Protein AF-A0A7K3XLZ2-F1 (afdb_monomer_lite)

Sequence (1196 aa):
MQLIFVIQVARRICQGGRLFGSSGGVKGIDTTVHSFFTTSRLFSYVNHLAIATRFVIALTLMLLAFGISTSFAQVAGDYRSIATGNWNALATWERYDGTTSTWLPPVLVQGWPGEFAGTGLVTIQAGHNISIAGNVTTVTLGAVTVNGALTLSDDAVFTLNTNQLKVTTVVGKIDFGKKSRLKLPINTIISVTTGALVGSCSNNVEIYIGNVQYYACVGGGGACGNFNDLMVNGGNPIITLTSGAGTNIQPVCPNRPITNITYAINGGGPTGGIITGLPTGVTGTYNAGVYTISGTPTVQPAVPVIYNYTLTSAATNVCTNPTAVGTITVNPVTNVLITPPTPVCAPAKVDLTAAAVTFGSTLGLTFTYWTDALATISYATPVAATPGTYYIKGTSAAGCYDIKPVVVPANPLIMITNPPDICSPSTVDLTSASVTSGSTAGLTYTYWIDASVTISYATPAVASPGTYYIKGTSAGGCYDIKPVVVTSSTKLVVNALIATCVLATVDLYTAVSATSTPGLILGYYSDASATTFYATPTTATPGTYYIKGTLAGCWDLKKVVVTVATPLPTAAGTITGISPVCPGATGIVYSIPAITDATGYLWTLPPGATITGGDNTNSITVSFSPTATSGNFTVLGTNSCGNGIASSPYALIVDPLPAAAGPITGSSSVCQGASGEIYTIAVIPHADVNGYVWTLPPGATITAGANTNSITVSFDATSTPDILTVKGTNGCGDGTSVNLNINVTPSVGTPVFADGASSSRPQLAQKVLYTATANYASTITYTLDANSVTAGNSIDPNTGEVNFLAGWSGTSVITANAKGCGVPTTAIHTVTTVTSTIGATWCFALFTQTGAITNNGSTVKGNVGTNAGAITGFTAANLDGNISEASDPVSVQASADVIAAYSDLNAIACGVIVTGTSLGSGQTLTPNVYCLGGALNITGDLILDAQGDPNALFIFKVGGALSTLTNAKIILINGASKYNVYWRVYGAVELNTGTQFSGTIVGEGAITLNGSTLNGRALAILGAIVLNGSVITSNCSPMIVVGSTNKPTFNTSGPFGFCVENIHEAVYDPIAIDIISPDRPDYYTLKAGDPPLDIITATYASPDCAIAVGYILHWSITDNAGLPVKSVSNVFLTNITGQVSDYTKATSATTTDIIFQGAANSVVTYKIIYWLEDPCGKLSDIKVNTITINPRPNIQ

pLDDT: mean 75.08, std 21.81, range [22.03, 98.56]

Radius of gyration: 56.21 Å; chains: 1; bounding box: 122×98×160 Å

Foldseek 3Di:
DPPVVVVVVVVVVVPPDDDDDDDDDDDDDDDDDDDDDDPPPPVVVLVPDDPVVVCVVVVVVVCVVVVPDPPPPDAFQEKEAPAAEEQQDQNRIWTQHRPVRDTHRDDPVSGGQQPDPSREEYEYAAPYEYEHAAEDAGHEYEAYEFAAEDEDAHLYEYHDEYQEYEYPYPRGAYEDRANYEYEYEANRHYYADPPRYHYDLCRFYFYYYHNDTQATRHPDPDFADDPVQCVPFVGAKDKAWDPDPCLLEDEDEAQDKRDKTKIFIGTQNFPFKDKDQDAPQWDWDDDDRMIIIIGGHNDADPAWDKGKMKIWTRHTNHPGTDIDIGIYIYGHAWDFDADAFQADAPPQFAQCVDCNGRPPTDPQWDKFKAQDQVRPHGDPCNHGHAFDKIKIWTAHPSGHIDIDIHGHHHAWDWDADADDAAAPPFFAACPDCNGRPPTDPAWDKFKAADQVRPHGDPCNHGHGFDKIKIWTAHPSGYIDIDIYGYHHDQFWDFQAEEAAEPDFFAQRVVRTDPPHPPPFPKFKALDQVSPHGDPCNHGHDFHKIKIKGHDPRDIDIGIYGYYYDHDEWEEWDDKDWDAAAEAFDWFTKIFTPDIPPFPFKDKDDFPQKDFPDQHRHRMTTIGGHLPTAWDWMKMWGDDPNGTYHIDDTDTHHHQHAQEEWAAKDWDQEAEAFDWFTKIATDPRDDPFFQFKQKDDFPQKDFPDDHTHRMTTIGRHQPGAWDKIWMWTAGPNGTYDIDIGTHHYQYDKFAWAWPCGQEEEEEQAFDWDWIDIDIPQFPAKFKDKDPVQVVVPWDADGRGRTIGHDRQDFAKIKMKIWGDHGDDIHIGIHIYGYDYQLQPLVLQAQEEEAAAEEEEAAAAAEGEYEYQHYYYDDDDPVRYNYYYYYHPRPSNVVSLNSLVRNLVVLVPDDAPAEDPDQEAAPPAEDEQGAYEYLAHHEYEAEYEYEPVQDLSRAARYHHNEEYEYDAQHEYHYDNNDDLARHEYNHAYEYYYEANYHAGHAYRYQEEYEYANYEYHYHDYYHDYYYYYHHYYTDRDPDPPPPPDDPDDDDDDDDDDDDDDDPDPDDDDDDPPDDDDDDDPDDWKDWDDPPPDDPDSDDDDDDDDPDDDDAWKWKAKFKAWPVRHFAAAPVRDGPGDDTDIPDDDDDDDDDDDGIGMDGDDPQDKTKMKMWMWMAGNVRDIDDIDIDMDIDHDDPDDD

Secondary structure (DSSP, 8-state):
--SHHHHHHHHHHSS-----------------------TTSSTTTGGGS-HHHHHHHHHHHHHHHSSS-------TT-EEESSSEETT-GGGEEEE-SSSS-EEPPPTTT-STTTSS-B--EEE-TT-EEEE-S-EE--SB--EEESSEEEE-SSEEEE--BSEEEE-STT-EEEE-SSEEEEE-TTPEEE--TT-EEE-GGG-EEEEETTEEEEEE-TTT-SS--HHHHHHH-SS-EEEE-SPTTTTEEEE-TTSPPPPEEEEEESS----EEEESPPTTEEEEEETTEEEEEE------SS-EEEEEEEEE--SS-S---EEEEEEEEPPPP----PPPPP--TT--B-TTSTTTTTTSPTTPEEEEESSTTS-SB-S-GGGBPSEEEEEEEE-TTS-EEEEEEEEPPPPPP---PPPP--TT--B-TTSTTTSTTSPTTPEEEEESSTTS-SB-S-GGGBPSEEEEEEEE-TTS-EEEEEEEE-------B-SEEEEESS--B-GGGGB-TTS-TT-EEEEESSTTS-SB-S-GGGBPSSEEEEEEEETTEEEEEEEEEEEEPPPP------B---SB-TT---EEEE----TT-SEEEEE--TTEEEEE-TTSSEEEEEE-TT---EEEEEEEEETTEE-PPPPPEEE-B-PPPPPP-PPBS-SEEETT-EEEEEE-PPPPSSS--EEEEEPPTTEEEEE-TTSSEEEEEE-TT---EEEEEEEEETTEE---EEEEEEEEPPPPPPEETT-SEEEEESS-EEEE--EE-TTEEEEEEEE-HHHHHTT-EE-TTT-EEEE-TT--EEEEEEEEEEESSS-EEEEEEEEEEPPTTGGGGGEEEEEEES-EEEES-EEESEEEESSS-EES--TTTEES-EE-TT-HHHHHHHHHHHHHHHHHHHSPPSEEE-SSEEETTEEE-SEEEEESS-EEEESEEEEE-TT-TT--EEEEESS-EEE-TT-EEEEETT--GGGEEEEESS-EEE-TT-EEEEEEEESS-EEEES-EEEEEEEEEES-EEEES-EEE-----------S-PPP-----SS-------PPPP--SS------TT--S-----BTBPP---PPPPP--TT-------EEEEEEEETTSPBPBPTTS-B-B---EE-----------PPP-PPP--TT--EEEEEEEEEE-TTSPBPPPEEEEEEEPPPS---

Structure (mmCIF, N/CA/C/O backbone):
data_AF-A0A7K3XLZ2-F1
#
_entry.id   AF-A0A7K3XLZ2-F1
#
loop_
_atom_site.group_PDB
_atom_site.id
_atom_site.type_symbol
_atom_site.label_atom_id
_atom_site.label_alt_id
_atom_site.label_comp_id
_atom_site.label_asym_id
_atom_site.label_entity_id
_atom_site.label_seq_id
_atom_site.pdbx_PDB_ins_code
_atom_site.Cartn_x
_atom_site.Cartn_y
_atom_site.Cartn_z
_atom_site.occupancy
_atom_site.B_iso_or_equiv
_atom_site.auth_seq_id
_atom_site.auth_comp_id
_atom_site.auth_asym_id
_atom_site.auth_atom_id
_atom_site.pdbx_PDB_model_num
ATOM 1 N N . MET A 1 1 ? -36.927 -27.980 6.240 1.00 36.59 1 MET A N 1
ATOM 2 C CA . MET A 1 1 ? -35.963 -28.069 5.116 1.00 36.59 1 MET A CA 1
ATOM 3 C C . MET A 1 1 ? -36.583 -28.493 3.765 1.00 36.59 1 MET A C 1
ATOM 5 O O . MET A 1 1 ? -35.836 -28.678 2.821 1.00 36.59 1 MET A O 1
ATOM 9 N N . GLN A 1 2 ? -37.917 -28.558 3.593 1.00 31.30 2 GLN A N 1
ATOM 10 C CA . GLN A 1 2 ? -38.555 -28.879 2.291 1.00 31.30 2 GLN A CA 1
ATOM 11 C C . GLN A 1 2 ? -39.338 -27.719 1.635 1.00 31.30 2 GLN A C 1
ATOM 13 O O . GLN A 1 2 ? -39.903 -27.889 0.562 1.00 31.30 2 GLN A O 1
ATOM 18 N N . LEU A 1 3 ? -39.303 -26.506 2.201 1.00 27.66 3 LEU A N 1
ATOM 19 C CA . LEU A 1 3 ? -39.938 -25.317 1.604 1.00 27.66 3 LEU A CA 1
ATOM 20 C C . LEU A 1 3 ? -39.043 -24.598 0.566 1.00 27.66 3 LEU A C 1
ATOM 22 O O . LEU A 1 3 ? -39.508 -23.744 -0.181 1.00 27.66 3 LEU A O 1
ATOM 26 N N . ILE A 1 4 ? -37.760 -24.974 0.478 1.00 31.55 4 ILE A N 1
ATOM 27 C CA . ILE A 1 4 ? -36.767 -24.346 -0.415 1.00 31.55 4 ILE A CA 1
ATOM 28 C C . ILE A 1 4 ? -36.867 -24.876 -1.860 1.00 31.55 4 ILE A C 1
ATOM 30 O O . ILE A 1 4 ? -36.470 -24.190 -2.800 1.00 31.55 4 ILE A O 1
ATOM 34 N N . PHE A 1 5 ? -37.475 -26.047 -2.077 1.00 29.05 5 PHE A N 1
ATOM 35 C CA . PHE A 1 5 ? -37.575 -26.640 -3.416 1.00 29.05 5 PHE A CA 1
ATOM 36 C C . PHE A 1 5 ? -38.712 -26.041 -4.267 1.00 29.05 5 PHE A C 1
ATOM 38 O O . PHE A 1 5 ? -38.611 -25.999 -5.489 1.00 29.05 5 PHE A O 1
ATOM 45 N N . VAL A 1 6 ? -39.766 -25.496 -3.644 1.00 32.78 6 VAL A N 1
ATOM 46 C CA . VAL A 1 6 ? -40.946 -24.974 -4.368 1.00 32.78 6 VAL A CA 1
ATOM 47 C C . VAL A 1 6 ? -40.738 -23.535 -4.866 1.00 32.78 6 VAL A C 1
ATOM 49 O O . VAL A 1 6 ? -41.216 -23.175 -5.940 1.00 32.78 6 VAL A O 1
ATOM 52 N N . ILE A 1 7 ? -39.928 -22.727 -4.174 1.00 35.44 7 ILE A N 1
ATOM 53 C CA . ILE A 1 7 ? -39.621 -21.345 -4.597 1.00 35.44 7 ILE A CA 1
ATOM 54 C C . ILE A 1 7 ? -38.585 -21.316 -5.743 1.00 35.44 7 ILE A C 1
ATOM 56 O O . ILE A 1 7 ? -38.627 -20.438 -6.607 1.00 35.44 7 ILE A O 1
ATOM 60 N N . GLN A 1 8 ? -37.697 -22.315 -5.823 1.00 29.50 8 GLN A N 1
ATOM 61 C CA . GLN A 1 8 ? -36.686 -22.433 -6.887 1.00 29.50 8 GLN A CA 1
ATOM 62 C C . GLN A 1 8 ? -37.267 -22.870 -8.247 1.00 29.50 8 GLN A C 1
ATOM 64 O O . GLN A 1 8 ? -36.697 -22.542 -9.289 1.00 29.50 8 GLN A O 1
ATOM 69 N N . VAL A 1 9 ? -38.428 -23.534 -8.272 1.00 33.56 9 VAL A N 1
ATOM 70 C CA . VAL A 1 9 ? -39.112 -23.908 -9.526 1.00 33.56 9 VAL A CA 1
ATOM 71 C C . VAL A 1 9 ? -39.941 -22.742 -10.083 1.00 33.56 9 VAL A C 1
ATOM 73 O O . VAL A 1 9 ? -39.923 -22.510 -11.290 1.00 33.56 9 VAL A O 1
ATOM 76 N N . ALA A 1 10 ? -40.563 -21.921 -9.227 1.00 33.12 10 ALA A N 1
ATOM 77 C CA . ALA A 1 10 ? -41.291 -20.724 -9.666 1.00 33.12 10 ALA A CA 1
ATOM 78 C C . ALA A 1 10 ? -40.361 -19.623 -10.224 1.00 33.12 10 ALA A C 1
ATOM 80 O O . ALA A 1 10 ? -40.734 -18.916 -11.159 1.00 33.12 10 ALA A O 1
ATOM 81 N N . ARG A 1 11 ? -39.114 -19.519 -9.731 1.00 32.84 11 ARG A N 1
ATOM 82 C CA . ARG A 1 11 ? -38.103 -18.596 -10.291 1.00 32.84 11 ARG A CA 1
ATOM 83 C C . ARG A 1 11 ? -37.534 -19.038 -11.645 1.00 32.84 11 ARG A C 1
ATOM 85 O O . ARG A 1 11 ? -37.169 -18.174 -12.436 1.00 32.84 11 ARG A O 1
ATOM 92 N N . ARG A 1 12 ? -37.499 -20.341 -11.963 1.00 31.89 12 ARG A N 1
ATOM 93 C CA . ARG A 1 12 ? -37.024 -20.831 -13.277 1.00 31.89 12 ARG A CA 1
ATOM 94 C C . ARG A 1 12 ? -38.038 -20.677 -14.413 1.00 31.89 12 ARG A C 1
ATOM 96 O O . ARG A 1 12 ? -37.633 -20.723 -15.568 1.00 31.89 12 ARG A O 1
ATOM 103 N N . ILE A 1 13 ? -39.317 -20.446 -14.115 1.00 38.09 13 ILE A N 1
ATOM 104 C CA . ILE A 1 13 ? -40.361 -20.281 -15.144 1.00 38.09 13 ILE A CA 1
ATOM 105 C C . ILE A 1 13 ? -40.490 -18.814 -15.611 1.00 38.09 13 ILE A C 1
ATOM 107 O O . ILE A 1 13 ? -40.933 -18.572 -16.727 1.00 38.09 13 ILE A O 1
ATOM 111 N N . CYS A 1 14 ? -39.985 -17.834 -14.848 1.00 35.31 14 CYS A N 1
ATOM 112 C CA . CYS A 1 14 ? -39.971 -16.414 -15.250 1.00 35.31 14 CYS A CA 1
ATOM 113 C C . CYS A 1 14 ? -38.649 -15.909 -15.873 1.00 35.31 14 CYS A C 1
ATOM 115 O O . CYS A 1 14 ? -38.549 -14.726 -16.182 1.00 35.31 14 CYS A O 1
ATOM 117 N N . GLN A 1 15 ? -37.637 -16.759 -16.090 1.00 34.03 15 GLN A N 1
ATOM 118 C CA . GLN A 1 15 ? -36.366 -16.369 -16.742 1.00 34.03 15 GLN A CA 1
ATOM 119 C C . GLN A 1 15 ? -36.060 -17.148 -18.035 1.00 34.03 15 GLN A C 1
ATOM 121 O O . GLN A 1 15 ? -34.906 -17.307 -18.423 1.00 34.03 15 GLN A O 1
ATOM 126 N N . GLY A 1 16 ? -37.093 -17.610 -18.741 1.00 30.88 16 GLY A N 1
ATOM 127 C CA . GLY A 1 16 ? -36.968 -18.234 -20.060 1.00 30.88 16 GLY A CA 1
ATOM 128 C C . GLY A 1 16 ? -37.557 -17.362 -21.164 1.00 30.88 16 GLY A C 1
ATOM 129 O O . GLY A 1 16 ? -38.626 -17.673 -21.671 1.00 30.88 16 GLY A O 1
ATOM 130 N N . GLY A 1 17 ? -36.882 -16.273 -21.533 1.00 29.33 17 GLY A N 1
ATOM 131 C CA . GLY A 1 17 ? -37.331 -15.391 -22.614 1.00 29.33 17 GLY A CA 1
ATOM 132 C C . GLY A 1 17 ? -36.177 -14.648 -23.276 1.00 29.33 17 GLY A C 1
ATOM 133 O O . GLY A 1 17 ? -35.915 -13.492 -22.962 1.00 29.33 17 GLY A O 1
ATOM 134 N N . ARG A 1 18 ? -35.479 -15.306 -24.204 1.00 29.92 18 ARG A N 1
ATOM 135 C CA . ARG A 1 18 ? -34.600 -14.654 -25.184 1.00 29.92 18 ARG A CA 1
ATOM 136 C C . ARG A 1 18 ? -34.910 -15.213 -26.565 1.00 29.92 18 ARG A C 1
ATOM 138 O O . ARG A 1 18 ? -34.422 -16.289 -26.874 1.00 29.92 18 ARG A O 1
ATOM 145 N N . LEU A 1 19 ? -35.646 -14.460 -27.383 1.00 28.20 19 LEU A N 1
ATOM 146 C CA . LEU A 1 19 ? -35.464 -14.396 -28.838 1.00 28.20 19 LEU A CA 1
ATOM 147 C C . LEU A 1 19 ? -35.876 -12.990 -29.335 1.00 28.20 19 LEU A C 1
ATOM 149 O O . LEU A 1 19 ? -37.033 -12.612 -29.227 1.00 28.20 19 LEU A O 1
ATOM 153 N N . PHE A 1 20 ? -34.860 -12.250 -29.798 1.00 28.41 20 PHE A N 1
ATOM 154 C CA . PHE A 1 20 ? -34.795 -11.136 -30.764 1.00 28.41 20 PHE A CA 1
ATOM 155 C C . PHE A 1 20 ? -35.940 -10.113 -30.927 1.00 28.41 20 PHE A C 1
ATOM 157 O O . PHE A 1 20 ? -37.067 -10.457 -31.260 1.00 28.41 20 PHE A O 1
ATOM 164 N N . GLY A 1 21 ? -35.568 -8.824 -30.912 1.00 26.64 21 GLY A N 1
ATOM 165 C CA . GLY A 1 21 ? -36.336 -7.743 -31.549 1.00 26.64 21 GLY A CA 1
ATOM 166 C C . GLY A 1 21 ? -36.085 -6.362 -30.940 1.00 26.64 21 GLY A C 1
ATOM 167 O O . GLY A 1 21 ? -36.211 -6.180 -29.739 1.00 26.64 21 GLY A O 1
ATOM 168 N N . SER A 1 22 ? -35.692 -5.404 -31.771 1.00 27.75 22 SER A N 1
ATOM 169 C CA . SER A 1 22 ? -35.230 -4.050 -31.455 1.00 27.75 22 SER A CA 1
ATOM 170 C C . SER A 1 22 ? -36.322 -3.036 -31.070 1.00 27.75 22 SER A C 1
ATOM 172 O O . SER A 1 22 ? -37.484 -3.190 -31.423 1.00 27.75 22 SER A O 1
ATOM 174 N N . SER A 1 23 ? -35.840 -1.918 -30.506 1.00 27.17 23 SER A N 1
ATOM 175 C CA . SER A 1 23 ? -36.353 -0.534 -30.576 1.00 27.17 23 SER A CA 1
ATOM 176 C C . SER A 1 23 ? -37.622 -0.128 -29.811 1.00 27.17 23 SER A C 1
ATOM 178 O O . SER A 1 23 ? -38.719 -0.566 -30.123 1.00 27.17 23 SER A O 1
ATOM 180 N N . GLY A 1 24 ? -37.449 0.899 -28.966 1.00 27.30 24 GLY A N 1
ATOM 181 C CA . GLY A 1 24 ? -38.346 2.061 -28.936 1.00 27.30 24 GLY A CA 1
ATOM 182 C C . GLY A 1 24 ? -39.334 2.158 -27.773 1.00 27.30 24 GLY A C 1
ATOM 183 O O . GLY A 1 24 ? -40.356 1.497 -27.790 1.00 27.30 24 GLY A O 1
ATOM 184 N N . GLY A 1 25 ? -39.041 3.077 -26.843 1.00 28.64 25 GLY A N 1
ATOM 185 C CA . GLY A 1 25 ? -39.986 3.990 -26.177 1.00 28.64 25 GLY A CA 1
ATOM 186 C C . GLY A 1 25 ? -41.190 3.428 -25.406 1.00 28.64 25 GLY A C 1
ATOM 187 O O . GLY A 1 25 ? -42.068 2.795 -25.968 1.00 28.64 25 GLY A O 1
ATOM 188 N N . VAL A 1 26 ? -41.335 3.832 -24.140 1.00 27.34 26 VAL A N 1
ATOM 189 C CA . VAL A 1 26 ? -42.341 4.823 -23.695 1.00 27.34 26 VAL A CA 1
ATOM 190 C C . VAL A 1 26 ? -42.309 4.938 -22.162 1.00 27.34 26 VAL A C 1
ATOM 192 O O . VAL A 1 26 ? -42.224 3.962 -21.425 1.00 27.34 26 VAL A O 1
ATOM 195 N N . LYS A 1 27 ? -42.342 6.200 -21.725 1.00 28.02 27 LYS A N 1
ATOM 196 C CA . LYS A 1 27 ? -42.488 6.723 -20.364 1.00 28.02 27 LYS A CA 1
ATOM 197 C C . LYS A 1 27 ? -43.722 6.183 -19.623 1.00 28.02 27 LYS A C 1
ATOM 199 O O . LYS A 1 27 ? -44.812 6.211 -20.173 1.00 28.02 27 LYS A O 1
ATOM 204 N N . GLY A 1 28 ? -43.519 5.901 -18.333 1.00 29.94 28 GLY A N 1
ATOM 205 C CA . GLY A 1 28 ? -44.310 6.408 -17.202 1.00 29.94 28 GLY A CA 1
ATOM 206 C C . GLY A 1 28 ? -45.788 6.034 -17.101 1.00 29.94 28 GLY A C 1
ATOM 207 O O . GLY A 1 28 ? -46.606 6.643 -17.777 1.00 29.94 28 GLY A O 1
ATOM 208 N N . ILE A 1 29 ? -46.123 5.180 -16.125 1.00 26.58 29 ILE A N 1
ATOM 209 C CA . ILE A 1 29 ? -47.393 5.237 -15.385 1.00 26.58 29 ILE A CA 1
ATOM 210 C C . ILE A 1 29 ? -47.120 4.936 -13.903 1.00 26.58 29 ILE A C 1
ATOM 212 O O . ILE A 1 29 ? -46.412 3.992 -13.558 1.00 26.58 29 ILE A O 1
ATOM 216 N N . ASP A 1 30 ? -47.678 5.812 -13.077 1.00 31.41 30 ASP A N 1
ATOM 217 C CA . ASP A 1 30 ? -47.763 5.836 -11.620 1.00 31.41 30 ASP A CA 1
ATOM 218 C C . ASP A 1 30 ? -48.616 4.663 -11.091 1.00 31.41 30 ASP A C 1
ATOM 220 O O . ASP A 1 30 ? -49.680 4.379 -11.642 1.00 31.41 30 ASP A O 1
ATOM 224 N N . THR A 1 31 ? -48.174 3.970 -10.038 1.00 27.39 31 THR A N 1
ATOM 225 C CA . THR A 1 31 ? -48.937 2.873 -9.413 1.00 27.39 31 THR A CA 1
ATOM 226 C C . THR A 1 31 ? -49.131 3.123 -7.925 1.00 27.39 31 THR A C 1
ATOM 228 O O . THR A 1 31 ? -48.458 2.543 -7.072 1.00 27.39 31 THR A O 1
ATOM 231 N N . THR A 1 32 ? -50.121 3.953 -7.618 1.00 29.77 32 THR A N 1
ATOM 232 C CA . THR A 1 32 ? -51.012 3.711 -6.481 1.00 29.77 32 THR A CA 1
ATOM 233 C C . THR A 1 32 ? -52.047 2.644 -6.876 1.00 29.77 32 THR A C 1
ATOM 235 O O . THR A 1 32 ? -52.316 2.439 -8.055 1.00 29.77 32 THR A O 1
ATOM 238 N N . VAL A 1 33 ? -52.644 1.989 -5.873 1.00 27.33 33 VAL A N 1
ATOM 239 C CA . VAL A 1 33 ? -53.662 0.912 -5.941 1.00 27.33 33 VAL A CA 1
ATOM 240 C C . VAL A 1 33 ? -53.104 -0.525 -5.950 1.00 27.33 33 VAL A C 1
ATOM 242 O O . VAL A 1 33 ? -53.124 -1.235 -6.949 1.00 27.33 33 VAL A O 1
ATOM 245 N N . HIS A 1 34 ? -52.708 -1.006 -4.766 1.00 26.66 34 HIS A N 1
ATOM 246 C CA . HIS A 1 34 ? -52.815 -2.429 -4.429 1.00 26.66 34 HIS A CA 1
ATOM 247 C C . HIS A 1 34 ? -54.079 -2.639 -3.589 1.00 26.66 34 HIS A C 1
ATOM 249 O O . HIS A 1 34 ? -54.074 -2.425 -2.378 1.00 26.66 34 HIS A O 1
ATOM 255 N N . SER A 1 35 ? -55.163 -3.077 -4.226 1.00 28.75 35 SER A N 1
ATOM 256 C CA . SER A 1 35 ? -56.260 -3.752 -3.536 1.00 28.75 35 SER A CA 1
ATOM 257 C C . SER A 1 35 ? -57.008 -4.701 -4.485 1.00 28.75 35 SER A C 1
ATOM 259 O O . SER A 1 35 ? -57.276 -4.378 -5.636 1.00 28.75 35 SER A O 1
ATOM 261 N N . PHE A 1 36 ? -57.339 -5.877 -3.939 1.00 29.81 36 PHE A N 1
ATOM 262 C CA . PHE A 1 36 ? -58.237 -6.930 -4.440 1.00 29.81 36 PHE A CA 1
ATOM 263 C C . PHE A 1 36 ? -57.742 -7.914 -5.519 1.00 29.81 36 PHE A C 1
ATOM 265 O O . PHE A 1 36 ? -57.853 -7.683 -6.717 1.00 29.81 36 PHE A O 1
ATOM 272 N N . PHE A 1 37 ? -57.415 -9.135 -5.073 1.00 27.53 37 PHE A N 1
ATOM 273 C CA . PHE A 1 37 ? -57.781 -10.356 -5.800 1.00 27.53 37 PHE A CA 1
ATOM 274 C C . PHE A 1 37 ? -58.955 -11.022 -5.074 1.00 27.53 37 PHE A C 1
ATOM 276 O O . PHE A 1 37 ? -58.807 -11.512 -3.957 1.00 27.53 37 PHE A O 1
ATOM 283 N N . THR A 1 38 ? -60.130 -11.036 -5.703 1.00 32.75 38 THR A N 1
ATOM 284 C CA . THR A 1 38 ? -61.258 -11.887 -5.303 1.00 32.75 38 THR A CA 1
ATOM 285 C C . THR A 1 38 ? -61.178 -13.242 -6.015 1.00 32.75 38 THR A C 1
ATOM 287 O O . THR A 1 38 ? -60.612 -13.385 -7.099 1.00 32.75 38 THR A O 1
ATOM 290 N N . THR A 1 39 ? -61.757 -14.260 -5.382 1.00 34.09 39 THR A N 1
ATOM 291 C CA . THR A 1 39 ? -61.704 -15.703 -5.684 1.00 34.09 39 THR A CA 1
ATOM 292 C C . THR A 1 39 ? -62.303 -16.148 -7.030 1.00 34.09 39 THR A C 1
ATOM 294 O O . THR A 1 39 ? -62.340 -17.343 -7.317 1.00 34.09 39 THR A O 1
ATOM 297 N N . SER A 1 40 ? -62.743 -15.239 -7.903 1.00 35.75 40 SER A N 1
ATOM 298 C CA . SER A 1 40 ? -63.554 -15.583 -9.084 1.00 35.75 40 SER A CA 1
ATOM 299 C C . SER A 1 40 ? -62.781 -15.846 -10.383 1.00 35.75 40 SER A C 1
ATOM 301 O O . SER A 1 40 ? -63.398 -16.201 -11.385 1.00 35.75 40 SER A O 1
ATOM 303 N N . ARG A 1 41 ? -61.443 -15.728 -10.410 1.00 37.25 41 ARG A N 1
ATOM 304 C CA . ARG A 1 41 ? -60.649 -15.948 -11.645 1.00 37.25 41 ARG A CA 1
ATOM 305 C C . ARG A 1 41 ? -59.696 -17.146 -11.637 1.00 37.25 41 ARG A C 1
ATOM 307 O O . ARG A 1 41 ? -59.027 -17.378 -12.639 1.00 37.25 41 ARG A O 1
ATOM 314 N N . LEU A 1 42 ? -59.686 -17.967 -10.583 1.00 36.44 42 LEU A N 1
ATOM 315 C CA . LEU A 1 42 ? -58.883 -19.202 -10.561 1.00 36.44 42 LEU A CA 1
ATOM 316 C C . LEU A 1 42 ? -59.480 -20.328 -11.432 1.00 36.44 42 LEU A C 1
ATOM 318 O O . LEU A 1 42 ? -58.760 -21.216 -11.878 1.00 36.44 42 LEU A O 1
ATOM 322 N N . PHE A 1 43 ? -60.787 -20.287 -11.710 1.00 36.50 43 PHE A N 1
ATOM 323 C CA . PHE A 1 43 ? -61.504 -21.395 -12.356 1.00 36.50 43 PHE A CA 1
ATOM 324 C C . PHE A 1 43 ? -61.231 -21.533 -13.866 1.00 36.50 43 PHE A C 1
ATOM 326 O O . PHE A 1 43 ? -61.340 -22.627 -14.414 1.00 36.50 43 PHE A O 1
ATOM 333 N N . SER A 1 44 ? -60.830 -20.452 -14.543 1.00 38.72 44 SER A N 1
ATOM 334 C CA . SER A 1 44 ? -60.604 -20.463 -15.999 1.00 38.72 44 SER A CA 1
ATOM 335 C C . SER A 1 44 ? -59.267 -21.115 -16.399 1.00 38.72 44 SER A C 1
ATOM 337 O O . SER A 1 44 ? -59.152 -21.703 -17.470 1.00 38.72 44 SER A O 1
ATOM 339 N N . TYR A 1 45 ? -58.265 -21.108 -15.512 1.00 39.50 45 TYR A N 1
ATOM 340 C CA . TYR A 1 45 ? -56.920 -21.618 -15.824 1.00 39.50 45 TYR A CA 1
ATOM 341 C C . TYR A 1 45 ? -56.756 -23.135 -15.622 1.00 39.50 45 TYR A C 1
ATOM 343 O O . TYR A 1 45 ? -55.870 -23.754 -16.208 1.00 39.50 45 TYR A O 1
ATOM 351 N N . VAL A 1 46 ? -57.633 -23.767 -14.834 1.00 43.72 46 VAL A N 1
ATOM 352 C CA . VAL A 1 46 ? -57.570 -25.212 -14.536 1.00 43.72 46 VAL A CA 1
ATOM 353 C C . VAL A 1 46 ? -58.093 -26.059 -15.707 1.00 43.72 46 VAL A C 1
ATOM 355 O O . VAL A 1 46 ? -57.783 -27.247 -15.810 1.00 43.72 46 VAL A O 1
ATOM 358 N N . ASN A 1 47 ? -58.828 -25.455 -16.649 1.00 41.72 47 ASN A N 1
ATOM 359 C CA . ASN A 1 47 ? -59.467 -26.182 -17.744 1.00 41.72 47 ASN A CA 1
ATOM 360 C C . ASN A 1 47 ? -58.572 -26.505 -18.957 1.00 41.72 47 ASN A C 1
ATOM 362 O O . ASN A 1 47 ? -59.025 -27.227 -19.844 1.00 41.72 47 ASN A O 1
ATOM 366 N N . HIS A 1 48 ? -57.299 -26.094 -18.964 1.00 46.50 48 HIS A N 1
ATOM 367 C CA . HIS A 1 48 ? -56.369 -26.360 -20.075 1.00 46.50 48 HIS A CA 1
ATOM 368 C C . HIS A 1 48 ? -55.215 -27.328 -19.764 1.00 46.50 48 HIS A C 1
ATOM 370 O O . HIS A 1 48 ? -54.411 -27.609 -20.648 1.00 46.50 48 HIS A O 1
ATOM 376 N N . LEU A 1 49 ? -55.137 -27.903 -18.557 1.00 43.44 49 LEU A N 1
ATOM 377 C CA . LEU A 1 49 ? -54.128 -28.927 -18.251 1.00 43.44 49 LEU A CA 1
ATOM 378 C C . LEU A 1 49 ? -54.630 -30.346 -18.563 1.00 43.44 49 LEU A C 1
ATOM 380 O O . LEU A 1 49 ? -55.782 -30.686 -18.271 1.00 43.44 49 LEU A O 1
ATOM 384 N N . ALA A 1 50 ? -53.738 -31.165 -1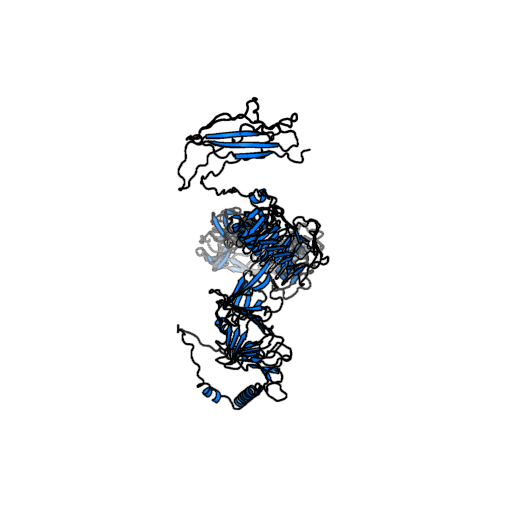9.136 1.00 49.31 50 ALA A N 1
ATOM 385 C CA . ALA A 1 50 ? -53.966 -32.566 -19.483 1.00 49.31 50 ALA A CA 1
ATOM 386 C C . ALA A 1 50 ? -54.405 -33.400 -18.262 1.00 49.31 50 ALA A C 1
ATOM 388 O O . ALA A 1 50 ? -53.984 -33.148 -17.131 1.00 49.31 50 ALA A O 1
ATOM 389 N N . ILE A 1 51 ? -55.247 -34.414 -18.496 1.00 48.16 51 ILE A N 1
ATOM 390 C CA . ILE A 1 51 ? -55.909 -35.235 -17.462 1.00 48.16 51 ILE A CA 1
ATOM 391 C C . ILE A 1 51 ? -54.918 -35.818 -16.437 1.00 48.16 51 ILE A C 1
ATOM 393 O O . ILE A 1 51 ? -55.219 -35.831 -15.245 1.00 48.16 51 ILE A O 1
ATOM 397 N N . ALA A 1 52 ? -53.710 -36.205 -16.858 1.00 42.53 52 ALA A N 1
ATOM 398 C CA . ALA A 1 52 ? -52.670 -36.708 -15.958 1.00 42.53 52 ALA A CA 1
ATOM 399 C C . ALA A 1 52 ? -52.173 -35.643 -14.961 1.00 42.53 52 ALA A C 1
ATOM 401 O O . ALA A 1 52 ? -51.950 -35.940 -13.790 1.00 42.53 52 ALA A O 1
ATOM 402 N N . THR A 1 53 ? -52.064 -34.380 -15.380 1.00 46.75 53 THR A N 1
ATOM 403 C CA . THR A 1 53 ? -51.622 -33.276 -14.517 1.00 46.75 53 THR A CA 1
ATOM 404 C C . THR A 1 53 ? -52.728 -32.830 -13.563 1.00 46.75 53 THR A C 1
ATOM 406 O O . THR A 1 53 ? -52.437 -32.454 -12.432 1.00 46.75 53 THR A O 1
ATOM 409 N N . ARG A 1 54 ? -54.003 -32.956 -13.961 1.00 48.09 54 ARG A N 1
ATOM 410 C CA . ARG A 1 54 ? -55.147 -32.766 -13.051 1.00 48.09 54 ARG A CA 1
ATOM 411 C C . ARG A 1 54 ? -55.216 -33.853 -11.989 1.00 48.09 54 ARG A C 1
ATOM 413 O O . ARG A 1 54 ? -55.505 -33.536 -10.845 1.00 48.09 54 ARG A O 1
ATOM 420 N N . PHE A 1 55 ? -54.906 -35.101 -12.341 1.00 45.38 55 PHE A N 1
ATOM 421 C CA . PHE A 1 55 ? -54.861 -36.201 -11.379 1.00 45.38 55 PHE A CA 1
ATOM 422 C C . PHE A 1 55 ? -53.702 -36.039 -10.398 1.00 45.38 55 PHE A C 1
ATOM 424 O O . PHE A 1 55 ? -53.896 -36.235 -9.210 1.00 45.38 55 PHE A O 1
ATOM 431 N N . VAL A 1 56 ? -52.525 -35.597 -10.850 1.00 50.19 56 VAL A N 1
ATOM 432 C CA . VAL A 1 56 ? -51.383 -35.347 -9.956 1.00 50.19 56 VAL A CA 1
ATOM 433 C C . VAL A 1 56 ? -51.621 -34.129 -9.067 1.00 50.19 56 VAL A C 1
ATOM 435 O O . VAL A 1 56 ? -51.305 -34.200 -7.886 1.00 50.19 56 VAL A O 1
ATOM 438 N N . ILE A 1 57 ? -52.228 -33.049 -9.572 1.00 50.09 57 ILE A N 1
ATOM 439 C CA . ILE A 1 57 ? -52.576 -31.859 -8.773 1.00 50.09 57 ILE A CA 1
ATOM 440 C C . ILE A 1 57 ? -53.729 -32.157 -7.806 1.00 50.09 57 ILE A C 1
ATOM 442 O O . ILE A 1 57 ? -53.673 -31.730 -6.662 1.00 50.09 57 ILE A O 1
ATOM 446 N N . ALA A 1 58 ? -54.737 -32.936 -8.207 1.00 47.44 58 ALA A N 1
ATOM 447 C CA . ALA A 1 58 ? -55.823 -33.363 -7.324 1.00 47.44 58 ALA A CA 1
ATOM 448 C C . ALA A 1 58 ? -55.366 -34.411 -6.300 1.00 47.44 58 ALA A C 1
ATOM 450 O O . ALA A 1 58 ? -55.826 -34.365 -5.169 1.00 47.44 58 ALA A O 1
ATOM 451 N N . LEU A 1 59 ? -54.437 -35.306 -6.653 1.00 42.53 59 LEU A N 1
ATOM 452 C CA . LEU A 1 59 ? -53.850 -36.289 -5.741 1.00 42.53 59 LEU A CA 1
ATOM 453 C C . LEU A 1 59 ? -52.855 -35.628 -4.784 1.00 42.53 59 LEU A C 1
ATOM 455 O O . LEU A 1 59 ? -52.828 -35.994 -3.620 1.00 42.53 59 LEU A O 1
ATOM 459 N N . THR A 1 60 ? -52.099 -34.614 -5.219 1.00 46.81 60 THR A N 1
ATOM 460 C CA . THR A 1 60 ? -51.255 -33.807 -4.320 1.00 46.81 60 THR A CA 1
ATOM 461 C C . THR A 1 60 ? -52.077 -32.850 -3.469 1.00 46.81 60 THR A C 1
ATOM 463 O O . THR A 1 60 ? -51.778 -32.745 -2.291 1.00 46.81 60 THR A O 1
ATOM 466 N N . LEU A 1 61 ? -53.156 -32.239 -3.971 1.00 45.75 61 LEU A N 1
ATOM 467 C CA . LEU A 1 61 ? -54.108 -31.481 -3.146 1.00 45.75 61 LEU A CA 1
ATOM 468 C C . LEU A 1 61 ? -54.914 -32.388 -2.208 1.00 45.75 61 LEU A C 1
ATOM 470 O O . LEU A 1 61 ? -55.181 -31.970 -1.090 1.00 45.75 61 LEU A O 1
ATOM 474 N N . MET A 1 62 ? -55.239 -33.629 -2.592 1.00 40.66 62 MET A N 1
ATOM 475 C CA . MET A 1 62 ? -55.802 -34.634 -1.680 1.00 40.66 62 MET A CA 1
ATOM 476 C C . MET A 1 62 ? -54.767 -35.089 -0.653 1.00 40.66 62 MET A C 1
ATOM 478 O O . MET A 1 62 ? -55.105 -35.159 0.513 1.00 40.66 62 MET A O 1
ATOM 482 N N . LEU A 1 63 ? -53.508 -35.333 -1.021 1.00 42.12 63 LEU A N 1
ATOM 483 C CA . LEU A 1 63 ? -52.440 -35.695 -0.076 1.00 42.12 63 LEU A CA 1
ATOM 484 C C . LEU A 1 63 ? -52.031 -34.517 0.829 1.00 42.12 63 LEU A C 1
ATOM 486 O O . LEU A 1 63 ? -51.631 -34.744 1.965 1.00 42.12 63 LEU A O 1
ATOM 490 N N . LEU A 1 64 ? -52.192 -33.267 0.382 1.00 41.50 64 LEU A N 1
ATOM 491 C CA . LEU A 1 64 ? -52.050 -32.053 1.199 1.00 41.50 64 LEU A CA 1
ATOM 492 C C . LEU A 1 64 ? -53.292 -31.789 2.071 1.00 41.50 64 LEU A C 1
ATOM 494 O O . LEU A 1 64 ? -53.142 -31.283 3.179 1.00 41.50 64 LEU A O 1
ATOM 498 N N . ALA A 1 65 ? -54.495 -32.180 1.632 1.00 37.88 65 ALA A N 1
ATOM 499 C CA . ALA A 1 65 ? -55.722 -32.121 2.435 1.00 37.88 65 ALA A CA 1
ATOM 500 C C . ALA A 1 65 ? -55.829 -33.275 3.457 1.00 37.88 65 ALA A C 1
ATOM 502 O O . ALA A 1 65 ? -56.387 -33.090 4.536 1.00 37.88 65 ALA A O 1
ATOM 503 N N . PHE A 1 66 ? -55.244 -34.439 3.160 1.00 41.03 66 PHE A N 1
ATOM 504 C CA . PHE A 1 66 ? -55.167 -35.605 4.051 1.00 41.03 66 PHE A CA 1
ATOM 505 C C . PHE A 1 66 ? -53.866 -35.669 4.872 1.00 41.03 66 PHE A C 1
ATOM 507 O O . PHE A 1 66 ? -53.744 -36.516 5.751 1.00 41.03 66 PHE A O 1
ATOM 514 N N . GLY A 1 67 ? -52.906 -34.768 4.636 1.00 38.91 67 GLY A N 1
ATOM 515 C CA . GLY A 1 67 ? -51.623 -34.731 5.347 1.00 38.91 67 GLY A CA 1
ATOM 516 C C . GLY A 1 67 ? -51.594 -33.874 6.616 1.00 38.91 67 GLY A C 1
ATOM 517 O O . GLY A 1 67 ? -50.650 -33.990 7.391 1.00 38.91 67 GLY A O 1
ATOM 518 N N . ILE A 1 68 ? -52.592 -33.013 6.853 1.00 42.91 68 ILE A N 1
ATOM 519 C CA . ILE A 1 68 ? -52.680 -32.194 8.077 1.00 42.91 68 ILE A CA 1
ATOM 520 C C . ILE A 1 68 ? -54.146 -31.974 8.465 1.00 42.91 68 ILE A C 1
ATOM 522 O O . ILE A 1 68 ? -54.655 -30.860 8.540 1.00 42.91 68 ILE A O 1
ATOM 526 N N . SER A 1 69 ? -54.847 -33.066 8.733 1.00 33.88 69 SER A N 1
ATOM 527 C CA . SER A 1 69 ? -55.944 -33.041 9.697 1.00 33.88 69 SER A CA 1
ATOM 528 C C . SER A 1 69 ? -55.675 -34.117 10.737 1.00 33.88 69 SER A C 1
ATOM 530 O O . SER A 1 69 ? -56.383 -35.109 10.852 1.00 33.88 69 SER A O 1
ATOM 532 N N . THR A 1 70 ? -54.628 -33.913 11.543 1.00 34.22 70 THR A N 1
ATOM 533 C CA . THR A 1 70 ? -54.689 -34.441 12.904 1.00 34.22 70 THR A CA 1
ATOM 534 C C . THR A 1 70 ? -55.852 -33.716 13.566 1.00 34.22 70 THR A C 1
ATOM 536 O O . THR A 1 70 ? -55.735 -32.565 13.987 1.00 34.22 70 THR A O 1
ATOM 539 N N . SER A 1 71 ? -57.010 -34.366 13.572 1.00 31.81 71 SER A N 1
ATOM 540 C CA . SER A 1 71 ? -58.064 -34.111 14.539 1.00 31.81 71 SER A CA 1
ATOM 541 C C . SER A 1 71 ? -57.407 -33.891 15.902 1.00 31.81 71 SER A C 1
ATOM 543 O O . SER A 1 71 ? -56.664 -34.761 16.359 1.00 31.81 71 SER A O 1
ATOM 545 N N . PHE A 1 72 ? -57.635 -32.736 16.527 1.00 46.81 72 PHE A N 1
ATOM 546 C CA . PHE A 1 72 ? -57.262 -32.508 17.920 1.00 46.81 72 PHE A CA 1
ATOM 547 C C . PHE A 1 72 ? -58.103 -33.447 18.790 1.00 46.81 72 PHE A C 1
ATOM 549 O O . PHE A 1 72 ? -59.171 -33.075 19.273 1.00 46.81 72 PHE A O 1
ATOM 556 N N . ALA A 1 73 ? -57.654 -34.689 18.947 1.00 59.25 73 ALA A N 1
ATOM 557 C CA . ALA A 1 73 ? -58.067 -35.489 20.080 1.00 59.25 73 ALA A CA 1
ATOM 558 C C . ALA A 1 73 ? -57.392 -34.859 21.299 1.00 59.25 73 ALA A C 1
ATOM 560 O O . ALA A 1 73 ? -56.169 -34.750 21.339 1.00 59.25 73 ALA A O 1
ATOM 561 N N . GLN A 1 74 ? -58.201 -34.372 22.235 1.00 83.00 74 GLN A N 1
ATOM 562 C CA . GLN A 1 74 ? -57.729 -33.846 23.512 1.00 83.00 74 GLN A CA 1
ATOM 563 C C . GLN A 1 74 ? -56.979 -34.970 24.239 1.00 83.00 74 GLN A C 1
ATOM 565 O O . GLN A 1 74 ? -57.433 -36.119 24.233 1.00 83.00 74 GLN A O 1
ATOM 570 N N . VAL A 1 75 ? -55.817 -34.666 24.811 1.00 86.88 75 VAL A N 1
ATOM 571 C CA . VAL A 1 75 ? -54.955 -35.636 25.501 1.00 86.88 75 VAL A CA 1
ATOM 572 C C . VAL A 1 75 ? -54.929 -35.323 26.991 1.00 86.88 75 VAL A C 1
ATOM 574 O O . VAL A 1 75 ? -55.056 -34.170 27.401 1.00 86.88 75 VAL A O 1
ATOM 577 N N . ALA A 1 76 ? -54.804 -36.361 27.825 1.00 87.50 76 ALA A N 1
ATOM 578 C CA . ALA A 1 76 ? -54.668 -36.194 29.268 1.00 87.50 76 ALA A CA 1
ATOM 579 C C . ALA A 1 76 ? -53.561 -35.172 29.583 1.00 87.50 76 ALA A C 1
ATOM 581 O O . ALA A 1 76 ? -52.412 -35.360 29.184 1.00 87.50 76 ALA A O 1
ATOM 582 N N . GLY A 1 77 ? -53.906 -34.110 30.310 1.00 87.50 77 GLY A N 1
ATOM 583 C CA . GLY A 1 77 ? -52.981 -33.018 30.620 1.00 87.50 77 GLY A CA 1
ATOM 584 C C . GLY A 1 77 ? -53.085 -31.781 29.735 1.00 87.50 77 GLY A C 1
ATOM 585 O O . GLY A 1 77 ? -52.408 -30.800 30.042 1.00 87.50 77 GLY A O 1
ATOM 586 N N . ASP A 1 78 ? -53.945 -31.778 28.717 1.00 93.62 78 ASP A N 1
ATOM 587 C CA . ASP A 1 78 ? -54.333 -30.549 28.024 1.00 93.62 78 ASP A CA 1
ATOM 588 C C . ASP A 1 78 ? -55.141 -29.637 28.959 1.00 93.62 78 ASP A C 1
ATOM 590 O O . ASP A 1 78 ? -55.944 -30.101 29.769 1.00 93.62 78 ASP A O 1
ATOM 594 N N . TYR A 1 79 ? -54.945 -28.329 28.835 1.00 95.81 79 TYR A N 1
ATOM 595 C CA . TYR A 1 79 ? -55.643 -27.299 29.595 1.00 95.81 79 TYR A CA 1
ATOM 596 C C . TYR A 1 79 ? -56.446 -26.395 28.667 1.00 95.81 79 TYR A C 1
ATOM 598 O O . TYR A 1 79 ? -56.014 -26.059 27.559 1.00 95.81 79 TYR A O 1
ATOM 606 N N . ARG A 1 80 ? -57.591 -25.913 29.147 1.00 95.06 80 ARG A N 1
ATOM 607 C CA . ARG A 1 80 ? -58.284 -24.785 28.525 1.00 95.06 80 ARG A CA 1
ATOM 608 C C . ARG A 1 80 ? -58.883 -23.860 29.572 1.00 95.06 80 ARG A C 1
ATOM 610 O O . ARG A 1 80 ? -59.150 -24.288 30.692 1.00 95.06 80 ARG A O 1
ATOM 617 N N . SER A 1 81 ? -59.043 -22.585 29.236 1.00 96.75 81 SER A N 1
ATOM 618 C CA . SER A 1 81 ? -59.660 -21.637 30.164 1.00 96.75 81 SER A CA 1
ATOM 619 C C . SER A 1 81 ? -61.158 -21.898 30.282 1.00 96.75 81 SER A C 1
ATOM 621 O O . SER A 1 81 ? -61.816 -22.047 29.260 1.00 96.75 81 SER A O 1
ATOM 623 N N . ILE A 1 82 ? -61.690 -21.905 31.504 1.00 94.75 82 ILE A N 1
ATOM 624 C CA . ILE A 1 82 ? -63.132 -22.039 31.788 1.00 94.75 82 ILE A CA 1
ATOM 625 C C . ILE A 1 82 ? -63.775 -20.693 32.162 1.00 94.75 82 ILE A C 1
ATOM 627 O O . ILE A 1 82 ? -64.991 -20.535 32.089 1.00 94.75 82 ILE A O 1
ATOM 631 N N . ALA A 1 83 ? -62.956 -19.707 32.537 1.00 93.94 83 ALA A N 1
ATOM 632 C CA . ALA A 1 83 ? -63.388 -18.356 32.864 1.00 93.94 83 ALA A CA 1
ATOM 633 C C . ALA A 1 83 ? -62.269 -17.330 32.610 1.00 93.94 83 ALA A C 1
ATOM 635 O O . ALA A 1 83 ? -61.103 -17.672 32.409 1.00 93.94 83 ALA A O 1
ATOM 636 N N . THR A 1 84 ? -62.634 -16.050 32.653 1.00 95.75 84 THR A N 1
ATOM 637 C CA . THR A 1 84 ? -61.692 -14.926 32.772 1.00 95.75 84 THR A CA 1
ATOM 638 C C . THR A 1 84 ? -61.049 -14.938 34.161 1.00 95.75 84 THR A C 1
ATOM 640 O O . THR A 1 84 ? -61.755 -15.075 35.159 1.00 95.75 84 THR A O 1
ATOM 643 N N . GLY A 1 85 ? -59.729 -14.768 34.242 1.00 93.38 85 GLY A N 1
ATOM 644 C CA . GLY A 1 85 ? -59.001 -14.867 35.511 1.00 93.38 85 GLY A CA 1
ATOM 645 C C . GLY A 1 85 ? -57.483 -14.789 35.357 1.00 93.38 85 GLY A C 1
ATOM 646 O O . GLY A 1 85 ? -56.974 -14.562 34.265 1.00 93.38 85 GLY A O 1
ATOM 647 N N . ASN A 1 86 ? -56.746 -14.969 36.454 1.00 92.50 86 ASN A N 1
ATOM 648 C CA . ASN A 1 86 ? -55.278 -14.967 36.440 1.00 92.50 86 ASN A CA 1
ATOM 649 C C . ASN A 1 86 ? -54.739 -16.325 35.950 1.00 92.50 86 ASN A C 1
ATOM 651 O O . ASN A 1 86 ? -55.296 -17.369 36.301 1.00 92.50 86 ASN A O 1
ATOM 655 N N . TRP A 1 87 ? -53.650 -16.335 35.177 1.00 94.00 87 TRP A N 1
ATOM 656 C CA . TRP A 1 87 ? -52.997 -17.558 34.691 1.00 94.00 87 TRP A CA 1
ATOM 657 C C . TRP A 1 87 ? -52.629 -18.527 35.814 1.00 94.00 87 TRP A C 1
ATOM 659 O O . TRP A 1 87 ? -52.790 -19.730 35.648 1.00 94.00 87 TRP A O 1
ATOM 669 N N . ASN A 1 88 ? -52.166 -18.024 36.959 1.00 91.69 88 ASN A N 1
ATOM 670 C CA . ASN A 1 88 ? -51.743 -18.857 38.089 1.00 91.69 88 ASN A CA 1
ATOM 671 C C . ASN A 1 88 ? -52.883 -19.233 39.061 1.00 91.69 88 ASN A C 1
ATOM 673 O O . ASN A 1 88 ? -52.626 -19.774 40.135 1.00 91.69 88 ASN A O 1
ATOM 677 N N . ALA A 1 89 ? -54.143 -18.965 38.705 1.00 92.31 89 ALA A N 1
ATOM 678 C CA . ALA A 1 89 ? -55.299 -19.349 39.509 1.00 92.31 89 ALA A CA 1
ATOM 679 C C . ALA A 1 89 ? -55.955 -20.626 38.959 1.00 92.31 89 ALA A C 1
ATOM 681 O O . ALA A 1 89 ? -56.367 -20.669 37.802 1.00 92.31 89 ALA A O 1
ATOM 682 N N . LEU A 1 90 ? -56.124 -21.650 39.806 1.00 91.62 90 LEU A N 1
ATOM 683 C CA . LEU A 1 90 ? -56.735 -22.933 39.414 1.00 91.62 90 LEU A CA 1
ATOM 684 C C . LEU A 1 90 ? -58.153 -22.771 38.846 1.00 91.62 90 LEU A C 1
ATOM 686 O O . LEU A 1 90 ? -58.510 -23.446 37.890 1.00 91.62 90 LEU A O 1
ATOM 690 N N . ALA A 1 91 ? -58.937 -21.837 39.393 1.00 92.62 91 ALA A N 1
ATOM 691 C CA . ALA A 1 91 ? -60.312 -21.568 38.963 1.00 92.62 91 ALA A CA 1
ATOM 692 C C . ALA A 1 91 ? -60.422 -21.016 37.528 1.00 92.62 91 ALA A C 1
ATOM 694 O O . ALA A 1 91 ? -61.503 -21.025 36.946 1.00 92.62 91 ALA A O 1
ATOM 695 N N . THR A 1 92 ? -59.315 -20.534 36.957 1.00 95.94 92 THR A N 1
ATOM 696 C CA . THR A 1 92 ? -59.253 -20.034 35.579 1.00 95.94 92 THR A CA 1
ATOM 697 C C . THR A 1 92 ? -59.277 -21.172 34.557 1.00 95.94 92 THR A C 1
ATOM 699 O O . THR A 1 92 ? -59.648 -20.963 33.398 1.00 95.94 92 THR A O 1
ATOM 702 N N . TRP A 1 93 ? -58.897 -22.383 34.970 1.00 96.44 93 TRP A N 1
ATOM 703 C CA . TRP A 1 93 ? -58.590 -23.484 34.069 1.00 96.44 93 TRP A CA 1
ATOM 704 C C . TRP A 1 93 ? -59.448 -24.714 34.334 1.00 96.44 93 TRP A C 1
ATOM 706 O O . TRP A 1 93 ? -59.890 -24.972 35.448 1.00 96.44 93 TRP A O 1
ATOM 716 N N . GLU A 1 94 ? -59.615 -25.512 33.291 1.00 94.81 94 GLU A N 1
ATOM 717 C CA . GLU A 1 94 ? -60.019 -26.909 33.363 1.00 94.81 94 GLU A CA 1
ATOM 718 C C . GLU A 1 94 ? -58.971 -27.758 32.633 1.00 94.81 94 GLU A C 1
ATOM 720 O O . GLU A 1 94 ? -58.351 -27.311 31.660 1.00 94.81 94 GLU A O 1
ATOM 725 N N . ARG A 1 95 ? -58.737 -28.972 33.134 1.00 93.31 95 ARG A N 1
ATOM 726 C CA . ARG A 1 95 ? -57.740 -29.919 32.629 1.00 93.31 95 ARG A CA 1
ATOM 727 C C . ARG A 1 95 ? -58.448 -31.149 32.079 1.00 93.31 95 ARG A C 1
ATOM 729 O O . ARG A 1 95 ? -59.356 -31.680 32.717 1.00 93.31 95 ARG A O 1
ATOM 736 N N . TYR A 1 96 ? -58.028 -31.612 30.911 1.00 93.31 96 TYR A N 1
ATOM 737 C CA . TYR A 1 96 ? -58.550 -32.830 30.310 1.00 93.31 96 TYR A CA 1
ATOM 738 C C . TYR A 1 96 ? -57.949 -34.051 31.008 1.00 93.31 96 TYR A C 1
ATOM 740 O O . TYR A 1 96 ? -56.724 -34.184 31.110 1.00 93.31 96 TYR A O 1
ATOM 748 N N . ASP A 1 97 ? -58.803 -34.936 31.520 1.00 85.19 97 ASP A N 1
ATOM 749 C CA . ASP A 1 97 ? -58.367 -36.085 32.319 1.00 85.19 97 ASP A CA 1
ATOM 750 C C . ASP A 1 97 ? -57.915 -37.285 31.472 1.00 85.19 97 ASP A C 1
ATOM 752 O O . ASP A 1 97 ? -57.140 -38.117 31.942 1.00 85.19 97 ASP A O 1
ATOM 756 N N . GLY A 1 98 ? -58.376 -37.365 30.220 1.00 80.44 98 GLY A N 1
ATOM 757 C CA . GLY A 1 98 ? -58.139 -38.458 29.273 1.00 80.44 98 GLY A CA 1
ATOM 758 C C . GLY A 1 98 ? -58.665 -39.836 29.694 1.00 80.44 98 GLY A C 1
ATOM 759 O O . GLY A 1 98 ? -58.693 -40.738 28.861 1.00 80.44 98 GLY A O 1
ATOM 760 N N . THR A 1 99 ? -59.106 -40.015 30.940 1.00 78.31 99 THR A N 1
ATOM 761 C CA . THR A 1 99 ? -59.674 -41.263 31.466 1.00 78.31 99 THR A CA 1
ATOM 762 C C . THR A 1 99 ? -61.188 -41.303 31.315 1.00 78.31 99 THR A C 1
ATOM 764 O O . THR A 1 99 ? -61.730 -42.345 30.952 1.00 78.31 99 THR A O 1
ATOM 767 N N . THR A 1 100 ? -61.877 -40.179 31.535 1.00 79.75 100 THR A N 1
ATOM 768 C CA . THR A 1 100 ? -63.331 -40.061 31.330 1.00 79.75 100 THR A CA 1
ATOM 769 C C . THR A 1 100 ? -63.687 -39.221 30.105 1.00 79.75 100 THR A C 1
ATOM 771 O O . THR A 1 100 ? -64.860 -39.087 29.766 1.00 79.75 100 THR A O 1
ATOM 774 N N . SER A 1 101 ? -62.677 -38.697 29.400 1.00 81.50 101 SER A N 1
ATOM 775 C CA . SER A 1 101 ? -62.839 -37.754 28.284 1.00 81.50 101 SER A CA 1
ATOM 776 C C . SER A 1 101 ? -63.591 -36.482 28.687 1.00 81.50 101 SER A C 1
ATOM 778 O O . SER A 1 101 ? -64.263 -35.857 27.863 1.00 81.50 101 SER A O 1
ATOM 780 N N . THR A 1 102 ? -63.495 -36.101 29.963 1.00 86.88 102 THR A N 1
ATOM 781 C CA . THR A 1 102 ? -64.135 -34.896 30.489 1.00 86.88 102 THR A CA 1
ATOM 782 C C . THR A 1 102 ? -63.104 -33.850 30.884 1.00 86.88 102 THR A C 1
ATOM 784 O O . THR A 1 102 ? -61.923 -34.128 31.108 1.00 86.88 102 THR A O 1
ATOM 787 N N . TRP A 1 103 ? -63.570 -32.606 30.922 1.00 91.25 103 TRP A N 1
ATOM 788 C CA . TRP A 1 103 ? -62.814 -31.486 31.449 1.00 91.25 103 TRP A CA 1
ATOM 789 C C . TRP A 1 103 ? -63.207 -31.286 32.903 1.00 91.25 103 TRP A C 1
ATOM 791 O O . TRP A 1 103 ? -64.393 -31.187 33.221 1.00 91.25 103 TRP A O 1
ATOM 801 N N . LEU A 1 104 ? -62.210 -31.269 33.780 1.00 91.31 104 LEU A N 1
ATOM 802 C CA . LEU A 1 104 ? -62.409 -31.158 35.218 1.00 91.31 104 LEU A CA 1
ATOM 803 C C . LEU A 1 104 ? -61.572 -29.997 35.772 1.00 91.31 104 LEU A C 1
ATOM 805 O O . LEU A 1 104 ? -60.499 -29.708 35.231 1.00 91.31 104 LEU A O 1
ATOM 809 N N . PRO A 1 105 ? -62.013 -29.335 36.858 1.00 90.94 105 PRO A N 1
ATOM 810 C CA . PRO A 1 105 ? -61.183 -28.364 37.562 1.00 90.94 105 PRO A CA 1
ATOM 811 C C . PRO A 1 105 ? -59.855 -29.004 38.016 1.00 90.94 105 PRO A C 1
ATOM 813 O O . PRO A 1 105 ? -59.887 -30.091 38.605 1.00 90.94 105 PRO A O 1
ATOM 816 N N . PRO A 1 106 ? -58.691 -28.370 37.778 1.00 88.75 106 PRO A N 1
ATOM 817 C CA . PRO A 1 106 ? -57.408 -28.892 38.218 1.00 88.75 106 PRO A CA 1
ATOM 818 C C . PRO A 1 106 ? -57.336 -28.891 39.746 1.00 88.75 106 PRO A C 1
ATOM 820 O O . PRO A 1 106 ? -57.707 -27.921 40.410 1.00 88.75 106 PRO A O 1
ATOM 823 N N . VAL A 1 107 ? -56.829 -29.982 40.313 1.00 86.38 107 VAL A N 1
ATOM 824 C CA . VAL A 1 107 ? -56.559 -30.084 41.755 1.00 86.38 107 VAL A CA 1
ATOM 825 C C . VAL A 1 107 ? -55.169 -29.529 42.089 1.00 86.38 107 VAL A C 1
ATOM 827 O O . VAL A 1 107 ? -54.309 -29.444 41.217 1.00 86.38 107 VAL A O 1
ATOM 830 N N . LEU A 1 108 ? -54.906 -29.206 43.362 1.00 84.00 108 LEU A N 1
ATOM 831 C CA . LEU A 1 108 ? -53.637 -28.595 43.813 1.00 84.00 108 LEU A CA 1
ATOM 832 C C . LEU A 1 108 ? -52.371 -29.345 43.355 1.00 84.00 108 LEU A C 1
ATOM 834 O O . LEU A 1 108 ? -51.358 -28.718 43.083 1.00 84.00 108 LEU A O 1
ATOM 838 N N . VAL A 1 109 ? -52.426 -30.675 43.237 1.00 83.69 109 VAL A N 1
ATOM 839 C CA . VAL A 1 109 ? -51.292 -31.501 42.776 1.00 83.69 109 VAL A CA 1
ATOM 840 C C . VAL A 1 109 ? -51.080 -31.485 41.255 1.00 83.69 109 VAL A C 1
ATOM 842 O O . VAL A 1 109 ? -50.057 -31.961 40.777 1.00 83.69 109 VAL A O 1
ATOM 845 N N . GLN A 1 110 ? -52.053 -30.989 40.490 1.00 86.19 110 GLN A N 1
ATOM 846 C CA . GLN A 1 110 ? -51.973 -30.816 39.034 1.00 86.19 110 GLN A CA 1
ATOM 847 C C . GLN A 1 110 ? -51.602 -29.381 38.657 1.00 86.19 110 GLN A C 1
ATOM 849 O O . GLN A 1 110 ? -50.958 -29.176 37.628 1.00 86.19 110 GLN A O 1
ATOM 854 N N . GLY A 1 111 ? -51.961 -28.423 39.513 1.00 91.06 111 GLY A N 1
ATOM 855 C CA . GLY A 1 111 ? -51.557 -27.034 39.387 1.00 91.06 111 GLY A CA 1
ATOM 856 C C . GLY A 1 111 ? -52.238 -26.275 38.251 1.00 91.06 111 GLY A C 1
ATOM 857 O O . GLY A 1 111 ? -53.168 -26.759 37.599 1.00 91.06 111 GLY A O 1
ATOM 858 N N . TRP A 1 112 ? -51.774 -25.050 38.027 1.00 94.00 112 TRP A N 1
ATOM 859 C CA . TRP A 1 112 ? -52.111 -24.255 36.842 1.00 94.00 112 TRP A CA 1
ATOM 860 C C . TRP A 1 112 ? -51.209 -24.644 35.644 1.00 94.00 112 TRP A C 1
ATOM 862 O O . TRP A 1 112 ? -50.193 -25.323 35.826 1.00 94.00 112 TRP A O 1
ATOM 872 N N . PRO A 1 113 ? -51.544 -24.265 34.392 1.00 95.06 113 PRO A N 1
ATOM 873 C CA . PRO A 1 113 ? -50.800 -24.720 33.217 1.00 95.06 113 PRO A CA 1
ATOM 874 C C . PRO A 1 113 ? -49.334 -24.277 33.244 1.00 95.06 113 PRO A C 1
ATOM 876 O O . PRO A 1 113 ? -49.029 -23.084 33.164 1.00 95.06 113 PRO A O 1
ATOM 879 N N . GLY A 1 114 ? -48.421 -25.247 33.304 1.00 91.88 114 GLY A N 1
ATOM 880 C CA . GLY A 1 114 ? -46.989 -24.985 33.407 1.00 91.88 114 GLY A CA 1
ATOM 881 C C . GLY A 1 114 ? -46.475 -24.785 34.833 1.00 91.88 114 GLY A C 1
ATOM 882 O O . GLY A 1 114 ? -45.324 -24.392 34.978 1.00 91.88 114 GLY A O 1
ATOM 883 N N . GLU A 1 115 ? -47.259 -25.060 35.878 1.00 93.50 115 GLU A N 1
ATOM 884 C CA . GLU A 1 115 ? -46.740 -25.135 37.254 1.00 93.50 115 GLU A CA 1
ATOM 885 C C . GLU A 1 115 ? -45.880 -26.393 37.451 1.00 93.50 115 GLU A C 1
ATOM 887 O O . GLU A 1 115 ? -44.787 -26.343 38.015 1.00 93.50 115 GLU A O 1
ATOM 892 N N . PHE A 1 116 ? -46.351 -27.518 36.905 1.00 90.25 116 PHE A N 1
ATOM 893 C CA . PHE A 1 116 ? -45.697 -28.823 36.972 1.00 90.25 116 PHE A CA 1
ATOM 894 C C . PHE A 1 116 ? -45.531 -29.452 35.580 1.00 90.25 116 PHE A C 1
ATOM 896 O O . PHE A 1 116 ? -46.229 -29.113 34.615 1.00 90.25 116 PHE A O 1
ATOM 903 N N . ALA A 1 117 ? -44.567 -30.373 35.468 1.00 84.88 117 ALA A N 1
ATOM 904 C CA . ALA A 1 117 ? -44.280 -31.087 34.227 1.00 84.88 117 ALA A CA 1
ATOM 905 C C . ALA A 1 117 ? -45.468 -31.971 33.803 1.00 84.88 117 ALA A C 1
ATOM 907 O O . ALA A 1 117 ? -46.245 -32.431 34.637 1.00 84.88 117 ALA A O 1
ATOM 908 N N . GLY A 1 118 ? -45.605 -32.230 32.498 1.00 84.06 118 GLY A N 1
ATOM 909 C CA . GLY A 1 118 ? -46.745 -32.983 31.953 1.00 84.06 118 GLY A CA 1
ATOM 910 C C . GLY A 1 118 ? -47.967 -32.120 31.618 1.00 84.06 118 GLY A C 1
ATOM 911 O O . GLY A 1 118 ? -49.060 -32.650 31.424 1.00 84.06 118 GLY A O 1
ATOM 912 N N . THR A 1 119 ? -47.788 -30.797 31.540 1.00 91.69 119 THR A N 1
ATOM 913 C CA . THR A 1 119 ? -48.763 -29.883 30.930 1.00 91.69 119 THR A CA 1
ATOM 914 C C . THR A 1 119 ? -48.736 -30.066 29.408 1.00 91.69 119 THR A C 1
ATOM 916 O O . THR A 1 119 ? -47.701 -29.857 28.772 1.00 91.69 119 THR A O 1
ATOM 919 N N . GLY A 1 120 ? -49.869 -30.471 28.835 1.00 89.69 120 GLY A N 1
ATOM 920 C CA . GLY A 1 120 ? -50.076 -30.653 27.400 1.00 89.69 120 GLY A CA 1
ATOM 921 C C . GLY A 1 120 ? -50.343 -29.335 26.674 1.00 89.69 120 GLY A C 1
ATOM 922 O O . GLY A 1 120 ? -49.724 -28.309 26.958 1.00 89.69 120 GLY A O 1
ATOM 923 N N . LEU A 1 121 ? -51.259 -29.357 25.711 1.00 92.62 121 LEU A N 1
ATOM 924 C CA . LEU A 1 121 ? -51.685 -28.171 24.974 1.00 92.62 121 LEU A CA 1
ATOM 925 C C . LEU A 1 121 ? -52.491 -27.236 25.884 1.00 92.62 121 LEU A C 1
ATOM 927 O O . LEU A 1 121 ? -53.348 -27.686 26.638 1.00 92.62 121 LEU A O 1
ATOM 931 N N . VAL A 1 122 ? -52.251 -25.928 25.798 1.00 95.44 122 VAL A N 1
ATOM 932 C CA . VAL A 1 122 ? -52.969 -24.915 26.588 1.00 95.44 122 VAL A CA 1
ATOM 933 C C . VAL A 1 122 ? -53.794 -24.038 25.655 1.00 95.44 122 VAL A C 1
ATOM 935 O O . VAL A 1 122 ? -53.245 -23.405 24.757 1.00 95.44 122 VAL A O 1
ATOM 938 N N . THR A 1 123 ? -55.110 -23.972 25.861 1.00 94.19 123 THR A N 1
ATOM 939 C CA . THR A 1 123 ? -56.018 -23.152 25.041 1.00 94.19 123 THR A CA 1
ATOM 940 C C . THR A 1 123 ? -56.714 -22.077 25.864 1.00 94.19 123 THR A C 1
ATOM 942 O O . THR A 1 123 ? -57.552 -22.373 26.709 1.00 94.19 123 THR A O 1
ATOM 945 N N . ILE A 1 124 ? -56.472 -20.807 25.556 1.00 95.44 124 ILE A N 1
ATOM 946 C CA . ILE A 1 124 ? -57.338 -19.722 26.026 1.00 95.44 124 ILE A CA 1
ATOM 947 C C . ILE A 1 124 ? -58.541 -19.661 25.093 1.00 95.44 124 ILE A C 1
ATOM 949 O O . ILE A 1 124 ? -58.392 -19.314 23.921 1.00 95.44 124 ILE A O 1
ATOM 953 N N . GLN A 1 125 ? -59.723 -20.017 25.592 1.00 93.56 125 GLN A N 1
ATOM 954 C CA . GLN A 1 125 ? -60.958 -20.005 24.812 1.00 93.56 125 GLN A CA 1
ATOM 955 C C . GLN A 1 125 ? -61.384 -18.579 24.426 1.00 93.56 125 GLN A C 1
ATOM 957 O O . GLN A 1 125 ? -61.036 -17.597 25.083 1.00 93.56 125 GLN A O 1
ATOM 962 N N . ALA A 1 126 ? -62.148 -18.467 23.337 1.00 91.50 126 ALA A N 1
ATOM 963 C CA . ALA A 1 126 ? -62.708 -17.193 22.896 1.00 91.50 126 ALA A CA 1
ATOM 964 C C . ALA A 1 126 ? -63.648 -16.606 23.963 1.00 91.50 126 ALA A C 1
ATOM 966 O O . ALA A 1 126 ? -64.408 -17.336 24.589 1.00 91.50 126 ALA A O 1
ATOM 967 N N . GLY A 1 127 ? -63.592 -15.287 24.166 1.00 89.12 127 GLY A N 1
ATOM 968 C CA . GLY A 1 127 ? -64.374 -14.588 25.195 1.00 89.12 127 GLY A CA 1
ATOM 969 C C . GLY A 1 127 ? -63.743 -14.572 26.593 1.00 89.12 127 GLY A C 1
ATOM 970 O O . GLY A 1 127 ? -64.157 -13.764 27.420 1.00 89.12 127 GLY A O 1
ATOM 971 N N . HIS A 1 128 ? -62.713 -15.386 26.856 1.00 94.88 128 HIS A N 1
ATOM 972 C CA . HIS A 1 128 ? -61.967 -15.353 28.118 1.00 94.88 128 HIS A CA 1
ATOM 973 C C . HIS A 1 128 ? -60.772 -14.400 28.031 1.00 94.88 128 HIS A C 1
ATOM 975 O O . HIS A 1 128 ? -60.057 -14.381 27.026 1.00 94.88 128 HIS A O 1
ATOM 981 N N . ASN A 1 129 ? -60.535 -13.635 29.098 1.00 93.50 129 ASN A N 1
ATOM 982 C CA . ASN A 1 129 ? -59.325 -12.835 29.272 1.00 93.50 129 ASN A CA 1
ATOM 983 C C . ASN A 1 129 ? -58.479 -13.422 30.405 1.00 93.50 129 ASN A C 1
ATOM 985 O O . ASN A 1 129 ? -58.899 -13.420 31.561 1.00 93.50 129 ASN A O 1
ATOM 989 N N . ILE A 1 130 ? -57.304 -13.942 30.071 1.00 95.44 130 ILE A N 1
ATOM 990 C CA . ILE A 1 130 ? -56.370 -14.480 31.053 1.00 95.44 130 ILE A CA 1
ATOM 991 C C . ILE A 1 130 ? -55.318 -13.426 31.350 1.00 95.44 130 ILE A C 1
ATOM 993 O O . ILE A 1 130 ? -54.569 -13.038 30.456 1.00 95.44 130 ILE A O 1
ATOM 997 N N . SER A 1 131 ? -55.268 -12.952 32.591 1.00 92.19 131 SER A N 1
ATOM 998 C CA . SER A 1 131 ? -54.300 -11.946 33.019 1.00 92.19 131 SER A CA 1
ATOM 999 C C . SER A 1 131 ? -53.050 -12.566 33.642 1.00 92.19 131 SER A C 1
ATOM 1001 O O . SER A 1 131 ? -53.097 -13.630 34.257 1.00 92.19 131 SER A O 1
ATOM 1003 N N . ILE A 1 132 ? -51.925 -11.869 33.500 1.00 91.12 132 ILE A N 1
ATOM 1004 C CA . ILE A 1 132 ? -50.674 -12.121 34.210 1.00 91.12 132 ILE A CA 1
ATOM 1005 C C . ILE A 1 132 ? -50.434 -10.935 35.148 1.00 91.12 132 ILE A C 1
ATOM 1007 O O . ILE A 1 132 ? -50.005 -9.864 34.708 1.00 91.12 132 ILE A O 1
ATOM 1011 N N . ALA A 1 133 ? -50.734 -11.130 36.433 1.00 79.50 133 ALA A N 1
ATOM 1012 C CA . ALA A 1 133 ? -50.422 -10.176 37.494 1.00 79.50 133 ALA A CA 1
ATOM 1013 C C . ALA A 1 133 ? -49.123 -10.615 38.196 1.00 79.50 133 ALA A C 1
ATOM 1015 O O . ALA A 1 133 ? -49.114 -11.615 38.917 1.00 79.50 133 ALA A O 1
ATOM 1016 N N . GLY A 1 134 ? -48.023 -9.895 37.953 1.00 81.50 134 GLY A N 1
ATOM 1017 C CA . GLY A 1 134 ? -46.685 -10.216 38.466 1.00 81.50 134 GLY A CA 1
ATOM 1018 C C . GLY A 1 134 ? -45.886 -11.215 37.615 1.00 81.50 134 GLY A C 1
ATOM 1019 O O . GLY A 1 134 ? -46.287 -11.598 36.518 1.00 81.50 134 GLY A O 1
ATOM 1020 N N . ASN A 1 135 ? -44.713 -11.622 38.107 1.00 88.56 135 ASN A N 1
ATOM 1021 C CA . ASN A 1 135 ? -43.817 -12.516 37.369 1.00 88.56 135 ASN A CA 1
ATOM 1022 C C . ASN A 1 135 ? -44.321 -13.964 37.407 1.00 88.56 135 ASN A C 1
ATOM 1024 O O . ASN A 1 135 ? -44.484 -14.536 38.483 1.00 88.56 135 ASN A O 1
ATOM 1028 N N . VAL A 1 136 ? -44.489 -14.580 36.238 1.00 90.94 136 VAL A N 1
ATOM 1029 C CA . VAL A 1 136 ? -44.884 -15.988 36.103 1.00 90.94 136 VAL A CA 1
ATOM 1030 C C . VAL A 1 136 ? -43.834 -16.710 35.269 1.00 90.94 136 VAL A C 1
ATOM 1032 O O . VAL A 1 136 ? -43.481 -16.271 34.177 1.00 90.94 136 VAL A O 1
ATOM 1035 N N . THR A 1 137 ? -43.317 -17.826 35.780 1.00 93.56 137 THR A N 1
ATOM 1036 C CA . THR A 1 137 ? -42.395 -18.705 35.052 1.00 93.56 137 THR A CA 1
ATOM 1037 C C . THR A 1 137 ? -42.992 -20.094 34.995 1.00 93.56 137 THR A C 1
ATOM 1039 O O . THR A 1 137 ? -43.302 -20.678 36.026 1.00 93.56 137 THR A O 1
ATOM 1042 N N . THR A 1 138 ? -43.170 -20.599 33.783 1.00 93.81 138 THR A N 1
ATOM 1043 C CA . THR A 1 138 ? -43.741 -21.924 33.530 1.00 93.81 138 THR A CA 1
ATOM 1044 C C . THR A 1 138 ? -42.636 -22.970 33.380 1.00 93.81 138 THR A C 1
ATOM 1046 O O . THR A 1 138 ? -41.545 -22.639 32.926 1.00 93.81 138 THR A O 1
ATOM 1049 N N . VAL A 1 139 ? -42.874 -24.234 33.717 1.00 91.62 139 VAL A N 1
ATOM 1050 C CA . VAL A 1 139 ? -42.058 -25.359 33.228 1.00 91.62 139 VAL A CA 1
ATOM 1051 C C . VAL A 1 139 ? -42.440 -25.693 31.783 1.00 91.62 139 VAL A C 1
ATOM 1053 O O . VAL A 1 139 ? -43.362 -25.099 31.229 1.00 91.62 139 VAL A O 1
ATOM 1056 N N . THR A 1 140 ? -41.734 -26.628 31.143 1.00 90.31 140 THR A N 1
ATOM 1057 C CA . THR A 1 140 ? -42.033 -27.007 29.755 1.00 90.31 140 THR A CA 1
ATOM 1058 C C . THR A 1 140 ? -43.480 -27.479 29.599 1.00 90.31 140 THR A C 1
ATOM 1060 O O . THR A 1 140 ? -43.906 -28.426 30.263 1.00 90.31 140 THR A O 1
ATOM 1063 N N . LEU A 1 141 ? -44.208 -26.831 28.692 1.00 93.06 141 LEU A N 1
ATOM 1064 C CA . LEU A 1 141 ? -45.588 -27.147 28.325 1.00 93.06 141 LEU A CA 1
ATOM 1065 C C . LEU A 1 141 ? -45.744 -27.250 26.804 1.00 93.06 141 LEU A C 1
ATOM 1067 O O . LEU A 1 141 ? -44.868 -26.821 26.047 1.00 93.06 141 LEU A O 1
ATOM 1071 N N . GLY A 1 142 ? -46.842 -27.866 26.361 1.00 89.81 142 GLY A N 1
ATOM 1072 C CA . GLY A 1 142 ? -47.171 -28.028 24.944 1.00 89.81 142 GLY A CA 1
ATOM 1073 C C . GLY A 1 142 ? -47.467 -26.703 24.232 1.00 89.81 142 GLY A C 1
ATOM 1074 O O . GLY A 1 142 ? -47.147 -25.618 24.713 1.00 89.81 142 GLY A O 1
ATOM 1075 N N . ALA A 1 143 ? -48.083 -26.764 23.052 1.00 90.94 143 ALA A N 1
ATOM 1076 C CA . ALA A 1 143 ? -48.429 -25.550 22.315 1.00 90.94 143 ALA A CA 1
ATOM 1077 C C . ALA A 1 143 ? -49.435 -24.689 23.100 1.00 90.94 143 ALA A C 1
ATOM 1079 O O . ALA A 1 143 ? -50.401 -25.206 23.664 1.00 90.94 143 ALA A O 1
ATOM 1080 N N . VAL A 1 144 ? -49.245 -23.370 23.091 1.00 94.31 144 VAL A N 1
ATOM 1081 C CA . VAL A 1 144 ? -50.193 -22.406 23.660 1.00 94.31 144 VAL A CA 1
ATOM 1082 C C . VAL A 1 144 ? -50.992 -21.767 22.538 1.00 94.31 144 VAL A C 1
ATOM 1084 O O . VAL A 1 144 ? -50.429 -21.147 21.638 1.00 94.31 144 VAL A O 1
ATOM 1087 N N . THR A 1 145 ? -52.312 -21.899 22.600 1.00 92.56 145 THR A N 1
ATOM 1088 C CA . THR A 1 145 ? -53.247 -21.314 21.639 1.00 92.56 145 THR A CA 1
ATOM 1089 C C . THR A 1 145 ? -54.103 -20.248 22.314 1.00 92.56 145 THR A C 1
ATOM 1091 O O . THR A 1 145 ? -54.822 -20.531 23.270 1.00 92.56 145 THR A O 1
ATOM 1094 N N . VAL A 1 146 ? -54.062 -19.021 21.801 1.00 94.25 146 VAL A N 1
ATOM 1095 C CA . VAL A 1 146 ? -54.831 -17.877 22.300 1.00 94.25 146 VAL A CA 1
ATOM 1096 C C . VAL A 1 146 ? -55.979 -17.573 21.339 1.00 94.25 146 VAL A C 1
ATOM 1098 O O . VAL A 1 146 ? -55.768 -17.038 20.251 1.00 94.25 146 VAL A O 1
ATOM 1101 N N . ASN A 1 147 ? -57.202 -17.926 21.739 1.00 91.56 147 ASN A N 1
ATOM 1102 C CA . ASN A 1 147 ? -58.432 -17.613 20.998 1.00 91.56 147 ASN A CA 1
ATOM 1103 C C . ASN A 1 147 ? -59.250 -16.485 21.647 1.00 91.56 147 ASN A C 1
ATOM 1105 O O . ASN A 1 147 ? -60.144 -15.942 20.998 1.00 91.56 147 ASN A O 1
ATOM 1109 N N . GLY A 1 148 ? -58.970 -16.162 22.913 1.00 91.75 148 GLY A N 1
ATOM 1110 C CA . GLY A 1 148 ? -59.490 -15.005 23.650 1.00 91.75 148 GLY A CA 1
ATOM 1111 C C . GLY A 1 148 ? -58.417 -13.929 23.830 1.00 91.75 148 GLY A C 1
ATOM 1112 O O . GLY A 1 148 ? -57.763 -13.545 22.867 1.00 91.75 148 GLY A O 1
ATOM 1113 N N . ALA A 1 149 ? -58.197 -13.462 25.057 1.00 91.88 149 ALA A N 1
ATOM 1114 C CA . ALA A 1 149 ? -57.134 -12.509 25.376 1.00 91.88 149 ALA A CA 1
ATOM 1115 C C . ALA A 1 149 ? -56.137 -13.081 26.394 1.00 91.88 149 ALA A C 1
ATOM 1117 O O . ALA A 1 149 ? -56.538 -13.712 27.369 1.00 91.88 149 ALA A O 1
ATOM 1118 N N . LEU A 1 150 ? -54.847 -12.829 26.176 1.00 93.44 150 LEU A N 1
ATOM 1119 C CA . LEU A 1 150 ? -53.779 -13.007 27.158 1.00 93.44 150 LEU A CA 1
ATOM 1120 C C . LEU A 1 150 ? -53.231 -11.623 27.514 1.00 93.44 150 LEU A C 1
ATOM 1122 O O . LEU A 1 150 ? -52.540 -11.019 26.699 1.00 93.44 150 LEU A O 1
ATOM 1126 N N . THR A 1 151 ? -53.555 -11.110 28.696 1.00 91.62 151 THR A N 1
ATOM 1127 C CA . THR A 1 151 ? -53.214 -9.743 29.110 1.00 91.62 151 THR A CA 1
ATOM 1128 C C . THR A 1 151 ? -52.072 -9.741 30.120 1.00 91.62 151 THR A C 1
ATOM 1130 O O . THR A 1 151 ? -52.198 -10.314 31.197 1.00 91.62 151 THR A O 1
ATOM 1133 N N . LEU A 1 152 ? -50.975 -9.050 29.830 1.00 90.12 152 LEU A N 1
ATOM 1134 C CA . LEU A 1 152 ? -49.889 -8.816 30.781 1.00 90.12 152 LEU A CA 1
ATOM 1135 C C . LEU A 1 152 ? -50.124 -7.458 31.461 1.00 90.12 152 LEU A C 1
ATOM 1137 O O . LEU A 1 152 ? -50.059 -6.417 30.803 1.00 90.12 152 LEU A O 1
ATOM 1141 N N . SER A 1 153 ? -50.489 -7.464 32.751 1.00 78.62 153 SER A N 1
ATOM 1142 C CA . SER A 1 153 ? -51.133 -6.306 33.398 1.00 78.62 153 SER A CA 1
ATOM 1143 C C . SER A 1 153 ? -50.293 -5.534 34.429 1.00 78.62 153 SER A C 1
ATOM 1145 O O . SER A 1 153 ? -50.652 -4.390 34.702 1.00 78.62 153 SER A O 1
ATOM 1147 N N . ASP A 1 154 ? -49.188 -6.074 34.973 1.00 74.56 154 ASP A N 1
ATOM 1148 C CA . ASP A 1 154 ? -48.461 -5.463 36.116 1.00 74.56 154 ASP A CA 1
ATOM 1149 C C . ASP A 1 154 ? -46.926 -5.618 36.092 1.00 74.56 154 ASP A C 1
ATOM 1151 O O . ASP A 1 154 ? -46.393 -6.488 36.775 1.00 74.56 154 ASP A O 1
ATOM 1155 N N . ASP A 1 155 ? -46.204 -4.781 35.332 1.00 79.38 155 ASP A N 1
ATOM 1156 C CA . ASP A 1 155 ? -44.724 -4.839 35.191 1.00 79.38 155 ASP A CA 1
ATOM 1157 C C . ASP A 1 155 ? -44.170 -6.275 35.049 1.00 79.38 155 ASP A C 1
ATOM 1159 O O . ASP A 1 155 ? -43.147 -6.659 35.620 1.00 79.38 155 ASP A O 1
ATOM 1163 N N . ALA A 1 156 ? -44.943 -7.119 34.362 1.00 77.81 156 ALA A N 1
ATOM 1164 C CA . ALA A 1 156 ? -44.886 -8.559 34.538 1.00 77.81 156 ALA A CA 1
ATOM 1165 C C . ALA A 1 156 ? -43.853 -9.188 33.603 1.00 77.81 156 ALA A C 1
ATOM 1167 O O . ALA A 1 156 ? -43.866 -8.955 32.392 1.00 77.81 156 ALA A O 1
ATOM 1168 N N . VAL A 1 157 ? -42.989 -10.049 34.144 1.00 88.81 157 VAL A N 1
ATOM 1169 C CA . VAL A 1 157 ? -42.160 -10.965 33.354 1.00 88.81 157 VAL A CA 1
ATOM 1170 C C . VAL A 1 157 ? -42.882 -12.298 33.231 1.00 88.81 157 VAL A C 1
ATOM 1172 O O . VAL A 1 157 ? -42.996 -13.039 34.208 1.00 88.81 157 VAL A O 1
ATOM 1175 N N . PHE A 1 158 ? -43.331 -12.627 32.024 1.00 92.88 158 PHE A N 1
ATOM 1176 C CA . PHE A 1 158 ? -43.899 -13.930 31.715 1.00 92.88 158 PHE A CA 1
ATOM 1177 C C . PHE A 1 158 ? -42.878 -14.789 30.970 1.00 92.88 158 PHE A C 1
ATOM 1179 O O . PHE A 1 158 ? -42.604 -14.567 29.791 1.00 92.88 158 PHE A O 1
ATOM 1186 N N . THR A 1 159 ? -42.307 -15.773 31.662 1.00 93.62 159 THR A N 1
ATOM 1187 C CA . THR A 1 159 ? -41.407 -16.771 31.073 1.00 93.62 159 THR A CA 1
ATOM 1188 C C . THR A 1 159 ? -42.218 -18.001 30.679 1.00 93.62 159 THR A C 1
ATOM 1190 O O . THR A 1 159 ? -42.525 -18.869 31.505 1.00 93.62 159 THR A O 1
ATOM 1193 N N . LEU A 1 160 ? -42.592 -18.055 29.402 1.00 94.06 160 LEU A N 1
ATOM 1194 C CA . LEU A 1 160 ? -43.442 -19.090 28.833 1.00 94.06 160 LEU A CA 1
ATOM 1195 C C . LEU A 1 160 ? -42.590 -20.139 28.108 1.00 94.06 160 LEU A C 1
ATOM 1197 O O . LEU A 1 160 ? -42.168 -19.941 26.973 1.00 94.06 160 LEU A O 1
ATOM 1201 N N . ASN A 1 161 ? -42.353 -21.277 28.756 1.00 92.44 161 ASN A N 1
ATOM 1202 C CA . ASN A 1 161 ? -41.527 -22.364 28.248 1.00 92.44 161 ASN A CA 1
ATOM 1203 C C . ASN A 1 161 ? -42.336 -23.293 27.326 1.00 92.44 161 ASN A C 1
ATOM 1205 O O . ASN A 1 161 ? -42.605 -24.447 27.651 1.00 92.44 161 ASN A O 1
ATOM 1209 N N . THR A 1 162 ? -42.713 -22.778 26.156 1.00 92.06 162 THR A N 1
ATOM 1210 C CA . THR A 1 162 ? -43.400 -23.518 25.085 1.00 92.06 162 THR A CA 1
ATOM 1211 C C . THR A 1 162 ? -42.566 -23.542 23.805 1.00 92.06 162 THR A C 1
ATOM 1213 O O . THR A 1 162 ? -41.759 -22.650 23.567 1.00 92.06 162 THR A O 1
ATOM 1216 N N . ASN A 1 163 ? -42.779 -24.544 22.953 1.00 87.19 163 ASN A N 1
ATOM 1217 C CA . ASN A 1 163 ? -42.215 -24.596 21.602 1.00 87.19 163 ASN A CA 1
ATOM 1218 C C . ASN A 1 163 ? -43.103 -23.902 20.549 1.00 87.19 163 ASN A C 1
ATOM 1220 O O . ASN A 1 163 ? -42.639 -23.640 19.437 1.00 87.19 163 ASN A O 1
ATOM 1224 N N . GLN A 1 164 ? -44.360 -23.591 20.881 1.00 90.75 164 GLN A N 1
ATOM 1225 C CA . GLN A 1 164 ? -45.315 -22.968 19.970 1.00 90.75 164 GLN A CA 1
ATOM 1226 C C . GLN A 1 164 ? -46.271 -22.026 20.699 1.00 90.75 164 GLN A C 1
ATOM 1228 O O . GLN A 1 164 ? -46.993 -22.435 21.604 1.00 90.75 164 GLN A O 1
ATOM 1233 N N . LEU A 1 165 ? -46.344 -20.781 20.230 1.00 91.44 165 LEU A N 1
ATOM 1234 C CA . LEU A 1 165 ? -47.327 -19.792 20.661 1.00 91.44 165 LEU A CA 1
ATOM 1235 C C . LEU A 1 165 ? -48.151 -19.342 19.453 1.00 91.44 165 LEU A C 1
ATOM 1237 O O . LEU A 1 165 ? -47.624 -18.769 18.499 1.00 91.44 165 LEU A O 1
ATOM 1241 N N . LYS A 1 166 ? -49.453 -19.612 19.483 1.00 89.25 166 LYS A N 1
ATOM 1242 C CA . LYS A 1 166 ? -50.360 -19.410 18.354 1.00 89.25 166 LYS A CA 1
ATOM 1243 C C . LYS A 1 166 ? -51.535 -18.521 18.755 1.00 89.25 166 LYS A C 1
ATOM 1245 O O . LYS A 1 166 ? -52.189 -18.793 19.754 1.00 89.25 166 LYS A O 1
ATOM 1250 N N . VAL A 1 167 ? -51.864 -17.513 17.953 1.00 89.00 167 VAL A N 1
ATOM 1251 C CA . VAL A 1 167 ? -53.055 -16.663 18.123 1.00 89.00 167 VAL A CA 1
ATOM 1252 C C . VAL A 1 167 ? -53.928 -16.827 16.879 1.00 89.00 167 VAL A C 1
ATOM 1254 O O . VAL A 1 167 ? -53.470 -16.521 15.779 1.00 89.00 167 VAL A O 1
ATOM 1257 N N . THR A 1 168 ? -55.121 -17.428 17.013 1.00 74.00 168 THR A N 1
ATOM 1258 C CA . THR A 1 168 ? -55.824 -18.035 15.851 1.00 74.00 168 THR A CA 1
ATOM 1259 C C . THR A 1 168 ? -57.207 -17.506 15.504 1.00 74.00 168 THR A C 1
ATOM 1261 O O . THR A 1 168 ? -57.763 -17.917 14.487 1.00 74.00 168 THR A O 1
ATOM 1264 N N . THR A 1 169 ? -57.767 -16.590 16.287 1.00 70.19 169 THR A N 1
ATOM 1265 C CA . THR A 1 169 ? -59.097 -16.013 16.038 1.00 70.19 169 THR A CA 1
ATOM 1266 C C . THR A 1 169 ? -58.990 -14.518 15.743 1.00 70.19 169 THR A C 1
ATOM 1268 O O . THR A 1 169 ? -58.048 -13.863 16.172 1.00 70.19 169 THR A O 1
ATOM 1271 N N . VAL A 1 170 ? -59.990 -13.947 15.058 1.00 65.19 170 VAL A N 1
ATOM 1272 C CA . VAL A 1 170 ? -60.068 -12.489 14.793 1.00 65.19 170 VAL A CA 1
ATOM 1273 C C . VAL A 1 170 ? -60.103 -11.669 16.094 1.00 65.19 170 VAL A C 1
ATOM 1275 O O . VAL A 1 170 ? -59.711 -10.510 16.117 1.00 65.19 170 VAL A O 1
ATOM 1278 N N . VAL A 1 171 ? -60.559 -12.289 17.186 1.00 73.75 171 VAL A N 1
ATOM 1279 C CA . VAL A 1 171 ? -60.621 -11.712 18.538 1.00 73.75 171 VAL A CA 1
ATOM 1280 C C . VAL A 1 171 ? -59.442 -12.122 19.429 1.00 73.75 171 VAL A C 1
ATOM 1282 O O . VAL A 1 171 ? -59.329 -11.630 20.550 1.00 73.75 171 VAL A O 1
ATOM 1285 N N . GLY A 1 172 ? -58.585 -13.022 18.946 1.00 85.50 172 GLY A N 1
ATOM 1286 C CA . GLY A 1 172 ? -57.426 -13.536 19.655 1.00 85.50 172 GLY A CA 1
ATOM 1287 C C . GLY A 1 172 ? -56.386 -12.438 19.807 1.00 85.50 172 GLY A C 1
ATOM 1288 O O . GLY A 1 172 ? -55.902 -11.923 18.799 1.00 85.50 172 GLY A O 1
ATOM 1289 N N . LYS A 1 173 ? -56.023 -12.085 21.043 1.00 89.31 173 LYS A N 1
ATOM 1290 C CA . LYS A 1 173 ? -54.990 -11.075 21.287 1.00 89.31 173 LYS A CA 1
ATOM 1291 C C . LYS A 1 173 ? -54.064 -11.399 22.450 1.00 89.31 173 LYS A C 1
ATOM 1293 O O . LYS A 1 173 ? -54.480 -11.969 23.456 1.00 89.31 173 LYS A O 1
ATOM 1298 N N . ILE A 1 174 ? -52.816 -10.969 22.323 1.00 90.50 174 ILE A N 1
ATOM 1299 C CA . ILE A 1 174 ? -51.895 -10.785 23.442 1.00 90.50 174 ILE A CA 1
ATOM 1300 C C . ILE A 1 174 ? -51.831 -9.284 23.703 1.00 90.50 174 ILE A C 1
ATOM 1302 O O . ILE A 1 174 ? -51.464 -8.517 22.814 1.00 90.50 174 ILE A O 1
ATOM 1306 N N . ASP A 1 175 ? -52.257 -8.880 24.892 1.00 88.38 175 ASP A N 1
ATOM 1307 C CA . ASP A 1 175 ? -52.422 -7.487 25.290 1.00 88.38 175 ASP A CA 1
ATOM 1308 C C . ASP A 1 175 ? -51.347 -7.102 26.315 1.00 88.38 175 ASP A C 1
ATOM 1310 O O . ASP A 1 175 ? -51.272 -7.670 27.405 1.00 88.38 175 ASP A O 1
ATOM 1314 N N . PHE A 1 176 ? -50.493 -6.150 25.962 1.00 85.94 176 PHE A N 1
ATOM 1315 C CA . PHE A 1 176 ? -49.430 -5.625 26.811 1.00 85.94 176 PHE A CA 1
ATOM 1316 C C . PHE A 1 176 ? -49.904 -4.331 27.486 1.00 85.94 176 PHE A C 1
ATOM 1318 O O . PHE A 1 176 ? -49.649 -3.212 27.023 1.00 85.94 176 PHE A O 1
ATOM 1325 N N . GLY A 1 177 ? -50.637 -4.496 28.589 1.00 73.19 177 GLY A N 1
ATOM 1326 C CA . GLY A 1 177 ? -51.354 -3.413 29.264 1.00 73.19 177 GLY A CA 1
ATOM 1327 C C . GLY A 1 177 ? -50.465 -2.429 30.033 1.00 73.19 177 GLY A C 1
ATOM 1328 O O . GLY A 1 177 ? -50.848 -1.271 30.192 1.00 73.19 177 GLY A O 1
ATOM 1329 N N . LYS A 1 178 ? -49.277 -2.855 30.485 1.00 78.81 178 LYS A N 1
ATOM 1330 C CA . LYS A 1 178 ? -48.250 -2.036 31.171 1.00 78.81 178 LYS A CA 1
ATOM 1331 C C . LYS A 1 178 ? -46.839 -2.497 30.762 1.00 78.81 178 LYS A C 1
ATOM 1333 O O . LYS A 1 178 ? -46.710 -3.272 29.816 1.00 78.81 178 LYS A O 1
ATOM 1338 N N . LYS A 1 179 ? -45.791 -2.048 31.474 1.00 79.88 179 LYS A N 1
ATOM 1339 C CA . LYS A 1 179 ? -44.444 -2.654 31.422 1.00 79.88 179 LYS A CA 1
ATOM 1340 C C . LYS A 1 179 ? -44.580 -4.165 31.494 1.00 79.88 179 LYS A C 1
ATOM 1342 O O . LYS A 1 179 ? -45.343 -4.678 32.304 1.00 79.88 179 LYS A O 1
ATOM 1347 N N . SER A 1 180 ? -44.053 -4.881 30.512 1.00 83.88 180 SER A N 1
ATOM 1348 C CA . SER A 1 180 ? -44.320 -6.313 30.364 1.00 83.88 180 SER A CA 1
ATOM 1349 C C . SER A 1 180 ? -43.268 -6.949 29.477 1.00 83.88 180 SER A C 1
ATOM 1351 O O . SER A 1 180 ? -42.904 -6.403 28.436 1.00 83.88 180 SER A O 1
ATOM 1353 N N . ARG A 1 181 ? -42.783 -8.119 29.891 1.00 88.19 181 ARG A N 1
ATOM 1354 C CA . ARG A 1 181 ? -41.714 -8.853 29.212 1.00 88.19 181 ARG A CA 1
ATOM 1355 C C . ARG A 1 181 ? -42.158 -10.286 28.964 1.00 88.19 181 ARG A C 1
ATOM 1357 O O . ARG A 1 181 ? -42.365 -11.033 29.916 1.00 88.19 181 ARG A O 1
ATOM 1364 N N . LEU A 1 182 ? -42.281 -10.676 27.699 1.00 91.00 182 LEU A N 1
ATOM 1365 C CA . LEU A 1 182 ? -42.561 -12.055 27.298 1.00 91.00 182 LEU A CA 1
ATOM 1366 C C . LEU A 1 182 ? -41.244 -12.754 26.949 1.00 91.00 182 LEU A C 1
ATOM 1368 O O . LEU A 1 182 ? -40.558 -12.342 26.017 1.00 91.00 182 LEU A O 1
ATOM 1372 N N . LYS A 1 183 ? -40.884 -13.811 27.677 1.00 92.81 183 LYS A N 1
ATOM 1373 C CA . LYS A 1 183 ? -39.683 -14.616 27.418 1.00 92.81 183 LYS A CA 1
ATOM 1374 C C . LYS A 1 183 ? -40.072 -16.002 26.923 1.00 92.81 183 LYS A C 1
ATOM 1376 O O . LYS A 1 183 ? -40.852 -16.690 27.577 1.00 92.81 183 LYS A O 1
ATOM 1381 N N . LEU A 1 184 ? -39.504 -16.406 25.791 1.00 92.50 184 LEU A N 1
ATOM 1382 C CA . LEU A 1 184 ? -39.749 -17.686 25.129 1.00 92.50 184 LEU A CA 1
ATOM 1383 C C . LEU A 1 184 ? -38.425 -18.449 24.927 1.00 92.50 184 LEU A C 1
ATOM 1385 O O . LEU A 1 184 ? -37.385 -17.813 24.746 1.00 92.50 184 LEU A O 1
ATOM 1389 N N . PRO A 1 185 ? -38.422 -19.792 24.918 1.00 89.56 185 PRO A N 1
ATOM 1390 C CA . PRO A 1 185 ? -37.247 -20.597 24.586 1.00 89.56 185 PRO A CA 1
ATOM 1391 C C . PRO A 1 185 ? -36.687 -20.329 23.185 1.00 89.56 185 PRO A C 1
ATOM 1393 O O . PRO A 1 185 ? -37.403 -19.897 22.275 1.00 89.56 185 PRO A O 1
ATOM 1396 N N . ILE A 1 186 ? -35.414 -20.682 22.977 1.00 77.00 186 ILE A N 1
ATOM 1397 C CA . ILE A 1 186 ? -34.826 -20.756 21.631 1.00 77.00 186 ILE A CA 1
ATOM 1398 C C . ILE A 1 186 ? -35.645 -21.719 20.750 1.00 77.00 186 ILE A C 1
ATOM 1400 O O . ILE A 1 186 ? -36.097 -22.758 21.224 1.00 77.00 186 ILE A O 1
ATOM 1404 N N . ASN A 1 187 ? -35.830 -21.386 19.469 1.00 76.69 187 ASN A N 1
ATOM 1405 C CA . ASN A 1 187 ? -36.633 -22.141 18.486 1.00 76.69 187 ASN A CA 1
ATOM 1406 C C . ASN A 1 187 ? -38.162 -22.129 18.679 1.00 76.69 187 ASN A C 1
ATOM 1408 O O . ASN A 1 187 ? -38.857 -22.872 17.985 1.00 76.69 187 ASN A O 1
ATOM 1412 N N . THR A 1 188 ? -38.705 -21.294 19.568 1.00 82.06 188 THR A N 1
ATOM 1413 C CA . THR A 1 188 ? -40.164 -21.135 19.685 1.00 82.06 188 THR A CA 1
ATOM 1414 C C . THR A 1 188 ? -40.763 -20.614 18.379 1.00 82.06 188 THR A C 1
ATOM 1416 O O . THR A 1 188 ? -40.301 -19.610 17.836 1.00 82.06 188 THR A O 1
ATOM 1419 N N . ILE A 1 189 ? -41.820 -21.261 17.885 1.00 80.06 189 ILE A N 1
ATOM 1420 C CA . ILE A 1 189 ? -42.582 -20.780 16.726 1.00 80.06 189 ILE A CA 1
ATOM 1421 C C . ILE A 1 189 ? -43.720 -19.889 17.225 1.00 80.06 189 ILE A C 1
ATOM 1423 O O . ILE A 1 189 ? -44.619 -20.358 17.922 1.00 80.06 189 ILE A O 1
ATOM 1427 N N . ILE A 1 190 ? -43.706 -18.618 16.826 1.00 83.06 190 ILE A N 1
ATOM 1428 C CA . ILE A 1 190 ? -44.792 -17.670 17.092 1.00 83.06 190 ILE A CA 1
ATOM 1429 C C . ILE A 1 190 ? -45.619 -17.516 15.817 1.00 83.06 190 ILE A C 1
ATOM 1431 O O . ILE A 1 190 ? -45.081 -17.281 14.737 1.00 83.06 190 ILE A O 1
ATOM 1435 N N . SER A 1 191 ? -46.933 -17.674 15.917 1.00 82.31 191 SER A N 1
ATOM 1436 C CA . SER A 1 191 ? -47.861 -17.499 14.797 1.00 82.31 191 SER A CA 1
ATOM 1437 C C . SER A 1 191 ? -49.013 -16.605 15.229 1.00 82.31 191 SER A C 1
ATOM 1439 O O . SER A 1 191 ? -49.828 -16.998 16.060 1.00 82.31 191 SER A O 1
ATOM 1441 N N . VAL A 1 192 ? -49.070 -15.402 14.667 1.00 79.44 192 VAL A N 1
ATOM 1442 C CA . VAL A 1 192 ? -50.008 -14.334 15.033 1.00 79.44 192 VAL A CA 1
ATOM 1443 C C . VAL A 1 192 ? -50.701 -13.805 13.778 1.00 79.44 192 VAL A C 1
ATOM 1445 O O . VAL A 1 192 ? -50.075 -13.672 12.728 1.00 79.44 192 VAL A O 1
ATOM 1448 N N . THR A 1 193 ? -51.998 -13.519 13.864 1.00 73.75 193 THR A N 1
ATOM 1449 C CA . THR A 1 193 ? -52.757 -12.833 12.804 1.00 73.75 193 THR A CA 1
ATOM 1450 C C . THR A 1 193 ? -52.612 -11.317 12.931 1.00 73.75 193 THR A C 1
ATOM 1452 O O . THR A 1 193 ? -52.392 -10.820 14.030 1.00 73.75 193 THR A O 1
ATOM 1455 N N . THR A 1 194 ? -52.744 -10.552 11.841 1.00 69.25 194 THR A N 1
ATOM 1456 C CA . THR A 1 194 ? -52.650 -9.075 11.860 1.00 69.25 194 THR A CA 1
ATOM 1457 C C . THR A 1 194 ? -53.508 -8.460 12.977 1.00 69.25 194 THR A C 1
ATOM 1459 O O . THR A 1 194 ? -54.687 -8.782 13.084 1.00 69.25 194 THR A O 1
ATOM 1462 N N . GLY A 1 195 ? -52.917 -7.602 13.819 1.00 70.69 195 GLY A N 1
ATOM 1463 C CA . GLY A 1 195 ? -53.590 -6.984 14.973 1.00 70.69 195 GLY A CA 1
ATOM 1464 C C . GLY A 1 195 ? -53.677 -7.838 16.250 1.00 70.69 195 GLY A C 1
ATOM 1465 O O . GLY A 1 195 ? -54.215 -7.365 17.245 1.00 70.69 195 GLY A O 1
ATOM 1466 N N . ALA A 1 196 ? -53.140 -9.064 16.259 1.00 79.94 196 ALA A N 1
ATOM 1467 C CA . ALA A 1 196 ? -53.180 -9.966 17.418 1.00 79.94 196 ALA A CA 1
ATOM 1468 C C . ALA A 1 196 ? -52.226 -9.589 18.566 1.00 79.94 196 ALA A C 1
ATOM 1470 O O . ALA A 1 196 ? -52.362 -10.111 19.669 1.00 79.94 196 ALA A O 1
ATOM 1471 N N . LEU A 1 197 ? -51.247 -8.715 18.329 1.00 84.31 197 LEU A N 1
ATOM 1472 C CA . LEU A 1 197 ? -50.412 -8.134 19.380 1.00 84.31 197 LEU A CA 1
ATOM 1473 C C . LEU A 1 197 ? -50.890 -6.704 19.619 1.00 84.31 197 LEU A C 1
ATOM 1475 O O . LEU A 1 197 ? -50.870 -5.885 18.699 1.00 84.31 197 LEU A O 1
ATOM 1479 N N . VAL A 1 198 ? -51.350 -6.423 20.835 1.00 80.00 198 VAL A N 1
ATOM 1480 C CA . VAL A 1 198 ? -51.973 -5.150 21.209 1.00 80.00 198 VAL A CA 1
ATOM 1481 C C . VAL A 1 198 ? -51.224 -4.575 22.405 1.00 80.00 198 VAL A C 1
ATOM 1483 O O . VAL A 1 198 ? -50.860 -5.302 23.319 1.00 80.00 198 VAL A O 1
ATOM 1486 N N . GLY A 1 199 ? -50.961 -3.273 22.401 1.00 74.94 199 GLY A N 1
ATOM 1487 C CA . GLY A 1 199 ? -50.266 -2.594 23.491 1.00 74.94 199 GLY A CA 1
ATOM 1488 C C . GLY A 1 199 ? -49.815 -1.196 23.082 1.00 74.94 199 GLY A C 1
ATOM 1489 O O . GLY A 1 199 ? -49.846 -0.844 21.902 1.00 74.94 199 GLY A O 1
ATOM 1490 N N . SER A 1 200 ? -49.393 -0.394 24.059 1.00 70.31 200 SER A N 1
ATOM 1491 C CA . SER A 1 200 ? -48.797 0.922 23.809 1.00 70.31 200 SER A CA 1
ATOM 1492 C C . SER A 1 200 ? -47.282 0.860 23.948 1.00 70.31 200 SER A C 1
ATOM 1494 O O . SER A 1 200 ? -46.764 0.290 24.902 1.00 70.31 200 SER A O 1
ATOM 1496 N N . CYS A 1 201 ? -46.555 1.515 23.048 1.00 64.88 201 CYS A N 1
ATOM 1497 C CA . CYS A 1 201 ? -45.106 1.670 23.168 1.00 64.88 201 CYS A CA 1
ATOM 1498 C C . CYS A 1 201 ? -44.684 2.518 24.373 1.00 64.88 201 CYS A C 1
ATOM 1500 O O . CYS A 1 201 ? -43.571 2.377 24.862 1.00 64.88 201 CYS A O 1
ATOM 1502 N N . SER A 1 202 ? -45.589 3.336 24.920 1.00 67.31 202 SER A N 1
ATOM 1503 C CA . SER A 1 202 ? -45.386 4.030 26.199 1.00 67.31 202 SER A CA 1
ATOM 1504 C C . SER A 1 202 ? -45.228 3.077 27.386 1.00 67.31 202 SER A C 1
ATOM 1506 O O . SER A 1 202 ? -44.786 3.493 28.453 1.00 67.31 202 SER A O 1
ATOM 1508 N N . ASN A 1 203 ? -45.574 1.803 27.198 1.00 70.56 203 ASN A N 1
ATOM 1509 C CA . ASN A 1 203 ? -45.551 0.797 28.237 1.00 70.56 203 ASN A CA 1
ATOM 1510 C C . ASN A 1 203 ? -44.236 0.006 28.303 1.00 70.56 203 ASN A C 1
ATOM 1512 O O . ASN A 1 203 ? -44.220 -0.927 29.070 1.00 70.56 203 ASN A O 1
ATOM 1516 N N . ASN A 1 204 ? -43.143 0.312 27.587 1.00 74.00 204 ASN A N 1
ATOM 1517 C CA . ASN A 1 204 ? -41.867 -0.446 27.668 1.00 74.00 204 ASN A CA 1
ATOM 1518 C C . ASN A 1 204 ? -42.042 -1.974 27.529 1.00 74.00 204 ASN A C 1
ATOM 1520 O O . ASN A 1 204 ? -41.732 -2.737 28.448 1.00 74.00 204 ASN A O 1
ATOM 1524 N N . VAL A 1 205 ? -42.586 -2.416 26.396 1.00 79.06 205 VAL A N 1
ATOM 1525 C CA . VAL A 1 205 ? -42.849 -3.840 26.141 1.00 79.06 205 VAL A CA 1
ATOM 1526 C C . VAL A 1 205 ? -41.631 -4.516 25.529 1.00 79.06 205 VAL A C 1
ATOM 1528 O O . VAL A 1 205 ? -41.044 -3.973 24.598 1.00 79.06 205 VAL A O 1
ATOM 1531 N N . GLU A 1 206 ? -41.293 -5.727 25.977 1.00 83.19 206 GLU A N 1
ATOM 1532 C CA . GLU A 1 206 ? -40.174 -6.496 25.419 1.00 83.19 206 GLU A CA 1
ATOM 1533 C C . GLU A 1 206 ? -40.547 -7.960 25.148 1.00 83.19 206 GLU A C 1
ATOM 1535 O O . GLU A 1 206 ? -41.256 -8.601 25.928 1.00 83.19 206 GLU A O 1
ATOM 1540 N N . ILE A 1 207 ? -40.028 -8.511 24.049 1.00 84.06 207 ILE A N 1
ATOM 1541 C CA . ILE A 1 207 ? -40.150 -9.930 23.696 1.00 84.06 207 ILE A CA 1
ATOM 1542 C C . ILE A 1 207 ? -38.747 -10.513 23.536 1.00 84.06 207 ILE A C 1
ATOM 1544 O O . ILE A 1 207 ? -37.944 -10.014 22.745 1.00 84.06 207 ILE A O 1
ATOM 1548 N N . TYR A 1 208 ? -38.470 -11.598 24.254 1.00 84.06 208 TYR A N 1
ATOM 1549 C CA . TYR A 1 208 ? -37.209 -12.331 24.204 1.00 84.06 208 TYR A CA 1
ATOM 1550 C C . TYR A 1 208 ? -37.415 -13.740 23.651 1.00 84.06 208 TYR A C 1
ATOM 1552 O O . TYR A 1 208 ? -38.351 -14.436 24.048 1.00 84.06 208 TYR A O 1
ATOM 1560 N N . ILE A 1 209 ? -36.501 -14.177 22.785 1.00 81.62 209 ILE A N 1
ATOM 1561 C CA . ILE A 1 209 ? -36.380 -15.570 22.336 1.00 81.62 209 ILE A CA 1
ATOM 1562 C C . ILE A 1 209 ? -34.987 -16.058 22.747 1.00 81.62 209 ILE A C 1
ATOM 1564 O O . ILE A 1 209 ? -33.965 -15.572 22.258 1.00 81.62 209 ILE A O 1
ATOM 1568 N N . GLY A 1 210 ? -34.935 -16.987 23.700 1.00 84.38 210 GLY A N 1
ATOM 1569 C CA . GLY A 1 210 ? -33.718 -17.293 24.446 1.00 84.38 210 GLY A CA 1
ATOM 1570 C C . GLY A 1 210 ? -33.215 -16.061 25.199 1.00 84.38 210 GLY A C 1
ATOM 1571 O O . GLY A 1 210 ? -33.967 -15.420 25.929 1.00 84.38 210 GLY A O 1
ATOM 1572 N N . ASN A 1 211 ? -31.948 -15.709 24.978 1.00 78.62 211 ASN A N 1
ATOM 1573 C CA . ASN A 1 211 ? -31.326 -14.513 25.559 1.00 78.62 211 ASN A CA 1
ATOM 1574 C C . ASN A 1 211 ? -31.376 -13.292 24.622 1.00 78.62 211 ASN A C 1
ATOM 1576 O O . ASN A 1 211 ? -30.866 -12.232 24.976 1.00 78.62 211 ASN A O 1
ATOM 1580 N N . VAL A 1 212 ? -31.957 -13.427 23.424 1.00 70.56 212 VAL A N 1
ATOM 1581 C CA . VAL A 1 212 ? -31.986 -12.361 22.416 1.00 70.56 212 VAL A CA 1
ATOM 1582 C C . VAL A 1 212 ? -33.262 -11.541 22.572 1.00 70.56 212 VAL A C 1
ATOM 1584 O O . VAL A 1 212 ? -34.363 -12.094 22.531 1.00 70.56 212 VAL A O 1
ATOM 1587 N N . GLN A 1 213 ? -33.119 -10.221 22.716 1.00 77.94 213 GLN A N 1
ATOM 1588 C CA . GLN A 1 213 ? -34.241 -9.287 22.654 1.00 77.94 213 GLN A CA 1
ATOM 1589 C C . GLN A 1 213 ? -34.708 -9.172 21.200 1.00 77.94 213 GLN A C 1
ATOM 1591 O O . GLN A 1 213 ? -34.070 -8.532 20.363 1.00 77.94 213 GLN A O 1
ATOM 1596 N N . TYR A 1 214 ? -35.806 -9.854 20.894 1.00 71.75 214 TYR A N 1
ATOM 1597 C CA . TYR A 1 214 ? -36.368 -9.929 19.550 1.00 71.75 214 TYR A CA 1
ATOM 1598 C C . TYR A 1 214 ? -37.191 -8.679 19.207 1.00 71.75 214 TYR A C 1
ATOM 1600 O O . TYR A 1 214 ? -37.238 -8.268 18.048 1.00 71.75 214 TYR A O 1
ATOM 1608 N N . TYR A 1 215 ? -37.809 -8.060 20.219 1.00 73.75 215 TYR A N 1
ATOM 1609 C CA . TYR A 1 215 ? -38.564 -6.814 20.095 1.00 73.75 215 TYR A CA 1
ATOM 1610 C C . TYR A 1 215 ? -38.516 -6.004 21.397 1.00 73.75 215 TYR A C 1
ATOM 1612 O O . TYR A 1 215 ? -38.558 -6.583 22.485 1.00 73.75 215 TYR A O 1
ATOM 1620 N N . ALA A 1 216 ? -38.466 -4.678 21.278 1.00 72.31 216 ALA A N 1
ATOM 1621 C CA . ALA A 1 216 ? -38.591 -3.736 22.385 1.00 72.31 216 ALA A CA 1
ATOM 1622 C C . ALA A 1 216 ? -39.367 -2.502 21.912 1.00 72.31 216 ALA A C 1
ATOM 1624 O O . ALA A 1 216 ? -39.044 -1.958 20.859 1.00 72.31 216 ALA A O 1
ATOM 1625 N N . CYS A 1 217 ? -40.351 -2.037 22.681 1.00 68.06 217 CYS A N 1
ATOM 1626 C CA . CYS A 1 217 ? -40.986 -0.744 22.445 1.00 68.06 217 CYS A CA 1
ATOM 1627 C C . CYS A 1 217 ? -40.945 0.106 23.709 1.00 68.06 217 CYS A C 1
ATOM 1629 O O . CYS A 1 217 ? -41.668 -0.191 24.655 1.00 68.06 217 CYS A O 1
ATOM 1631 N N . VAL A 1 218 ? -40.090 1.132 23.717 1.00 62.97 218 VAL A N 1
ATOM 1632 C CA . VAL A 1 218 ? -39.781 1.994 24.871 1.00 62.97 218 VAL A CA 1
ATOM 1633 C C . VAL A 1 218 ? -40.417 3.374 24.665 1.00 62.97 218 VAL A C 1
ATOM 1635 O O . VAL A 1 218 ? -40.317 3.950 23.581 1.00 62.97 218 VAL A O 1
ATOM 1638 N N . GLY A 1 219 ? -41.116 3.892 25.676 1.00 51.34 219 GLY A N 1
ATOM 1639 C CA . GLY A 1 219 ? -42.001 5.053 25.539 1.00 51.34 219 GLY A CA 1
ATOM 1640 C C . GLY A 1 219 ? -41.311 6.341 25.086 1.00 51.34 219 GLY A C 1
ATOM 1641 O O . GLY A 1 219 ? -40.290 6.719 25.646 1.00 51.34 219 GLY A O 1
ATOM 1642 N N . GLY A 1 220 ? -41.911 7.044 24.113 1.00 52.28 220 GLY A N 1
ATOM 1643 C CA . GLY A 1 220 ? -41.511 8.412 23.736 1.00 52.28 220 GLY A CA 1
ATOM 1644 C C . GLY A 1 220 ? -41.230 8.685 22.252 1.00 52.28 220 GLY A C 1
ATOM 1645 O O . GLY A 1 220 ? -40.725 9.755 21.942 1.00 52.28 220 GLY A O 1
ATOM 1646 N N . GLY A 1 221 ? -41.546 7.773 21.326 1.00 48.50 221 GLY A N 1
ATOM 1647 C CA . GLY A 1 221 ? -41.261 7.990 19.896 1.00 48.50 221 GLY A CA 1
ATOM 1648 C C . GLY A 1 221 ? -39.803 7.713 19.505 1.00 48.50 221 GLY A C 1
ATOM 1649 O O . GLY A 1 221 ? -39.284 8.327 18.578 1.00 48.50 221 GLY A O 1
ATOM 1650 N N . GLY A 1 222 ? -39.139 6.794 20.214 1.00 50.06 222 GLY A N 1
ATOM 1651 C CA . GLY A 1 222 ? -37.817 6.290 19.840 1.00 50.06 222 GLY A CA 1
ATOM 1652 C C . GLY A 1 222 ? -37.841 5.387 18.599 1.00 50.06 222 GLY A C 1
ATOM 1653 O O . GLY A 1 222 ? -38.884 4.880 18.197 1.00 50.06 222 GLY A O 1
ATOM 1654 N N . ALA A 1 223 ? -36.659 5.162 18.019 1.00 47.72 223 ALA A N 1
ATOM 1655 C CA . ALA A 1 223 ? -36.419 4.501 16.730 1.00 47.72 223 ALA A CA 1
ATOM 1656 C C . ALA A 1 223 ? -36.815 3.008 16.621 1.00 47.72 223 ALA A C 1
ATOM 1658 O O . ALA A 1 223 ? -36.540 2.391 15.597 1.00 47.72 223 ALA A O 1
ATOM 1659 N N . CYS A 1 224 ? -37.442 2.411 17.636 1.00 53.47 224 CYS A N 1
ATOM 1660 C CA . CYS A 1 224 ? -37.985 1.054 17.569 1.00 53.47 224 CYS A CA 1
ATOM 1661 C C . CYS A 1 224 ? -39.463 1.144 17.171 1.00 53.47 224 CYS A C 1
ATOM 1663 O O . CYS A 1 224 ? -40.254 1.736 17.901 1.00 53.47 224 CYS A O 1
ATOM 1665 N N . GLY A 1 225 ? -39.825 0.598 16.010 1.00 56.69 225 GLY A N 1
ATOM 1666 C CA . GLY A 1 225 ? -41.165 0.694 15.427 1.00 56.69 225 GLY A CA 1
ATOM 1667 C C . GLY A 1 225 ? -42.339 0.219 16.307 1.00 56.69 225 GLY A C 1
ATOM 1668 O O . GLY A 1 225 ? -42.178 -0.333 17.396 1.00 56.69 225 GLY A O 1
ATOM 1669 N N . ASN A 1 226 ? -43.567 0.400 15.814 1.00 62.94 226 ASN A N 1
ATOM 1670 C CA . ASN A 1 226 ? -44.788 -0.052 16.500 1.00 62.94 226 ASN A CA 1
ATOM 1671 C C . ASN A 1 226 ? -44.979 -1.585 16.364 1.00 62.94 226 ASN A C 1
ATOM 1673 O O . ASN A 1 226 ? -44.284 -2.239 15.592 1.00 62.94 226 ASN A O 1
ATOM 1677 N N . PHE A 1 227 ? -45.934 -2.193 17.083 1.00 66.56 227 PHE A N 1
ATOM 1678 C CA . PHE A 1 227 ? -46.195 -3.646 16.986 1.00 66.56 227 PHE A CA 1
ATOM 1679 C C . PHE A 1 227 ? -46.497 -4.130 15.560 1.00 66.56 227 PHE A C 1
ATOM 1681 O O . PHE A 1 227 ? -46.269 -5.296 15.239 1.00 66.56 227 PHE A O 1
ATOM 1688 N N . ASN A 1 228 ? -46.982 -3.244 14.691 1.00 63.44 228 ASN A N 1
ATOM 1689 C CA . ASN A 1 228 ? -47.221 -3.553 13.290 1.00 63.44 228 ASN A CA 1
ATOM 1690 C C . ASN A 1 228 ? -45.896 -3.786 12.535 1.00 63.44 228 ASN A C 1
ATOM 1692 O O . ASN A 1 228 ? -45.859 -4.622 11.639 1.00 63.44 228 ASN A O 1
ATOM 1696 N N . ASP A 1 229 ? -44.790 -3.152 12.939 1.00 59.72 229 ASP A N 1
ATOM 1697 C CA . ASP A 1 229 ? -43.463 -3.371 12.347 1.00 59.72 229 ASP A CA 1
ATOM 1698 C C . ASP A 1 229 ? -42.904 -4.762 12.679 1.00 59.72 229 ASP A C 1
ATOM 1700 O O . ASP A 1 229 ? -42.321 -5.411 11.814 1.00 59.72 229 ASP A O 1
ATOM 1704 N N . LEU A 1 230 ? -43.158 -5.292 13.882 1.00 64.38 230 LEU A N 1
ATOM 1705 C CA . LEU A 1 230 ? -42.842 -6.690 14.213 1.00 64.38 230 LEU A CA 1
ATOM 1706 C C . LEU A 1 230 ? -43.620 -7.667 13.312 1.00 64.38 230 LEU A C 1
ATOM 1708 O O . LEU A 1 230 ? -43.069 -8.666 12.847 1.00 64.38 230 LEU A O 1
ATOM 1712 N N . MET A 1 231 ? -44.889 -7.347 13.048 1.00 61.50 231 MET A N 1
ATOM 1713 C CA . MET A 1 231 ? -45.837 -8.174 12.294 1.00 61.50 231 MET A CA 1
ATOM 1714 C C . MET A 1 231 ? -45.603 -8.132 10.775 1.00 61.50 231 MET A C 1
ATOM 1716 O O . MET A 1 231 ? -45.931 -9.095 10.084 1.00 61.50 231 MET A O 1
ATOM 1720 N N . VAL A 1 232 ? -45.041 -7.036 10.257 1.00 59.31 232 VAL A N 1
ATOM 1721 C CA . VAL A 1 232 ? -44.752 -6.839 8.825 1.00 59.31 232 VAL A CA 1
ATOM 1722 C C . VAL A 1 232 ? -43.295 -7.178 8.482 1.00 59.31 232 VAL A C 1
ATOM 1724 O O . VAL A 1 232 ? -43.047 -7.771 7.433 1.00 59.31 232 VAL A O 1
ATOM 1727 N N . ASN A 1 233 ? -42.333 -6.860 9.360 1.00 56.34 233 ASN A N 1
ATOM 1728 C CA . ASN A 1 233 ? -40.895 -6.907 9.050 1.00 56.34 233 ASN A CA 1
ATOM 1729 C C . ASN A 1 233 ? -40.114 -8.040 9.746 1.00 56.34 233 ASN A C 1
ATOM 1731 O O . ASN A 1 233 ? -38.953 -8.265 9.405 1.00 56.34 233 ASN A O 1
ATOM 1735 N N . GLY A 1 234 ? -40.713 -8.787 10.682 1.00 59.72 234 GLY A N 1
ATOM 1736 C CA . GLY A 1 234 ? -40.095 -9.990 11.262 1.00 59.72 234 GLY A CA 1
ATOM 1737 C C . GLY A 1 234 ? -38.964 -9.742 12.274 1.00 59.72 234 GLY A C 1
ATOM 1738 O O . GLY A 1 234 ? -38.034 -10.546 12.340 1.00 59.72 234 GLY A O 1
ATOM 1739 N N . GLY A 1 235 ? -39.035 -8.657 13.056 1.00 64.62 235 GLY A N 1
ATOM 1740 C CA . GLY A 1 235 ? -38.136 -8.384 14.196 1.00 64.62 235 GLY A CA 1
ATOM 1741 C C . GLY A 1 235 ? -36.815 -7.688 13.837 1.00 64.62 235 GLY A C 1
ATOM 1742 O O . GLY A 1 235 ? -36.711 -7.090 12.775 1.00 64.62 235 GLY A O 1
ATOM 1743 N N . ASN A 1 236 ? -35.812 -7.733 14.725 1.00 70.19 236 ASN A N 1
ATOM 1744 C CA . ASN A 1 236 ? -34.479 -7.156 14.465 1.00 70.19 236 ASN A CA 1
ATOM 1745 C C . ASN A 1 236 ? -33.707 -7.939 13.376 1.00 70.19 236 ASN A C 1
ATOM 1747 O O . ASN A 1 236 ? -33.895 -9.154 13.254 1.00 70.19 236 ASN A O 1
ATOM 1751 N N . PRO A 1 237 ? -32.806 -7.289 12.610 1.00 74.69 237 PRO A N 1
ATOM 1752 C CA . PRO A 1 237 ? -32.028 -7.961 11.577 1.00 74.69 237 PRO A CA 1
ATOM 1753 C C . PRO A 1 237 ? -31.029 -8.955 12.175 1.00 74.69 237 PRO A C 1
ATOM 1755 O O . PRO A 1 237 ? -30.563 -8.797 13.303 1.00 74.69 237 PRO A O 1
ATOM 1758 N N . ILE A 1 238 ? -30.640 -9.950 11.381 1.00 78.94 238 ILE A N 1
ATOM 1759 C CA . ILE A 1 238 ? -29.575 -10.916 11.668 1.00 78.94 238 ILE A CA 1
ATOM 1760 C C . ILE A 1 238 ? -28.654 -10.984 10.447 1.00 78.94 238 ILE A C 1
ATOM 1762 O O . ILE A 1 238 ? -29.134 -11.126 9.320 1.00 78.94 238 ILE A O 1
ATOM 1766 N N . ILE A 1 239 ? -27.336 -10.919 10.668 1.00 88.81 239 ILE A N 1
ATOM 1767 C CA . ILE A 1 239 ? -26.312 -11.103 9.628 1.00 88.81 239 ILE A CA 1
ATOM 1768 C C . ILE A 1 239 ? -25.689 -12.491 9.780 1.00 88.81 239 ILE A C 1
ATOM 1770 O O . ILE A 1 239 ? -25.276 -12.883 10.869 1.00 88.81 239 ILE A O 1
ATOM 1774 N N . THR A 1 240 ? -25.604 -13.254 8.692 1.00 89.38 240 THR A N 1
ATOM 1775 C CA . THR A 1 240 ? -25.001 -14.597 8.688 1.00 89.38 240 THR A CA 1
ATOM 1776 C C . THR A 1 240 ? -24.098 -14.771 7.474 1.00 89.38 240 THR A C 1
ATOM 1778 O O . THR A 1 240 ? -24.517 -14.495 6.352 1.00 89.38 240 THR A O 1
ATOM 1781 N N . LEU A 1 241 ? -22.861 -15.237 7.673 1.00 92.88 241 LEU A N 1
ATOM 1782 C CA . LEU A 1 241 ? -21.957 -15.569 6.567 1.00 92.88 241 LEU A CA 1
ATOM 1783 C C . LEU A 1 241 ? -22.534 -16.750 5.769 1.00 92.88 241 LEU A C 1
ATOM 1785 O O . LEU A 1 241 ? -22.898 -17.773 6.344 1.00 92.88 241 LEU A O 1
ATOM 1789 N N . THR A 1 242 ? -22.630 -16.596 4.450 1.00 92.75 242 THR A N 1
ATOM 1790 C CA . THR A 1 242 ? -23.192 -17.605 3.528 1.00 92.75 242 THR A CA 1
ATOM 1791 C C . THR A 1 242 ? -22.191 -18.125 2.507 1.00 92.75 242 THR A C 1
ATOM 1793 O O . THR A 1 242 ? -22.393 -19.208 1.962 1.00 92.75 242 THR A O 1
ATOM 1796 N N . SER A 1 243 ? -21.113 -17.385 2.244 1.00 92.81 243 SER A N 1
ATOM 1797 C CA . SER A 1 243 ? -19.963 -17.909 1.511 1.00 92.81 243 SER A CA 1
ATOM 1798 C C . SER A 1 243 ? -19.209 -18.934 2.370 1.00 92.81 243 SER A C 1
ATOM 1800 O O . SER A 1 243 ? -19.430 -19.037 3.577 1.00 92.81 243 SER A O 1
ATOM 1802 N N . GLY A 1 244 ? -18.326 -19.728 1.752 1.00 85.75 244 GLY A N 1
ATOM 1803 C CA . GLY A 1 244 ? -17.565 -20.763 2.463 1.00 85.75 244 GLY A CA 1
ATOM 1804 C C . GLY A 1 244 ? -16.810 -20.212 3.682 1.00 85.75 244 GLY A C 1
ATOM 1805 O O . GLY A 1 244 ? -16.345 -19.068 3.667 1.00 85.75 244 GLY A O 1
ATOM 1806 N N . ALA A 1 245 ? -16.684 -21.018 4.740 1.00 81.25 245 ALA A N 1
ATOM 1807 C CA . ALA A 1 245 ? -15.959 -20.626 5.950 1.00 81.25 245 ALA A CA 1
ATOM 1808 C C . ALA A 1 245 ? -14.529 -20.160 5.610 1.00 81.25 245 ALA A C 1
ATOM 1810 O O . ALA A 1 245 ? -13.848 -20.792 4.805 1.00 81.25 245 ALA A O 1
ATOM 1811 N N . GLY A 1 246 ? -14.096 -19.038 6.192 1.00 81.81 246 GLY A N 1
ATOM 1812 C CA . GLY A 1 246 ? -12.786 -18.433 5.925 1.00 81.81 246 GLY A CA 1
ATOM 1813 C C . GLY A 1 246 ? -12.752 -17.457 4.746 1.00 81.81 246 GLY A C 1
ATOM 1814 O O . GLY A 1 246 ? -11.802 -16.699 4.632 1.00 81.81 246 GLY A O 1
ATOM 1815 N N . THR A 1 247 ? -13.792 -17.365 3.908 1.00 90.75 247 THR A N 1
ATOM 1816 C CA . THR A 1 247 ? -13.848 -16.320 2.856 1.00 90.75 247 THR A CA 1
ATOM 1817 C C . THR A 1 247 ? -13.828 -14.899 3.425 1.00 90.75 247 THR A C 1
ATOM 1819 O O . THR A 1 247 ? -13.323 -13.979 2.786 1.00 90.75 247 THR A O 1
ATOM 1822 N N . ASN A 1 248 ? -14.318 -14.717 4.651 1.00 92.75 248 ASN A N 1
ATOM 1823 C CA . ASN A 1 248 ? -14.275 -13.450 5.371 1.00 92.75 248 ASN A CA 1
ATOM 1824 C C . ASN A 1 248 ? -12.881 -13.080 5.915 1.00 92.75 248 ASN A C 1
ATOM 1826 O O . ASN A 1 248 ? -12.754 -12.007 6.497 1.00 92.75 248 ASN A O 1
ATOM 1830 N N . ILE A 1 249 ? -11.872 -13.943 5.736 1.00 92.44 249 ILE A N 1
ATOM 1831 C CA . ILE A 1 249 ? -10.479 -13.769 6.170 1.00 92.44 249 ILE A CA 1
ATOM 1832 C C . ILE A 1 249 ? -9.575 -14.287 5.044 1.00 92.44 249 ILE A C 1
ATOM 1834 O O . ILE A 1 249 ? -9.281 -15.480 4.987 1.00 92.44 249 ILE A O 1
ATOM 1838 N N . GLN A 1 250 ? -9.137 -13.423 4.123 1.00 89.12 250 GLN A N 1
ATOM 1839 C CA . GLN A 1 250 ? -8.331 -13.887 2.984 1.00 89.12 250 GLN A CA 1
ATOM 1840 C C . GLN A 1 250 ? -7.118 -13.001 2.658 1.00 89.12 250 GLN A C 1
ATOM 1842 O O . GLN A 1 250 ? -7.236 -11.772 2.633 1.00 89.12 250 GLN A O 1
ATOM 1847 N N . PRO A 1 251 ? -5.952 -13.616 2.370 1.00 90.06 251 PRO A N 1
ATOM 1848 C CA . PRO A 1 251 ? -4.818 -12.939 1.764 1.00 90.06 251 PRO A CA 1
ATOM 1849 C C . PRO A 1 251 ? -5.003 -12.839 0.246 1.00 90.06 251 PRO A C 1
ATOM 1851 O O . PRO A 1 251 ? -5.374 -13.808 -0.414 1.00 90.06 251 PRO A O 1
ATOM 1854 N N . VAL A 1 252 ? -4.716 -11.672 -0.322 1.00 90.06 252 VAL A N 1
ATOM 1855 C CA . VAL A 1 252 ? -4.862 -11.388 -1.755 1.00 90.06 252 VAL A CA 1
ATOM 1856 C C . VAL A 1 252 ? -3.682 -10.571 -2.267 1.00 90.06 252 VAL A C 1
ATOM 1858 O O . VAL A 1 252 ? -2.967 -9.925 -1.500 1.00 90.06 252 VAL A O 1
ATOM 1861 N N . CYS A 1 253 ? -3.457 -10.620 -3.575 1.00 88.38 253 CYS A N 1
ATOM 1862 C CA . CYS A 1 253 ? -2.435 -9.815 -4.236 1.00 88.38 253 CYS A CA 1
ATOM 1863 C C . CYS A 1 253 ? -3.085 -8.612 -4.926 1.00 88.38 253 CYS A C 1
ATOM 1865 O O . CYS A 1 253 ? -4.229 -8.724 -5.377 1.00 88.38 253 CYS A O 1
ATOM 1867 N N . PRO A 1 254 ? -2.360 -7.497 -5.082 1.00 87.44 254 PRO A N 1
ATOM 1868 C CA . PRO A 1 254 ? -2.826 -6.364 -5.858 1.00 87.44 254 PRO A CA 1
ATOM 1869 C C . PRO A 1 254 ? -3.222 -6.793 -7.269 1.00 87.44 254 PRO A C 1
ATOM 1871 O O . PRO A 1 254 ? -2.585 -7.666 -7.865 1.00 87.44 254 PRO A O 1
ATOM 1874 N N . ASN A 1 255 ? -4.279 -6.186 -7.802 1.00 84.50 255 ASN A N 1
ATOM 1875 C CA . ASN A 1 255 ? -4.822 -6.461 -9.135 1.00 84.50 255 ASN A CA 1
ATOM 1876 C C . ASN A 1 255 ? -5.334 -7.900 -9.350 1.00 84.50 255 ASN A C 1
ATOM 1878 O O . ASN A 1 255 ? -5.570 -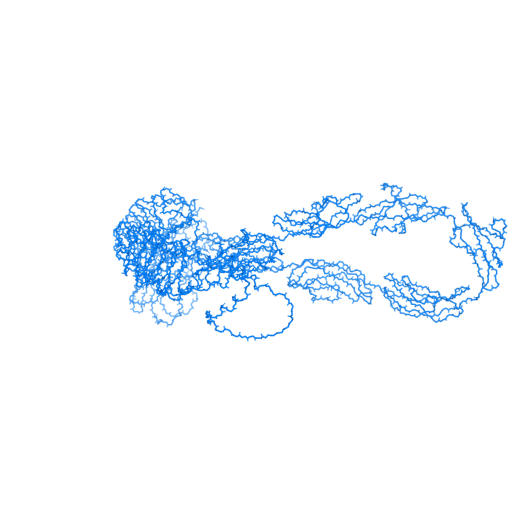8.307 -10.489 1.00 84.50 255 ASN A O 1
ATOM 1882 N N . ARG A 1 256 ? -5.551 -8.673 -8.276 1.00 86.94 256 ARG A N 1
ATOM 1883 C CA . ARG A 1 256 ? -6.243 -9.968 -8.330 1.00 86.94 256 ARG A CA 1
ATOM 1884 C C . ARG A 1 256 ? -7.588 -9.917 -7.614 1.00 86.94 256 ARG A C 1
ATOM 1886 O O . ARG A 1 256 ? -7.648 -9.382 -6.509 1.00 86.94 256 ARG A O 1
ATOM 1893 N N . PRO A 1 257 ? -8.659 -10.474 -8.201 1.00 90.62 257 PRO A N 1
ATOM 1894 C CA . PRO A 1 257 ? -9.968 -10.447 -7.572 1.00 90.62 257 PRO A CA 1
ATOM 1895 C C . PRO A 1 257 ? -9.959 -11.235 -6.263 1.00 90.62 257 PRO A C 1
ATOM 1897 O O . PRO A 1 257 ? -9.339 -12.297 -6.169 1.00 90.62 257 PRO A O 1
ATOM 1900 N N . ILE A 1 258 ? -10.672 -10.719 -5.264 1.00 93.81 258 ILE A N 1
ATOM 1901 C CA . ILE A 1 258 ? -10.939 -11.468 -4.037 1.00 93.81 258 ILE A CA 1
ATOM 1902 C C . ILE A 1 258 ? -11.895 -12.629 -4.332 1.00 93.81 258 ILE A C 1
ATOM 1904 O O . ILE A 1 258 ? -12.690 -12.580 -5.275 1.00 93.81 258 ILE A O 1
ATOM 1908 N N . THR A 1 259 ? -11.886 -13.652 -3.482 1.00 93.75 259 THR A N 1
ATOM 1909 C CA . THR A 1 259 ? -13.001 -14.603 -3.433 1.00 93.75 259 THR A CA 1
ATOM 1910 C C . THR A 1 259 ? -14.212 -13.880 -2.856 1.00 93.75 259 THR A C 1
ATOM 1912 O O . THR A 1 259 ? -14.124 -13.328 -1.760 1.00 93.75 259 THR A O 1
ATOM 1915 N N . ASN A 1 260 ? -15.334 -13.870 -3.578 1.00 95.25 260 ASN A N 1
ATOM 1916 C CA . ASN A 1 260 ? -16.536 -13.158 -3.142 1.00 95.25 260 ASN A CA 1
ATOM 1917 C C . ASN A 1 260 ? -16.978 -13.599 -1.737 1.00 95.25 260 ASN A C 1
ATOM 1919 O O . ASN A 1 260 ? -17.082 -14.794 -1.452 1.00 95.25 260 ASN A O 1
ATOM 1923 N N . ILE A 1 261 ? -17.282 -12.619 -0.888 1.00 96.62 261 ILE A N 1
ATOM 1924 C CA . ILE A 1 261 ? -17.749 -12.826 0.485 1.00 96.62 261 ILE A CA 1
ATOM 1925 C C . ILE A 1 261 ? -19.233 -12.489 0.505 1.00 96.62 261 ILE A C 1
ATOM 1927 O O . ILE A 1 261 ? -19.610 -11.366 0.168 1.00 96.62 261 ILE A O 1
ATOM 1931 N N . THR A 1 262 ? -20.088 -13.441 0.870 1.00 95.56 262 THR A N 1
ATOM 1932 C CA . THR A 1 262 ? -21.542 -13.237 0.858 1.00 95.56 262 THR A CA 1
ATOM 1933 C C . THR A 1 262 ? -22.129 -13.392 2.251 1.00 95.56 262 THR A C 1
ATOM 1935 O O . THR A 1 262 ? -21.900 -14.394 2.928 1.00 95.56 262 THR A O 1
ATOM 1938 N N . TYR A 1 263 ? -22.956 -12.436 2.664 1.00 94.31 263 TYR A N 1
ATOM 1939 C CA . TYR A 1 263 ? -23.713 -12.461 3.914 1.00 94.31 263 TYR A CA 1
ATOM 1940 C C . TYR A 1 263 ? -25.213 -12.442 3.623 1.00 94.31 263 TYR A C 1
ATOM 1942 O O . TYR A 1 263 ? -25.675 -11.615 2.842 1.00 94.31 263 TYR A O 1
ATOM 1950 N N . ALA A 1 264 ? -25.987 -13.313 4.267 1.00 89.88 264 ALA A N 1
ATOM 1951 C CA . ALA A 1 264 ? -27.437 -13.170 4.325 1.00 89.88 264 ALA A CA 1
ATOM 1952 C C . ALA A 1 264 ? -27.803 -12.174 5.428 1.00 89.88 264 ALA A C 1
ATOM 1954 O O . ALA A 1 264 ? -27.312 -12.291 6.552 1.00 89.88 264 ALA A O 1
ATOM 1955 N N . ILE A 1 265 ? -28.671 -11.219 5.102 1.00 87.56 265 ILE A N 1
ATOM 1956 C CA . ILE A 1 265 ? -29.246 -10.252 6.036 1.00 87.56 265 ILE A CA 1
ATOM 1957 C C . ILE A 1 265 ? -30.755 -10.506 6.073 1.00 87.56 265 ILE A C 1
ATOM 1959 O O . ILE A 1 265 ? -31.461 -10.194 5.113 1.00 87.56 265 ILE A O 1
ATOM 1963 N N . ASN A 1 266 ? -31.234 -11.102 7.167 1.00 78.38 266 ASN A N 1
ATOM 1964 C CA . ASN A 1 266 ? -32.630 -11.520 7.346 1.00 78.38 266 ASN A CA 1
ATOM 1965 C C . ASN A 1 266 ? -33.286 -10.774 8.520 1.00 78.38 266 ASN A C 1
ATOM 1967 O O . ASN A 1 266 ? -32.606 -10.501 9.501 1.00 78.38 266 ASN A O 1
ATOM 1971 N N . GLY A 1 267 ? -34.601 -10.527 8.455 1.00 66.00 267 GLY A N 1
ATOM 1972 C CA . GLY A 1 267 ? -35.372 -9.849 9.515 1.00 66.00 267 GLY A CA 1
ATOM 1973 C C . GLY A 1 267 ? -35.235 -8.319 9.504 1.00 66.00 267 GLY A C 1
ATOM 1974 O O . GLY A 1 267 ? -34.199 -7.791 9.111 1.00 66.00 267 GLY A O 1
ATOM 1975 N N . GLY A 1 268 ? -36.291 -7.603 9.893 1.00 62.78 268 GLY A N 1
ATOM 1976 C CA . GLY A 1 268 ? -36.305 -6.143 10.074 1.00 62.78 268 GLY A CA 1
ATOM 1977 C C . GLY A 1 268 ? -36.537 -5.301 8.824 1.00 62.78 268 GLY A C 1
ATOM 1978 O O . GLY A 1 268 ? -36.248 -4.112 8.849 1.00 62.78 268 GLY A O 1
ATOM 1979 N N . GLY A 1 269 ? -37.034 -5.890 7.729 1.00 60.00 269 GLY A N 1
ATOM 1980 C CA . GLY A 1 269 ? -37.208 -5.184 6.450 1.00 60.00 269 GLY A CA 1
ATOM 1981 C C . GLY A 1 269 ? -35.937 -4.456 5.976 1.00 60.00 269 GLY A C 1
ATOM 1982 O O . GLY A 1 269 ? -36.027 -3.292 5.585 1.00 60.00 269 GLY A O 1
ATOM 1983 N N . PRO A 1 270 ? -34.744 -5.082 6.047 1.00 60.25 270 PRO A N 1
ATOM 1984 C CA . PRO A 1 270 ? -33.490 -4.385 5.827 1.00 60.25 270 PRO A CA 1
ATOM 1985 C C . PRO A 1 270 ? -33.436 -3.918 4.373 1.00 60.25 270 PRO A C 1
ATOM 1987 O O . PRO A 1 270 ? -33.568 -4.712 3.443 1.00 60.25 270 PRO A O 1
ATOM 1990 N N . THR A 1 271 ? -33.237 -2.618 4.173 1.00 65.94 271 THR A N 1
ATOM 1991 C CA . THR A 1 271 ? -33.122 -2.019 2.837 1.00 65.94 271 THR A CA 1
ATOM 1992 C C . THR A 1 271 ? -31.703 -2.144 2.275 1.00 65.94 271 THR A C 1
ATOM 1994 O O . THR A 1 271 ? -31.488 -1.885 1.091 1.00 65.94 271 THR A O 1
ATOM 1997 N N . GLY A 1 272 ? -30.735 -2.582 3.095 1.00 76.44 272 GLY A N 1
ATOM 1998 C CA . GLY A 1 272 ? -29.342 -2.748 2.693 1.00 76.44 272 GLY A CA 1
ATOM 1999 C C . GLY A 1 272 ? -28.385 -3.168 3.811 1.00 76.44 272 GLY A C 1
ATOM 2000 O O . GLY A 1 272 ? -28.786 -3.645 4.875 1.00 76.44 272 GLY A O 1
ATOM 2001 N N . GLY A 1 273 ? -27.095 -2.953 3.552 1.00 83.56 273 GLY A N 1
ATOM 2002 C CA . GLY A 1 273 ? -26.005 -3.042 4.521 1.00 83.56 273 GLY A CA 1
ATOM 2003 C C . GLY A 1 273 ? -24.970 -1.947 4.251 1.00 83.56 273 GLY A C 1
ATOM 2004 O O . GLY A 1 273 ? -24.741 -1.574 3.100 1.00 83.56 273 GLY A O 1
ATOM 2005 N N . ILE A 1 274 ? -24.370 -1.410 5.307 1.00 88.94 274 ILE A N 1
ATOM 2006 C CA . ILE A 1 274 ? -23.300 -0.413 5.242 1.00 88.94 274 ILE A CA 1
ATOM 2007 C C . ILE A 1 274 ? -21.990 -1.146 5.505 1.00 88.94 274 ILE A C 1
ATOM 2009 O O . ILE A 1 274 ? -21.852 -1.810 6.528 1.00 88.94 274 ILE A O 1
ATOM 2013 N N . ILE A 1 275 ? -21.041 -1.039 4.578 1.00 94.00 275 ILE A N 1
ATOM 2014 C CA . ILE A 1 275 ? -19.713 -1.642 4.697 1.00 94.00 275 ILE A CA 1
ATOM 2015 C C . ILE A 1 275 ? -18.670 -0.535 4.851 1.00 94.00 275 ILE A C 1
ATOM 2017 O O . ILE A 1 275 ? -18.675 0.436 4.094 1.00 94.00 275 ILE A O 1
ATOM 2021 N N . THR A 1 276 ? -17.771 -0.680 5.818 1.00 93.19 276 THR A N 1
ATOM 2022 C CA . THR A 1 276 ? -16.609 0.202 6.005 1.00 93.19 276 THR A CA 1
ATOM 2023 C C . THR A 1 276 ? -15.329 -0.624 6.080 1.00 93.19 276 THR A C 1
ATOM 2025 O O . THR A 1 276 ? -15.383 -1.822 6.350 1.00 93.19 276 THR A O 1
ATOM 2028 N N . GLY A 1 277 ? -14.174 -0.007 5.809 1.00 90.62 277 GLY A N 1
ATOM 2029 C CA . GLY A 1 277 ? -12.865 -0.657 5.964 1.00 90.62 277 GLY A CA 1
ATOM 2030 C C . GLY A 1 277 ? -12.435 -1.593 4.825 1.00 90.62 277 GLY A C 1
ATOM 2031 O O . GLY A 1 277 ? -11.535 -2.403 5.018 1.00 90.62 277 GLY A O 1
ATOM 2032 N N . LEU A 1 278 ? -13.050 -1.506 3.638 1.00 92.75 278 LEU A N 1
ATOM 2033 C CA . LEU A 1 278 ? -12.600 -2.252 2.452 1.00 92.75 278 LEU A CA 1
ATOM 2034 C C . LEU A 1 278 ? -11.384 -1.583 1.775 1.00 92.75 278 LEU A C 1
ATOM 2036 O O . LEU A 1 278 ? -11.308 -0.352 1.747 1.00 92.75 278 LEU A O 1
ATOM 2040 N N . PRO A 1 279 ? -10.464 -2.359 1.167 1.00 93.62 279 PRO A N 1
ATOM 2041 C CA . PRO A 1 279 ? -9.412 -1.812 0.311 1.00 93.62 279 PRO A CA 1
ATOM 2042 C C . PRO A 1 279 ? -9.992 -1.200 -0.973 1.00 93.62 279 PRO A C 1
ATOM 2044 O O . PRO A 1 279 ? -11.030 -1.642 -1.473 1.00 93.62 279 PRO A O 1
ATOM 2047 N N . THR A 1 280 ? -9.299 -0.214 -1.558 1.00 90.81 280 THR A N 1
ATOM 2048 C CA . THR A 1 280 ? -9.736 0.391 -2.829 1.00 90.81 280 THR A CA 1
ATOM 2049 C C . THR A 1 280 ? -9.826 -0.664 -3.934 1.00 90.81 280 THR A C 1
ATOM 2051 O O . THR A 1 280 ? -8.996 -1.569 -4.005 1.00 90.81 280 THR A O 1
ATOM 2054 N N . GLY A 1 281 ? -10.866 -0.578 -4.769 1.00 89.62 281 GLY A N 1
ATOM 2055 C CA . GLY A 1 281 ? -11.161 -1.563 -5.818 1.00 89.62 281 GLY A CA 1
ATOM 2056 C C . GLY A 1 281 ? -11.988 -2.777 -5.359 1.00 89.62 281 GLY A C 1
ATOM 2057 O O . GLY A 1 281 ? -12.468 -3.546 -6.196 1.00 89.62 281 GLY A O 1
ATOM 2058 N N . VAL A 1 282 ? -12.238 -2.923 -4.052 1.00 96.06 282 VAL A N 1
ATOM 2059 C CA . VAL A 1 282 ? -13.221 -3.864 -3.494 1.00 96.06 282 VAL A CA 1
ATOM 2060 C C . VAL A 1 282 ? -14.471 -3.099 -3.068 1.00 96.06 282 VAL A C 1
ATOM 2062 O O . VAL A 1 282 ? -14.391 -2.044 -2.445 1.00 96.06 282 VAL A O 1
ATOM 2065 N N . THR A 1 283 ? -15.644 -3.626 -3.412 1.00 94.56 283 THR A N 1
ATOM 2066 C CA . THR A 1 283 ? -16.940 -2.983 -3.159 1.00 94.56 283 THR A CA 1
ATOM 2067 C C . THR A 1 283 ? -17.942 -3.969 -2.568 1.00 94.56 283 THR A C 1
ATOM 2069 O O . THR A 1 283 ? -17.807 -5.185 -2.716 1.00 94.56 283 THR A O 1
ATOM 2072 N N . GLY A 1 284 ? -18.950 -3.440 -1.879 1.00 93.12 284 GLY A N 1
ATOM 2073 C CA . GLY A 1 284 ? -20.082 -4.197 -1.361 1.00 93.12 284 GLY A CA 1
ATOM 2074 C C . GLY A 1 284 ? -21.359 -3.866 -2.126 1.00 93.12 284 GLY A C 1
ATOM 2075 O O . GLY A 1 284 ? -21.635 -2.699 -2.394 1.00 93.12 284 GLY A O 1
ATOM 2076 N N . THR A 1 285 ? -22.150 -4.879 -2.471 1.00 92.25 285 THR A N 1
ATOM 2077 C CA . THR A 1 285 ? -23.462 -4.707 -3.111 1.00 92.25 285 THR A CA 1
ATOM 2078 C C . THR A 1 285 ? -24.524 -5.503 -2.369 1.00 92.25 285 THR A C 1
ATOM 2080 O O . THR A 1 285 ? -24.314 -6.663 -2.020 1.00 92.25 285 THR A O 1
ATOM 2083 N N . TYR A 1 286 ? -25.679 -4.887 -2.129 1.00 90.56 286 TYR A N 1
ATOM 2084 C CA . TYR A 1 286 ? -26.831 -5.555 -1.533 1.00 90.56 286 TYR A CA 1
ATOM 2085 C C . TYR A 1 286 ? -27.866 -5.879 -2.606 1.00 90.56 286 TYR A C 1
ATOM 2087 O O . TYR A 1 286 ? -28.270 -5.000 -3.366 1.00 90.56 286 TYR A O 1
ATOM 2095 N N . ASN A 1 287 ? -28.319 -7.130 -2.656 1.00 85.81 287 ASN A N 1
ATOM 2096 C CA . ASN A 1 287 ? -29.392 -7.553 -3.543 1.00 85.81 287 ASN A CA 1
ATOM 2097 C C . ASN A 1 287 ? -30.269 -8.613 -2.863 1.00 85.81 287 ASN A C 1
ATOM 2099 O O . ASN A 1 287 ? -29.794 -9.697 -2.524 1.00 85.81 287 ASN A O 1
ATOM 2103 N N . ALA A 1 288 ? -31.556 -8.299 -2.692 1.00 82.25 288 ALA A N 1
ATOM 2104 C CA . ALA A 1 288 ? -32.607 -9.222 -2.254 1.00 82.25 288 ALA A CA 1
ATOM 2105 C C . ALA A 1 288 ? -32.235 -10.105 -1.038 1.00 82.25 288 ALA A C 1
ATOM 2107 O O . ALA A 1 288 ? -32.349 -11.330 -1.103 1.00 82.25 288 ALA A O 1
ATOM 2108 N N . GLY A 1 289 ? -31.792 -9.493 0.068 1.00 82.38 289 GLY A N 1
ATOM 2109 C CA . GLY A 1 289 ? -31.448 -10.210 1.306 1.00 82.38 289 GLY A CA 1
ATOM 2110 C C . GLY A 1 289 ? -30.005 -10.715 1.388 1.00 82.38 289 GLY A C 1
ATOM 2111 O O . GLY A 1 289 ? -29.622 -11.259 2.420 1.00 82.38 289 GLY A O 1
ATOM 2112 N N . VAL A 1 290 ? -29.187 -10.526 0.346 1.00 90.00 290 VAL A N 1
ATOM 2113 C CA . VAL A 1 290 ? -27.778 -10.950 0.328 1.00 90.00 290 VAL A CA 1
ATOM 2114 C C . VAL A 1 290 ? -26.861 -9.757 0.073 1.00 90.00 290 VAL A C 1
ATOM 2116 O O . VAL A 1 290 ? -27.033 -9.023 -0.899 1.00 90.00 290 VAL A O 1
ATOM 2119 N N . TYR A 1 291 ? -25.863 -9.581 0.934 1.00 94.38 291 TYR A N 1
ATOM 2120 C CA . TYR A 1 291 ? -24.777 -8.622 0.769 1.00 94.38 291 TYR A CA 1
ATOM 2121 C C . TYR A 1 291 ? -23.540 -9.328 0.213 1.00 94.38 291 TYR A C 1
ATOM 2123 O O . TYR A 1 291 ? -23.068 -10.292 0.810 1.00 94.38 291 TYR A O 1
ATOM 2131 N N . THR A 1 292 ? -23.016 -8.866 -0.919 1.00 95.69 292 THR A N 1
ATOM 2132 C CA . THR A 1 292 ? -21.855 -9.449 -1.603 1.00 95.69 292 THR A CA 1
ATOM 2133 C C . THR A 1 292 ? -20.705 -8.454 -1.627 1.00 95.69 292 THR A C 1
ATOM 2135 O O . THR A 1 292 ? -20.823 -7.390 -2.232 1.00 95.69 292 THR A O 1
ATOM 2138 N N . ILE A 1 293 ? -19.585 -8.817 -1.007 1.00 97.06 293 ILE A N 1
ATOM 2139 C CA . ILE A 1 293 ? -18.310 -8.107 -1.110 1.00 97.06 293 ILE A CA 1
ATOM 2140 C C . ILE A 1 293 ? -17.510 -8.767 -2.233 1.00 97.06 293 ILE A C 1
ATOM 2142 O O . ILE A 1 293 ? -17.274 -9.977 -2.209 1.00 97.06 293 ILE A O 1
ATOM 2146 N N . SER A 1 294 ? -17.131 -7.979 -3.235 1.00 95.75 294 SER A N 1
ATOM 2147 C CA . SER A 1 294 ? -16.421 -8.449 -4.427 1.00 95.75 294 SER A CA 1
ATOM 2148 C C . SER A 1 294 ? -15.579 -7.333 -5.039 1.00 95.75 294 SER A C 1
ATOM 2150 O O . SER A 1 294 ? -15.767 -6.154 -4.737 1.00 95.75 294 SER A O 1
ATOM 2152 N N . GLY A 1 295 ? -14.645 -7.696 -5.910 1.00 94.44 295 GLY A N 1
ATOM 2153 C CA . GLY A 1 295 ? -13.792 -6.741 -6.609 1.00 94.44 295 GLY A CA 1
ATOM 2154 C C . GLY A 1 295 ? -12.327 -7.130 -6.543 1.00 94.44 295 GLY A C 1
ATOM 2155 O O . GLY A 1 295 ? -11.978 -8.244 -6.155 1.00 94.44 295 GLY A O 1
ATOM 2156 N N . THR A 1 296 ? -11.477 -6.201 -6.957 1.00 92.94 296 THR A N 1
ATOM 2157 C CA . THR A 1 296 ? -10.039 -6.406 -7.111 1.00 92.94 296 THR A CA 1
ATOM 2158 C C . THR A 1 296 ? -9.310 -5.283 -6.386 1.00 92.94 296 THR A C 1
ATOM 2160 O O . THR A 1 296 ? -9.483 -4.133 -6.784 1.00 92.94 296 THR A O 1
ATOM 2163 N N . PRO A 1 297 ? -8.504 -5.564 -5.347 1.00 91.56 297 PRO A N 1
ATOM 2164 C CA . PRO A 1 297 ? -7.752 -4.530 -4.655 1.00 91.56 297 PRO A CA 1
ATOM 2165 C C . PRO A 1 297 ? -6.793 -3.827 -5.619 1.00 91.56 297 PRO A C 1
ATOM 2167 O O . PRO A 1 297 ? -5.947 -4.476 -6.236 1.00 91.56 297 PRO A O 1
ATOM 2170 N N . THR A 1 298 ? -6.914 -2.508 -5.735 1.00 87.88 298 THR A N 1
ATOM 2171 C CA . THR A 1 298 ? -6.035 -1.668 -6.568 1.00 87.88 298 THR A CA 1
ATOM 2172 C C . THR A 1 298 ? -4.852 -1.098 -5.787 1.00 87.88 298 THR A C 1
ATOM 2174 O O . THR A 1 298 ? -3.916 -0.573 -6.381 1.00 87.88 298 THR A O 1
ATOM 2177 N N . VAL A 1 299 ? -4.874 -1.195 -4.453 1.00 82.00 299 VAL A N 1
ATOM 2178 C CA . VAL A 1 299 ? -3.745 -0.806 -3.596 1.00 82.00 299 VAL A CA 1
ATOM 2179 C C . VAL A 1 299 ? -2.535 -1.716 -3.823 1.00 82.00 299 VAL A C 1
ATOM 2181 O O . VAL A 1 299 ? -2.670 -2.937 -3.875 1.00 82.00 299 VAL A O 1
ATOM 2184 N N . GLN A 1 300 ? -1.345 -1.120 -3.914 1.00 86.12 300 GLN A N 1
ATOM 2185 C CA . GLN A 1 300 ? -0.065 -1.816 -4.081 1.00 86.12 300 GLN A CA 1
ATOM 2186 C C . GLN A 1 300 ? 0.866 -1.489 -2.906 1.00 86.12 300 GLN A C 1
ATOM 2188 O O . GLN A 1 300 ? 1.679 -0.571 -3.002 1.00 86.12 300 GLN A O 1
ATOM 2193 N N . PRO A 1 301 ? 0.730 -2.181 -1.764 1.00 76.56 301 PRO A N 1
ATOM 2194 C CA . PRO A 1 301 ? 1.530 -1.866 -0.591 1.00 76.56 301 PRO A CA 1
ATOM 2195 C C . PRO A 1 301 ? 2.953 -2.443 -0.703 1.00 76.56 301 PRO A C 1
ATOM 2197 O O . PRO A 1 301 ? 3.187 -3.406 -1.431 1.00 76.56 301 PRO A O 1
ATOM 2200 N N . ALA A 1 302 ? 3.914 -1.866 0.025 1.00 66.31 302 ALA A N 1
ATOM 2201 C CA . ALA A 1 302 ? 5.300 -2.358 0.088 1.00 66.31 302 ALA A CA 1
ATOM 2202 C C . ALA A 1 302 ? 5.500 -3.494 1.116 1.00 66.31 302 ALA A C 1
ATOM 2204 O O . ALA A 1 302 ? 6.441 -4.277 1.012 1.00 66.31 302 ALA A O 1
ATOM 2205 N N . VAL A 1 303 ? 4.583 -3.618 2.081 1.00 75.62 303 VAL A N 1
ATOM 2206 C CA . VAL A 1 303 ? 4.492 -4.695 3.083 1.00 75.62 303 VAL A CA 1
ATOM 2207 C C . VAL A 1 303 ? 3.040 -5.182 3.173 1.00 75.62 303 VAL A C 1
ATOM 2209 O O . VAL A 1 303 ? 2.157 -4.473 2.694 1.00 75.62 303 VAL A O 1
ATOM 2212 N N . PRO A 1 304 ? 2.738 -6.364 3.744 1.00 80.00 304 PRO A N 1
ATOM 2213 C CA . PRO A 1 304 ? 1.352 -6.803 3.893 1.00 80.00 304 PRO A CA 1
ATOM 2214 C C . PRO A 1 304 ? 0.521 -5.795 4.700 1.00 80.00 304 PRO A C 1
ATOM 2216 O O . PRO A 1 304 ? 0.894 -5.445 5.818 1.00 80.00 304 PRO A O 1
ATOM 2219 N N . VAL A 1 305 ? -0.607 -5.341 4.145 1.00 85.62 305 VAL A N 1
ATOM 2220 C CA . VAL A 1 305 ? -1.549 -4.426 4.816 1.00 85.62 305 VAL A CA 1
ATOM 2221 C C . VAL A 1 305 ? -2.853 -5.160 5.094 1.00 85.62 305 VAL A C 1
ATOM 2223 O O . VAL A 1 305 ? -3.419 -5.795 4.204 1.00 85.62 305 VAL A O 1
ATOM 2226 N N . ILE A 1 306 ? -3.333 -5.065 6.332 1.00 90.06 306 ILE A N 1
ATOM 2227 C CA . ILE A 1 306 ? -4.566 -5.711 6.786 1.00 90.06 306 ILE A CA 1
ATOM 2228 C C . ILE A 1 306 ? -5.699 -4.685 6.770 1.00 90.06 306 ILE A C 1
ATOM 2230 O O . ILE A 1 306 ? -5.646 -3.678 7.472 1.00 90.06 306 ILE A O 1
ATOM 2234 N N . TYR A 1 307 ? -6.741 -4.967 5.995 1.00 91.94 307 TYR A N 1
ATOM 2235 C CA . TYR A 1 307 ? -7.980 -4.199 5.961 1.00 91.94 307 TYR A CA 1
ATOM 2236 C C . TYR A 1 307 ? -9.032 -4.912 6.807 1.00 91.94 307 TYR A C 1
ATOM 2238 O O . TYR A 1 307 ? -9.552 -5.955 6.405 1.00 91.94 307 TYR A O 1
ATOM 2246 N N . ASN A 1 308 ? -9.322 -4.363 7.987 1.00 93.88 308 ASN A N 1
ATOM 2247 C CA . ASN A 1 308 ? -10.421 -4.820 8.835 1.00 93.88 308 ASN A CA 1
ATOM 2248 C C . ASN A 1 308 ? -11.710 -4.148 8.358 1.00 93.88 308 ASN A C 1
ATOM 2250 O O . ASN A 1 308 ? -11.811 -2.922 8.415 1.00 93.88 308 ASN A O 1
ATOM 2254 N N . TYR A 1 309 ? -12.682 -4.934 7.901 1.00 94.75 309 TYR A N 1
ATOM 2255 C CA . TYR A 1 309 ? -13.969 -4.408 7.460 1.00 94.75 309 TYR A CA 1
ATOM 2256 C C . TYR A 1 309 ? -15.092 -4.772 8.427 1.00 94.75 309 TYR A C 1
ATOM 2258 O O . TYR A 1 309 ? -15.089 -5.845 9.039 1.00 94.75 309 TYR A O 1
ATOM 2266 N N . THR A 1 310 ? -16.091 -3.893 8.494 1.00 95.25 310 THR A N 1
ATOM 2267 C CA . THR A 1 310 ? -17.303 -4.077 9.299 1.00 95.25 310 THR A CA 1
ATOM 2268 C C . THR A 1 310 ? -18.530 -3.876 8.420 1.00 95.25 310 THR A C 1
ATOM 2270 O O . THR A 1 310 ? -18.722 -2.805 7.845 1.00 95.25 310 THR A O 1
ATOM 2273 N N . LEU A 1 311 ? -19.354 -4.917 8.301 1.00 93.88 311 LEU A N 1
ATOM 2274 C CA . LEU A 1 311 ? -20.667 -4.888 7.664 1.00 93.88 311 LEU A CA 1
ATOM 2275 C C . LEU A 1 311 ? -21.735 -4.661 8.732 1.00 93.88 311 LEU A C 1
ATOM 2277 O O . LEU A 1 311 ? -21.911 -5.512 9.596 1.00 93.88 311 LEU A O 1
ATOM 2281 N N . THR A 1 312 ? -22.491 -3.579 8.631 1.00 90.94 312 THR A N 1
ATOM 2282 C CA . THR A 1 312 ? -23.620 -3.257 9.514 1.00 90.94 312 THR A CA 1
ATOM 2283 C C . THR A 1 312 ? -24.920 -3.353 8.724 1.00 90.94 312 THR A C 1
ATOM 2285 O O . THR A 1 312 ? -24.982 -2.867 7.594 1.00 90.94 312 THR A O 1
ATOM 2288 N N . SER A 1 313 ? -25.980 -3.962 9.261 1.00 87.25 313 SER A N 1
ATOM 2289 C CA . SER A 1 313 ? -27.284 -3.938 8.577 1.00 87.25 313 SER A CA 1
ATOM 2290 C C . SER A 1 313 ? -27.818 -2.506 8.492 1.00 87.25 313 SER A C 1
ATOM 2292 O O . SER A 1 313 ? -27.582 -1.704 9.390 1.00 87.25 313 SER A O 1
ATOM 2294 N N . ALA A 1 314 ? -28.547 -2.173 7.428 1.00 80.56 314 ALA A N 1
ATOM 2295 C CA . ALA A 1 314 ? -29.111 -0.836 7.224 1.00 80.56 314 ALA A CA 1
ATOM 2296 C C . ALA A 1 314 ? -30.639 -0.832 7.395 1.00 80.56 314 ALA A C 1
ATOM 2298 O O . ALA A 1 314 ? -31.361 -0.343 6.530 1.00 80.56 314 ALA A O 1
ATOM 2299 N N . ALA A 1 315 ? -31.154 -1.438 8.466 1.00 73.69 315 ALA A N 1
ATOM 2300 C CA . ALA A 1 315 ? -32.590 -1.432 8.719 1.00 73.69 315 ALA A CA 1
ATOM 2301 C C . ALA A 1 315 ? -33.010 -0.134 9.425 1.00 73.69 315 ALA A C 1
ATOM 2303 O O . ALA A 1 315 ? -32.330 0.354 10.333 1.00 73.69 315 ALA A O 1
ATOM 2304 N N . THR A 1 316 ? -34.136 0.429 8.991 1.00 65.81 316 THR A N 1
ATOM 2305 C CA . THR A 1 316 ? -34.821 1.533 9.667 1.00 65.81 316 THR A CA 1
ATOM 2306 C C . THR A 1 316 ? -35.863 0.960 10.629 1.00 65.81 316 THR A C 1
ATOM 2308 O O . THR A 1 316 ? -36.388 -0.126 10.405 1.00 65.81 316 THR A O 1
ATOM 2311 N N . ASN A 1 317 ? -36.169 1.680 11.710 1.00 64.12 317 ASN A N 1
ATOM 2312 C CA . ASN A 1 317 ? -37.169 1.285 12.714 1.00 64.12 317 ASN A CA 1
ATOM 2313 C C . ASN A 1 317 ? -36.846 0.001 13.524 1.00 64.12 317 ASN A C 1
ATOM 2315 O O . ASN A 1 317 ? -37.758 -0.624 14.070 1.00 64.12 317 ASN A O 1
ATOM 2319 N N . VAL A 1 318 ? -35.567 -0.393 13.618 1.00 64.25 318 VAL A N 1
ATOM 2320 C CA . VAL A 1 318 ? -35.083 -1.542 14.414 1.00 64.25 318 VAL A CA 1
ATOM 2321 C C . VAL A 1 318 ? -34.269 -1.081 15.625 1.00 64.25 318 VAL A C 1
ATOM 2323 O O . VAL A 1 318 ? -33.635 -0.028 15.588 1.00 64.25 318 VAL A O 1
ATOM 2326 N N . CYS A 1 319 ? -34.252 -1.875 16.699 1.00 59.50 319 CYS A N 1
ATOM 2327 C CA . CYS A 1 319 ? -33.613 -1.468 17.956 1.00 59.50 319 CYS A CA 1
ATOM 2328 C C . CYS A 1 319 ? -32.087 -1.579 17.937 1.00 59.50 319 CYS A C 1
ATOM 2330 O O . CYS A 1 319 ? -31.401 -0.830 18.629 1.00 59.50 319 CYS A O 1
ATOM 2332 N N . THR A 1 320 ? -31.546 -2.499 17.141 1.00 67.88 320 THR A N 1
ATOM 2333 C CA . THR A 1 320 ? -30.109 -2.638 16.913 1.00 67.88 320 THR A CA 1
ATOM 2334 C C . THR A 1 320 ? -29.862 -3.064 15.473 1.00 67.88 320 THR A C 1
ATOM 2336 O O . THR A 1 320 ? -30.588 -3.887 14.915 1.00 67.88 320 THR A O 1
ATOM 2339 N N . ASN A 1 321 ? -28.818 -2.502 14.863 1.00 79.25 321 ASN A N 1
ATOM 2340 C CA . ASN A 1 321 ? -28.295 -3.000 13.600 1.00 79.25 321 ASN A CA 1
ATOM 2341 C C . ASN A 1 321 ? -27.137 -3.957 13.915 1.00 79.25 321 ASN A C 1
ATOM 2343 O O . ASN A 1 321 ? -26.094 -3.483 14.376 1.00 79.25 321 ASN A O 1
ATOM 2347 N N . PRO A 1 322 ? -27.292 -5.284 13.741 1.00 83.38 322 PRO A N 1
ATOM 2348 C CA . PRO A 1 322 ? -26.174 -6.212 13.889 1.00 83.38 322 PRO A CA 1
ATOM 2349 C C . PRO A 1 322 ? -24.995 -5.840 12.988 1.00 83.38 322 PRO A C 1
ATOM 2351 O O . PRO A 1 322 ? -25.165 -5.264 11.908 1.00 83.38 322 PRO A O 1
ATOM 2354 N N . THR A 1 323 ? -23.802 -6.254 13.415 1.00 91.25 323 THR A N 1
ATOM 2355 C CA . THR A 1 323 ? -22.567 -6.133 12.643 1.00 91.25 323 THR A CA 1
ATOM 2356 C C . THR A 1 323 ? -21.924 -7.497 12.395 1.00 91.25 323 THR A C 1
ATOM 2358 O O . THR A 1 323 ? -22.069 -8.432 13.183 1.00 91.25 323 THR A O 1
ATOM 2361 N N . ALA A 1 324 ? -21.202 -7.614 11.285 1.00 91.19 324 ALA A N 1
ATOM 2362 C CA . ALA A 1 324 ? -20.294 -8.713 10.987 1.00 91.19 324 ALA A CA 1
ATOM 2363 C C . ALA A 1 324 ? -18.928 -8.143 10.606 1.00 91.19 324 ALA A C 1
ATOM 2365 O O . ALA A 1 324 ? -18.849 -7.126 9.922 1.00 91.19 324 ALA A O 1
ATOM 2366 N N . VAL A 1 325 ? -17.857 -8.805 11.035 1.00 93.56 325 VAL A N 1
ATOM 2367 C CA . VAL A 1 325 ? -16.480 -8.360 10.795 1.00 93.56 325 VAL A CA 1
ATOM 2368 C C . VAL A 1 325 ? -15.698 -9.384 9.978 1.00 93.56 325 VAL A C 1
ATOM 2370 O O . VAL A 1 325 ? -16.000 -10.584 9.993 1.00 93.56 325 VAL A O 1
ATOM 2373 N N . GLY A 1 326 ? -14.679 -8.909 9.272 1.00 92.88 326 GLY A N 1
ATOM 2374 C CA . GLY A 1 326 ? -13.726 -9.750 8.560 1.00 92.88 326 GLY A CA 1
ATOM 2375 C C . GLY A 1 326 ? -12.467 -8.985 8.171 1.00 92.88 326 GLY A C 1
ATOM 2376 O O . GLY A 1 326 ? -12.342 -7.790 8.444 1.00 92.88 326 GLY A O 1
ATOM 2377 N N . THR A 1 327 ? -11.522 -9.685 7.546 1.00 94.19 327 THR A N 1
ATOM 2378 C CA . THR A 1 327 ? -10.219 -9.131 7.176 1.00 94.19 327 THR A CA 1
ATOM 2379 C C . THR A 1 327 ? -9.833 -9.474 5.737 1.00 94.19 327 THR A C 1
ATOM 2381 O O . THR A 1 327 ? -10.046 -10.587 5.248 1.00 94.19 327 THR A O 1
ATOM 2384 N N . ILE A 1 328 ? -9.257 -8.497 5.038 1.00 94.00 328 ILE A N 1
ATOM 2385 C CA . ILE A 1 328 ? -8.629 -8.675 3.724 1.00 94.00 328 ILE A CA 1
ATOM 2386 C C . ILE A 1 328 ? -7.173 -8.238 3.854 1.00 94.00 328 ILE A C 1
ATOM 2388 O O . ILE A 1 328 ? -6.898 -7.066 4.100 1.00 94.00 328 ILE A O 1
ATOM 2392 N N . THR A 1 329 ? -6.235 -9.164 3.678 1.00 92.06 329 THR A N 1
ATOM 2393 C CA . THR A 1 329 ? -4.801 -8.848 3.719 1.00 92.06 329 THR A CA 1
ATOM 2394 C C . THR A 1 329 ? -4.292 -8.660 2.301 1.00 92.06 329 THR A C 1
ATOM 2396 O O . THR A 1 329 ? -4.219 -9.628 1.547 1.00 92.06 329 THR A O 1
ATOM 2399 N N . VAL A 1 330 ? -3.928 -7.434 1.922 1.00 90.38 330 VAL A N 1
ATOM 2400 C CA . VAL A 1 330 ? -3.296 -7.173 0.623 1.00 90.38 330 VAL A CA 1
ATOM 2401 C C . VAL A 1 330 ? -1.784 -7.284 0.781 1.00 90.38 330 VAL A C 1
ATOM 2403 O O . VAL A 1 330 ? -1.155 -6.490 1.479 1.00 90.38 330 VAL A O 1
ATOM 2406 N N . ASN A 1 331 ? -1.206 -8.300 0.148 1.00 86.50 331 ASN A N 1
ATOM 2407 C CA . ASN A 1 331 ? 0.230 -8.558 0.168 1.00 86.50 331 ASN A CA 1
ATOM 2408 C C . ASN A 1 331 ? 0.977 -7.642 -0.813 1.00 86.50 331 ASN A C 1
ATOM 2410 O O . ASN A 1 331 ? 0.381 -7.155 -1.771 1.00 86.50 331 ASN A O 1
ATOM 2414 N N . PRO A 1 332 ? 2.279 -7.402 -0.612 1.00 81.81 332 PRO A N 1
ATOM 2415 C CA . PRO A 1 332 ? 3.028 -6.517 -1.484 1.00 81.81 332 PRO A CA 1
ATOM 2416 C C . PRO A 1 332 ? 3.223 -7.087 -2.888 1.00 81.81 332 PRO A C 1
ATOM 2418 O O . PRO A 1 332 ? 3.237 -8.306 -3.096 1.00 81.81 332 PRO A O 1
ATOM 2421 N N . VAL A 1 333 ? 3.391 -6.184 -3.859 1.00 75.88 333 VAL A N 1
ATOM 2422 C CA . VAL A 1 333 ? 3.749 -6.557 -5.233 1.00 75.88 333 VAL A CA 1
ATOM 2423 C C . VAL A 1 333 ? 5.151 -7.161 -5.224 1.00 75.88 333 VAL A C 1
ATOM 2425 O O . VAL A 1 333 ? 6.085 -6.593 -4.662 1.00 75.88 333 VAL A O 1
ATOM 2428 N N . THR A 1 334 ? 5.309 -8.322 -5.851 1.00 80.88 334 THR A N 1
ATOM 2429 C CA . THR A 1 334 ? 6.625 -8.914 -6.094 1.00 80.88 334 THR A CA 1
ATOM 2430 C C . THR A 1 334 ? 7.259 -8.229 -7.295 1.00 80.88 334 THR A C 1
ATOM 2432 O O . THR A 1 334 ? 6.606 -8.122 -8.327 1.00 80.88 334 THR A O 1
ATOM 2435 N N . ASN A 1 335 ? 8.510 -7.797 -7.189 1.00 83.00 335 ASN A N 1
ATOM 2436 C CA . ASN A 1 335 ? 9.273 -7.283 -8.320 1.00 83.00 335 ASN A CA 1
ATOM 2437 C C . ASN A 1 335 ? 10.392 -8.271 -8.645 1.00 83.00 335 ASN A C 1
ATOM 2439 O O . ASN A 1 335 ? 11.308 -8.470 -7.838 1.00 83.00 335 ASN A O 1
ATOM 2443 N N . VAL A 1 336 ? 10.309 -8.908 -9.809 1.00 86.88 336 VAL A N 1
ATOM 2444 C CA . VAL A 1 336 ? 11.417 -9.689 -10.355 1.00 86.88 336 VAL A CA 1
ATOM 2445 C C . VAL A 1 336 ? 12.277 -8.738 -11.176 1.00 86.88 336 VAL A C 1
ATOM 2447 O O . VAL A 1 336 ? 11.807 -8.120 -12.128 1.00 86.88 336 VAL A O 1
ATOM 2450 N N . LEU A 1 337 ? 13.549 -8.618 -10.810 1.00 88.31 337 LEU A N 1
ATOM 2451 C CA . LEU A 1 337 ? 14.546 -7.904 -11.597 1.00 88.31 337 LEU A CA 1
ATOM 2452 C C . LEU A 1 337 ? 15.411 -8.929 -12.324 1.00 88.31 337 LEU A C 1
ATOM 2454 O O . LEU A 1 337 ? 15.912 -9.865 -11.703 1.00 88.31 337 LEU A O 1
ATOM 2458 N N . ILE A 1 338 ? 15.578 -8.748 -13.634 1.00 91.06 338 ILE A N 1
ATOM 2459 C CA . ILE A 1 338 ? 16.425 -9.605 -14.462 1.00 91.06 338 ILE A CA 1
ATOM 2460 C C . ILE A 1 338 ? 17.647 -8.816 -14.894 1.00 91.06 338 ILE A C 1
ATOM 2462 O O . ILE A 1 338 ? 17.535 -7.833 -15.626 1.00 91.06 338 ILE A O 1
ATOM 2466 N N . THR A 1 339 ? 18.812 -9.290 -14.476 1.00 86.81 339 THR A N 1
ATOM 2467 C CA . THR A 1 339 ? 20.086 -8.867 -15.046 1.00 86.81 339 THR A CA 1
ATOM 2468 C C . THR A 1 339 ? 20.426 -9.830 -16.183 1.00 86.81 339 THR A C 1
ATOM 2470 O O . THR A 1 339 ? 20.438 -11.044 -15.953 1.00 86.81 339 THR A O 1
ATOM 2473 N N . PRO A 1 340 ? 20.681 -9.340 -17.412 1.00 78.12 340 PRO A N 1
ATOM 2474 C CA . PRO A 1 340 ? 21.069 -10.203 -18.518 1.00 78.12 340 PRO A CA 1
ATOM 2475 C C . PRO A 1 340 ? 22.278 -11.075 -18.134 1.00 78.12 340 PRO A C 1
ATOM 2477 O O . PRO A 1 340 ? 23.289 -10.532 -17.679 1.00 78.12 340 PRO A O 1
ATOM 2480 N N . PRO A 1 341 ? 22.196 -12.411 -18.282 1.00 79.75 341 PRO A N 1
ATOM 2481 C CA . PRO A 1 341 ? 23.320 -13.289 -17.983 1.00 79.75 341 PRO A CA 1
ATOM 2482 C C . PRO A 1 341 ? 24.494 -12.988 -18.919 1.00 79.75 341 PRO A C 1
ATOM 2484 O O . PRO A 1 341 ? 24.301 -12.662 -20.094 1.00 79.75 341 PRO A O 1
ATOM 2487 N N . THR A 1 342 ? 25.723 -13.131 -18.420 1.00 71.38 342 THR A N 1
ATOM 2488 C CA . THR A 1 342 ? 26.916 -12.976 -19.259 1.00 71.38 342 THR A CA 1
ATOM 2489 C C . THR A 1 342 ? 26.902 -14.017 -20.384 1.00 71.38 342 THR A C 1
ATOM 2491 O O . THR A 1 342 ? 26.628 -15.188 -20.103 1.00 71.38 342 THR A O 1
ATOM 2494 N N . PRO A 1 343 ? 27.212 -13.638 -21.637 1.00 64.69 343 PRO A N 1
ATOM 2495 C CA . PRO A 1 343 ? 27.287 -14.587 -22.741 1.00 64.69 343 PRO A CA 1
ATOM 2496 C C . PRO A 1 343 ? 28.279 -15.718 -22.438 1.00 64.69 343 PRO A C 1
ATOM 2498 O O . PRO A 1 343 ? 29.392 -15.466 -21.981 1.00 64.69 343 PRO A O 1
ATOM 2501 N N . VAL A 1 344 ? 27.884 -16.964 -22.702 1.00 65.06 344 VAL A N 1
ATOM 2502 C CA . VAL A 1 344 ? 28.747 -18.150 -22.574 1.00 65.06 344 VAL A CA 1
ATOM 2503 C C . VAL A 1 344 ? 28.843 -18.845 -23.923 1.00 65.06 344 VAL A C 1
ATOM 2505 O O . VAL A 1 344 ? 27.843 -19.055 -24.607 1.00 65.06 344 VAL A O 1
ATOM 2508 N N . CYS A 1 345 ? 30.067 -19.165 -24.322 1.00 66.44 345 CYS A N 1
ATOM 2509 C CA . CYS A 1 345 ? 30.366 -19.557 -25.692 1.00 66.44 345 CYS A CA 1
ATOM 2510 C C . CYS A 1 345 ? 30.149 -21.057 -25.879 1.00 66.44 345 CYS A C 1
ATOM 2512 O O . CYS A 1 345 ? 30.505 -21.842 -24.999 1.00 66.44 345 CYS A O 1
ATOM 2514 N N . ALA A 1 346 ? 29.580 -21.475 -27.014 1.00 58.88 346 ALA A N 1
ATOM 2515 C CA . ALA A 1 346 ? 29.339 -22.894 -27.293 1.00 58.88 346 ALA A CA 1
ATOM 2516 C C . ALA A 1 346 ? 30.623 -23.728 -27.092 1.00 58.88 346 ALA A C 1
ATOM 2518 O O . ALA A 1 346 ? 31.691 -23.302 -27.528 1.00 58.88 346 ALA A O 1
ATOM 2519 N N . PRO A 1 347 ? 30.535 -24.920 -26.469 1.00 63.50 347 PRO A N 1
ATOM 2520 C CA . PRO A 1 347 ? 29.318 -25.643 -26.083 1.00 63.50 347 PRO A CA 1
ATOM 2521 C C . PRO A 1 347 ? 28.751 -25.275 -24.695 1.00 63.50 347 PRO A C 1
ATOM 2523 O O . PRO A 1 347 ? 27.827 -25.946 -24.230 1.00 63.50 347 PRO A O 1
ATOM 2526 N N . ALA A 1 348 ? 29.283 -24.252 -24.019 1.00 68.50 348 ALA A N 1
ATOM 2527 C CA . ALA A 1 348 ? 28.795 -23.836 -22.706 1.00 68.50 348 ALA A CA 1
ATOM 2528 C C . ALA A 1 348 ? 27.355 -23.297 -22.785 1.00 68.50 348 ALA A C 1
ATOM 2530 O O . ALA A 1 348 ? 26.942 -22.709 -23.786 1.00 68.50 348 ALA A O 1
ATOM 2531 N N . LYS A 1 349 ? 26.582 -23.532 -21.722 1.00 79.06 349 LYS A N 1
ATOM 2532 C CA . LYS A 1 349 ? 25.168 -23.151 -21.589 1.00 79.06 349 LYS A CA 1
ATOM 2533 C C . LYS A 1 349 ? 25.007 -22.158 -20.441 1.00 79.06 349 LYS A C 1
ATOM 2535 O O . LYS A 1 349 ? 25.823 -22.162 -19.522 1.00 79.06 349 LYS A O 1
ATOM 2540 N N . VAL A 1 350 ? 23.979 -21.312 -20.498 1.00 85.19 350 VAL A N 1
ATOM 2541 C CA . VAL A 1 350 ? 23.721 -20.308 -19.452 1.00 85.19 350 VAL A CA 1
ATOM 2542 C C . VAL A 1 350 ? 22.945 -20.937 -18.299 1.00 85.19 350 VAL A C 1
ATOM 2544 O O . VAL A 1 350 ? 21.929 -21.595 -18.523 1.00 85.19 350 VAL A O 1
ATOM 2547 N N . ASP A 1 351 ? 23.394 -20.687 -17.072 1.00 89.94 351 ASP A N 1
ATOM 2548 C CA . ASP A 1 351 ? 22.653 -21.011 -15.856 1.00 89.94 351 ASP A CA 1
ATOM 2549 C C . ASP A 1 351 ? 21.717 -19.852 -15.475 1.00 89.94 351 ASP A C 1
ATOM 2551 O O . ASP A 1 351 ? 22.148 -18.824 -14.953 1.00 89.94 351 ASP A O 1
ATOM 2555 N N . LEU A 1 352 ? 20.417 -20.018 -15.732 1.00 90.19 352 LEU A N 1
ATOM 2556 C CA . LEU A 1 352 ? 19.375 -19.058 -15.353 1.00 90.19 352 LEU A CA 1
ATOM 2557 C C . LEU A 1 352 ? 19.064 -19.071 -13.846 1.00 90.19 352 LEU A C 1
ATOM 2559 O O . LEU A 1 352 ? 18.338 -18.199 -13.369 1.00 90.19 352 LEU A O 1
ATOM 2563 N N . THR A 1 353 ? 19.577 -20.052 -13.097 1.00 91.88 353 THR A N 1
ATOM 2564 C CA . THR A 1 353 ? 19.420 -20.160 -11.637 1.00 91.88 353 THR A CA 1
ATOM 2565 C C . THR A 1 353 ? 20.494 -19.408 -10.856 1.00 91.88 353 THR A C 1
ATOM 2567 O O . THR A 1 353 ? 20.376 -19.247 -9.640 1.00 91.88 353 THR A O 1
ATOM 2570 N N . ALA A 1 354 ? 21.516 -18.894 -11.545 1.00 89.69 354 ALA A N 1
ATOM 2571 C CA . ALA A 1 354 ? 22.581 -18.129 -10.922 1.00 89.69 354 ALA A CA 1
ATOM 2572 C C . ALA A 1 354 ? 22.038 -16.864 -10.233 1.00 89.69 354 ALA A C 1
ATOM 2574 O O . ALA A 1 354 ? 21.302 -16.077 -10.829 1.00 89.69 354 ALA A O 1
ATOM 2575 N N . ALA A 1 355 ? 22.473 -16.619 -8.991 1.00 84.81 355 ALA A N 1
ATOM 2576 C CA . ALA A 1 355 ? 21.995 -15.504 -8.165 1.00 84.81 355 ALA A CA 1
ATOM 2577 C C . ALA A 1 355 ? 22.171 -14.121 -8.823 1.00 84.81 355 ALA A C 1
ATOM 2579 O O . ALA A 1 355 ? 21.389 -13.212 -8.559 1.00 84.81 355 ALA A O 1
ATOM 2580 N N . ALA A 1 356 ? 23.168 -13.971 -9.703 1.00 84.31 356 ALA A N 1
ATOM 2581 C CA . ALA A 1 356 ? 23.404 -12.750 -10.468 1.00 84.31 356 ALA A CA 1
ATOM 2582 C C . ALA A 1 356 ? 22.265 -12.425 -11.454 1.00 84.31 356 ALA A C 1
ATOM 2584 O O . ALA A 1 356 ? 21.970 -11.253 -11.664 1.00 84.31 356 ALA A O 1
ATOM 2585 N N . VAL A 1 357 ? 21.595 -13.437 -12.024 1.00 90.44 357 VAL A N 1
ATOM 2586 C CA . VAL A 1 357 ? 20.521 -13.255 -13.021 1.00 90.44 357 VAL A CA 1
ATOM 2587 C C . VAL A 1 357 ? 19.304 -12.575 -12.403 1.00 90.44 357 VAL A C 1
ATOM 2589 O O . VAL A 1 357 ? 18.671 -11.742 -13.041 1.00 90.44 357 VAL A O 1
ATOM 2592 N N . THR A 1 358 ? 18.998 -12.887 -11.145 1.00 92.44 358 THR A N 1
ATOM 2593 C CA . THR A 1 358 ? 17.855 -12.325 -10.408 1.00 92.44 358 THR A CA 1
ATOM 2594 C C . THR A 1 358 ? 18.270 -11.324 -9.328 1.00 92.44 358 THR A C 1
ATOM 2596 O O . THR A 1 358 ? 17.464 -10.992 -8.451 1.00 92.44 358 THR A O 1
ATOM 2599 N N . PHE A 1 359 ? 19.525 -10.863 -9.340 1.00 86.38 359 PHE A N 1
ATOM 2600 C CA . PHE A 1 359 ? 20.055 -9.949 -8.330 1.00 86.38 359 PHE A CA 1
ATOM 2601 C C . PHE A 1 359 ? 19.239 -8.648 -8.289 1.00 86.38 359 PHE A C 1
ATOM 2603 O O . PHE A 1 359 ? 18.935 -8.067 -9.328 1.00 86.38 359 PHE A O 1
ATOM 2610 N N . GLY A 1 360 ? 18.857 -8.209 -7.086 1.00 81.06 360 GLY A N 1
ATOM 2611 C CA . GLY A 1 360 ? 17.999 -7.035 -6.878 1.00 81.06 360 GLY A CA 1
ATOM 2612 C C . GLY A 1 360 ? 16.488 -7.296 -6.967 1.00 81.06 360 GLY A C 1
ATOM 2613 O O . GLY A 1 360 ? 15.708 -6.364 -6.780 1.00 81.06 360 GLY A O 1
ATOM 2614 N N . SER A 1 361 ? 16.053 -8.540 -7.205 1.00 88.19 361 SER A N 1
ATOM 2615 C CA . SER A 1 361 ? 14.643 -8.929 -7.036 1.00 88.19 361 SER A CA 1
ATOM 2616 C C . SER A 1 361 ? 14.197 -8.819 -5.570 1.00 88.19 361 SER A C 1
ATOM 2618 O O . SER A 1 361 ? 15.025 -8.851 -4.657 1.00 88.19 361 SER A O 1
ATOM 2620 N N . THR A 1 362 ? 12.884 -8.740 -5.324 1.00 85.69 362 THR A N 1
ATOM 2621 C CA . THR A 1 362 ? 12.325 -8.747 -3.959 1.00 85.69 362 THR A CA 1
ATOM 2622 C C . THR A 1 362 ? 12.857 -9.939 -3.144 1.00 85.69 362 THR A C 1
ATOM 2624 O O . THR A 1 362 ? 12.944 -11.060 -3.647 1.00 85.69 362 THR A O 1
ATOM 2627 N N . LEU A 1 363 ? 13.213 -9.714 -1.875 1.00 80.62 363 LEU A N 1
ATOM 2628 C CA . LEU A 1 363 ? 13.711 -10.773 -0.990 1.00 80.62 363 LEU A CA 1
ATOM 2629 C C . LEU A 1 363 ? 12.625 -11.828 -0.706 1.00 80.62 363 LEU A C 1
ATOM 2631 O O . LEU A 1 363 ? 11.445 -11.505 -0.584 1.00 80.62 363 LEU A O 1
ATOM 2635 N N . GLY A 1 364 ? 13.032 -13.095 -0.568 1.00 79.44 364 GLY A N 1
ATOM 2636 C CA . GLY A 1 364 ? 12.132 -14.198 -0.200 1.00 79.44 364 GLY A CA 1
ATOM 2637 C C . GLY A 1 364 ? 11.263 -14.754 -1.336 1.00 79.44 364 GLY A C 1
ATOM 2638 O O . GLY A 1 364 ? 10.295 -15.466 -1.066 1.00 79.44 364 GLY A O 1
ATOM 2639 N N . LEU A 1 365 ? 11.581 -14.446 -2.599 1.00 87.25 365 LEU A N 1
ATOM 2640 C CA . LEU A 1 365 ? 10.922 -15.051 -3.759 1.00 87.25 365 LEU A CA 1
ATOM 2641 C C . LEU A 1 365 ? 11.430 -16.475 -4.025 1.00 87.25 365 LEU A C 1
ATOM 2643 O O . LEU A 1 365 ? 12.626 -16.751 -3.976 1.00 87.25 365 LEU A O 1
ATOM 2647 N N . THR A 1 366 ? 10.506 -17.363 -4.382 1.00 91.50 366 THR A N 1
ATOM 2648 C CA . THR A 1 366 ? 10.791 -18.674 -4.975 1.00 91.50 366 THR A CA 1
ATOM 2649 C C . THR A 1 366 ? 10.711 -18.556 -6.494 1.00 91.50 366 THR A C 1
ATOM 2651 O O . THR A 1 366 ? 9.665 -18.175 -7.027 1.00 91.50 366 THR A O 1
ATOM 2654 N N . PHE A 1 367 ? 11.796 -18.870 -7.203 1.00 93.38 367 PHE A N 1
ATOM 2655 C CA . PHE A 1 367 ? 11.863 -18.746 -8.661 1.00 93.38 367 PHE A CA 1
ATOM 2656 C C . PHE A 1 367 ? 11.493 -20.046 -9.380 1.00 93.38 367 PHE A C 1
ATOM 2658 O O . PHE A 1 367 ? 11.895 -21.139 -8.987 1.00 93.38 367 PHE A O 1
ATOM 2665 N N . THR A 1 368 ? 10.735 -19.909 -10.467 1.00 93.88 368 THR A N 1
ATOM 2666 C CA . THR A 1 368 ? 10.394 -20.981 -11.415 1.00 93.88 368 THR A CA 1
ATOM 2667 C C . THR A 1 368 ? 10.643 -20.500 -12.844 1.00 93.88 368 THR A C 1
ATOM 2669 O O . THR A 1 368 ? 10.587 -19.299 -13.111 1.00 93.88 368 THR A O 1
ATOM 2672 N N . TYR A 1 369 ? 10.915 -21.425 -13.764 1.00 95.56 369 TYR A N 1
ATOM 2673 C CA . TYR A 1 369 ? 11.409 -21.121 -15.111 1.00 95.56 369 TYR A CA 1
ATOM 2674 C C . TYR A 1 369 ? 10.460 -21.665 -16.175 1.00 95.56 369 TYR A C 1
ATOM 2676 O O . TYR A 1 369 ? 9.942 -22.776 -16.037 1.00 95.56 369 TYR A O 1
ATOM 2684 N N . TRP A 1 370 ? 10.237 -20.882 -17.229 1.00 96.44 370 TRP A N 1
ATOM 2685 C CA . TRP A 1 370 ? 9.176 -21.108 -18.210 1.00 96.44 370 TRP A CA 1
ATOM 2686 C C . TRP A 1 370 ? 9.632 -20.741 -19.623 1.00 96.44 370 TRP A C 1
ATOM 2688 O O . TRP A 1 370 ? 10.528 -19.914 -19.802 1.00 96.44 370 TRP A O 1
ATOM 2698 N N . THR A 1 371 ? 9.010 -21.356 -20.629 1.00 93.81 371 THR A N 1
ATOM 2699 C CA . THR A 1 371 ? 9.279 -21.066 -22.055 1.00 93.81 371 THR A CA 1
ATOM 2700 C C . THR A 1 371 ? 8.288 -20.071 -22.667 1.00 93.81 371 THR A C 1
ATOM 2702 O O . THR A 1 371 ? 8.523 -19.563 -23.759 1.00 93.81 371 THR A O 1
ATOM 2705 N N . ASP A 1 372 ? 7.212 -19.741 -21.952 1.00 92.12 372 ASP A N 1
ATOM 2706 C CA . ASP A 1 372 ? 6.155 -18.826 -22.379 1.00 92.12 372 ASP A CA 1
ATOM 2707 C C . ASP A 1 372 ? 5.839 -17.760 -21.314 1.00 92.12 372 ASP A C 1
ATOM 2709 O O . ASP A 1 372 ? 5.996 -17.981 -20.111 1.00 92.12 372 ASP A O 1
ATOM 2713 N N . ALA A 1 373 ? 5.334 -16.605 -21.758 1.00 88.06 373 ALA A N 1
ATOM 2714 C CA . ALA A 1 373 ? 5.046 -15.455 -20.896 1.00 88.06 373 ALA A CA 1
ATOM 2715 C C . ALA A 1 373 ? 3.928 -15.698 -19.866 1.00 88.06 373 ALA A C 1
ATOM 2717 O O . ALA A 1 373 ? 3.859 -14.995 -18.859 1.00 88.06 373 ALA A O 1
ATOM 2718 N N . LEU A 1 374 ? 3.047 -16.675 -20.108 1.00 86.69 374 LEU A N 1
ATOM 2719 C CA . LEU A 1 374 ? 1.939 -17.007 -19.210 1.00 86.69 374 LEU A CA 1
ATOM 2720 C C . LEU A 1 374 ? 2.350 -17.992 -18.109 1.00 86.69 374 LEU A C 1
ATOM 2722 O O . LEU A 1 374 ? 1.536 -18.277 -17.228 1.00 86.69 374 LEU A O 1
ATOM 2726 N N . ALA A 1 375 ? 3.597 -18.482 -18.130 1.00 88.25 375 ALA A N 1
ATOM 2727 C CA . ALA A 1 375 ? 4.091 -19.514 -17.228 1.00 88.25 375 ALA A CA 1
ATOM 2728 C C . ALA A 1 375 ? 3.195 -20.765 -17.246 1.00 88.25 375 ALA A C 1
ATOM 2730 O O . ALA A 1 375 ? 2.733 -21.236 -16.202 1.00 88.25 375 ALA A O 1
ATOM 2731 N N . THR A 1 376 ? 2.930 -21.285 -18.448 1.00 90.06 376 THR A N 1
ATOM 2732 C CA . THR A 1 376 ? 2.127 -22.501 -18.656 1.00 90.06 376 THR A CA 1
ATOM 2733 C C . THR A 1 376 ? 2.974 -23.712 -19.046 1.00 90.06 376 THR A C 1
ATOM 2735 O O . THR A 1 376 ? 2.609 -24.843 -18.726 1.00 90.06 376 THR A O 1
ATOM 2738 N N . ILE A 1 377 ? 4.137 -23.493 -19.661 1.00 90.19 377 ILE A N 1
ATOM 2739 C CA . ILE A 1 377 ? 5.070 -24.522 -20.120 1.00 90.19 377 ILE A CA 1
ATOM 2740 C C . ILE A 1 377 ? 6.378 -24.388 -19.335 1.00 90.19 377 ILE A C 1
ATOM 2742 O O . ILE A 1 377 ? 7.225 -23.532 -19.618 1.00 90.19 377 ILE A O 1
ATOM 2746 N N . SER A 1 378 ? 6.530 -25.234 -18.314 1.00 92.69 378 SER A N 1
ATOM 2747 C CA . SER A 1 378 ? 7.708 -25.237 -17.443 1.00 92.69 378 SER A CA 1
ATOM 2748 C C . SER A 1 378 ? 8.980 -25.589 -18.217 1.00 92.69 378 SER A C 1
ATOM 2750 O O . SER A 1 378 ? 8.993 -26.503 -19.043 1.00 92.69 378 SER A O 1
ATOM 2752 N N . TYR A 1 379 ? 10.063 -24.869 -17.927 1.00 92.44 379 TYR A N 1
ATOM 2753 C CA . TYR A 1 379 ? 11.387 -25.144 -18.462 1.00 92.44 379 TYR A CA 1
ATOM 2754 C C . TYR A 1 379 ? 12.187 -26.015 -17.486 1.00 92.44 379 TYR A C 1
ATOM 2756 O O . TYR A 1 379 ? 12.586 -25.565 -16.413 1.00 92.44 379 TYR A O 1
ATOM 2764 N N . ALA A 1 380 ? 12.426 -27.272 -17.865 1.00 90.06 380 ALA A N 1
ATOM 2765 C CA . ALA A 1 380 ? 12.995 -28.289 -16.978 1.00 90.06 380 ALA A CA 1
ATOM 2766 C C . ALA A 1 380 ? 14.516 -28.175 -16.749 1.00 90.06 380 ALA A C 1
ATOM 2768 O O . ALA A 1 380 ? 15.031 -28.754 -15.796 1.00 90.06 380 ALA A O 1
ATOM 2769 N N . THR A 1 381 ? 15.250 -27.449 -17.602 1.00 90.00 381 THR A N 1
ATOM 2770 C CA . THR A 1 381 ? 16.726 -27.382 -17.560 1.00 90.00 381 THR A CA 1
ATOM 2771 C C . THR A 1 381 ? 17.274 -25.948 -17.437 1.00 90.00 381 THR A C 1
ATOM 2773 O O . THR A 1 381 ? 18.080 -25.526 -18.272 1.00 90.00 381 THR A O 1
ATOM 2776 N N . PRO A 1 382 ? 16.881 -25.172 -16.405 1.00 90.75 382 PRO A N 1
ATOM 2777 C CA . PRO A 1 382 ? 17.258 -23.760 -16.250 1.00 90.75 382 PRO A CA 1
ATOM 2778 C C . PRO A 1 382 ? 18.758 -23.528 -16.030 1.00 90.75 382 PRO A C 1
ATOM 2780 O O . PRO A 1 382 ? 19.276 -22.507 -16.460 1.00 90.75 382 PRO A O 1
ATOM 2783 N N . VAL A 1 383 ? 19.467 -24.506 -15.463 1.00 89.75 383 VAL A N 1
ATOM 2784 C CA . VAL A 1 383 ? 20.936 -24.517 -15.298 1.00 89.75 383 VAL A CA 1
ATOM 2785 C C . VAL A 1 383 ? 21.709 -24.652 -16.618 1.00 89.75 383 VAL A C 1
ATOM 2787 O O . VAL A 1 383 ? 22.928 -24.518 -16.651 1.00 89.75 383 VAL A O 1
ATOM 2790 N N . ALA A 1 384 ? 21.013 -24.965 -17.711 1.00 87.06 384 ALA A N 1
ATOM 2791 C CA . ALA A 1 384 ? 21.603 -25.335 -18.988 1.00 87.06 384 ALA A CA 1
ATOM 2792 C C . ALA A 1 384 ? 20.774 -24.769 -20.155 1.00 87.06 384 ALA A C 1
ATOM 2794 O O . ALA A 1 384 ? 20.362 -25.506 -21.055 1.00 87.06 384 ALA A O 1
ATOM 2795 N N . ALA A 1 385 ? 20.501 -23.464 -20.130 1.00 85.69 385 ALA A N 1
ATOM 2796 C CA . ALA A 1 385 ? 19.717 -22.773 -21.148 1.00 85.69 385 ALA A CA 1
ATOM 2797 C C . ALA A 1 385 ? 20.490 -22.583 -22.463 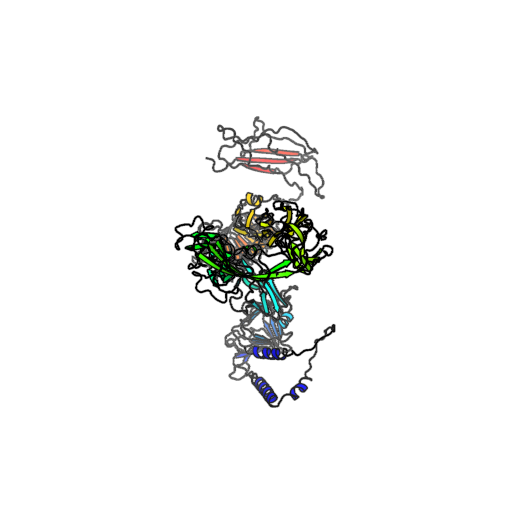1.00 85.69 385 ALA A C 1
ATOM 2799 O O . ALA A 1 385 ? 21.636 -22.125 -22.477 1.00 85.69 385 ALA A O 1
ATOM 2800 N N . THR A 1 386 ? 19.846 -22.943 -23.578 1.00 84.12 386 THR A N 1
ATOM 2801 C CA . THR A 1 386 ? 20.312 -22.649 -24.944 1.00 84.12 386 THR A CA 1
ATOM 2802 C C . THR A 1 386 ? 19.882 -21.242 -25.368 1.00 84.12 386 THR A C 1
ATOM 2804 O O . THR A 1 386 ? 18.957 -20.708 -24.755 1.00 84.12 386 THR A O 1
ATOM 2807 N N . PRO A 1 387 ? 20.481 -20.643 -26.415 1.00 81.69 387 PRO A N 1
ATOM 2808 C CA . PRO A 1 387 ? 20.038 -19.352 -26.937 1.00 81.69 387 PRO A CA 1
ATOM 2809 C C . PRO A 1 387 ? 18.528 -19.286 -27.178 1.00 81.69 387 PRO A C 1
ATOM 2811 O O . PRO A 1 387 ? 17.948 -20.219 -27.734 1.00 81.69 387 PRO A O 1
ATOM 2814 N N . GLY A 1 388 ? 17.902 -18.195 -26.743 1.00 83.62 388 GLY A N 1
ATOM 2815 C CA . GLY A 1 388 ? 16.451 -18.026 -26.786 1.00 83.62 388 GLY A CA 1
ATOM 2816 C C . GLY A 1 388 ? 15.925 -17.109 -25.683 1.00 83.62 388 GLY A C 1
ATOM 2817 O O . GLY A 1 388 ? 16.681 -16.613 -24.846 1.00 83.62 388 GLY A O 1
ATOM 2818 N N . THR A 1 389 ? 14.615 -16.880 -25.683 1.00 88.75 389 THR A N 1
ATOM 2819 C CA . THR A 1 389 ? 13.918 -16.122 -24.637 1.00 88.75 389 THR A CA 1
ATOM 2820 C C . THR A 1 389 ? 13.214 -17.087 -23.693 1.00 88.75 389 THR A C 1
ATOM 2822 O O . THR A 1 389 ? 12.455 -17.944 -24.136 1.00 88.75 389 THR A O 1
ATOM 2825 N N . TYR A 1 390 ? 13.450 -16.923 -22.396 1.00 93.75 390 TYR A N 1
ATOM 2826 C CA . TYR A 1 390 ? 12.783 -17.664 -21.326 1.00 93.75 390 TYR A CA 1
ATOM 2827 C C . TYR A 1 390 ? 12.105 -16.681 -20.379 1.00 93.75 390 TYR A C 1
ATOM 2829 O O . TYR A 1 390 ? 12.335 -15.476 -20.453 1.00 93.75 390 TYR A O 1
ATOM 2837 N N . TYR A 1 391 ? 11.291 -17.189 -19.463 1.00 94.62 391 TYR A N 1
ATOM 2838 C CA . TYR A 1 391 ? 10.569 -16.381 -18.491 1.00 94.62 391 TYR A CA 1
ATOM 2839 C C . TYR A 1 391 ? 10.844 -16.894 -17.081 1.00 94.62 391 TYR A C 1
ATOM 2841 O O . TYR A 1 391 ? 10.695 -18.085 -16.801 1.00 94.62 391 TYR A O 1
ATOM 2849 N N . ILE A 1 392 ? 11.251 -15.992 -16.190 1.00 95.69 392 ILE A N 1
ATOM 2850 C CA . ILE A 1 392 ? 11.477 -16.295 -14.776 1.00 95.69 392 ILE A CA 1
ATOM 2851 C C . ILE A 1 392 ? 10.297 -15.742 -13.985 1.00 95.69 392 ILE A C 1
ATOM 2853 O O . ILE A 1 392 ? 10.010 -14.546 -14.036 1.00 95.69 392 ILE A O 1
ATOM 2857 N N . LYS A 1 393 ? 9.613 -16.625 -13.257 1.00 93.94 393 LYS A N 1
ATOM 2858 C CA . LYS A 1 393 ? 8.493 -16.296 -12.374 1.00 93.94 393 LYS A CA 1
ATOM 2859 C C . LYS A 1 393 ? 8.951 -16.376 -10.925 1.00 93.94 393 LYS A C 1
ATOM 2861 O O . LYS A 1 393 ? 9.213 -17.471 -10.426 1.00 93.94 393 LYS A O 1
ATOM 2866 N N . GLY A 1 394 ? 9.018 -15.234 -10.252 1.00 91.06 394 GLY A N 1
ATOM 2867 C CA . GLY A 1 394 ? 9.284 -15.149 -8.816 1.00 91.06 394 GLY A CA 1
ATOM 2868 C C . GLY A 1 394 ? 7.972 -15.133 -8.045 1.00 91.06 394 GLY A C 1
ATOM 2869 O O . GLY A 1 394 ? 7.127 -14.288 -8.314 1.00 91.06 394 GLY A O 1
ATOM 2870 N N . THR A 1 395 ? 7.787 -16.067 -7.114 1.00 89.31 395 THR A N 1
ATOM 2871 C CA . THR A 1 395 ? 6.572 -16.190 -6.294 1.00 89.31 395 THR A CA 1
ATOM 2872 C C . THR A 1 395 ? 6.913 -15.961 -4.825 1.00 89.31 395 THR A C 1
ATOM 2874 O O . THR A 1 395 ? 7.824 -16.597 -4.302 1.00 89.31 395 THR A O 1
ATOM 2877 N N . SER A 1 396 ? 6.204 -15.063 -4.147 1.00 84.56 396 SER A N 1
ATOM 2878 C CA . SER A 1 396 ? 6.362 -14.845 -2.707 1.00 84.56 396 SER A CA 1
ATOM 2879 C C . SER A 1 396 ? 5.744 -15.981 -1.893 1.00 84.56 396 SER A C 1
ATOM 2881 O O . SER A 1 396 ? 4.902 -16.732 -2.386 1.00 84.56 396 SER A O 1
ATOM 2883 N N . ALA A 1 397 ? 6.091 -16.063 -0.606 1.00 77.56 397 ALA A N 1
ATOM 2884 C CA . ALA A 1 397 ? 5.467 -17.003 0.330 1.00 77.56 397 ALA A CA 1
ATOM 2885 C C . ALA A 1 397 ? 3.929 -16.865 0.405 1.00 77.56 397 ALA A C 1
ATOM 2887 O O . ALA A 1 397 ? 3.234 -17.835 0.686 1.00 77.56 397 ALA A O 1
ATOM 2888 N N . ALA A 1 398 ? 3.393 -15.676 0.108 1.00 73.12 398 ALA A N 1
ATOM 2889 C CA . ALA A 1 398 ? 1.957 -15.401 0.080 1.00 73.12 398 ALA A CA 1
ATOM 2890 C C . ALA A 1 398 ? 1.281 -15.711 -1.276 1.00 73.12 398 ALA A C 1
ATOM 2892 O O . ALA A 1 398 ? 0.091 -15.451 -1.443 1.00 73.12 398 ALA A O 1
ATOM 2893 N N . GLY A 1 399 ? 2.021 -16.239 -2.259 1.00 78.00 399 GLY A N 1
ATOM 2894 C CA . GLY A 1 399 ? 1.490 -16.643 -3.567 1.00 78.00 399 GLY A CA 1
ATOM 2895 C C . GLY A 1 399 ? 1.362 -15.522 -4.609 1.00 78.00 399 GLY A C 1
ATOM 2896 O O . GLY A 1 399 ? 0.847 -15.765 -5.705 1.00 78.00 399 GLY A O 1
ATOM 2897 N N . CYS A 1 400 ? 1.839 -14.308 -4.312 1.00 84.12 400 CYS A N 1
ATOM 2898 C CA . CYS A 1 400 ? 1.942 -13.229 -5.301 1.00 84.12 400 CYS A CA 1
ATOM 2899 C C . CYS A 1 400 ? 3.151 -13.463 -6.199 1.00 84.12 400 CYS A C 1
ATOM 2901 O O . CYS A 1 400 ? 4.166 -13.968 -5.726 1.00 84.12 400 CYS A O 1
ATOM 2903 N N . TYR A 1 401 ? 3.043 -13.137 -7.485 1.00 87.06 401 TYR A N 1
ATOM 2904 C CA . TYR A 1 401 ? 4.133 -13.382 -8.419 1.00 87.06 401 TYR A CA 1
ATOM 2905 C C . TYR A 1 401 ? 4.275 -12.297 -9.477 1.00 87.06 401 TYR A C 1
ATOM 2907 O O . TYR A 1 401 ? 3.307 -11.622 -9.827 1.00 87.06 401 TYR A O 1
ATOM 2915 N N . ASP A 1 402 ? 5.482 -12.219 -10.026 1.00 88.94 402 ASP A N 1
ATOM 2916 C CA . ASP A 1 402 ? 5.848 -11.419 -11.188 1.00 88.94 402 ASP A CA 1
ATOM 2917 C C . ASP A 1 402 ? 6.654 -12.289 -12.161 1.00 88.94 402 ASP A C 1
ATOM 2919 O O . ASP A 1 402 ? 7.333 -13.235 -11.745 1.00 88.94 402 ASP A O 1
ATOM 2923 N N . ILE A 1 403 ? 6.503 -12.025 -13.460 1.00 91.69 403 ILE A N 1
ATOM 2924 C CA . ILE A 1 403 ? 7.114 -12.798 -14.547 1.00 91.69 403 ILE A CA 1
ATOM 2925 C C . ILE A 1 403 ? 7.885 -11.830 -15.432 1.00 91.69 403 ILE A C 1
ATOM 2927 O O . ILE A 1 403 ? 7.302 -10.919 -16.020 1.00 91.69 403 ILE A O 1
ATOM 2931 N N . LYS A 1 404 ? 9.189 -12.061 -15.583 1.00 93.12 404 LYS A N 1
ATOM 2932 C CA . LYS A 1 404 ? 10.036 -11.272 -16.481 1.00 93.12 404 LYS A CA 1
ATOM 2933 C C . LYS A 1 404 ? 10.717 -12.144 -17.528 1.00 93.12 404 LYS A C 1
ATOM 2935 O O . LYS A 1 404 ? 11.116 -13.268 -17.211 1.00 93.12 404 LYS A O 1
ATOM 2940 N N . PRO A 1 405 ? 10.872 -11.637 -18.762 1.00 93.38 405 PRO A N 1
ATOM 2941 C CA . PRO A 1 405 ? 11.668 -12.313 -19.769 1.00 93.38 405 PRO A CA 1
ATOM 2942 C C . PRO A 1 405 ? 13.161 -12.222 -19.425 1.00 93.38 405 PRO A C 1
ATOM 2944 O O . PRO A 1 405 ? 13.644 -11.198 -18.945 1.00 93.38 405 PRO A O 1
ATOM 2947 N N . VAL A 1 406 ? 13.897 -13.282 -19.735 1.00 92.19 406 VAL A N 1
ATOM 2948 C CA . VAL A 1 406 ? 15.359 -13.330 -19.755 1.00 92.19 406 VAL A CA 1
ATOM 2949 C C . VAL A 1 406 ? 15.799 -13.812 -21.132 1.00 92.19 406 VAL A C 1
ATOM 2951 O O . VAL A 1 406 ? 15.310 -14.823 -21.641 1.00 92.19 406 VAL A O 1
ATOM 2954 N N . VAL A 1 407 ? 16.697 -13.063 -21.767 1.00 86.62 407 VAL A N 1
ATOM 2955 C CA . VAL A 1 407 ? 17.224 -13.402 -23.091 1.00 86.62 407 VAL A CA 1
ATOM 2956 C C . VAL A 1 407 ? 18.592 -14.041 -22.916 1.00 86.62 407 VAL A C 1
ATOM 2958 O O . VAL A 1 407 ? 19.503 -13.426 -22.366 1.00 86.62 407 VAL A O 1
ATOM 2961 N N . VAL A 1 408 ? 18.730 -15.274 -23.396 1.00 82.75 408 VAL A N 1
ATOM 2962 C CA . VAL A 1 408 ? 20.019 -15.949 -23.531 1.00 82.75 408 VAL A CA 1
ATOM 2963 C C . VAL A 1 408 ? 20.577 -15.604 -24.914 1.00 82.75 408 VAL A C 1
ATOM 2965 O O . VAL A 1 408 ? 19.973 -16.004 -25.917 1.00 82.75 408 VAL A O 1
ATOM 2968 N N . PRO A 1 409 ? 21.687 -14.848 -24.998 1.00 70.12 409 PRO A N 1
ATOM 2969 C CA . PRO A 1 409 ? 22.236 -14.397 -26.272 1.00 70.12 409 PRO A CA 1
ATOM 2970 C C . PRO A 1 409 ? 22.722 -15.572 -27.134 1.00 70.12 409 PRO A C 1
ATOM 2972 O O . PRO A 1 409 ? 23.192 -16.591 -26.626 1.00 70.12 409 PRO A O 1
ATOM 2975 N N . ALA A 1 410 ? 22.595 -15.430 -28.455 1.00 66.31 410 ALA A N 1
ATOM 2976 C CA . ALA A 1 410 ? 23.061 -16.421 -29.421 1.00 66.31 410 ALA A CA 1
ATOM 2977 C C . ALA A 1 410 ? 24.582 -16.363 -29.610 1.00 66.31 410 ALA A C 1
ATOM 2979 O O . ALA A 1 410 ? 25.179 -15.287 -29.605 1.00 66.31 410 ALA A O 1
ATOM 2980 N N . ASN A 1 411 ? 25.203 -17.529 -29.806 1.00 68.38 411 ASN A N 1
ATOM 2981 C CA . ASN A 1 411 ? 26.624 -17.611 -30.135 1.00 68.38 411 ASN A CA 1
ATOM 2982 C C . ASN A 1 411 ? 26.893 -17.068 -31.543 1.00 68.38 411 ASN A C 1
ATOM 2984 O O . ASN A 1 411 ? 26.088 -17.320 -32.445 1.00 68.38 411 ASN A O 1
ATOM 2988 N N . PRO A 1 412 ? 28.017 -16.360 -31.755 1.00 67.88 412 PRO A N 1
ATOM 2989 C CA . PRO A 1 412 ? 28.363 -15.860 -33.072 1.00 67.88 412 PRO A CA 1
ATOM 2990 C C . PRO A 1 412 ? 28.724 -17.024 -33.997 1.00 67.88 412 PRO A C 1
ATOM 2992 O O . PRO A 1 412 ? 29.634 -17.798 -33.715 1.00 67.88 412 PRO A O 1
ATOM 2995 N N . LEU A 1 413 ? 28.008 -17.136 -35.112 1.00 73.00 413 LEU A N 1
ATOM 2996 C CA . LEU A 1 413 ? 28.373 -18.009 -36.221 1.00 73.00 413 LEU A CA 1
ATOM 2997 C C . LEU A 1 413 ? 29.404 -17.278 -37.089 1.00 73.00 413 LEU A C 1
ATOM 2999 O O . LEU A 1 413 ? 29.120 -16.157 -37.532 1.00 73.00 413 LEU A O 1
ATOM 3003 N N . ILE A 1 414 ? 30.557 -17.897 -37.362 1.00 80.44 414 ILE A N 1
ATOM 3004 C CA . ILE A 1 414 ? 31.456 -17.431 -38.427 1.00 80.44 414 ILE A CA 1
ATOM 3005 C C . ILE A 1 414 ? 31.332 -18.319 -39.666 1.00 80.44 414 ILE A C 1
ATOM 3007 O O . ILE A 1 414 ? 31.318 -19.550 -39.591 1.00 80.44 414 ILE A O 1
ATOM 3011 N N . MET A 1 415 ? 31.245 -17.671 -40.821 1.00 82.50 415 MET A N 1
ATOM 3012 C CA . MET A 1 415 ? 31.233 -18.288 -42.138 1.00 82.50 415 MET A CA 1
ATOM 3013 C C . MET A 1 415 ? 32.456 -17.780 -42.897 1.00 82.50 415 MET A C 1
ATOM 3015 O O . MET A 1 415 ? 32.628 -16.574 -43.065 1.00 82.50 415 MET A O 1
ATOM 3019 N N . ILE A 1 416 ? 33.324 -18.703 -43.312 1.00 89.19 416 ILE A N 1
ATOM 3020 C CA . ILE A 1 416 ? 34.553 -18.380 -44.038 1.00 89.19 416 ILE A CA 1
ATOM 3021 C C . ILE A 1 416 ? 34.416 -18.823 -45.488 1.00 89.19 416 ILE A C 1
ATOM 3023 O O . ILE A 1 416 ? 34.101 -19.980 -45.766 1.00 89.19 416 ILE A O 1
ATOM 3027 N N . THR A 1 417 ? 34.683 -17.893 -46.397 1.00 85.69 417 THR A N 1
ATOM 3028 C CA . THR A 1 417 ? 34.799 -18.133 -47.833 1.00 85.69 417 THR A CA 1
ATOM 3029 C C . THR A 1 417 ? 36.274 -18.087 -48.208 1.00 85.69 417 THR A C 1
ATOM 3031 O O . THR A 1 417 ? 36.966 -17.118 -47.899 1.00 85.69 417 THR A O 1
ATOM 3034 N N . ASN A 1 418 ? 36.771 -19.133 -48.868 1.00 81.75 418 ASN A N 1
ATOM 3035 C CA . ASN A 1 418 ? 38.158 -19.158 -49.329 1.00 81.75 418 ASN A CA 1
ATOM 3036 C C . ASN A 1 418 ? 38.399 -18.043 -50.366 1.00 81.75 418 ASN A C 1
ATOM 3038 O O . ASN A 1 418 ? 37.587 -17.896 -51.286 1.00 81.75 418 ASN A O 1
ATOM 3042 N N . PRO A 1 419 ? 39.481 -17.258 -50.238 1.00 77.00 419 PRO A N 1
ATOM 3043 C CA . PRO A 1 419 ? 39.829 -16.228 -51.205 1.00 77.00 419 PRO A CA 1
ATOM 3044 C C . PRO A 1 419 ? 40.220 -16.822 -52.576 1.00 77.00 419 PRO A C 1
ATOM 3046 O O . PRO A 1 419 ? 40.592 -17.993 -52.658 1.00 77.00 419 PRO A O 1
ATOM 3049 N N . PRO A 1 420 ? 40.146 -16.028 -53.662 1.00 69.38 420 PRO A N 1
ATOM 3050 C CA . PRO A 1 420 ? 40.429 -16.496 -55.021 1.00 69.38 420 PRO A CA 1
ATOM 3051 C C . PRO A 1 420 ? 41.870 -16.993 -55.228 1.00 69.38 420 PRO A C 1
ATOM 3053 O O . PRO A 1 420 ? 42.801 -16.523 -54.575 1.00 69.38 420 PRO A O 1
ATOM 3056 N N . ASP A 1 421 ? 42.054 -17.872 -56.217 1.00 62.66 421 ASP A N 1
ATOM 3057 C CA . ASP A 1 421 ? 43.355 -18.401 -56.642 1.00 62.66 421 ASP A CA 1
ATOM 3058 C C . ASP A 1 421 ? 44.358 -17.285 -57.072 1.00 62.66 421 ASP A C 1
ATOM 3060 O O . ASP A 1 421 ? 43.996 -16.365 -57.808 1.00 62.66 421 ASP A O 1
ATOM 3064 N N . ILE A 1 422 ? 45.647 -17.393 -56.712 1.00 63.78 422 ILE A N 1
ATOM 3065 C CA . ILE A 1 422 ? 46.760 -16.428 -56.898 1.00 63.78 422 ILE A CA 1
ATOM 3066 C C . ILE A 1 422 ? 47.986 -16.963 -57.666 1.00 63.78 422 ILE A C 1
ATOM 3068 O O . ILE A 1 422 ? 48.720 -17.823 -57.206 1.00 63.78 422 ILE A O 1
ATOM 3072 N N . CYS A 1 423 ? 48.267 -16.472 -58.864 1.00 61.06 423 CYS A N 1
ATOM 3073 C CA . CYS A 1 423 ? 49.383 -16.895 -59.714 1.00 61.06 423 CYS A CA 1
ATOM 3074 C C . CYS A 1 423 ? 50.737 -16.892 -58.981 1.00 61.06 423 CYS A C 1
ATOM 3076 O O . CYS A 1 423 ? 51.155 -15.833 -58.527 1.00 61.06 423 CYS A O 1
ATOM 3078 N N . SER A 1 424 ? 51.440 -18.026 -58.851 1.00 51.50 424 SER A N 1
ATOM 3079 C CA . SER A 1 424 ? 52.739 -18.041 -58.152 1.00 51.50 424 SER A CA 1
ATOM 3080 C C . SER A 1 424 ? 53.702 -17.035 -58.808 1.00 51.50 424 SER A C 1
ATOM 3082 O O . SER A 1 424 ? 53.920 -17.150 -60.019 1.00 51.50 424 SER A O 1
ATOM 3084 N N . PRO A 1 425 ? 54.266 -16.058 -58.058 1.00 50.16 425 PRO A N 1
ATOM 3085 C CA . PRO A 1 425 ? 54.446 -16.046 -56.596 1.00 50.16 425 PRO A CA 1
ATOM 3086 C C . PRO A 1 425 ? 53.570 -15.052 -55.782 1.00 50.16 425 PRO A C 1
ATOM 3088 O O . PRO A 1 425 ? 54.004 -14.604 -54.724 1.00 50.16 425 PRO A O 1
ATOM 3091 N N . SER A 1 426 ? 52.379 -14.651 -56.239 1.00 58.03 426 SER A N 1
ATOM 3092 C CA . SER A 1 426 ? 51.529 -13.663 -55.534 1.00 58.03 426 SER A CA 1
ATOM 3093 C C . SER A 1 426 ? 50.999 -14.140 -54.163 1.00 58.03 426 SER A C 1
ATOM 3095 O O . SER A 1 426 ? 51.102 -15.316 -53.836 1.00 58.03 426 SER A O 1
ATOM 3097 N N . THR A 1 427 ? 50.440 -13.226 -53.357 1.00 72.19 427 THR A N 1
ATOM 3098 C CA . THR A 1 427 ? 49.803 -13.469 -52.040 1.00 72.19 427 THR A CA 1
ATOM 3099 C C . THR A 1 427 ? 48.370 -12.896 -52.015 1.00 72.19 427 THR A C 1
ATOM 3101 O O . THR A 1 427 ? 47.988 -12.183 -52.944 1.00 72.19 427 THR A O 1
ATOM 3104 N N . VAL A 1 428 ? 47.553 -13.209 -51.000 1.00 77.25 428 VAL A N 1
ATOM 3105 C CA . VAL A 1 428 ? 46.153 -12.763 -50.848 1.00 77.25 428 VAL A CA 1
ATOM 3106 C C . VAL A 1 428 ? 45.878 -12.157 -49.466 1.00 77.25 428 VAL A C 1
ATOM 3108 O O . VAL A 1 428 ? 46.487 -12.550 -48.477 1.00 77.25 428 VAL A O 1
ATOM 3111 N N . ASP A 1 429 ? 44.934 -11.221 -49.376 1.00 84.50 429 ASP A N 1
ATOM 3112 C CA . ASP A 1 429 ? 44.542 -10.580 -48.114 1.00 84.50 429 ASP A CA 1
ATOM 3113 C C . ASP A 1 429 ? 43.400 -11.345 -47.423 1.00 84.50 429 ASP A C 1
ATOM 3115 O O . ASP A 1 429 ? 42.253 -11.334 -47.878 1.00 84.50 429 ASP A O 1
ATOM 3119 N N . LEU A 1 430 ? 43.703 -11.992 -46.296 1.00 84.00 430 LEU A N 1
ATOM 3120 C CA . LEU A 1 430 ? 42.733 -12.731 -45.481 1.00 84.00 430 LEU A CA 1
ATOM 3121 C C . LEU A 1 430 ? 41.835 -11.830 -44.626 1.00 84.00 430 LEU A C 1
ATOM 3123 O O . LEU A 1 430 ? 40.840 -12.312 -44.089 1.00 84.00 430 LEU A O 1
ATOM 3127 N N . THR A 1 431 ? 42.170 -10.546 -44.485 1.00 86.75 431 THR A N 1
ATOM 3128 C CA . THR A 1 431 ? 41.386 -9.561 -43.723 1.00 86.75 431 THR A CA 1
ATOM 3129 C C . THR A 1 431 ? 40.238 -8.943 -44.514 1.00 86.75 431 THR A C 1
ATOM 3131 O O . THR A 1 431 ? 39.414 -8.214 -43.958 1.00 86.75 431 THR A O 1
ATOM 3134 N N . SER A 1 432 ? 40.144 -9.267 -45.806 1.00 84.00 432 SER A N 1
ATOM 3135 C CA . SER A 1 432 ? 39.064 -8.816 -46.673 1.00 84.00 432 SER A CA 1
ATOM 3136 C C . SER A 1 432 ? 37.697 -9.257 -46.147 1.00 84.00 432 SER A C 1
ATOM 3138 O O . SER A 1 432 ? 37.466 -10.434 -45.872 1.00 84.00 432 SER A O 1
ATOM 3140 N N . ALA A 1 433 ? 36.738 -8.329 -46.115 1.00 77.44 433 ALA A N 1
ATOM 3141 C CA . ALA A 1 433 ? 35.353 -8.606 -45.723 1.00 77.44 433 ALA A CA 1
ATOM 3142 C C . ALA A 1 433 ? 34.687 -9.713 -46.568 1.00 77.44 433 ALA A C 1
ATOM 3144 O O . ALA A 1 433 ? 33.744 -10.358 -46.119 1.00 77.44 433 ALA A O 1
ATOM 3145 N N . SER A 1 434 ? 35.188 -9.963 -47.783 1.00 78.25 434 SER A N 1
ATOM 3146 C CA . SER A 1 434 ? 34.718 -11.055 -48.642 1.00 78.25 434 SER A CA 1
ATOM 3147 C C . SER A 1 434 ? 35.030 -12.451 -48.080 1.00 78.25 434 SER A C 1
ATOM 3149 O O . SER A 1 434 ? 34.235 -13.369 -48.271 1.00 78.25 434 SER A O 1
ATOM 3151 N N . VAL A 1 435 ? 36.129 -12.599 -47.331 1.00 85.44 435 VAL A N 1
ATOM 3152 C CA . VAL A 1 435 ? 36.574 -13.864 -46.722 1.00 85.44 435 VAL A CA 1
ATOM 3153 C C . VAL A 1 435 ? 35.693 -14.260 -45.538 1.00 85.44 435 VAL A C 1
ATOM 3155 O O . VAL A 1 435 ? 35.489 -15.443 -45.289 1.00 85.44 435 VAL A O 1
ATOM 3158 N N . THR A 1 436 ? 35.121 -13.293 -44.824 1.00 86.94 436 THR A N 1
ATOM 3159 C CA . THR A 1 436 ? 34.265 -13.518 -43.643 1.00 86.94 436 THR A CA 1
ATOM 3160 C C . THR A 1 436 ? 32.784 -13.214 -43.904 1.00 86.94 436 THR A C 1
ATOM 3162 O O . THR A 1 436 ? 31.972 -13.213 -42.975 1.00 86.94 436 THR A O 1
ATOM 3165 N N . SER A 1 437 ? 32.407 -12.967 -45.164 1.00 78.12 437 SER A N 1
ATOM 3166 C CA . SER A 1 437 ? 31.030 -12.667 -45.572 1.00 78.12 437 SER A CA 1
ATOM 3167 C C . SER A 1 437 ? 30.062 -13.798 -45.195 1.00 78.12 437 SER A C 1
ATOM 3169 O O . SER A 1 437 ? 30.364 -14.977 -45.372 1.00 78.12 437 SER A O 1
ATOM 3171 N N . GLY A 1 438 ? 28.891 -13.440 -44.657 1.00 73.69 438 GLY A N 1
ATOM 3172 C CA . GLY A 1 438 ? 27.908 -14.387 -44.110 1.00 73.69 438 GLY A CA 1
ATOM 3173 C C . GLY A 1 438 ? 28.122 -14.747 -42.634 1.00 73.69 438 GLY A C 1
ATOM 3174 O O . GLY A 1 438 ? 27.272 -15.405 -42.037 1.00 73.69 438 GLY A O 1
ATOM 3175 N N . SER A 1 439 ? 29.220 -14.289 -42.024 1.00 84.69 439 SER A N 1
ATOM 3176 C CA . SER A 1 439 ? 29.399 -14.334 -40.570 1.00 84.69 439 SER A CA 1
ATOM 3177 C C . SER A 1 439 ? 28.434 -13.383 -39.857 1.00 84.69 439 SER A C 1
ATOM 3179 O O . SER A 1 439 ? 27.936 -12.414 -40.431 1.00 84.69 439 SER A O 1
ATOM 3181 N N . THR A 1 440 ? 28.201 -13.636 -38.571 1.00 83.56 440 THR A N 1
ATOM 3182 C CA . THR A 1 440 ? 27.402 -12.757 -37.702 1.00 83.56 440 THR A CA 1
ATOM 3183 C C . THR A 1 440 ? 27.959 -11.324 -37.738 1.00 83.56 440 THR A C 1
ATOM 3185 O O . THR A 1 440 ? 29.172 -11.131 -37.732 1.00 83.56 440 THR A O 1
ATOM 3188 N N . ALA A 1 441 ? 27.100 -10.302 -37.802 1.00 75.12 441 ALA A N 1
ATOM 3189 C CA . ALA A 1 441 ? 27.545 -8.907 -37.879 1.00 75.12 441 ALA A CA 1
ATOM 3190 C C . ALA A 1 441 ? 28.189 -8.433 -36.558 1.00 75.12 441 ALA A C 1
ATOM 3192 O O . ALA A 1 441 ? 27.755 -8.824 -35.475 1.00 75.12 441 ALA A O 1
ATOM 3193 N N . GLY A 1 442 ? 29.204 -7.563 -36.639 1.00 75.69 442 GLY A N 1
ATOM 3194 C CA . GLY A 1 442 ? 29.832 -6.940 -35.462 1.00 75.69 442 GLY A CA 1
ATOM 3195 C C . GLY A 1 442 ? 30.888 -7.787 -34.736 1.00 75.69 442 GLY A C 1
ATOM 3196 O O . GLY A 1 442 ? 31.132 -7.570 -33.551 1.00 75.69 442 GLY A O 1
ATOM 3197 N N . LEU A 1 443 ? 31.503 -8.760 -35.417 1.00 83.25 443 LEU A N 1
ATOM 3198 C CA . LEU A 1 443 ? 32.622 -9.542 -34.881 1.00 83.25 443 LEU A CA 1
ATOM 3199 C C . LEU A 1 443 ? 33.972 -8.854 -35.124 1.00 83.25 443 LEU A C 1
ATOM 3201 O O . LEU A 1 443 ? 34.213 -8.294 -36.191 1.00 83.25 443 LEU A O 1
ATOM 3205 N N . THR A 1 444 ? 34.879 -8.986 -34.161 1.00 87.06 444 THR A N 1
ATOM 3206 C CA . THR A 1 444 ? 36.298 -8.631 -34.271 1.00 87.06 444 THR A CA 1
ATOM 3207 C C . THR A 1 444 ? 37.102 -9.862 -34.682 1.00 87.06 444 THR A C 1
ATOM 3209 O O . THR A 1 444 ? 37.099 -10.868 -33.970 1.00 87.06 444 THR A O 1
ATOM 3212 N N . TYR A 1 445 ? 37.811 -9.798 -35.810 1.00 90.75 445 TYR A N 1
ATOM 3213 C CA . TYR A 1 445 ? 38.575 -10.930 -36.346 1.00 90.75 445 TYR A CA 1
ATOM 3214 C C . TYR A 1 445 ? 40.062 -10.881 -35.975 1.00 90.75 445 TYR A C 1
ATOM 3216 O O . TYR A 1 445 ? 40.691 -9.826 -36.004 1.00 90.75 445 TYR A O 1
ATOM 3224 N N . THR A 1 446 ? 40.632 -12.047 -35.672 1.00 90.88 446 THR A N 1
ATOM 3225 C CA . THR A 1 446 ? 42.076 -12.272 -35.478 1.00 90.88 446 THR A CA 1
ATOM 3226 C C . THR A 1 446 ? 42.529 -13.483 -36.298 1.00 90.88 446 THR A C 1
ATOM 3228 O O . THR A 1 446 ? 41.720 -14.370 -36.580 1.00 90.88 446 THR A O 1
ATOM 3231 N N . TYR A 1 447 ? 43.806 -13.530 -36.685 1.00 93.00 447 TYR A N 1
ATOM 3232 C CA . TYR A 1 447 ? 44.330 -14.458 -37.696 1.00 93.00 447 TYR A CA 1
ATOM 3233 C C . TYR A 1 447 ? 45.487 -15.278 -37.134 1.00 93.00 447 TYR A C 1
ATOM 3235 O O . TYR A 1 447 ? 46.334 -14.743 -36.421 1.00 93.00 447 TYR A O 1
ATOM 3243 N N . TRP A 1 448 ? 45.521 -16.571 -37.450 1.00 92.75 448 TRP A N 1
ATOM 3244 C CA . TRP A 1 448 ? 46.377 -17.550 -36.777 1.00 92.75 448 TRP A CA 1
ATOM 3245 C C . TRP A 1 448 ? 46.912 -18.578 -37.772 1.00 92.75 448 TRP A C 1
ATOM 3247 O O . TRP A 1 448 ? 46.250 -18.897 -38.763 1.00 92.75 448 TRP A O 1
ATOM 3257 N N . ILE A 1 449 ? 48.111 -19.101 -37.509 1.00 88.38 449 ILE A N 1
ATOM 3258 C CA . ILE A 1 449 ? 48.716 -20.159 -38.340 1.00 88.38 449 ILE A CA 1
ATOM 3259 C C . ILE A 1 449 ? 48.402 -21.573 -37.825 1.00 88.38 449 ILE A C 1
ATOM 3261 O O . ILE A 1 449 ? 48.623 -22.548 -38.539 1.00 88.38 449 ILE A O 1
ATOM 3265 N N . ASP A 1 450 ? 47.862 -21.698 -36.609 1.00 84.56 450 ASP A N 1
ATOM 3266 C CA . ASP A 1 450 ? 47.475 -22.962 -35.983 1.00 84.56 450 ASP A CA 1
ATOM 3267 C C . ASP A 1 450 ? 46.020 -22.938 -35.484 1.00 84.56 450 ASP A C 1
ATOM 3269 O O . ASP A 1 450 ? 45.503 -21.907 -35.053 1.00 84.56 450 ASP A O 1
ATOM 3273 N N . ALA A 1 451 ? 45.362 -24.101 -35.495 1.00 84.12 451 ALA A N 1
ATOM 3274 C CA . ALA A 1 451 ? 43.965 -24.240 -35.071 1.00 84.12 451 ALA A CA 1
ATOM 3275 C C . ALA A 1 451 ? 43.741 -23.969 -33.571 1.00 84.12 451 ALA A C 1
ATOM 3277 O O . ALA A 1 451 ? 42.615 -23.682 -33.168 1.00 84.12 451 ALA A O 1
ATOM 3278 N N . SER A 1 452 ? 44.794 -24.062 -32.747 1.00 83.44 452 SER A N 1
ATOM 3279 C CA . SER A 1 452 ? 44.717 -23.827 -31.299 1.00 83.44 452 SER A CA 1
ATOM 3280 C C . SER A 1 452 ? 44.827 -22.345 -30.939 1.00 83.44 452 SER A C 1
ATOM 3282 O O . SER A 1 452 ? 44.684 -22.009 -29.764 1.00 83.44 452 SER A O 1
ATOM 3284 N N . VAL A 1 453 ? 45.037 -21.459 -31.927 1.00 83.19 453 VAL A N 1
ATOM 3285 C CA . VAL A 1 453 ? 45.075 -20.000 -31.734 1.00 83.19 453 VAL A CA 1
ATOM 3286 C C . VAL A 1 453 ? 46.178 -19.629 -30.733 1.00 83.19 453 VAL A C 1
ATOM 3288 O O . VAL A 1 453 ? 45.996 -18.818 -29.826 1.00 83.19 453 VAL A O 1
ATOM 3291 N N . THR A 1 454 ? 47.336 -20.278 -30.874 1.00 83.25 454 THR A N 1
ATOM 3292 C CA . THR A 1 454 ? 48.495 -20.060 -29.996 1.00 83.25 454 THR A CA 1
ATOM 3293 C C . THR A 1 454 ? 49.585 -19.236 -30.671 1.00 83.25 454 THR A C 1
ATOM 3295 O O . THR A 1 454 ? 50.331 -18.533 -29.990 1.00 83.25 454 THR A O 1
ATOM 3298 N N . ILE A 1 455 ? 49.647 -19.251 -32.006 1.00 85.88 455 ILE A N 1
ATOM 3299 C CA . ILE A 1 455 ? 50.625 -18.517 -32.803 1.00 85.88 455 ILE A CA 1
ATOM 3300 C C . ILE A 1 455 ? 49.889 -17.555 -33.740 1.00 85.88 455 ILE A C 1
ATOM 3302 O O . ILE A 1 455 ? 49.285 -17.943 -34.745 1.00 85.88 455 ILE A O 1
ATOM 3306 N N . SER A 1 456 ? 49.925 -16.271 -33.383 1.00 88.44 456 SER A N 1
ATOM 3307 C CA . SER A 1 456 ? 49.292 -15.203 -34.160 1.00 88.44 456 SER A CA 1
ATOM 3308 C C . SER A 1 456 ? 49.961 -15.052 -35.526 1.00 88.44 456 SER A C 1
ATOM 3310 O O . SER A 1 456 ? 51.191 -15.029 -35.631 1.00 88.44 456 SER A O 1
ATOM 3312 N N . TYR A 1 457 ? 49.153 -14.924 -36.577 1.00 88.75 457 TYR A N 1
ATOM 3313 C CA . TYR A 1 457 ? 49.638 -14.576 -37.903 1.00 88.75 457 TYR A CA 1
ATOM 3314 C C . TYR A 1 457 ? 49.711 -13.055 -38.024 1.00 88.75 457 TYR A C 1
ATOM 3316 O O . TYR A 1 457 ? 48.695 -12.375 -38.140 1.00 88.75 457 TYR A O 1
ATOM 3324 N N . ALA A 1 458 ? 50.929 -12.517 -37.984 1.00 80.38 458 ALA A N 1
ATOM 3325 C CA . ALA A 1 458 ? 51.166 -11.077 -37.894 1.00 80.38 458 ALA A CA 1
ATOM 3326 C C . ALA A 1 458 ? 50.881 -10.303 -39.198 1.00 80.38 458 ALA A C 1
ATOM 3328 O O . ALA A 1 458 ? 50.736 -9.084 -39.156 1.00 80.38 458 ALA A O 1
ATOM 3329 N N . THR A 1 459 ? 50.804 -10.981 -40.350 1.00 84.31 459 THR A N 1
ATOM 3330 C CA . THR A 1 459 ? 50.677 -10.340 -41.676 1.00 84.31 459 THR A CA 1
ATOM 3331 C C . THR A 1 459 ? 49.518 -10.901 -42.518 1.00 84.31 459 THR A C 1
ATOM 3333 O O . THR A 1 459 ? 49.734 -11.320 -43.656 1.00 84.31 459 THR A O 1
ATOM 3336 N N . PRO A 1 460 ? 48.274 -10.915 -42.008 1.00 85.88 460 PRO A N 1
ATOM 3337 C CA . PRO A 1 460 ? 47.128 -11.546 -42.673 1.00 85.88 460 PRO A CA 1
ATOM 3338 C C . PRO A 1 460 ? 46.746 -10.921 -44.017 1.00 85.88 460 PRO A C 1
ATOM 3340 O O . PRO A 1 460 ? 46.105 -11.582 -44.826 1.00 85.88 460 PRO A O 1
ATOM 3343 N N . ALA A 1 461 ? 47.183 -9.689 -44.280 1.00 79.94 461 ALA A N 1
ATOM 3344 C CA . ALA A 1 461 ? 46.903 -8.985 -45.525 1.00 79.94 461 ALA A CA 1
ATOM 3345 C C . ALA A 1 461 ? 47.763 -9.412 -46.731 1.00 79.94 461 ALA A C 1
ATOM 3347 O O . ALA A 1 461 ? 47.528 -8.954 -47.844 1.00 79.94 461 ALA A O 1
ATOM 3348 N N . VAL A 1 462 ? 48.759 -10.283 -46.529 1.00 80.50 462 VAL A N 1
ATOM 3349 C CA . VAL A 1 462 ? 49.693 -10.739 -47.577 1.00 80.50 462 VAL A CA 1
ATOM 3350 C C . VAL A 1 462 ? 49.974 -12.243 -47.464 1.00 80.50 462 VAL A C 1
ATOM 3352 O O . VAL A 1 462 ? 51.121 -12.686 -47.502 1.00 80.50 462 VAL A O 1
ATOM 3355 N N . ALA A 1 463 ? 48.926 -13.047 -47.312 1.00 79.19 463 ALA A N 1
ATOM 3356 C CA . ALA A 1 463 ? 49.011 -14.492 -47.140 1.00 79.19 463 ALA A CA 1
ATOM 3357 C C . ALA A 1 463 ? 49.398 -15.228 -48.431 1.00 79.19 463 ALA A C 1
ATOM 3359 O O . ALA A 1 463 ? 48.712 -15.157 -49.448 1.00 79.19 463 ALA A O 1
ATOM 3360 N N . SER A 1 464 ? 50.499 -15.970 -48.393 1.00 78.88 464 SER A N 1
ATOM 3361 C CA . SER A 1 464 ? 50.901 -16.878 -49.475 1.00 78.88 464 SER A CA 1
ATOM 3362 C C . SER A 1 464 ? 49.940 -18.077 -49.595 1.00 78.88 464 SER A C 1
ATOM 3364 O O . SER A 1 464 ? 49.141 -18.306 -48.684 1.00 78.88 464 SER A O 1
ATOM 3366 N N . PRO A 1 465 ? 50.006 -18.881 -50.680 1.00 77.88 465 PRO A N 1
ATOM 3367 C CA . PRO A 1 465 ? 49.212 -20.105 -50.788 1.00 77.88 465 PRO A CA 1
ATOM 3368 C C . PRO A 1 465 ? 49.408 -21.005 -49.559 1.00 77.88 465 PRO A C 1
ATOM 3370 O O . PRO A 1 465 ? 50.539 -21.352 -49.216 1.00 77.88 465 PRO A O 1
ATOM 3373 N N . GLY A 1 466 ? 48.323 -21.362 -48.874 1.00 77.69 466 GLY A N 1
ATOM 3374 C CA . GLY A 1 466 ? 48.383 -22.020 -47.568 1.00 77.69 466 GLY A CA 1
ATOM 3375 C C . GLY A 1 466 ? 47.031 -22.077 -46.855 1.00 77.69 466 GLY A C 1
ATOM 3376 O O . GLY A 1 466 ? 46.039 -21.539 -47.342 1.00 77.69 466 GLY A O 1
ATOM 3377 N N . THR A 1 467 ? 46.981 -22.758 -45.705 1.00 87.94 467 THR A N 1
ATOM 3378 C CA . THR A 1 467 ? 45.796 -22.811 -44.826 1.00 87.94 467 THR A CA 1
ATOM 3379 C C . THR A 1 467 ? 46.057 -22.009 -43.557 1.00 87.94 467 THR A C 1
ATOM 3381 O O . THR A 1 467 ? 47.061 -22.233 -42.885 1.00 87.94 467 THR A O 1
ATOM 3384 N N . TYR A 1 468 ? 45.139 -21.110 -43.220 1.00 90.69 468 TYR A N 1
ATOM 3385 C CA . TYR A 1 468 ? 45.190 -20.237 -42.046 1.00 90.69 468 TYR A CA 1
ATOM 3386 C C . TYR A 1 468 ? 43.888 -20.362 -41.248 1.00 90.69 468 TYR A C 1
ATOM 3388 O O . TYR A 1 468 ? 42.919 -20.940 -41.737 1.00 90.69 468 TYR A O 1
ATOM 3396 N N . TYR A 1 469 ? 43.836 -19.816 -40.033 1.00 92.12 469 TYR A N 1
ATOM 3397 C CA . TYR A 1 469 ? 42.654 -19.872 -39.168 1.00 92.12 469 TYR A CA 1
ATOM 3398 C C . TYR A 1 469 ? 42.196 -18.469 -38.775 1.00 92.12 469 TYR A C 1
ATOM 3400 O O . TYR A 1 469 ? 42.994 -17.645 -38.324 1.00 92.12 469 TYR A O 1
ATOM 3408 N N . ILE A 1 470 ? 40.900 -18.204 -38.933 1.00 92.62 470 ILE A N 1
ATOM 3409 C CA . ILE A 1 470 ? 40.269 -16.929 -38.587 1.00 92.62 470 ILE A CA 1
ATOM 3410 C C . ILE A 1 470 ? 39.397 -17.142 -37.352 1.00 92.62 470 ILE A C 1
ATOM 3412 O O . ILE A 1 470 ? 38.505 -17.993 -37.352 1.00 92.62 470 ILE A O 1
ATOM 3416 N N . LYS A 1 471 ? 39.655 -16.355 -36.304 1.00 89.88 471 LYS A N 1
ATOM 3417 C CA . LYS A 1 471 ? 38.880 -16.314 -35.060 1.00 89.88 471 LYS A CA 1
ATOM 3418 C C . LYS A 1 471 ? 38.048 -15.037 -35.024 1.00 89.88 471 LYS A C 1
ATOM 3420 O O . LYS A 1 471 ? 38.618 -13.953 -34.906 1.00 89.88 471 LYS A O 1
ATOM 3425 N N . GLY A 1 472 ? 36.724 -15.155 -35.096 1.00 87.69 472 GLY A N 1
ATOM 3426 C CA . GLY A 1 472 ? 35.798 -14.025 -34.951 1.00 87.69 472 GLY A CA 1
ATOM 3427 C C . GLY A 1 472 ? 35.257 -13.946 -33.530 1.00 87.69 472 GLY A C 1
ATOM 3428 O O . GLY A 1 472 ? 34.714 -14.928 -33.039 1.00 87.69 472 GLY A O 1
ATOM 3429 N N . THR A 1 473 ? 35.408 -12.797 -32.871 1.00 84.50 473 THR A N 1
ATOM 3430 C CA . THR A 1 473 ? 34.991 -12.563 -31.480 1.00 84.50 473 THR A CA 1
ATOM 3431 C C . THR A 1 473 ? 33.899 -11.500 -31.434 1.00 84.50 473 THR A C 1
ATOM 3433 O O . THR A 1 473 ? 34.098 -10.383 -31.896 1.00 84.50 473 THR A O 1
ATOM 3436 N N . SER A 1 474 ? 32.740 -11.831 -30.882 1.00 78.12 474 SER A N 1
ATOM 3437 C CA . SER A 1 474 ? 31.653 -10.878 -30.632 1.00 78.12 474 SER A CA 1
ATOM 3438 C C . SER A 1 474 ? 32.033 -9.831 -29.584 1.00 78.12 474 SER A C 1
ATOM 3440 O O . SER A 1 474 ? 32.900 -10.069 -28.743 1.00 78.12 474 SER A O 1
ATOM 3442 N N . ALA A 1 475 ? 31.328 -8.696 -29.575 1.00 72.12 475 ALA A N 1
ATOM 3443 C CA . ALA A 1 475 ? 31.513 -7.639 -28.575 1.00 72.12 475 ALA A CA 1
ATOM 3444 C C . ALA A 1 475 ? 31.378 -8.133 -27.114 1.00 72.12 475 ALA A C 1
ATOM 3446 O O . ALA A 1 475 ? 31.965 -7.544 -26.214 1.00 72.12 475 ALA A O 1
ATOM 3447 N N . GLY A 1 476 ? 30.650 -9.235 -26.882 1.00 65.88 476 GLY A N 1
ATOM 3448 C CA . GLY A 1 476 ? 30.499 -9.889 -25.575 1.00 65.88 476 GLY A CA 1
ATOM 3449 C C . GLY A 1 476 ? 31.584 -10.916 -25.219 1.00 65.88 476 GLY A C 1
ATOM 3450 O O . GLY A 1 476 ? 31.437 -11.615 -24.222 1.00 65.88 476 GLY A O 1
ATOM 3451 N N . GLY A 1 477 ? 32.646 -11.053 -26.022 1.00 67.75 477 GLY A N 1
ATOM 3452 C CA . GLY A 1 477 ? 33.801 -11.916 -25.735 1.00 67.75 477 GLY A CA 1
ATOM 3453 C C . GLY A 1 477 ? 33.711 -13.357 -26.253 1.00 67.75 477 GLY A C 1
ATOM 3454 O O . GLY A 1 477 ? 34.701 -14.086 -26.180 1.00 67.75 477 GLY A O 1
ATOM 3455 N N . CYS A 1 478 ? 32.578 -13.777 -26.828 1.00 73.50 478 CYS A N 1
ATOM 3456 C CA . CYS A 1 478 ? 32.448 -15.111 -27.418 1.00 73.50 478 CYS A CA 1
ATOM 3457 C C . CYS A 1 478 ? 33.007 -15.220 -28.824 1.00 73.50 478 CYS A C 1
ATOM 3459 O O . CYS A 1 478 ? 32.842 -14.288 -29.608 1.00 73.50 478 CYS A O 1
ATOM 3461 N N . TYR A 1 479 ? 33.627 -16.362 -29.136 1.00 79.88 479 TYR A N 1
ATOM 3462 C CA . TYR A 1 479 ? 34.347 -16.572 -30.386 1.00 79.88 479 TYR A CA 1
ATOM 3463 C C . TYR A 1 479 ? 34.085 -17.938 -31.031 1.00 79.88 479 TYR A C 1
ATOM 3465 O O . TYR A 1 479 ? 33.795 -18.909 -30.338 1.00 79.88 479 TYR A O 1
ATOM 3473 N N . ASP A 1 480 ? 34.248 -17.998 -32.352 1.00 83.06 480 ASP A N 1
ATOM 3474 C CA . ASP A 1 480 ? 34.319 -19.225 -33.162 1.00 83.06 480 ASP A CA 1
ATOM 3475 C C . ASP A 1 480 ? 35.574 -19.157 -34.062 1.00 83.06 480 ASP A C 1
ATOM 3477 O O . ASP A 1 480 ? 36.078 -18.060 -34.336 1.00 83.06 480 ASP A O 1
ATOM 3481 N N . ILE A 1 481 ? 36.127 -20.310 -34.464 1.00 87.25 481 ILE A N 1
ATOM 3482 C CA . ILE A 1 481 ? 37.376 -20.429 -35.244 1.00 87.25 481 ILE A CA 1
ATOM 3483 C C . ILE A 1 481 ? 37.142 -21.333 -36.458 1.00 87.25 481 ILE A C 1
ATOM 3485 O O . ILE A 1 481 ? 36.698 -22.474 -36.324 1.00 87.25 481 ILE A O 1
ATOM 3489 N N . LYS A 1 482 ? 37.484 -20.851 -37.657 1.00 88.44 482 LYS A N 1
ATOM 3490 C CA . LYS A 1 482 ? 37.336 -21.597 -38.915 1.00 88.44 482 LYS A CA 1
ATOM 3491 C C . LYS A 1 482 ? 38.580 -21.460 -39.794 1.00 88.44 482 LYS A C 1
ATOM 3493 O O . LYS A 1 482 ? 39.229 -20.412 -39.764 1.00 88.44 482 LYS A O 1
ATOM 3498 N N . PRO A 1 483 ? 38.919 -22.499 -40.576 1.00 89.12 483 PRO A N 1
ATOM 3499 C CA . PRO A 1 483 ? 40.021 -22.432 -41.526 1.00 89.12 483 PRO A CA 1
ATOM 3500 C C . PRO A 1 483 ? 39.659 -21.604 -42.773 1.00 89.12 483 PRO A C 1
ATOM 3502 O O . PRO A 1 483 ? 38.504 -21.602 -43.197 1.00 89.12 483 PRO A O 1
ATOM 3505 N N . VAL A 1 484 ? 40.663 -20.965 -43.379 1.00 89.31 484 VAL A N 1
ATOM 3506 C CA . VAL A 1 484 ? 40.640 -20.300 -44.694 1.00 89.31 484 VAL A CA 1
ATOM 3507 C C . VAL A 1 484 ? 41.806 -20.816 -45.544 1.00 89.31 484 VAL A C 1
ATOM 3509 O O . VAL A 1 484 ? 42.930 -20.934 -45.051 1.00 89.31 484 VAL A O 1
ATOM 3512 N N . VAL A 1 485 ? 41.552 -21.141 -46.811 1.00 82.94 485 VAL A N 1
ATOM 3513 C CA . VAL A 1 485 ? 42.539 -21.721 -47.739 1.00 82.94 485 VAL A CA 1
ATOM 3514 C C . VAL A 1 485 ? 42.807 -20.776 -48.910 1.00 82.94 485 VAL A C 1
ATOM 3516 O O . VAL A 1 485 ? 41.868 -20.277 -49.519 1.00 82.94 485 VAL A O 1
ATOM 3519 N N . VAL A 1 486 ? 44.083 -20.577 -49.247 1.00 79.19 486 VAL A N 1
ATOM 3520 C CA . VAL A 1 486 ? 44.577 -19.752 -50.365 1.00 79.19 486 VAL A CA 1
ATOM 3521 C C . VAL A 1 486 ? 45.235 -20.636 -51.444 1.00 79.19 486 VAL A C 1
ATOM 3523 O O . VAL A 1 486 ? 46.134 -21.415 -51.124 1.00 79.19 486 VAL A O 1
ATOM 3526 N N . THR A 1 487 ? 44.829 -20.501 -52.713 1.00 63.22 487 THR A N 1
ATOM 3527 C CA . THR A 1 487 ? 45.182 -21.350 -53.898 1.00 63.22 487 THR A CA 1
ATOM 3528 C C . THR A 1 487 ? 45.786 -20.516 -55.059 1.00 63.22 487 THR A C 1
ATOM 3530 O O . THR A 1 487 ? 45.872 -19.327 -54.852 1.00 63.22 487 THR A O 1
ATOM 3533 N N . SER A 1 488 ? 46.252 -21.027 -56.237 1.00 59.28 488 SER A N 1
ATOM 3534 C CA . SER A 1 488 ? 47.112 -20.294 -57.242 1.00 59.28 488 SER A CA 1
ATOM 3535 C C . SER A 1 488 ? 46.621 -20.191 -58.729 1.00 59.28 488 SER A C 1
ATOM 3537 O O . SER A 1 488 ? 46.017 -21.142 -59.201 1.00 59.28 488 SER A O 1
ATOM 3539 N N . SER A 1 489 ? 46.891 -19.100 -59.501 1.00 60.31 489 SER A N 1
ATOM 3540 C CA . SER A 1 489 ? 46.197 -18.709 -60.778 1.00 60.31 489 SER A CA 1
ATOM 3541 C C . SER A 1 489 ? 47.018 -18.182 -61.998 1.00 60.31 489 SER A C 1
ATOM 3543 O O . SER A 1 489 ? 47.052 -16.985 -62.268 1.00 60.31 489 SER A O 1
ATOM 3545 N N . THR A 1 490 ? 47.582 -19.017 -62.879 1.00 62.19 490 THR A N 1
ATOM 3546 C CA . THR A 1 490 ? 48.108 -18.532 -64.190 1.00 62.19 490 THR A CA 1
ATOM 3547 C C . THR A 1 490 ? 46.995 -18.497 -65.245 1.00 62.19 490 THR A C 1
ATOM 3549 O O . THR A 1 490 ? 46.580 -19.557 -65.709 1.00 62.19 490 THR A O 1
ATOM 3552 N N . LYS A 1 491 ? 46.497 -17.306 -65.621 1.00 62.50 491 LYS A N 1
ATOM 3553 C CA . LYS A 1 491 ? 45.310 -17.091 -66.477 1.00 62.50 491 LYS A CA 1
ATOM 3554 C C . LYS A 1 491 ? 45.498 -15.941 -67.488 1.00 62.50 491 LYS A C 1
ATOM 3556 O O . LYS A 1 491 ? 45.387 -14.777 -67.132 1.00 62.50 491 LYS A O 1
ATOM 3561 N N . LEU A 1 492 ? 45.711 -16.241 -68.767 1.00 65.00 492 LEU A N 1
ATOM 3562 C CA . LEU A 1 492 ? 45.682 -15.296 -69.898 1.00 65.00 492 LEU A CA 1
ATOM 3563 C C . LEU A 1 492 ? 44.224 -15.033 -70.329 1.00 65.00 492 LEU A C 1
ATOM 3565 O O . LEU A 1 492 ? 43.415 -15.951 -70.382 1.00 65.00 492 LEU A O 1
ATOM 3569 N N . VAL A 1 493 ? 43.865 -13.804 -70.702 1.00 68.06 493 VAL A N 1
ATOM 3570 C CA . VAL A 1 493 ? 42.525 -13.431 -71.194 1.00 68.06 493 VAL A CA 1
ATOM 3571 C C . VAL A 1 493 ? 42.658 -12.506 -72.410 1.00 68.06 493 VAL A C 1
ATOM 3573 O O . VAL A 1 493 ? 43.350 -11.500 -72.352 1.00 68.06 493 VAL A O 1
ATOM 3576 N N . VAL A 1 494 ? 41.986 -12.789 -73.529 1.00 72.12 494 VAL A N 1
ATOM 3577 C CA . VAL A 1 494 ? 42.050 -11.942 -74.743 1.00 72.12 494 VAL A CA 1
ATOM 3578 C C . VAL A 1 494 ? 40.651 -11.584 -75.237 1.00 72.12 494 VAL A C 1
ATOM 3580 O O . VAL A 1 494 ? 39.699 -12.330 -75.013 1.00 72.12 494 VAL A O 1
ATOM 3583 N N . ASN A 1 495 ? 40.529 -10.449 -75.914 1.00 67.25 495 ASN A N 1
ATOM 3584 C CA . ASN A 1 495 ? 39.314 -9.969 -76.540 1.00 67.25 495 ASN A CA 1
ATOM 3585 C C . ASN A 1 495 ? 39.137 -10.658 -77.901 1.00 67.25 495 ASN A C 1
ATOM 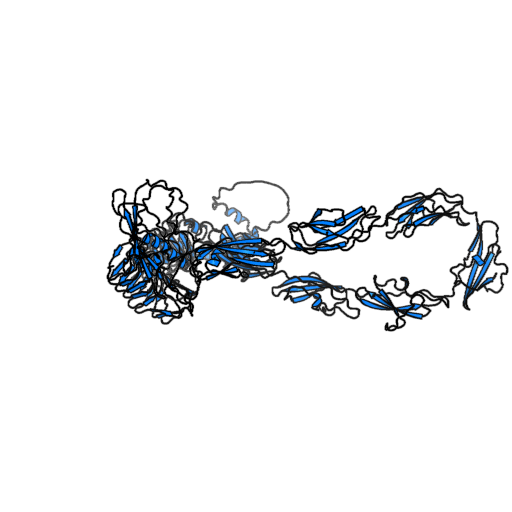3587 O O . ASN A 1 495 ? 39.956 -10.497 -78.804 1.00 67.25 495 ASN A O 1
ATOM 3591 N N . ALA A 1 496 ? 38.093 -11.476 -78.037 1.00 60.44 496 ALA A N 1
ATOM 3592 C CA . ALA A 1 496 ? 37.953 -12.391 -79.171 1.00 60.44 496 ALA A CA 1
ATOM 3593 C C . ALA A 1 496 ? 37.575 -11.700 -80.500 1.00 60.44 496 ALA A C 1
ATOM 3595 O O . ALA A 1 496 ? 37.716 -12.326 -81.550 1.00 60.44 496 ALA A O 1
ATOM 3596 N N . LEU A 1 497 ? 37.129 -10.436 -80.476 1.00 56.50 497 LEU A N 1
ATOM 3597 C CA . LEU A 1 497 ? 36.765 -9.640 -81.655 1.00 56.50 497 LEU A CA 1
ATOM 3598 C C . LEU A 1 497 ? 37.240 -8.177 -81.494 1.00 56.50 497 LEU A C 1
ATOM 3600 O O . LEU A 1 497 ? 37.011 -7.584 -80.444 1.00 56.50 497 LEU A O 1
ATOM 3604 N N . ILE A 1 498 ? 37.860 -7.581 -82.518 1.00 58.84 498 ILE A N 1
ATOM 3605 C CA . ILE A 1 498 ? 38.362 -6.191 -82.522 1.00 58.84 498 ILE A CA 1
ATOM 3606 C C . ILE A 1 498 ? 37.860 -5.481 -83.787 1.00 58.84 498 ILE A C 1
ATOM 3608 O O . ILE A 1 498 ? 38.016 -6.018 -84.880 1.00 58.84 498 ILE A O 1
ATOM 3612 N N . ALA A 1 499 ? 37.255 -4.295 -83.676 1.00 56.94 499 ALA A N 1
ATOM 3613 C CA . ALA A 1 499 ? 36.774 -3.509 -84.821 1.00 56.94 499 ALA A CA 1
ATOM 3614 C C . ALA A 1 499 ? 37.440 -2.117 -84.872 1.00 56.94 499 ALA A C 1
ATOM 3616 O O . ALA A 1 499 ? 37.592 -1.498 -83.821 1.00 56.94 499 ALA A O 1
ATOM 3617 N N . THR A 1 500 ? 37.838 -1.621 -86.055 1.00 56.16 500 THR A N 1
ATOM 3618 C CA . THR A 1 500 ? 38.467 -0.286 -86.232 1.00 56.16 500 THR A CA 1
ATOM 3619 C C . THR A 1 500 ? 37.590 0.704 -86.957 1.00 56.16 500 THR A C 1
ATOM 3621 O O . THR A 1 500 ? 36.750 0.332 -87.768 1.00 56.16 500 THR A O 1
ATOM 3624 N N . CYS A 1 501 ? 37.821 1.989 -86.710 1.00 51.09 501 CYS A N 1
ATOM 3625 C CA . CYS A 1 501 ? 37.020 3.046 -87.296 1.00 51.09 501 CYS A CA 1
ATOM 3626 C C . CYS A 1 501 ? 37.779 3.778 -88.388 1.00 51.09 501 CYS A C 1
ATOM 3628 O O . CYS A 1 501 ? 38.638 4.605 -88.103 1.00 51.09 501 CYS A O 1
ATOM 3630 N N . VAL A 1 502 ? 37.428 3.434 -89.632 1.00 57.06 502 VAL A N 1
ATOM 3631 C CA . VAL A 1 502 ? 38.130 3.745 -90.894 1.00 57.06 502 VAL A CA 1
ATOM 3632 C C . VAL A 1 502 ? 39.425 2.938 -91.088 1.00 57.06 502 VAL A C 1
ATOM 3634 O O . VAL A 1 502 ? 40.068 2.535 -90.126 1.00 57.06 502 VAL A O 1
ATOM 3637 N N . LEU A 1 503 ? 39.746 2.646 -92.361 1.00 52.91 503 LEU A N 1
ATOM 3638 C CA . LEU A 1 503 ? 40.813 1.757 -92.850 1.00 52.91 503 LEU A CA 1
ATOM 3639 C C . LEU A 1 503 ? 42.176 2.009 -92.181 1.00 52.91 503 LEU A C 1
ATOM 3641 O O . LEU A 1 503 ? 43.037 2.706 -92.715 1.00 52.91 503 LEU A O 1
ATOM 3645 N N . ALA A 1 504 ? 42.375 1.375 -91.034 1.00 58.34 504 ALA A N 1
ATOM 3646 C CA . ALA A 1 504 ? 43.636 1.269 -90.331 1.00 58.34 504 ALA A CA 1
ATOM 3647 C C . ALA A 1 504 ? 43.789 -0.160 -89.794 1.00 58.34 504 ALA A C 1
ATOM 3649 O O . ALA A 1 504 ? 42.818 -0.810 -89.395 1.00 58.34 504 ALA A O 1
ATOM 3650 N N . THR A 1 505 ? 45.026 -0.647 -89.838 1.00 62.97 505 THR A N 1
ATOM 3651 C CA . THR A 1 505 ? 45.469 -1.932 -89.289 1.00 62.97 505 THR A CA 1
ATOM 3652 C C . THR A 1 505 ? 45.314 -1.976 -87.763 1.00 62.97 505 THR A C 1
ATOM 3654 O O . THR A 1 505 ? 45.451 -0.942 -87.112 1.00 62.97 505 THR A O 1
ATOM 3657 N N . VAL A 1 506 ? 45.070 -3.158 -87.188 1.00 64.81 506 VAL A N 1
ATOM 3658 C CA . VAL A 1 506 ? 44.908 -3.376 -85.738 1.00 64.81 506 VAL A CA 1
ATOM 3659 C C . VAL A 1 506 ? 46.179 -3.907 -85.105 1.00 64.81 506 VAL A C 1
ATOM 3661 O O . VAL A 1 506 ? 46.821 -4.812 -85.629 1.00 64.81 506 VAL A O 1
ATOM 3664 N N . ASP A 1 507 ? 46.484 -3.398 -83.921 1.00 76.31 507 ASP A N 1
ATOM 3665 C CA . ASP A 1 507 ? 47.524 -3.949 -83.074 1.00 76.31 507 ASP A CA 1
ATOM 3666 C C . ASP A 1 507 ? 46.977 -5.086 -82.188 1.00 76.31 507 ASP A C 1
ATOM 3668 O O . ASP A 1 507 ? 46.223 -4.853 -81.246 1.00 76.31 507 ASP A O 1
ATOM 3672 N N . LEU A 1 508 ? 47.367 -6.331 -82.462 1.00 72.62 508 LEU A N 1
ATOM 3673 C CA . LEU A 1 508 ? 46.983 -7.520 -81.694 1.00 72.62 508 LEU A CA 1
ATOM 3674 C C . LEU A 1 508 ? 47.537 -7.537 -80.265 1.00 72.62 508 LEU A C 1
ATOM 3676 O O . LEU A 1 508 ? 46.983 -8.260 -79.436 1.00 72.62 508 LEU A O 1
ATOM 3680 N N . TYR A 1 509 ? 48.563 -6.743 -79.932 1.00 75.75 509 TYR A N 1
ATOM 3681 C CA . TYR A 1 509 ? 48.976 -6.556 -78.534 1.00 75.75 509 TYR A CA 1
ATOM 3682 C C . TYR A 1 509 ? 47.823 -5.992 -77.693 1.00 75.75 509 TYR A C 1
ATOM 3684 O O . TYR A 1 509 ? 47.659 -6.359 -76.530 1.00 75.75 509 TYR A O 1
ATOM 3692 N N . THR A 1 510 ? 46.966 -5.167 -78.305 1.00 62.78 510 THR A N 1
ATOM 3693 C CA . THR A 1 510 ? 45.790 -4.565 -77.651 1.00 62.78 510 THR A CA 1
ATOM 3694 C C . THR A 1 510 ? 44.631 -5.546 -77.455 1.00 62.78 510 THR A C 1
ATOM 3696 O O . THR A 1 510 ? 43.698 -5.269 -76.704 1.00 62.78 510 THR A O 1
ATOM 3699 N N . ALA A 1 511 ? 44.693 -6.719 -78.093 1.00 67.06 511 ALA A N 1
ATOM 3700 C CA . ALA A 1 511 ? 43.708 -7.777 -77.928 1.00 67.06 511 ALA A CA 1
ATOM 3701 C C . ALA A 1 511 ? 43.841 -8.501 -76.588 1.00 67.06 511 ALA A C 1
ATOM 3703 O O . ALA A 1 511 ? 42.887 -9.121 -76.129 1.00 67.06 511 ALA A O 1
ATOM 3704 N N . VAL A 1 512 ? 45.018 -8.481 -75.962 1.00 71.31 512 VAL A N 1
ATOM 3705 C CA . VAL A 1 512 ? 45.213 -9.100 -74.651 1.00 71.31 512 VAL A CA 1
ATOM 3706 C C . VAL A 1 512 ? 44.542 -8.228 -73.605 1.00 71.31 512 VAL A C 1
ATOM 3708 O O . VAL A 1 512 ? 44.902 -7.072 -73.407 1.00 71.31 512 VAL A O 1
ATOM 3711 N N . SER A 1 513 ? 43.538 -8.784 -72.932 1.00 63.41 513 SER A N 1
ATOM 3712 C CA . SER A 1 513 ? 42.860 -8.085 -71.852 1.00 63.41 513 SER A CA 1
ATOM 3713 C C . SER A 1 513 ? 43.850 -7.860 -70.720 1.00 63.41 513 SER A C 1
ATOM 3715 O O . SER A 1 513 ? 44.557 -8.785 -70.318 1.00 63.41 513 SER A O 1
ATOM 3717 N N . ALA A 1 514 ? 43.830 -6.669 -70.133 1.00 58.53 514 ALA A N 1
ATOM 3718 C CA . ALA A 1 514 ? 44.581 -6.376 -68.917 1.00 58.53 514 ALA A CA 1
ATOM 3719 C C . ALA A 1 514 ? 44.191 -7.279 -67.721 1.00 58.53 514 ALA A C 1
ATOM 3721 O O . ALA A 1 514 ? 44.917 -7.320 -66.737 1.00 58.53 514 ALA A O 1
ATOM 3722 N N . THR A 1 515 ? 43.068 -8.015 -67.802 1.00 54.38 515 THR A N 1
ATOM 3723 C CA . THR A 1 515 ? 42.651 -9.022 -66.799 1.00 54.38 515 THR A CA 1
ATOM 3724 C C . THR A 1 515 ? 43.363 -10.370 -66.934 1.00 54.38 515 THR A C 1
ATOM 3726 O O . THR A 1 515 ? 43.216 -11.236 -66.070 1.00 54.38 515 THR A O 1
ATOM 3729 N N . SER A 1 516 ? 44.136 -10.556 -68.007 1.00 63.97 516 SER A N 1
ATOM 3730 C CA . SER A 1 516 ? 45.171 -11.588 -68.056 1.00 63.97 516 SER A CA 1
ATOM 3731 C C . SER A 1 516 ? 46.125 -11.411 -66.886 1.00 63.97 516 SER A C 1
ATOM 3733 O O . SER A 1 516 ? 46.431 -10.273 -66.547 1.00 63.97 516 SER A O 1
ATOM 3735 N N . THR A 1 517 ? 46.670 -12.498 -66.339 1.00 59.12 517 THR A N 1
ATOM 3736 C CA . THR A 1 517 ? 47.751 -12.460 -65.353 1.00 59.12 517 THR A CA 1
ATOM 3737 C C . THR A 1 517 ? 48.860 -11.535 -65.874 1.00 59.12 517 THR A C 1
ATOM 3739 O O . THR A 1 517 ? 49.505 -11.850 -66.872 1.00 59.12 517 THR A O 1
ATOM 3742 N N . PRO A 1 518 ? 49.077 -10.359 -65.274 1.00 53.97 518 PRO A N 1
ATOM 3743 C CA . PRO A 1 518 ? 49.982 -9.371 -65.847 1.00 53.97 518 PRO A CA 1
ATOM 3744 C C . PRO A 1 518 ? 51.433 -9.848 -65.782 1.00 53.97 518 PRO A C 1
ATOM 3746 O O . PRO A 1 518 ? 51.850 -10.417 -64.779 1.00 53.97 518 PRO A O 1
ATOM 3749 N N . GLY A 1 519 ? 52.204 -9.599 -66.843 1.00 54.81 519 GLY A N 1
ATOM 3750 C CA . GLY A 1 519 ? 53.614 -9.998 -66.953 1.00 54.81 519 GLY A CA 1
ATOM 3751 C C . GLY A 1 519 ? 53.872 -11.204 -67.856 1.00 54.81 519 GLY A C 1
ATOM 3752 O O . GLY A 1 519 ? 55.025 -11.497 -68.147 1.00 54.81 519 GLY A O 1
ATOM 3753 N N . LEU A 1 520 ? 52.825 -11.873 -68.347 1.00 66.31 520 LEU A N 1
ATOM 3754 C CA . LEU A 1 520 ? 52.930 -12.944 -69.342 1.00 66.31 520 LEU A CA 1
ATOM 3755 C C . LEU A 1 520 ? 53.827 -12.531 -70.524 1.00 66.31 520 LEU A C 1
ATOM 3757 O O . LEU A 1 520 ? 53.602 -11.509 -71.161 1.00 66.31 520 LEU A O 1
ATOM 3761 N N . ILE A 1 521 ? 54.823 -13.356 -70.843 1.00 76.00 521 ILE A N 1
ATOM 3762 C CA . ILE A 1 521 ? 55.561 -13.327 -72.106 1.00 76.00 521 ILE A CA 1
ATOM 3763 C C . ILE A 1 521 ? 54.574 -13.727 -73.199 1.00 76.00 521 ILE A C 1
ATOM 3765 O O . ILE A 1 521 ? 54.099 -14.867 -73.215 1.00 76.00 521 ILE A O 1
ATOM 3769 N N . LEU A 1 522 ? 54.252 -12.775 -74.077 1.00 77.81 522 LEU A N 1
ATOM 3770 C CA . LEU A 1 522 ? 53.243 -12.931 -75.120 1.00 77.81 522 LEU A CA 1
ATOM 3771 C C . LEU A 1 522 ? 53.879 -13.372 -76.444 1.00 77.81 522 LEU A C 1
ATOM 3773 O O . LEU A 1 522 ? 54.702 -12.656 -77.011 1.00 77.81 522 LEU A O 1
ATOM 3777 N N . GLY A 1 523 ? 53.471 -14.531 -76.952 1.00 80.62 523 GLY A N 1
ATOM 3778 C CA . GLY A 1 523 ? 53.737 -14.969 -78.322 1.00 80.62 523 GLY A CA 1
ATOM 3779 C C . GLY A 1 523 ? 52.482 -14.838 -79.185 1.00 80.62 523 GLY A C 1
ATOM 3780 O O . GLY A 1 523 ? 51.400 -15.209 -78.732 1.00 80.62 523 GLY A O 1
ATOM 3781 N N . TYR A 1 524 ? 52.626 -14.342 -80.416 1.00 85.06 524 TYR A N 1
ATOM 3782 C CA . TYR A 1 524 ? 51.530 -14.124 -81.369 1.00 85.06 524 TYR A CA 1
ATOM 3783 C C . TYR A 1 524 ? 51.668 -15.080 -82.538 1.00 85.06 524 TYR A C 1
ATOM 3785 O O . TYR A 1 524 ? 52.759 -15.251 -83.081 1.00 85.06 524 TYR A O 1
ATOM 3793 N N . TYR A 1 525 ? 50.563 -15.695 -82.931 1.00 83.06 525 TYR A N 1
ATOM 3794 C CA . TYR A 1 525 ? 50.573 -16.788 -83.887 1.00 83.06 525 TYR A CA 1
ATOM 3795 C C . TYR A 1 525 ? 49.384 -16.675 -84.830 1.00 83.06 525 TYR A C 1
ATOM 3797 O O . TYR A 1 525 ? 48.283 -16.287 -84.429 1.00 83.06 525 TYR A O 1
ATOM 3805 N N . SER A 1 526 ? 49.605 -17.002 -86.098 1.00 79.00 526 SER A N 1
ATOM 3806 C CA . SER A 1 526 ? 48.526 -17.089 -87.089 1.00 79.00 526 SER A CA 1
ATOM 3807 C C . SER A 1 526 ? 47.786 -18.430 -87.020 1.00 79.00 526 SER A C 1
ATOM 3809 O O . SER A 1 526 ? 46.716 -18.574 -87.607 1.00 79.00 526 SER A O 1
ATOM 3811 N N . ASP A 1 527 ? 48.315 -19.399 -86.267 1.00 72.88 527 ASP A N 1
ATOM 3812 C CA . ASP A 1 527 ? 47.723 -20.715 -86.043 1.00 72.88 527 ASP A CA 1
ATOM 3813 C C . ASP A 1 527 ? 47.446 -20.995 -84.556 1.00 72.88 527 ASP A C 1
ATOM 3815 O O . ASP A 1 527 ? 48.096 -20.466 -83.654 1.00 72.88 527 ASP A O 1
ATOM 3819 N N . ALA A 1 528 ? 46.484 -21.881 -84.300 1.00 69.81 528 ALA A N 1
ATOM 3820 C CA . ALA A 1 528 ? 46.029 -22.224 -82.954 1.00 69.81 528 ALA A CA 1
ATOM 3821 C C . ALA A 1 528 ? 47.036 -23.047 -82.132 1.00 69.81 528 ALA A C 1
ATOM 3823 O O . ALA A 1 528 ? 46.877 -23.148 -80.917 1.00 69.81 528 ALA A O 1
ATOM 3824 N N . SER A 1 529 ? 48.052 -23.643 -82.767 1.00 70.62 529 SER A N 1
ATOM 3825 C CA . SER A 1 529 ? 49.040 -24.506 -82.100 1.00 70.62 529 SER A CA 1
ATOM 3826 C C . SER A 1 529 ? 50.211 -23.713 -81.519 1.00 70.62 529 SER A C 1
ATOM 3828 O O . SER A 1 529 ? 51.076 -24.290 -80.863 1.00 70.62 529 SER A O 1
ATOM 3830 N N . ALA A 1 530 ? 50.238 -22.396 -81.748 1.00 69.00 530 ALA A N 1
ATOM 3831 C CA . ALA A 1 530 ? 51.298 -21.488 -81.328 1.00 69.00 530 ALA A CA 1
ATOM 3832 C C . ALA A 1 530 ? 52.689 -21.875 -81.870 1.00 69.00 530 ALA A C 1
ATOM 3834 O O . ALA A 1 530 ? 53.688 -21.821 -81.148 1.00 69.00 530 ALA A O 1
ATOM 3835 N N . THR A 1 531 ? 52.744 -22.282 -83.147 1.00 69.12 531 THR A N 1
ATOM 3836 C CA . THR A 1 531 ? 53.979 -22.747 -83.814 1.00 69.12 531 THR A CA 1
ATOM 3837 C C . THR A 1 531 ? 54.439 -21.832 -84.947 1.00 69.12 531 THR A C 1
ATOM 3839 O O . THR A 1 531 ? 55.639 -21.637 -85.134 1.00 69.12 531 THR A O 1
ATOM 3842 N N . THR A 1 532 ? 53.504 -21.212 -85.665 1.00 76.75 532 THR A N 1
ATOM 3843 C CA . THR A 1 532 ? 53.763 -20.275 -86.760 1.00 76.75 532 THR A CA 1
ATOM 3844 C C . THR A 1 532 ? 53.706 -18.863 -86.208 1.00 76.75 532 THR A C 1
ATOM 3846 O O . THR A 1 532 ? 52.639 -18.269 -86.039 1.00 76.75 532 THR A O 1
ATOM 3849 N N . PHE A 1 533 ? 54.877 -18.344 -85.852 1.00 79.31 533 PHE A N 1
ATOM 3850 C CA . PHE A 1 533 ? 54.991 -17.018 -85.263 1.00 79.31 533 PHE A CA 1
ATOM 3851 C C . PHE A 1 533 ? 54.513 -15.944 -86.245 1.00 79.31 533 PHE A C 1
ATOM 3853 O O . PHE A 1 533 ? 54.987 -15.861 -87.380 1.00 79.31 533 PHE A O 1
ATOM 3860 N N . TYR A 1 534 ? 53.582 -15.106 -85.799 1.00 78.50 534 TYR A N 1
ATOM 3861 C CA . TYR A 1 534 ? 53.133 -13.948 -86.554 1.00 78.50 534 TYR A CA 1
ATOM 3862 C C . TYR A 1 534 ? 54.023 -12.758 -86.203 1.00 78.50 534 TYR A C 1
ATOM 3864 O O . TYR A 1 534 ? 53.966 -12.233 -85.094 1.00 78.50 534 TYR A O 1
ATOM 3872 N N . ALA A 1 535 ? 54.874 -12.358 -87.148 1.00 72.06 535 ALA A N 1
ATOM 3873 C CA . ALA A 1 535 ? 55.981 -11.441 -86.884 1.00 72.06 535 ALA A CA 1
ATOM 3874 C C . ALA A 1 535 ? 55.596 -9.951 -86.836 1.00 72.06 535 ALA A C 1
ATOM 3876 O O . ALA A 1 535 ? 56.382 -9.144 -86.346 1.00 72.06 535 ALA A O 1
ATOM 3877 N N . THR A 1 536 ? 54.403 -9.576 -87.312 1.00 73.88 536 THR A N 1
ATOM 3878 C CA . THR A 1 536 ? 53.934 -8.175 -87.354 1.00 73.88 536 THR A CA 1
ATOM 3879 C C . THR A 1 536 ? 52.590 -7.969 -86.632 1.00 73.88 536 THR A C 1
ATOM 3881 O O . THR A 1 536 ? 51.614 -7.542 -87.256 1.00 73.88 536 THR A O 1
ATOM 3884 N N . PRO A 1 537 ? 52.489 -8.277 -85.323 1.00 67.38 537 PRO A N 1
ATOM 3885 C CA . PRO A 1 537 ? 51.243 -8.183 -84.557 1.00 67.38 537 PRO A CA 1
ATOM 3886 C C . PRO A 1 537 ? 50.658 -6.767 -84.448 1.00 67.38 537 PRO A C 1
ATOM 3888 O O . PRO A 1 537 ? 49.459 -6.657 -84.239 1.00 67.38 537 PRO A O 1
ATOM 3891 N N . THR A 1 538 ? 51.439 -5.705 -84.673 1.00 66.00 538 THR A N 1
ATOM 3892 C CA . THR A 1 538 ? 50.996 -4.299 -84.576 1.00 66.00 538 THR A CA 1
ATOM 3893 C C . THR A 1 538 ? 50.203 -3.774 -85.777 1.00 66.00 538 THR A C 1
ATOM 3895 O O . THR A 1 538 ? 49.569 -2.726 -85.677 1.00 66.00 538 THR A O 1
ATOM 3898 N N . THR A 1 539 ? 50.240 -4.463 -86.921 1.00 69.19 539 THR A N 1
ATOM 3899 C CA . THR A 1 539 ? 49.596 -4.022 -88.172 1.00 69.19 539 THR A CA 1
ATOM 3900 C C . THR A 1 539 ? 48.684 -5.094 -88.773 1.00 69.19 539 THR A C 1
ATOM 3902 O O . THR A 1 539 ? 48.567 -5.226 -89.992 1.00 69.19 539 THR A O 1
ATOM 3905 N N . ALA A 1 540 ? 48.009 -5.873 -87.928 1.00 68.12 540 ALA A N 1
ATOM 3906 C CA . ALA A 1 540 ? 47.103 -6.923 -88.370 1.00 68.12 540 ALA A CA 1
ATOM 3907 C C . ALA A 1 540 ? 45.940 -6.357 -89.200 1.00 68.12 540 ALA A C 1
ATOM 3909 O O . ALA A 1 540 ? 45.200 -5.466 -88.778 1.00 68.12 540 ALA A O 1
ATOM 3910 N N . THR A 1 541 ? 45.782 -6.879 -90.412 1.00 70.50 541 THR A N 1
ATOM 3911 C CA . THR A 1 541 ? 44.622 -6.616 -91.265 1.00 70.50 541 THR A CA 1
ATOM 3912 C C . THR A 1 541 ? 43.426 -7.460 -90.796 1.00 70.50 541 THR A C 1
ATOM 3914 O O . THR A 1 541 ? 43.594 -8.352 -89.960 1.00 70.50 541 THR A O 1
ATOM 3917 N N . PRO A 1 542 ? 42.196 -7.196 -91.279 1.00 70.75 542 PRO A N 1
ATOM 3918 C CA . PRO A 1 542 ? 41.033 -8.011 -90.924 1.00 70.75 542 PRO A CA 1
ATOM 3919 C C . PRO A 1 542 ? 41.294 -9.517 -91.135 1.00 70.75 542 PRO A C 1
ATOM 3921 O O . PRO A 1 542 ? 41.614 -9.947 -92.242 1.00 70.75 542 PRO A O 1
ATOM 3924 N N . GLY A 1 543 ? 41.200 -10.314 -90.063 1.00 71.50 543 GLY A N 1
ATOM 3925 C CA . GLY A 1 543 ? 41.688 -11.702 -90.011 1.00 71.50 543 GLY A CA 1
ATOM 3926 C C . GLY A 1 543 ? 41.557 -12.345 -88.618 1.00 71.50 543 GLY A C 1
ATOM 3927 O O . GLY A 1 543 ? 40.954 -11.754 -87.727 1.00 71.50 543 GLY A O 1
ATOM 3928 N N . THR A 1 544 ? 42.083 -13.565 -88.413 1.00 77.75 544 THR A N 1
ATOM 3929 C CA . THR A 1 544 ? 42.032 -14.329 -87.135 1.00 77.75 544 THR A CA 1
ATOM 3930 C C . THR A 1 544 ? 43.435 -14.713 -86.647 1.00 77.75 544 THR A C 1
ATOM 3932 O O . THR A 1 544 ? 44.250 -15.158 -87.449 1.00 77.75 544 THR A O 1
ATOM 3935 N N . TYR A 1 545 ? 43.692 -14.604 -85.338 1.00 84.25 545 TYR A N 1
ATOM 3936 C CA . TYR A 1 545 ? 45.008 -14.733 -84.694 1.00 84.25 545 TYR A CA 1
ATOM 3937 C C . TYR A 1 545 ? 44.929 -15.392 -83.297 1.00 84.25 545 TYR A C 1
ATOM 3939 O O . TYR A 1 545 ? 43.843 -15.523 -82.730 1.00 84.25 545 TYR A O 1
ATOM 3947 N N . TYR A 1 546 ? 46.070 -15.801 -82.724 1.00 83.81 546 TYR A N 1
ATOM 3948 C CA . TYR A 1 546 ? 46.183 -16.464 -81.413 1.00 83.81 546 TYR A CA 1
ATOM 3949 C C . TYR A 1 546 ? 47.337 -15.894 -80.578 1.00 83.81 546 TYR A C 1
ATOM 3951 O O . TYR A 1 546 ? 48.376 -15.524 -81.121 1.00 83.81 546 TYR A O 1
ATOM 3959 N N . ILE A 1 547 ? 47.167 -15.837 -79.255 1.00 86.31 547 ILE A N 1
ATOM 3960 C CA . ILE A 1 547 ? 48.105 -15.213 -78.316 1.00 86.31 547 ILE A CA 1
ATOM 3961 C C . ILE A 1 547 ? 48.381 -16.154 -77.146 1.00 86.31 547 ILE A C 1
ATOM 3963 O O . ILE A 1 547 ? 47.449 -16.614 -76.488 1.00 86.31 547 ILE A O 1
ATOM 3967 N N . LYS A 1 548 ? 49.660 -16.437 -76.885 1.00 81.88 548 LYS A N 1
ATOM 3968 C CA . LYS A 1 548 ? 50.153 -17.282 -75.788 1.00 81.88 548 LYS A CA 1
ATOM 3969 C C . LYS A 1 548 ? 50.829 -16.426 -74.743 1.00 81.88 548 LYS A C 1
ATOM 3971 O O . LYS A 1 548 ? 51.796 -15.764 -75.072 1.00 81.88 548 LYS A O 1
ATOM 3976 N N . GLY A 1 549 ? 50.393 -16.487 -73.500 1.00 73.88 549 GLY A N 1
ATOM 3977 C CA . GLY A 1 549 ? 50.966 -15.772 -72.380 1.00 73.88 549 GLY A CA 1
ATOM 3978 C C . GLY A 1 549 ? 51.673 -16.738 -71.465 1.00 73.88 549 GLY A C 1
ATOM 3979 O O . GLY A 1 549 ? 51.076 -17.711 -71.026 1.00 73.88 549 GLY A O 1
ATOM 3980 N N . THR A 1 550 ? 52.941 -16.482 -71.181 1.00 65.25 550 THR A N 1
ATOM 3981 C CA . THR A 1 550 ? 53.765 -17.353 -70.343 1.00 65.25 550 THR A CA 1
ATOM 3982 C C . THR A 1 550 ? 54.427 -16.527 -69.263 1.00 65.25 550 THR A C 1
ATOM 3984 O O . THR A 1 550 ? 55.261 -15.691 -69.574 1.00 65.25 550 THR A O 1
ATOM 3987 N N . LEU A 1 551 ? 54.093 -16.730 -67.998 1.00 58.59 551 LEU A N 1
ATOM 3988 C CA . LEU A 1 551 ? 54.702 -15.987 -66.909 1.00 58.59 551 LEU A CA 1
ATOM 3989 C C . LEU A 1 551 ? 55.305 -16.952 -65.912 1.00 58.59 551 LEU A C 1
ATOM 3991 O O . LEU A 1 551 ? 54.617 -17.814 -65.375 1.00 58.59 551 LEU A O 1
ATOM 3995 N N . ALA A 1 552 ? 56.609 -16.791 -65.697 1.00 53.22 552 ALA A N 1
ATOM 3996 C CA . ALA A 1 552 ? 57.373 -17.538 -64.705 1.00 53.22 552 ALA A CA 1
ATOM 3997 C C . ALA A 1 552 ? 57.232 -19.077 -64.819 1.00 53.22 552 ALA A C 1
ATOM 3999 O O . ALA A 1 552 ? 57.136 -19.771 -63.815 1.00 53.22 552 ALA A O 1
ATOM 4000 N N . GLY A 1 553 ? 57.233 -19.617 -66.049 1.00 57.09 553 GLY A N 1
ATOM 4001 C CA . GLY A 1 553 ? 57.178 -21.065 -66.324 1.00 57.09 553 GLY A CA 1
ATOM 4002 C C . GLY A 1 553 ? 55.769 -21.648 -66.479 1.00 57.09 553 GLY A C 1
ATOM 4003 O O . GLY A 1 553 ? 55.621 -22.772 -66.954 1.00 57.09 553 GLY A O 1
ATOM 4004 N N . CYS A 1 554 ? 54.736 -20.867 -66.180 1.00 53.88 554 CYS A N 1
ATOM 4005 C CA . CYS A 1 554 ? 53.347 -21.250 -66.384 1.00 53.88 554 CYS A CA 1
ATOM 4006 C C . CYS A 1 554 ? 52.732 -20.455 -67.535 1.00 53.88 554 CYS A C 1
ATOM 4008 O O . CYS A 1 554 ? 53.062 -19.286 -67.734 1.00 53.88 554 CYS A O 1
ATOM 4010 N N . TRP A 1 555 ? 51.857 -21.077 -68.320 1.00 62.59 555 TRP A N 1
ATOM 4011 C CA . TRP A 1 555 ? 51.360 -20.481 -69.557 1.00 62.59 555 TRP A CA 1
ATOM 4012 C C . TRP A 1 555 ? 49.873 -20.725 -69.784 1.00 62.59 555 TRP A C 1
ATOM 4014 O O . TRP A 1 555 ? 49.317 -21.721 -69.335 1.00 62.59 555 TRP A O 1
ATOM 4024 N N . ASP A 1 556 ? 49.254 -19.813 -70.526 1.00 64.88 556 ASP A N 1
ATOM 4025 C CA . ASP A 1 556 ? 47.866 -19.876 -70.981 1.00 64.88 556 ASP A CA 1
ATOM 4026 C C . ASP A 1 556 ? 47.770 -19.285 -72.414 1.00 64.88 556 ASP A C 1
ATOM 4028 O O . ASP A 1 556 ? 48.566 -18.423 -72.774 1.00 64.88 556 ASP A O 1
ATOM 4032 N N . LEU A 1 557 ? 46.874 -19.779 -73.281 1.00 75.88 557 LEU A N 1
ATOM 4033 C CA . LEU A 1 557 ? 46.799 -19.491 -74.736 1.00 75.88 557 LEU A CA 1
ATOM 4034 C C . LEU A 1 557 ? 45.354 -19.160 -75.163 1.00 75.88 557 LEU A C 1
ATOM 4036 O O . LEU A 1 557 ? 44.426 -19.845 -74.728 1.00 75.88 557 LEU A O 1
ATOM 4040 N N . LYS A 1 558 ? 45.133 -18.142 -76.016 1.00 81.00 558 LYS A N 1
ATOM 4041 C CA . LYS A 1 558 ? 43.789 -17.653 -76.418 1.00 81.00 558 LYS A CA 1
ATOM 4042 C C . LYS A 1 558 ? 43.694 -17.130 -77.878 1.00 81.00 558 LYS A C 1
ATOM 4044 O O . LYS A 1 558 ? 44.716 -16.862 -78.492 1.00 81.00 558 LYS A O 1
ATOM 4049 N N . LYS A 1 559 ? 42.475 -16.975 -78.440 1.00 80.12 559 LYS A N 1
ATOM 4050 C CA . LYS A 1 559 ? 42.151 -16.633 -79.863 1.00 80.12 559 LYS A CA 1
ATOM 4051 C C . LYS A 1 559 ? 41.516 -15.229 -80.048 1.00 80.12 559 LYS A C 1
ATOM 4053 O O . LYS A 1 559 ? 40.724 -14.840 -79.199 1.00 80.12 559 LYS A O 1
ATOM 4058 N N . VAL A 1 560 ? 41.775 -14.532 -81.174 1.00 80.38 560 VAL A N 1
ATOM 4059 C CA . VAL A 1 560 ? 41.362 -13.137 -81.515 1.00 80.38 560 VAL A CA 1
ATOM 4060 C C . VAL A 1 560 ? 40.955 -12.960 -83.009 1.00 80.38 560 VAL A C 1
ATOM 4062 O O . VAL A 1 560 ? 41.580 -13.573 -83.867 1.00 80.38 560 VAL A O 1
ATOM 4065 N N . VAL A 1 561 ? 39.961 -12.113 -83.358 1.00 72.56 561 VAL A N 1
ATOM 4066 C CA . VAL A 1 561 ? 39.467 -11.817 -84.745 1.00 72.56 561 VAL A CA 1
ATOM 4067 C C . VAL A 1 561 ? 39.309 -10.290 -85.013 1.00 72.56 561 VAL A C 1
ATOM 4069 O O . VAL A 1 561 ? 38.941 -9.584 -84.085 1.00 72.56 561 VAL A O 1
ATOM 4072 N N . VAL A 1 562 ? 39.524 -9.753 -86.238 1.00 70.06 562 VAL A N 1
ATOM 4073 C CA . VAL A 1 562 ? 39.542 -8.283 -86.570 1.00 70.06 562 VAL A CA 1
ATOM 4074 C C . VAL A 1 562 ? 38.557 -7.820 -87.707 1.00 70.06 562 VAL A C 1
ATOM 4076 O O . VAL A 1 562 ? 38.530 -8.480 -88.744 1.00 70.06 562 VAL A O 1
ATOM 4079 N N . THR A 1 563 ? 37.798 -6.691 -87.562 1.00 58.78 563 THR A N 1
ATOM 4080 C CA . THR A 1 563 ? 36.732 -6.095 -88.477 1.00 58.78 563 THR A CA 1
ATOM 4081 C C . THR A 1 563 ? 36.659 -4.504 -88.508 1.00 58.78 563 THR A C 1
ATOM 4083 O O . THR A 1 563 ? 37.552 -3.900 -87.929 1.00 58.78 563 THR A O 1
ATOM 4086 N N . VAL A 1 564 ? 35.699 -3.770 -89.166 1.00 58.88 564 VAL A N 1
ATOM 4087 C CA . VAL A 1 564 ? 35.660 -2.247 -89.366 1.00 58.88 564 VAL A CA 1
ATOM 4088 C C . VAL A 1 564 ? 34.272 -1.524 -89.082 1.00 58.88 564 VAL A C 1
ATOM 4090 O O . VAL A 1 564 ? 33.261 -2.104 -89.471 1.00 58.88 564 VAL A O 1
ATOM 4093 N N . ALA A 1 565 ? 34.195 -0.280 -88.492 1.00 58.62 565 ALA A N 1
ATOM 4094 C CA . ALA A 1 565 ? 32.998 0.574 -88.090 1.00 58.62 565 ALA A CA 1
ATOM 4095 C C . ALA A 1 565 ? 33.134 2.181 -88.152 1.00 58.62 565 ALA A C 1
ATOM 4097 O O . ALA A 1 565 ? 34.135 2.659 -88.669 1.00 58.62 565 ALA A O 1
ATOM 4098 N N . THR A 1 566 ? 32.151 3.040 -87.713 1.00 55.75 566 THR A N 1
ATOM 4099 C CA . THR A 1 566 ? 31.878 4.531 -88.007 1.00 55.75 566 THR A CA 1
ATOM 4100 C C . THR A 1 566 ? 32.250 5.682 -86.982 1.00 55.75 566 THR A C 1
ATOM 4102 O O . THR A 1 566 ? 31.878 5.539 -85.826 1.00 55.75 566 THR A O 1
ATOM 4105 N N . PRO A 1 567 ? 32.742 6.906 -87.351 1.00 64.81 567 PRO A N 1
ATOM 4106 C CA . PRO A 1 567 ? 33.548 7.883 -86.532 1.00 64.81 567 PRO A CA 1
ATOM 4107 C C . PRO A 1 567 ? 32.994 8.416 -85.176 1.00 64.81 567 PRO A C 1
ATOM 4109 O O . PRO A 1 567 ? 31.798 8.378 -84.961 1.00 64.81 567 PRO A O 1
ATOM 4112 N N . LEU A 1 568 ? 33.871 8.959 -84.296 1.00 68.25 568 LEU A N 1
ATOM 4113 C CA . LEU A 1 568 ? 33.685 9.317 -82.856 1.00 68.25 568 LEU A CA 1
ATOM 4114 C C . LEU A 1 568 ? 32.698 10.485 -82.539 1.00 68.25 568 LEU A C 1
ATOM 4116 O O . LEU A 1 568 ? 32.686 11.456 -83.294 1.00 68.25 568 LEU A O 1
ATOM 4120 N N . PRO A 1 569 ? 31.965 10.481 -81.396 1.00 85.06 569 PRO A N 1
ATOM 4121 C CA . PRO A 1 569 ? 31.031 11.555 -81.008 1.00 85.06 569 PRO A CA 1
ATOM 4122 C C . PRO A 1 569 ? 31.687 12.901 -80.641 1.00 85.06 569 PRO A C 1
ATOM 4124 O O . PRO A 1 569 ? 32.801 12.942 -80.113 1.00 85.06 569 PRO A O 1
ATOM 4127 N N . THR A 1 570 ? 30.966 14.014 -80.838 1.00 83.62 570 THR A N 1
ATOM 4128 C CA . THR A 1 570 ? 31.428 15.381 -80.480 1.00 83.62 570 THR A CA 1
ATOM 4129 C C . THR A 1 570 ? 31.420 15.668 -78.959 1.00 83.62 570 THR A C 1
ATOM 4131 O O . THR A 1 570 ? 30.992 14.835 -78.164 1.00 83.62 570 THR A O 1
ATOM 4134 N N . ALA A 1 571 ? 31.916 16.836 -78.519 1.00 83.31 571 ALA A N 1
ATOM 4135 C CA . ALA A 1 571 ? 32.009 17.198 -77.094 1.00 83.31 571 ALA A CA 1
ATOM 4136 C C . ALA A 1 571 ? 30.640 17.406 -76.412 1.00 83.31 571 ALA A C 1
ATOM 4138 O O . ALA A 1 571 ? 29.730 17.998 -76.994 1.00 83.31 571 ALA A O 1
ATOM 4139 N N . ALA A 1 572 ? 30.513 16.963 -75.157 1.00 87.19 572 ALA A N 1
ATOM 4140 C CA . ALA A 1 572 ? 29.303 17.136 -74.351 1.00 87.19 572 ALA A CA 1
ATOM 4141 C C . ALA A 1 572 ? 29.092 18.588 -73.862 1.00 87.19 572 ALA A C 1
ATOM 4143 O O . ALA A 1 572 ? 30.046 19.293 -73.537 1.00 87.19 572 ALA A O 1
ATOM 4144 N N . GLY A 1 573 ? 27.827 19.023 -73.774 1.00 86.56 573 GLY A N 1
ATOM 4145 C CA . GLY A 1 573 ? 27.428 20.330 -73.225 1.00 86.56 573 GLY A CA 1
ATOM 4146 C C . GLY A 1 573 ? 27.393 20.391 -71.686 1.00 86.56 573 GLY A C 1
ATOM 4147 O O . GLY A 1 573 ? 27.849 19.480 -70.998 1.00 86.56 573 GLY A O 1
ATOM 4148 N N . THR A 1 574 ? 26.831 21.469 -71.124 1.00 90.12 574 THR A N 1
ATOM 4149 C CA . THR A 1 574 ? 26.718 21.678 -69.665 1.00 90.12 574 THR A CA 1
ATOM 4150 C C . THR A 1 574 ? 25.593 20.853 -69.036 1.00 90.12 574 THR A C 1
ATOM 4152 O O . THR A 1 574 ? 24.467 20.878 -69.534 1.00 90.12 574 THR A O 1
ATOM 4155 N N . ILE A 1 575 ? 25.874 20.186 -67.911 1.00 94.38 575 ILE A N 1
ATOM 4156 C CA . ILE A 1 575 ? 24.882 19.429 -67.127 1.00 94.38 575 ILE A CA 1
ATOM 4157 C C . ILE A 1 575 ? 23.959 20.389 -66.364 1.00 94.38 575 ILE A C 1
ATOM 4159 O O . ILE A 1 575 ? 24.420 21.352 -65.752 1.00 94.38 575 ILE A O 1
ATOM 4163 N N . THR A 1 576 ? 22.658 20.095 -66.370 1.00 91.88 576 THR A N 1
ATOM 4164 C CA . THR A 1 576 ? 21.623 20.780 -65.577 1.00 91.88 576 THR A CA 1
ATOM 4165 C C . THR A 1 576 ? 20.973 19.810 -64.589 1.00 91.88 576 THR A C 1
ATOM 4167 O O . THR A 1 576 ? 20.764 18.645 -64.927 1.00 91.88 576 THR A O 1
ATOM 4170 N N . GLY A 1 577 ? 20.668 20.276 -63.374 1.00 90.81 577 GLY A N 1
ATOM 4171 C CA . GLY A 1 577 ? 20.042 19.496 -62.298 1.00 90.81 577 GLY A CA 1
ATOM 4172 C C . GLY A 1 577 ? 20.047 20.251 -60.962 1.00 90.81 577 GLY A C 1
ATOM 4173 O O . GLY A 1 577 ? 20.574 21.365 -60.889 1.00 90.81 577 GLY A O 1
ATOM 4174 N N . ILE A 1 578 ? 19.448 19.664 -59.920 1.00 87.25 578 ILE A N 1
ATOM 4175 C CA . ILE A 1 578 ? 19.384 20.257 -58.570 1.00 87.25 578 ILE A CA 1
ATOM 4176 C C . ILE A 1 578 ? 20.600 19.864 -57.706 1.00 87.25 578 ILE A C 1
ATOM 4178 O O . ILE A 1 578 ? 21.117 18.748 -57.817 1.00 87.25 578 ILE A O 1
ATOM 4182 N N . SER A 1 579 ? 21.033 20.791 -56.844 1.00 87.38 579 SER A N 1
ATOM 4183 C CA . SER A 1 579 ? 22.072 20.635 -55.811 1.00 87.38 579 SER A CA 1
ATOM 4184 C C . SER A 1 579 ? 21.841 21.709 -54.724 1.00 87.38 579 SER A C 1
ATOM 4186 O O . SER A 1 579 ? 21.598 22.859 -55.110 1.00 87.38 579 SER A O 1
ATOM 4188 N N . PRO A 1 580 ? 21.889 21.394 -53.409 1.00 87.31 580 PRO A N 1
ATOM 4189 C CA . PRO A 1 580 ? 22.188 20.088 -52.803 1.00 87.31 580 PRO A CA 1
ATOM 4190 C C . PRO A 1 580 ? 21.020 19.081 -52.877 1.00 87.31 580 PRO A C 1
ATOM 4192 O O . PRO A 1 580 ? 19.892 19.445 -53.217 1.00 87.31 580 PRO A O 1
ATOM 4195 N N . VAL A 1 581 ? 21.290 17.803 -52.576 1.00 89.81 581 VAL A N 1
ATOM 4196 C CA . VAL A 1 581 ? 20.289 16.715 -52.479 1.00 89.81 581 VAL A CA 1
ATOM 4197 C C . VAL A 1 581 ? 20.456 15.906 -51.190 1.00 89.81 581 VAL A C 1
ATOM 4199 O O . VAL A 1 581 ? 21.552 15.817 -50.647 1.00 89.81 581 VAL A O 1
ATOM 4202 N N . CYS A 1 582 ? 19.385 15.262 -50.724 1.00 88.38 582 CYS A N 1
ATOM 4203 C CA . CYS A 1 582 ? 19.410 14.440 -49.512 1.00 88.38 582 CYS A CA 1
ATOM 4204 C C . CYS A 1 582 ? 19.702 12.956 -49.810 1.00 88.38 582 CYS A C 1
ATOM 4206 O O . CYS A 1 582 ? 19.231 12.434 -50.830 1.00 88.38 582 CYS A O 1
ATOM 4208 N N . PRO A 1 583 ? 20.414 12.233 -48.924 1.00 85.25 583 PRO A N 1
ATOM 4209 C CA . PRO A 1 583 ? 20.549 10.782 -48.998 1.00 85.25 583 PRO A CA 1
ATOM 4210 C C . PRO A 1 583 ? 19.178 10.102 -49.079 1.00 85.25 583 PRO A C 1
ATOM 4212 O O . PRO A 1 583 ? 18.247 10.476 -48.370 1.00 85.25 583 PRO A O 1
ATOM 4215 N N . GLY A 1 584 ? 19.036 9.099 -49.944 1.00 85.88 584 GLY A N 1
ATOM 4216 C CA . GLY A 1 584 ? 17.752 8.421 -50.161 1.00 85.88 584 GLY A CA 1
ATOM 4217 C C . GLY A 1 584 ? 16.806 9.114 -51.151 1.00 85.88 584 GLY A C 1
ATOM 4218 O O . GLY A 1 584 ? 15.768 8.536 -51.474 1.00 85.88 584 GLY A O 1
ATOM 4219 N N . ALA A 1 585 ? 17.122 10.316 -51.653 1.00 88.44 585 ALA A N 1
ATOM 4220 C CA . ALA A 1 585 ? 16.278 11.000 -52.633 1.00 88.44 585 ALA A CA 1
ATOM 4221 C C . ALA A 1 585 ? 16.182 10.204 -53.947 1.00 88.44 585 ALA A C 1
ATOM 4223 O O . ALA A 1 585 ? 17.188 9.766 -54.504 1.00 88.44 585 ALA A O 1
ATOM 4224 N N . THR A 1 586 ? 14.969 10.041 -54.474 1.00 90.75 586 THR A N 1
ATOM 4225 C CA . THR A 1 586 ? 14.706 9.297 -55.716 1.00 90.75 586 THR A CA 1
ATOM 4226 C C . THR A 1 586 ? 14.037 10.177 -56.760 1.00 90.75 586 THR A C 1
ATOM 4228 O O . THR A 1 586 ? 13.236 11.040 -56.408 1.00 90.75 586 THR A O 1
ATOM 4231 N N . GLY A 1 587 ? 14.285 9.908 -58.042 1.00 89.75 587 GLY A N 1
ATOM 4232 C CA . GLY A 1 587 ? 13.570 10.579 -59.132 1.00 89.75 587 GLY A CA 1
ATOM 4233 C C . GLY A 1 587 ? 14.158 11.932 -59.540 1.00 89.75 587 GLY A C 1
ATOM 4234 O O . GLY A 1 587 ? 13.459 12.740 -60.146 1.00 89.75 587 GLY A O 1
ATOM 4235 N N . ILE A 1 588 ? 15.424 12.200 -59.208 1.00 94.00 588 ILE A N 1
ATOM 4236 C CA . ILE A 1 588 ? 16.075 13.477 -59.518 1.00 94.00 588 ILE A CA 1
ATOM 4237 C C . ILE A 1 588 ? 16.601 13.457 -60.952 1.00 94.00 588 ILE A C 1
ATOM 4239 O O . ILE A 1 588 ? 17.345 12.556 -61.327 1.00 94.00 588 ILE A O 1
ATOM 4243 N N . VAL A 1 589 ? 16.229 14.446 -61.761 1.00 94.25 589 VAL A N 1
ATOM 4244 C CA . VAL A 1 589 ? 16.585 14.481 -63.186 1.00 94.25 589 VAL A CA 1
ATOM 4245 C C . VAL A 1 589 ? 17.839 15.324 -63.419 1.00 94.25 589 VAL A C 1
ATOM 4247 O O . VAL A 1 589 ? 17.904 16.475 -62.986 1.00 94.25 589 VAL A O 1
ATOM 4250 N N . TYR A 1 590 ? 18.796 14.763 -64.162 1.00 95.62 590 TYR A N 1
ATOM 4251 C CA . TYR A 1 590 ? 19.956 15.469 -64.710 1.00 95.62 590 TYR A CA 1
ATOM 4252 C C . TYR A 1 590 ? 19.961 15.355 -66.235 1.00 95.62 590 TYR A C 1
ATOM 4254 O O . TYR A 1 590 ? 19.610 14.312 -66.789 1.00 95.62 590 TYR A O 1
ATOM 4262 N N . SER A 1 591 ? 20.333 16.421 -66.946 1.00 94.56 591 SER A N 1
ATOM 4263 C CA . SER A 1 591 ? 20.308 16.405 -68.416 1.00 94.56 591 SER A CA 1
ATOM 4264 C C . SER A 1 591 ? 21.353 17.300 -69.074 1.00 94.56 591 SER A C 1
ATOM 4266 O O . SER A 1 591 ? 21.816 18.279 -68.479 1.00 94.56 591 SER A O 1
ATOM 4268 N N . ILE A 1 592 ? 21.691 16.955 -70.319 1.00 95.00 592 ILE A N 1
ATOM 4269 C CA . ILE A 1 592 ? 22.480 17.755 -71.264 1.00 95.00 592 ILE A CA 1
ATOM 4270 C C . ILE A 1 592 ? 21.765 17.843 -72.630 1.00 95.00 592 ILE A C 1
ATOM 4272 O O . ILE A 1 592 ? 20.924 16.996 -72.949 1.00 95.00 592 ILE A O 1
ATOM 4276 N N . PRO A 1 593 ? 22.110 18.819 -73.491 1.00 91.62 593 PRO A N 1
ATOM 4277 C CA . PRO A 1 593 ? 21.728 18.787 -74.905 1.00 91.62 593 PRO A CA 1
ATOM 4278 C C . PRO A 1 593 ? 22.234 17.521 -75.627 1.00 91.62 593 PRO A C 1
ATOM 4280 O O . PRO A 1 593 ? 23.218 16.910 -75.207 1.00 91.62 593 PRO A O 1
ATOM 4283 N N . ALA A 1 594 ? 21.581 17.124 -76.727 1.00 89.12 594 ALA A N 1
ATOM 4284 C CA . ALA A 1 594 ? 22.009 15.970 -77.523 1.00 89.12 594 ALA A CA 1
ATOM 4285 C C . ALA A 1 594 ? 23.414 16.179 -78.141 1.00 89.12 594 ALA A C 1
ATOM 4287 O O . ALA A 1 594 ? 23.769 17.301 -78.495 1.00 89.12 594 ALA A O 1
ATOM 4288 N N . ILE A 1 595 ? 24.206 15.105 -78.274 1.00 89.12 595 ILE A N 1
ATOM 4289 C CA . ILE A 1 595 ? 25.597 15.127 -78.756 1.00 89.12 595 ILE A CA 1
ATOM 4290 C C . ILE A 1 595 ? 25.613 14.549 -80.173 1.00 89.12 595 ILE A C 1
ATOM 4292 O O . ILE A 1 595 ? 25.110 13.450 -80.397 1.00 89.12 595 ILE A O 1
ATOM 4296 N N . THR A 1 596 ? 26.198 15.269 -81.129 1.00 82.44 596 THR A N 1
ATOM 4297 C CA . THR A 1 596 ? 26.299 14.827 -82.528 1.00 82.44 596 THR A CA 1
ATOM 4298 C C . THR A 1 596 ? 27.175 13.576 -82.652 1.00 82.44 596 THR A C 1
ATOM 4300 O O . THR A 1 596 ? 28.192 13.456 -81.964 1.00 82.44 596 THR A O 1
ATOM 4303 N N . ASP A 1 597 ? 26.756 12.645 -83.516 1.00 78.88 597 ASP A N 1
ATOM 4304 C CA . ASP A 1 597 ? 27.367 11.328 -83.764 1.00 78.88 597 ASP A CA 1
ATOM 4305 C C . ASP A 1 597 ? 27.378 10.367 -82.557 1.00 78.88 597 ASP A C 1
ATOM 4307 O O . ASP A 1 597 ? 27.911 9.261 -82.646 1.00 78.88 597 ASP A O 1
ATOM 4311 N N . ALA A 1 598 ? 26.743 10.736 -81.439 1.00 85.88 598 ALA A N 1
ATOM 4312 C CA . ALA A 1 598 ? 26.526 9.840 -80.309 1.00 85.88 598 ALA A CA 1
ATOM 4313 C C . ALA A 1 598 ? 25.345 8.899 -80.586 1.00 85.88 598 ALA A C 1
ATOM 4315 O O . ALA A 1 598 ? 24.231 9.335 -80.874 1.00 85.88 598 ALA A O 1
ATOM 4316 N N . THR A 1 599 ? 25.572 7.596 -80.450 1.00 86.56 599 THR A N 1
ATOM 4317 C CA . THR A 1 599 ? 24.508 6.577 -80.433 1.00 86.56 599 THR A CA 1
ATOM 4318 C C . THR A 1 599 ? 24.170 6.132 -79.006 1.00 86.56 599 THR A C 1
ATOM 4320 O O . THR A 1 599 ? 23.281 5.307 -78.809 1.00 86.56 599 THR A O 1
ATOM 4323 N N . GLY A 1 600 ? 24.892 6.657 -78.015 1.00 89.88 600 GLY A N 1
ATOM 4324 C CA . GLY A 1 600 ? 24.726 6.397 -76.593 1.00 89.88 600 GLY A CA 1
ATOM 4325 C C . GLY A 1 600 ? 25.387 7.476 -75.734 1.00 89.88 600 GLY A C 1
ATOM 4326 O O . GLY A 1 600 ? 26.042 8.386 -76.245 1.00 89.88 600 GLY A O 1
ATOM 4327 N N . TYR A 1 601 ? 25.201 7.383 -74.421 1.00 94.25 601 TYR A N 1
ATOM 4328 C CA . TYR A 1 601 ? 25.730 8.314 -73.427 1.00 94.25 601 TYR A CA 1
ATOM 4329 C C . TYR A 1 601 ? 26.307 7.536 -72.259 1.00 94.25 601 TYR A C 1
ATOM 4331 O O . TYR A 1 601 ? 25.674 6.621 -71.743 1.00 94.25 601 TYR A O 1
ATOM 4339 N N . LEU A 1 602 ? 27.488 7.933 -71.803 1.00 92.56 602 LEU A N 1
ATOM 4340 C CA . LEU A 1 602 ? 28.089 7.382 -70.601 1.00 92.56 602 LEU A CA 1
ATOM 4341 C C . LEU A 1 602 ? 28.130 8.461 -69.527 1.00 92.56 602 LEU A C 1
ATOM 4343 O O . LEU A 1 602 ? 28.883 9.430 -69.636 1.00 92.56 602 LEU A O 1
ATOM 4347 N N . TRP A 1 603 ? 27.312 8.275 -68.498 1.00 94.75 603 TRP A N 1
ATOM 4348 C CA . TRP A 1 603 ? 27.293 9.119 -67.312 1.00 94.75 603 TRP A CA 1
ATOM 4349 C C . TRP A 1 603 ? 28.205 8.537 -66.236 1.00 94.75 603 TRP A C 1
ATOM 4351 O O . TRP A 1 603 ? 28.167 7.344 -65.946 1.00 94.75 603 TRP A O 1
ATOM 4361 N N . THR A 1 604 ? 28.994 9.402 -65.610 1.00 93.19 604 THR A N 1
ATOM 4362 C CA . THR A 1 604 ? 29.712 9.104 -64.372 1.00 93.19 604 THR A CA 1
ATOM 4363 C C . THR A 1 604 ? 28.972 9.788 -63.235 1.00 93.19 604 THR A C 1
ATOM 4365 O O . THR A 1 604 ? 28.727 10.994 -63.292 1.00 93.19 604 THR A O 1
ATOM 4368 N N . LEU A 1 605 ? 28.596 9.007 -62.227 1.00 93.69 605 LEU A N 1
ATOM 4369 C CA . LEU A 1 605 ? 27.833 9.456 -61.070 1.00 93.69 605 LEU A CA 1
ATOM 4370 C C . LEU A 1 605 ? 28.724 9.460 -59.820 1.00 93.69 605 LEU A C 1
ATOM 4372 O O . LEU A 1 605 ? 29.660 8.659 -59.736 1.00 93.69 605 LEU A O 1
ATOM 4376 N N . PRO A 1 606 ? 28.435 10.317 -58.828 1.00 92.12 606 PRO A N 1
ATOM 4377 C CA . PRO A 1 606 ? 29.104 10.260 -57.536 1.00 92.12 606 PRO A CA 1
ATOM 4378 C C . PRO A 1 606 ? 28.772 8.959 -56.773 1.00 92.12 606 PRO A C 1
ATOM 4380 O O . PRO A 1 606 ? 27.756 8.312 -57.055 1.00 92.12 606 PRO A O 1
ATOM 4383 N N . PRO A 1 607 ? 29.601 8.556 -55.788 1.00 90.50 607 PRO A N 1
ATOM 4384 C CA . PRO A 1 607 ? 29.380 7.332 -55.025 1.00 90.50 607 PRO A CA 1
ATOM 4385 C C . PRO A 1 607 ? 27.998 7.289 -54.365 1.00 90.50 607 PRO A C 1
ATOM 4387 O O . PRO A 1 607 ? 27.564 8.235 -53.708 1.00 90.50 607 PRO A O 1
ATOM 4390 N N . GLY A 1 608 ? 27.306 6.164 -54.544 1.00 87.88 608 GLY A N 1
ATOM 4391 C CA . GLY A 1 608 ? 25.974 5.937 -53.992 1.00 87.88 608 GLY A CA 1
ATOM 4392 C C . GLY A 1 608 ? 24.826 6.570 -54.783 1.00 87.88 608 GLY A C 1
ATOM 4393 O O . GLY A 1 608 ? 23.685 6.411 -54.356 1.00 87.88 608 GLY A O 1
ATOM 4394 N N . ALA A 1 609 ? 25.079 7.231 -55.915 1.00 92.56 609 ALA A N 1
ATOM 4395 C CA . ALA A 1 609 ? 24.050 7.626 -56.875 1.00 92.56 609 ALA A CA 1
ATOM 4396 C C . ALA A 1 609 ? 23.890 6.560 -57.974 1.00 92.56 609 ALA A C 1
ATOM 4398 O O . ALA A 1 609 ? 24.864 5.971 -58.438 1.00 92.56 609 ALA A O 1
ATOM 4399 N N . THR A 1 610 ? 22.653 6.302 -58.395 1.00 93.19 610 THR A N 1
ATOM 4400 C CA . THR A 1 610 ? 22.311 5.262 -59.377 1.00 93.19 610 THR A CA 1
ATOM 4401 C C . THR A 1 610 ? 21.328 5.799 -60.403 1.00 93.19 610 THR A C 1
ATOM 4403 O O . THR A 1 610 ? 20.374 6.486 -60.043 1.00 93.19 610 THR A O 1
ATOM 4406 N N . ILE A 1 611 ? 21.538 5.489 -61.681 1.00 94.88 611 ILE A N 1
ATOM 4407 C CA . ILE A 1 611 ? 20.565 5.814 -62.726 1.00 94.88 611 ILE A CA 1
ATOM 4408 C C . ILE A 1 611 ? 19.393 4.842 -62.596 1.00 94.88 611 ILE A C 1
ATOM 4410 O O . ILE A 1 611 ? 19.576 3.629 -62.655 1.00 94.88 611 ILE A O 1
ATOM 4414 N N . THR A 1 612 ? 18.189 5.372 -62.423 1.00 93.31 612 THR A N 1
ATOM 4415 C CA . THR A 1 612 ? 16.943 4.598 -62.328 1.00 93.31 612 THR A CA 1
ATOM 4416 C C . THR A 1 612 ? 16.050 4.750 -63.556 1.00 93.31 612 THR A C 1
ATOM 4418 O O . THR A 1 612 ? 15.110 3.977 -63.728 1.00 93.31 612 THR A O 1
ATOM 4421 N N . GLY A 1 613 ? 16.361 5.691 -64.450 1.00 91.81 613 GLY A N 1
ATOM 4422 C CA . GLY A 1 613 ? 15.691 5.846 -65.738 1.00 91.81 613 GLY A CA 1
ATOM 4423 C C . GLY A 1 613 ? 16.510 6.691 -66.710 1.00 91.81 613 GLY A C 1
ATOM 4424 O O . GLY A 1 613 ? 17.301 7.528 -66.288 1.00 91.81 613 GLY A O 1
ATOM 4425 N N . GLY A 1 614 ? 16.329 6.475 -68.014 1.00 89.94 614 GLY A N 1
ATOM 4426 C CA . GLY A 1 614 ? 17.039 7.235 -69.051 1.00 89.94 614 GLY A CA 1
ATOM 4427 C C . GLY A 1 614 ? 18.518 6.868 -69.217 1.00 89.94 614 GLY A C 1
ATOM 4428 O O . GLY A 1 614 ? 19.271 7.657 -69.787 1.00 89.94 614 GLY A O 1
ATOM 4429 N N . ASP A 1 615 ? 18.943 5.693 -68.734 1.00 91.00 615 ASP A N 1
ATOM 4430 C CA . ASP A 1 615 ? 20.310 5.206 -68.939 1.00 91.00 615 ASP A CA 1
ATOM 4431 C C . ASP A 1 615 ? 20.662 5.159 -70.433 1.00 91.00 615 ASP A C 1
ATOM 4433 O O . ASP A 1 615 ? 19.810 4.888 -71.283 1.00 91.00 615 ASP A O 1
ATOM 4437 N N . ASN A 1 616 ? 21.917 5.466 -70.747 1.00 91.50 616 ASN A N 1
ATOM 4438 C CA . ASN A 1 616 ? 22.419 5.626 -72.109 1.00 91.50 616 ASN A CA 1
ATOM 4439 C C . ASN A 1 616 ? 21.718 6.727 -72.948 1.00 91.50 616 ASN A C 1
ATOM 4441 O O . ASN A 1 616 ? 21.771 6.693 -74.178 1.00 91.50 616 ASN A O 1
ATOM 4445 N N . THR A 1 617 ? 21.087 7.727 -72.316 1.00 94.38 617 THR A N 1
ATOM 4446 C CA . THR A 1 617 ? 20.480 8.891 -73.000 1.00 94.38 617 THR A CA 1
ATOM 4447 C C . THR A 1 617 ? 21.041 10.235 -72.506 1.00 94.38 617 THR A C 1
ATOM 4449 O O . THR A 1 617 ? 21.796 10.298 -71.534 1.00 94.38 617 THR A O 1
ATOM 4452 N N . ASN A 1 618 ? 20.664 11.342 -73.159 1.00 91.94 618 ASN A N 1
ATOM 4453 C CA . ASN A 1 618 ? 21.074 12.698 -72.773 1.00 91.94 618 ASN A CA 1
ATOM 4454 C C . ASN A 1 618 ? 20.322 13.258 -71.547 1.00 91.94 618 ASN A C 1
ATOM 4456 O O . ASN A 1 618 ? 20.599 14.383 -71.126 1.00 91.94 618 ASN A O 1
ATOM 4460 N N . SER A 1 619 ? 19.387 12.500 -70.964 1.00 94.94 619 SER A N 1
ATOM 4461 C CA . SER A 1 619 ? 18.680 12.853 -69.732 1.00 94.94 619 SER A CA 1
ATOM 4462 C C . SER A 1 619 ? 18.483 11.621 -68.855 1.00 94.94 619 SER A C 1
ATOM 4464 O O . SER A 1 619 ? 17.826 10.663 -69.248 1.00 94.94 619 SER A O 1
ATOM 4466 N N . ILE A 1 620 ? 19.033 11.662 -67.645 1.00 95.81 620 ILE A N 1
ATOM 4467 C CA . ILE A 1 620 ? 18.965 10.568 -66.679 1.00 95.81 620 ILE A CA 1
ATOM 4468 C C . ILE A 1 620 ? 18.100 10.956 -65.483 1.00 95.81 620 ILE A C 1
ATOM 4470 O O . ILE A 1 620 ? 18.104 12.098 -65.028 1.00 95.81 620 ILE A O 1
ATOM 4474 N N . THR A 1 621 ? 17.376 9.979 -64.953 1.00 94.81 621 THR A N 1
ATOM 4475 C CA . THR A 1 621 ? 16.732 10.037 -63.640 1.00 94.81 621 THR A CA 1
ATOM 4476 C C . THR A 1 621 ? 17.590 9.254 -62.660 1.00 94.81 621 THR A C 1
ATOM 4478 O O . THR A 1 621 ? 17.966 8.116 -62.938 1.00 94.81 621 THR A O 1
ATOM 4481 N N . VAL A 1 622 ? 17.920 9.867 -61.529 1.00 95.75 622 VAL A N 1
ATOM 4482 C CA . VAL A 1 622 ? 18.894 9.373 -60.559 1.00 95.75 622 VAL A CA 1
ATOM 4483 C C . VAL A 1 622 ? 18.231 9.188 -59.200 1.00 95.75 622 VAL A C 1
ATOM 4485 O O . VAL A 1 622 ? 17.437 10.019 -58.750 1.00 95.75 622 VAL A O 1
ATOM 4488 N N . SER A 1 623 ? 18.581 8.088 -58.543 1.00 93.81 623 SER A N 1
ATOM 4489 C CA . SER A 1 623 ? 18.279 7.830 -57.141 1.00 93.81 623 SER A CA 1
ATOM 4490 C C . SER A 1 623 ? 19.567 7.766 -56.331 1.00 93.81 623 SER A C 1
ATOM 4492 O O . SER A 1 623 ? 20.533 7.108 -56.724 1.00 93.81 623 SER A O 1
ATOM 4494 N N . PHE A 1 624 ? 19.563 8.431 -55.184 1.00 93.19 624 PHE A N 1
ATOM 4495 C CA . PHE A 1 624 ? 20.664 8.481 -54.235 1.00 93.19 624 PHE A CA 1
ATOM 4496 C C . PHE A 1 624 ? 20.406 7.479 -53.118 1.00 93.19 624 PHE A C 1
ATOM 4498 O O . PHE A 1 624 ? 19.350 7.481 -52.495 1.00 93.19 624 PHE A O 1
ATOM 4505 N N . SER A 1 625 ? 21.367 6.604 -52.857 1.00 90.12 625 SER A N 1
ATOM 4506 C CA . SER A 1 625 ? 21.317 5.692 -51.717 1.00 90.12 625 SER A CA 1
ATOM 4507 C C . SER A 1 625 ? 21.391 6.461 -50.386 1.00 90.12 625 SER A C 1
ATOM 4509 O O . SER A 1 625 ? 21.882 7.593 -50.352 1.00 90.12 625 SER A O 1
ATOM 4511 N N . PRO A 1 626 ? 20.971 5.850 -49.264 1.00 83.12 626 PRO A N 1
ATOM 4512 C CA . PRO A 1 626 ? 21.150 6.431 -47.929 1.00 83.12 626 PRO A CA 1
ATOM 4513 C C . PRO A 1 626 ? 22.615 6.692 -47.537 1.00 83.12 626 PRO A C 1
ATOM 4515 O O . PRO A 1 626 ? 22.871 7.403 -46.573 1.00 83.12 626 PRO A O 1
ATOM 4518 N N . THR A 1 627 ? 23.576 6.120 -48.269 1.00 82.69 627 THR A N 1
ATOM 4519 C CA . THR A 1 627 ? 25.022 6.292 -48.062 1.00 82.69 627 THR A CA 1
ATOM 4520 C C . THR A 1 627 ? 25.682 7.095 -49.186 1.00 82.69 627 THR A C 1
ATOM 4522 O O . THR A 1 627 ? 26.896 7.005 -49.362 1.00 82.69 627 THR A O 1
ATOM 4525 N N . ALA A 1 628 ? 24.905 7.812 -50.005 1.00 87.81 628 ALA A N 1
ATOM 4526 C CA . ALA A 1 628 ? 25.453 8.645 -51.069 1.00 87.81 628 ALA A CA 1
ATOM 4527 C C . ALA A 1 628 ? 26.344 9.754 -50.490 1.00 87.81 628 ALA A C 1
ATOM 4529 O O . ALA A 1 628 ? 26.025 10.339 -49.457 1.00 87.81 628 ALA A O 1
ATOM 4530 N N . THR A 1 629 ? 27.455 10.048 -51.162 1.00 87.81 629 THR A N 1
ATOM 4531 C CA . THR A 1 629 ? 28.399 11.104 -50.760 1.00 87.81 629 THR A CA 1
ATOM 4532 C C . THR A 1 629 ? 28.527 12.153 -51.855 1.00 87.81 629 THR A C 1
ATOM 4534 O O . THR A 1 629 ? 28.416 11.823 -53.037 1.00 87.81 629 THR A O 1
ATOM 4537 N N . SER A 1 630 ? 28.822 13.400 -51.479 1.00 90.50 630 SER A N 1
ATOM 4538 C CA . SER A 1 630 ? 29.112 14.490 -52.421 1.00 90.50 630 SER A CA 1
ATOM 4539 C C . SER A 1 630 ? 30.180 14.098 -53.444 1.00 90.50 630 SER A C 1
ATOM 4541 O O . SER A 1 630 ? 31.128 13.370 -53.141 1.00 90.50 630 SER A O 1
ATOM 4543 N N . GLY A 1 631 ? 30.042 14.599 -54.666 1.00 90.31 631 GLY A N 1
ATOM 4544 C CA . GLY A 1 631 ? 30.953 14.292 -55.761 1.00 90.31 631 GLY A CA 1
ATOM 4545 C C . GLY A 1 631 ? 30.490 14.918 -57.068 1.00 90.31 631 GLY A C 1
ATOM 4546 O O . GLY A 1 631 ? 29.597 15.760 -57.083 1.00 90.31 631 GLY A O 1
ATOM 4547 N N . ASN A 1 632 ? 31.097 14.512 -58.180 1.00 92.12 632 ASN A N 1
ATOM 4548 C CA . ASN A 1 632 ? 30.845 15.145 -59.471 1.00 92.12 632 ASN A CA 1
ATOM 4549 C C . ASN A 1 632 ? 30.057 14.237 -60.417 1.00 92.12 632 ASN A C 1
ATOM 4551 O O . ASN A 1 632 ? 30.324 13.039 -60.487 1.00 92.12 632 ASN A O 1
ATOM 4555 N N . PHE A 1 633 ? 29.168 14.838 -61.208 1.00 92.50 633 PHE A N 1
ATOM 4556 C CA . PHE A 1 633 ? 28.654 14.232 -62.433 1.00 92.50 633 PHE A CA 1
ATOM 4557 C C . PHE A 1 633 ? 29.513 14.638 -63.627 1.00 92.50 633 PHE A C 1
ATOM 4559 O O . PHE A 1 633 ? 29.879 15.808 -63.773 1.00 92.50 633 PHE A O 1
ATOM 4566 N N . THR A 1 634 ? 29.776 13.687 -64.518 1.00 93.06 634 THR A N 1
ATOM 4567 C CA . THR A 1 634 ? 30.278 13.954 -65.873 1.00 93.06 634 THR A CA 1
ATOM 4568 C C . THR A 1 634 ? 29.525 13.092 -66.876 1.00 93.06 634 THR A C 1
ATOM 4570 O O . THR A 1 634 ? 29.021 12.024 -66.533 1.00 93.06 634 THR A O 1
ATOM 4573 N N . VAL A 1 635 ? 29.433 13.542 -68.123 1.00 94.81 635 VAL A N 1
ATOM 4574 C CA . VAL A 1 635 ? 28.815 12.768 -69.205 1.00 94.81 635 VAL A CA 1
ATOM 4575 C C . VAL A 1 635 ? 29.600 12.926 -70.495 1.00 94.81 635 VAL A C 1
ATOM 4577 O O . VAL A 1 635 ? 30.106 14.007 -70.788 1.00 94.81 635 VAL A O 1
ATOM 4580 N N . LEU A 1 636 ? 29.695 11.854 -71.274 1.00 92.44 636 LEU A N 1
ATOM 4581 C CA . LEU A 1 636 ? 30.245 11.865 -72.628 1.00 92.44 636 LEU A CA 1
ATOM 4582 C C . LEU A 1 636 ? 29.330 11.095 -73.587 1.00 92.44 636 LEU A C 1
ATOM 4584 O O . LEU A 1 636 ? 28.596 10.201 -73.167 1.00 92.44 636 LEU A O 1
ATOM 4588 N N . GLY A 1 637 ? 29.362 11.445 -74.873 1.00 89.88 637 GLY A N 1
ATOM 4589 C CA . GLY A 1 637 ? 28.683 10.677 -75.918 1.00 89.88 637 GLY A CA 1
ATOM 4590 C C . GLY A 1 637 ? 29.496 9.439 -76.293 1.00 89.88 637 GLY A C 1
ATOM 4591 O O . GLY A 1 637 ? 30.723 9.509 -76.363 1.00 89.88 637 GLY A O 1
ATOM 4592 N N . THR A 1 638 ? 28.831 8.319 -76.554 1.00 89.31 638 THR A N 1
ATOM 4593 C CA . THR A 1 638 ? 29.452 7.063 -76.995 1.00 89.31 638 THR A CA 1
ATOM 4594 C C . THR A 1 638 ? 28.916 6.641 -78.356 1.00 89.31 638 THR A C 1
ATOM 4596 O O . THR A 1 638 ? 27.751 6.865 -78.695 1.00 89.31 638 THR A O 1
ATOM 4599 N N . ASN A 1 639 ? 29.772 6.017 -79.159 1.00 83.38 639 ASN A N 1
ATOM 4600 C CA . ASN A 1 639 ? 29.353 5.222 -80.306 1.00 83.38 639 ASN A CA 1
ATOM 4601 C C . ASN A 1 639 ? 30.325 4.058 -80.539 1.00 83.38 639 ASN A C 1
ATOM 4603 O O . ASN A 1 639 ? 31.251 3.841 -79.758 1.00 83.38 639 ASN A O 1
ATOM 4607 N N . SER A 1 640 ? 30.123 3.297 -81.616 1.00 76.56 640 SER A N 1
ATOM 4608 C CA . SER A 1 640 ? 30.953 2.133 -81.962 1.00 76.56 640 SER A CA 1
ATOM 4609 C C . SER A 1 640 ? 32.447 2.433 -82.130 1.00 76.56 640 SER A C 1
ATOM 4611 O O . SER A 1 640 ? 33.244 1.501 -82.161 1.00 76.56 640 SER A O 1
ATOM 4613 N N . CYS A 1 641 ? 32.825 3.705 -82.262 1.00 66.19 641 CYS A N 1
ATOM 4614 C CA . CYS A 1 641 ? 34.196 4.147 -82.490 1.00 66.19 641 CYS A CA 1
ATOM 4615 C C . CYS A 1 641 ? 34.867 4.800 -81.296 1.00 66.19 641 CYS A C 1
ATOM 4617 O O . CYS A 1 641 ? 36.039 5.165 -81.383 1.00 66.19 641 CYS A O 1
ATOM 4619 N N . GLY A 1 642 ? 34.156 4.868 -80.174 1.00 76.62 642 GLY A N 1
ATOM 4620 C CA . GLY A 1 642 ? 34.693 5.246 -78.880 1.00 76.62 642 GLY A CA 1
ATOM 4621 C C . GLY A 1 642 ? 33.885 6.347 -78.205 1.00 76.62 642 GLY A C 1
ATOM 4622 O O . GLY A 1 642 ? 32.744 6.650 -78.561 1.00 76.62 642 GLY A O 1
ATOM 4623 N N . ASN A 1 643 ? 34.526 6.953 -77.214 1.00 87.38 643 ASN A N 1
ATOM 4624 C CA . ASN A 1 643 ? 33.958 7.985 -76.364 1.00 87.38 643 ASN A CA 1
ATOM 4625 C C . ASN A 1 643 ? 34.359 9.380 -76.860 1.00 87.38 643 ASN A C 1
ATOM 4627 O O . ASN A 1 643 ? 35.544 9.640 -77.071 1.00 87.38 643 ASN A O 1
ATOM 4631 N N . GLY A 1 644 ? 33.383 10.276 -77.005 1.00 84.94 644 GLY A N 1
ATOM 4632 C CA . GLY A 1 644 ? 33.623 11.701 -77.229 1.00 84.94 644 GLY A CA 1
ATOM 4633 C C . GLY A 1 644 ? 34.208 12.400 -75.994 1.00 84.94 644 GLY A C 1
ATOM 4634 O O . GLY A 1 644 ? 34.490 11.782 -74.965 1.00 84.94 644 GLY A O 1
ATOM 4635 N N . ILE A 1 645 ? 34.378 13.721 -76.076 1.00 89.56 645 ILE A N 1
ATOM 4636 C CA . ILE A 1 645 ? 34.924 14.525 -74.970 1.00 89.56 645 ILE A CA 1
ATOM 4637 C C . ILE A 1 645 ? 33.864 14.689 -73.870 1.00 89.56 645 ILE A C 1
ATOM 4639 O O . ILE A 1 645 ? 32.735 15.103 -74.146 1.00 89.56 645 ILE A O 1
ATOM 4643 N N . ALA A 1 646 ? 34.242 14.386 -72.624 1.00 89.94 646 ALA A N 1
ATOM 4644 C CA . ALA A 1 646 ? 33.374 14.522 -71.458 1.00 89.94 646 ALA A CA 1
ATOM 4645 C C . ALA A 1 646 ? 33.038 15.980 -71.122 1.00 89.94 646 ALA A C 1
ATOM 4647 O O . ALA A 1 646 ? 33.828 16.892 -71.364 1.00 89.94 646 ALA A O 1
ATOM 4648 N N . SER A 1 647 ? 31.864 16.182 -70.525 1.00 93.00 647 SER A N 1
ATOM 4649 C CA . SER A 1 647 ? 31.413 17.472 -70.011 1.00 93.00 647 SER A CA 1
ATOM 4650 C C . SER A 1 647 ? 32.344 17.988 -68.912 1.00 93.00 647 SER A C 1
ATOM 4652 O O . SER A 1 647 ? 33.039 17.219 -68.241 1.00 93.00 647 SER A O 1
ATOM 4654 N N . SER A 1 648 ? 32.289 19.292 -68.638 1.00 90.88 648 SER A N 1
ATOM 4655 C CA . SER A 1 648 ? 32.851 19.823 -67.393 1.00 90.88 648 SER A CA 1
ATOM 4656 C C . SER A 1 648 ? 32.176 19.165 -66.169 1.00 90.88 648 SER A C 1
ATOM 4658 O O . SER A 1 648 ? 30.972 18.889 -66.236 1.00 90.88 648 SER A O 1
ATOM 4660 N N . PRO A 1 649 ? 32.909 18.905 -65.065 1.00 91.06 649 PRO A N 1
ATOM 4661 C CA . PRO A 1 649 ? 32.337 18.303 -63.860 1.00 91.06 649 PRO A CA 1
ATOM 4662 C C . PRO A 1 649 ? 31.245 19.178 -63.236 1.00 91.06 649 PRO A C 1
ATOM 4664 O O . PRO A 1 649 ? 31.482 20.349 -62.943 1.00 91.06 649 PRO A O 1
ATOM 4667 N N . TYR A 1 650 ? 30.067 18.603 -62.996 1.00 93.12 650 TYR A N 1
ATOM 4668 C CA . TYR A 1 650 ? 29.001 19.233 -62.216 1.00 93.12 650 TYR A CA 1
ATOM 4669 C C . TYR A 1 650 ? 29.108 18.779 -60.758 1.00 93.12 650 TYR A C 1
ATOM 4671 O O . TYR A 1 650 ? 28.925 17.595 -60.474 1.00 93.12 650 TYR A O 1
ATOM 4679 N N . ALA A 1 651 ? 29.425 19.700 -59.846 1.00 90.44 651 ALA A N 1
ATOM 4680 C CA . ALA A 1 651 ? 29.596 19.401 -58.426 1.00 90.44 651 ALA A CA 1
ATOM 4681 C C . ALA A 1 651 ? 28.241 19.256 -57.712 1.00 90.44 651 ALA A C 1
ATOM 4683 O O . ALA A 1 651 ? 27.502 20.230 -57.554 1.00 90.44 651 ALA A O 1
ATOM 4684 N N . LEU A 1 652 ? 27.931 18.040 -57.260 1.00 90.94 652 LEU A N 1
ATOM 4685 C CA . LEU A 1 652 ? 26.779 17.739 -56.416 1.00 90.94 652 LEU A CA 1
ATOM 4686 C C . LEU A 1 652 ? 27.195 17.701 -54.941 1.00 90.94 652 LEU A C 1
ATOM 4688 O O . LEU A 1 652 ? 28.110 16.963 -54.564 1.00 90.94 652 LEU A O 1
ATOM 4692 N N . ILE A 1 653 ? 26.454 18.428 -54.105 1.00 87.94 653 ILE A N 1
ATOM 4693 C CA . ILE A 1 653 ? 26.526 18.309 -52.647 1.00 87.94 653 ILE A CA 1
ATOM 4694 C C . ILE A 1 653 ? 25.402 17.374 -52.182 1.00 87.94 653 ILE A C 1
ATOM 4696 O O . ILE A 1 653 ? 24.237 17.585 -52.523 1.00 87.94 653 ILE A O 1
ATOM 4700 N N . VAL A 1 654 ? 25.763 16.325 -51.438 1.00 86.94 654 VAL A N 1
ATOM 4701 C CA . VAL A 1 654 ? 24.817 15.478 -50.704 1.00 86.94 654 VAL A CA 1
ATOM 4702 C C . VAL A 1 654 ? 24.821 15.930 -49.247 1.00 86.94 654 VAL A C 1
ATOM 4704 O O . VAL A 1 654 ? 25.817 15.723 -48.553 1.00 86.94 654 VAL A O 1
ATOM 4707 N N . ASP A 1 655 ? 23.726 16.542 -48.801 1.00 85.25 655 ASP A N 1
ATOM 4708 C CA . ASP A 1 655 ? 23.589 17.054 -47.434 1.00 85.25 655 ASP A CA 1
ATOM 4709 C C . ASP A 1 655 ? 23.235 15.894 -46.490 1.00 85.25 655 ASP A C 1
ATOM 4711 O O . ASP A 1 655 ? 22.162 15.297 -46.627 1.00 85.25 655 ASP A O 1
ATOM 4715 N N . PRO A 1 656 ? 24.112 15.511 -45.546 1.00 81.25 656 PRO A N 1
ATOM 4716 C CA . PRO A 1 656 ? 23.855 14.370 -44.679 1.00 81.25 656 PRO A CA 1
ATOM 4717 C C . PRO A 1 656 ? 22.714 14.652 -43.688 1.00 81.25 656 PRO A C 1
ATOM 4719 O O . PRO A 1 656 ? 22.414 15.796 -43.343 1.00 81.25 656 PRO A O 1
ATOM 4722 N N . LEU A 1 657 ? 22.091 13.587 -43.170 1.00 82.94 657 LEU A N 1
ATOM 4723 C CA . LEU A 1 657 ? 21.251 13.705 -41.974 1.00 82.94 657 LEU A CA 1
ATOM 4724 C C . LEU A 1 657 ? 22.111 14.128 -40.766 1.00 82.94 657 LEU A C 1
ATOM 4726 O O . LEU A 1 657 ? 23.298 13.783 -40.720 1.00 82.94 657 LEU A O 1
ATOM 4730 N N . PRO A 1 658 ? 21.533 14.812 -39.759 1.00 86.56 658 PRO A N 1
ATOM 4731 C CA . PRO A 1 658 ? 22.242 15.160 -38.533 1.00 86.56 658 PRO A CA 1
ATOM 4732 C C . PRO A 1 658 ? 22.904 13.936 -37.891 1.00 86.56 658 PRO A C 1
ATOM 4734 O O . PRO A 1 658 ? 22.287 12.874 -37.768 1.00 86.56 658 PRO A O 1
ATOM 4737 N N . ALA A 1 659 ? 24.155 14.091 -37.449 1.00 81.62 659 ALA A N 1
ATOM 4738 C CA . ALA A 1 659 ? 24.866 13.041 -36.726 1.00 81.62 659 ALA A CA 1
ATOM 4739 C C . ALA A 1 659 ? 24.117 12.638 -35.440 1.00 81.62 659 ALA A C 1
ATOM 4741 O O . ALA A 1 659 ? 23.354 13.424 -34.874 1.00 81.62 659 ALA A O 1
ATOM 4742 N N . ALA A 1 660 ? 24.354 11.411 -34.962 1.00 75.50 660 ALA A N 1
ATOM 4743 C CA . ALA A 1 660 ? 23.780 10.949 -33.703 1.00 75.50 660 ALA A CA 1
ATOM 4744 C C . ALA A 1 660 ? 24.179 11.890 -32.553 1.00 75.50 660 ALA A C 1
ATOM 4746 O O . ALA A 1 660 ? 25.352 12.241 -32.401 1.00 75.50 660 ALA A O 1
ATOM 4747 N N . ALA A 1 661 ? 23.196 12.291 -31.748 1.00 75.31 661 ALA A N 1
ATOM 4748 C CA . ALA A 1 661 ? 23.435 13.099 -30.559 1.00 75.31 661 ALA A CA 1
ATOM 4749 C C . ALA A 1 661 ? 24.356 12.369 -29.558 1.00 75.31 661 ALA A C 1
ATOM 4751 O O . ALA A 1 661 ? 24.417 11.140 -29.521 1.00 75.31 661 ALA A O 1
ATOM 4752 N N . GLY A 1 662 ? 25.074 13.128 -28.724 1.00 82.69 662 GLY A N 1
ATOM 4753 C CA . GLY A 1 662 ? 25.767 12.574 -27.555 1.00 82.69 662 GLY A CA 1
ATOM 4754 C C . GLY A 1 662 ? 24.784 12.110 -26.465 1.00 82.69 662 GLY A C 1
ATOM 4755 O O . GLY A 1 662 ? 23.581 12.338 -26.590 1.00 82.69 662 GLY A O 1
ATOM 4756 N N . PRO A 1 663 ? 25.261 11.481 -25.374 1.00 89.50 663 PRO A N 1
ATOM 4757 C CA . PRO A 1 663 ? 24.391 11.048 -24.282 1.00 89.50 663 PRO A CA 1
ATOM 4758 C C . PRO A 1 663 ? 23.650 12.233 -23.647 1.00 89.50 663 PRO A C 1
ATOM 4760 O O . PRO A 1 663 ? 24.209 13.320 -23.483 1.00 89.50 663 PRO A O 1
ATOM 4763 N N . ILE A 1 664 ? 22.395 12.004 -23.258 1.00 94.62 664 ILE A N 1
ATOM 4764 C CA . ILE A 1 664 ? 21.581 12.994 -22.547 1.00 94.62 664 ILE A CA 1
ATOM 4765 C C . ILE A 1 664 ? 22.098 13.122 -21.114 1.00 94.62 664 ILE A C 1
ATOM 4767 O O . ILE A 1 664 ? 22.190 12.135 -20.386 1.00 94.62 664 ILE A O 1
ATOM 4771 N N . THR A 1 665 ? 22.420 14.345 -20.709 1.00 94.06 665 THR A N 1
ATOM 4772 C CA . THR A 1 665 ? 22.822 14.705 -19.347 1.00 94.06 665 THR A CA 1
ATOM 4773 C C . THR A 1 665 ? 21.627 15.321 -18.626 1.00 94.06 665 THR A C 1
ATOM 4775 O O . THR A 1 665 ? 21.038 16.278 -19.123 1.00 94.06 665 THR A O 1
ATOM 4778 N N . GLY A 1 666 ? 21.261 14.769 -17.470 1.00 93.00 666 GLY A N 1
ATOM 4779 C CA . GLY A 1 666 ? 20.136 15.206 -16.640 1.00 93.00 666 GLY A CA 1
ATOM 4780 C C . GLY A 1 666 ? 19.749 14.131 -15.619 1.00 93.00 666 GLY A C 1
ATOM 4781 O O . GLY A 1 666 ? 20.308 13.031 -15.626 1.00 93.00 666 GLY A O 1
ATOM 4782 N N . SER A 1 667 ? 18.798 14.438 -14.737 1.00 92.25 667 SER A N 1
ATOM 4783 C CA . SER A 1 667 ? 18.317 13.512 -13.704 1.00 92.25 667 SER A CA 1
ATOM 4784 C C . SER A 1 667 ? 17.581 12.318 -14.326 1.00 92.25 667 SER A C 1
ATOM 4786 O O . SER A 1 667 ? 16.552 12.493 -14.978 1.00 92.25 667 SER A O 1
ATOM 4788 N N . SER A 1 668 ? 18.054 11.090 -14.090 1.00 91.62 668 SER A N 1
ATOM 4789 C CA . SER A 1 668 ? 17.356 9.857 -14.504 1.00 91.62 668 SER A CA 1
ATOM 4790 C C . SER A 1 668 ? 16.249 9.423 -13.535 1.00 91.62 668 SER A C 1
ATOM 4792 O O . SER A 1 668 ? 15.480 8.515 -13.842 1.00 91.62 668 SER A O 1
ATOM 4794 N N . SER A 1 669 ? 16.143 10.067 -12.370 1.00 90.62 669 SER A N 1
ATOM 4795 C CA . SER A 1 669 ? 15.101 9.828 -11.370 1.00 90.62 669 SER A CA 1
ATOM 4796 C C . SER A 1 669 ? 14.511 11.157 -10.917 1.00 90.62 669 SER A C 1
ATOM 4798 O O . SER A 1 669 ? 15.243 12.011 -10.421 1.00 90.62 669 SER A O 1
ATOM 4800 N N . VAL A 1 670 ? 13.197 11.314 -11.063 1.00 92.81 670 VAL A N 1
ATOM 4801 C CA . VAL A 1 670 ? 12.463 12.554 -10.758 1.00 92.81 670 VAL A CA 1
ATOM 4802 C C . VAL A 1 670 ? 11.172 12.244 -10.003 1.00 92.81 670 VAL A C 1
ATOM 4804 O O . VAL A 1 670 ? 10.634 11.140 -10.100 1.00 92.81 670 VAL A O 1
ATOM 4807 N N . CYS A 1 671 ? 10.663 13.210 -9.240 1.00 90.88 671 CYS A N 1
ATOM 4808 C CA . CYS A 1 671 ? 9.380 13.079 -8.547 1.00 90.88 671 CYS A CA 1
ATOM 4809 C C . CYS A 1 671 ? 8.236 13.638 -9.400 1.00 90.88 671 CYS A C 1
ATOM 4811 O O . CYS A 1 671 ? 8.418 14.626 -10.110 1.00 90.88 671 CYS A O 1
ATOM 4813 N N . GLN A 1 672 ? 7.035 13.073 -9.280 1.00 91.19 672 GLN A N 1
ATOM 4814 C CA . GLN A 1 672 ? 5.821 13.726 -9.782 1.00 91.19 672 GLN A CA 1
ATOM 4815 C C . GLN A 1 672 ? 5.668 15.111 -9.140 1.00 91.19 672 GLN A C 1
ATOM 4817 O O . GLN A 1 672 ? 5.767 15.243 -7.922 1.00 91.19 672 GLN A O 1
ATOM 4822 N N . GLY A 1 673 ? 5.420 16.144 -9.936 1.00 87.31 673 GLY A N 1
ATOM 4823 C CA . GLY A 1 673 ? 5.393 17.541 -9.492 1.00 87.31 673 GLY A CA 1
ATOM 4824 C C . GLY A 1 673 ? 6.756 18.250 -9.498 1.00 87.31 673 GLY A C 1
ATOM 4825 O O . GLY A 1 673 ? 6.806 19.434 -9.162 1.00 87.31 673 GLY A O 1
ATOM 4826 N N . ALA A 1 674 ? 7.855 17.577 -9.865 1.00 89.44 674 ALA A N 1
ATOM 4827 C CA . ALA A 1 674 ? 9.155 18.230 -10.028 1.00 89.44 674 ALA A CA 1
ATOM 4828 C C . ALA A 1 674 ? 9.116 19.243 -11.185 1.00 89.44 674 ALA A C 1
ATOM 4830 O O . ALA A 1 674 ? 8.563 18.971 -12.251 1.00 89.44 674 ALA A O 1
ATOM 4831 N N . SER A 1 675 ? 9.726 20.411 -10.989 1.00 91.06 675 SER A N 1
ATOM 4832 C CA . SER A 1 675 ? 9.799 21.466 -12.003 1.00 91.06 675 SER A CA 1
ATOM 4833 C C . SER A 1 675 ? 11.206 22.045 -12.073 1.00 91.06 675 SER A C 1
ATOM 4835 O O . SER A 1 675 ? 11.888 22.151 -11.056 1.00 91.06 675 SER A O 1
ATOM 4837 N N . GLY A 1 676 ? 11.639 22.415 -13.280 1.00 91.00 676 GLY A N 1
ATOM 4838 C CA . GLY A 1 676 ? 12.965 22.997 -13.494 1.00 91.00 676 GLY A CA 1
ATOM 4839 C C . GLY A 1 676 ? 14.069 21.980 -13.790 1.00 91.00 676 GLY A C 1
ATOM 4840 O O . GLY A 1 676 ? 15.240 22.349 -13.753 1.00 91.00 676 GLY A O 1
ATOM 4841 N N . GLU A 1 677 ? 13.729 20.728 -14.107 1.00 95.31 677 GLU A N 1
ATOM 4842 C CA . GLU A 1 677 ? 14.717 19.702 -14.456 1.00 95.31 677 GLU A CA 1
ATOM 4843 C C . GLU A 1 677 ? 15.356 20.027 -15.810 1.00 95.31 677 GLU A C 1
ATOM 4845 O O . GLU A 1 677 ? 14.654 20.226 -16.804 1.00 95.31 677 GLU A O 1
ATOM 4850 N N . ILE A 1 678 ? 16.686 20.097 -15.862 1.00 96.25 678 ILE A N 1
ATOM 4851 C CA . ILE A 1 678 ? 17.422 20.449 -17.080 1.00 96.25 678 ILE A CA 1
ATOM 4852 C C . ILE A 1 678 ? 17.958 19.176 -17.731 1.00 96.25 678 ILE A C 1
ATOM 4854 O O . ILE A 1 678 ? 18.710 18.423 -17.110 1.00 96.25 678 ILE A O 1
ATOM 4858 N N . TYR A 1 679 ? 17.612 18.979 -19.003 1.00 96.94 679 TYR A N 1
ATOM 4859 C CA . TYR A 1 679 ? 18.157 17.917 -19.844 1.00 96.94 679 TYR A CA 1
ATOM 4860 C C . TYR A 1 679 ? 18.910 18.529 -21.013 1.00 96.94 679 TYR A C 1
ATOM 4862 O O . TYR A 1 679 ? 18.387 19.386 -21.725 1.00 96.94 679 TYR A O 1
ATOM 4870 N N . THR A 1 680 ? 20.146 18.091 -21.217 1.00 95.56 680 THR A N 1
ATOM 4871 C CA . THR A 1 680 ? 21.037 18.663 -22.225 1.00 95.56 680 THR A CA 1
ATOM 4872 C C . THR A 1 680 ? 21.816 17.584 -22.958 1.00 95.56 680 THR A C 1
ATOM 4874 O O . THR A 1 680 ? 22.137 16.537 -22.398 1.00 95.56 680 THR A O 1
ATOM 4877 N N . ILE A 1 681 ? 22.133 17.843 -24.219 1.00 93.81 681 ILE A N 1
ATOM 4878 C CA . ILE A 1 681 ? 23.128 17.095 -24.985 1.00 93.81 681 ILE A CA 1
ATOM 4879 C C . ILE A 1 681 ? 24.227 18.052 -25.436 1.00 93.81 681 ILE A C 1
ATOM 4881 O O . ILE A 1 681 ? 24.003 19.256 -25.611 1.00 93.81 681 ILE A O 1
ATOM 4885 N N . ALA A 1 682 ? 25.422 17.509 -25.668 1.00 89.12 682 ALA A N 1
ATOM 4886 C CA . ALA A 1 682 ? 26.460 18.254 -26.365 1.00 89.12 682 ALA A CA 1
ATOM 4887 C C . ALA A 1 682 ? 25.918 18.755 -27.715 1.00 89.12 682 ALA A C 1
ATOM 4889 O O . ALA A 1 682 ? 25.196 18.030 -28.405 1.00 89.12 682 ALA A O 1
ATOM 4890 N N . VAL A 1 683 ? 26.256 19.997 -28.073 1.00 84.81 683 VAL A N 1
ATOM 4891 C CA . VAL A 1 683 ? 25.879 20.582 -29.366 1.00 84.81 683 VAL A CA 1
ATOM 4892 C C . VAL A 1 683 ? 26.391 19.668 -30.476 1.00 84.81 683 VAL A C 1
ATOM 4894 O O . VAL A 1 683 ? 27.581 19.350 -30.510 1.00 84.81 683 VAL A O 1
ATOM 4897 N N . ILE A 1 684 ? 25.504 19.247 -31.378 1.00 84.19 684 ILE A N 1
ATOM 4898 C CA . ILE A 1 684 ? 25.897 18.481 -32.563 1.00 84.19 684 ILE A CA 1
ATOM 4899 C C . ILE A 1 684 ? 26.696 19.443 -33.470 1.00 84.19 684 ILE A C 1
ATOM 4901 O O . ILE A 1 684 ? 26.147 20.483 -33.843 1.00 84.19 684 ILE A O 1
ATOM 4905 N N . PRO A 1 685 ? 27.987 19.175 -33.774 1.00 69.88 685 PRO A N 1
ATOM 4906 C CA . PRO A 1 685 ? 28.836 20.085 -34.552 1.00 69.88 685 PRO A CA 1
ATOM 4907 C C . PRO A 1 685 ? 28.205 20.445 -35.904 1.00 69.88 685 PRO A C 1
ATOM 4909 O O . PRO A 1 685 ? 27.658 19.573 -36.575 1.00 69.88 685 PRO A O 1
ATOM 4912 N N . HIS A 1 686 ? 28.264 21.721 -36.302 1.00 54.50 686 HIS A N 1
ATOM 4913 C CA . HIS A 1 686 ? 27.307 22.266 -37.266 1.00 54.50 686 HIS A CA 1
ATOM 4914 C C . HIS A 1 686 ? 27.925 22.771 -38.582 1.00 54.50 686 HIS A C 1
ATOM 4916 O O . HIS A 1 686 ? 28.660 23.758 -38.598 1.00 54.50 686 HIS A O 1
ATOM 4922 N N . ALA A 1 687 ? 27.488 22.151 -39.683 1.00 56.41 687 ALA A N 1
ATOM 4923 C CA . ALA A 1 687 ? 27.036 22.835 -40.903 1.00 56.41 687 ALA A CA 1
ATOM 4924 C C . ALA A 1 687 ? 25.534 22.550 -41.171 1.00 56.41 687 ALA A C 1
ATOM 4926 O O . ALA A 1 687 ? 24.835 23.437 -41.649 1.00 56.41 687 ALA A O 1
ATOM 4927 N N . ASP A 1 688 ? 24.991 21.432 -40.653 1.00 69.19 688 ASP A N 1
ATOM 4928 C CA . ASP A 1 688 ? 23.714 20.877 -41.126 1.00 69.19 688 ASP A CA 1
ATOM 4929 C C . ASP A 1 688 ? 22.642 20.579 -40.036 1.00 69.19 688 ASP A C 1
ATOM 4931 O O . ASP A 1 688 ? 21.916 19.622 -40.225 1.00 69.19 688 ASP A O 1
ATOM 4935 N N . VAL A 1 689 ? 22.504 21.267 -38.882 1.00 80.75 689 VAL A N 1
ATOM 4936 C CA . VAL A 1 689 ? 21.469 20.965 -37.833 1.00 80.75 689 VAL A CA 1
ATOM 4937 C C . VAL A 1 689 ? 20.594 22.161 -37.404 1.00 80.75 689 VAL A C 1
ATOM 4939 O O . VAL A 1 689 ? 20.818 22.795 -36.379 1.00 80.75 689 VAL A O 1
ATOM 4942 N N . ASN A 1 690 ? 19.489 22.424 -38.093 1.00 85.06 690 ASN A N 1
ATOM 4943 C CA . ASN A 1 690 ? 18.682 23.633 -37.874 1.00 85.06 690 ASN A CA 1
ATOM 4944 C C . ASN A 1 690 ? 17.726 23.583 -36.653 1.00 85.06 690 ASN A C 1
ATOM 4946 O O . ASN A 1 690 ? 17.029 24.566 -36.395 1.00 85.06 690 ASN A O 1
ATOM 4950 N N . GLY A 1 691 ? 17.671 22.478 -35.899 1.00 89.00 691 GLY A N 1
ATOM 4951 C CA . GLY A 1 691 ? 16.856 22.365 -34.681 1.00 89.00 691 GLY A CA 1
ATOM 4952 C C . GLY A 1 691 ? 16.945 21.003 -33.987 1.00 89.00 691 GLY A C 1
ATOM 4953 O O . GLY A 1 691 ? 17.529 20.062 -34.524 1.00 89.00 691 GLY A O 1
ATOM 4954 N N . TYR A 1 692 ? 16.337 20.886 -32.803 1.00 92.44 692 TYR A N 1
ATOM 4955 C CA . TYR A 1 692 ? 16.298 19.656 -31.998 1.00 92.44 692 TYR A CA 1
ATOM 4956 C C . TYR A 1 692 ? 14.863 19.241 -31.679 1.00 92.44 692 TYR A C 1
ATOM 4958 O O . TYR A 1 692 ? 14.061 20.060 -31.238 1.00 92.44 692 TYR A O 1
ATOM 4966 N N . VAL A 1 693 ? 14.549 17.956 -31.818 1.00 93.31 693 VAL A N 1
ATOM 4967 C CA . VAL A 1 693 ? 13.239 17.408 -31.450 1.00 93.31 693 VAL A CA 1
ATOM 4968 C C . VAL A 1 693 ? 13.391 16.545 -30.208 1.00 93.31 693 VAL A C 1
ATOM 4970 O O . VAL A 1 693 ? 14.075 15.521 -30.232 1.00 93.31 693 VAL A O 1
ATOM 4973 N N . TRP A 1 694 ? 12.728 16.966 -29.132 1.00 95.12 694 TRP A N 1
ATOM 4974 C CA . TRP A 1 694 ? 12.646 16.239 -27.870 1.00 95.12 694 TRP A CA 1
ATOM 4975 C C . TRP A 1 694 ? 11.301 15.527 -27.763 1.00 95.12 694 TRP A C 1
ATOM 4977 O O . TRP A 1 694 ? 10.257 16.111 -28.050 1.00 95.12 694 TRP A O 1
ATOM 4987 N N . THR A 1 695 ? 11.326 14.277 -27.317 1.00 95.19 695 THR A N 1
ATOM 4988 C CA . THR A 1 695 ? 10.130 13.525 -26.918 1.00 95.19 695 THR A CA 1
ATOM 4989 C C . THR A 1 695 ? 10.237 13.249 -25.427 1.00 95.19 695 THR A C 1
ATOM 4991 O O . THR A 1 695 ? 11.248 12.711 -24.973 1.00 95.19 695 THR A O 1
ATOM 4994 N N . LEU A 1 696 ? 9.229 13.682 -24.672 1.00 95.56 696 LEU A N 1
ATOM 4995 C CA . LEU A 1 696 ? 9.185 13.560 -23.219 1.00 95.56 696 LEU A CA 1
ATOM 4996 C C . LEU A 1 696 ? 8.314 12.373 -22.784 1.00 95.56 696 LEU A C 1
ATOM 4998 O O . LEU A 1 696 ? 7.406 11.994 -23.527 1.00 95.56 696 LEU A O 1
ATOM 5002 N N . PRO A 1 697 ? 8.524 11.848 -21.563 1.00 94.38 697 PRO A N 1
ATOM 5003 C CA . PRO A 1 697 ? 7.581 10.932 -20.934 1.00 94.38 697 PRO A CA 1
ATOM 5004 C C . PRO A 1 697 ? 6.154 11.510 -20.859 1.00 94.38 697 PRO A C 1
ATOM 5006 O O . PRO A 1 697 ? 5.993 12.732 -20.748 1.00 94.38 697 PRO A O 1
ATOM 5009 N N . PRO A 1 698 ? 5.105 10.666 -20.859 1.00 92.62 698 PRO A N 1
ATOM 5010 C CA . PRO A 1 698 ? 3.732 11.115 -20.634 1.00 92.62 698 PRO A CA 1
ATOM 5011 C C . PRO A 1 698 ? 3.616 11.928 -19.336 1.00 92.62 698 PRO A C 1
ATOM 5013 O O . PRO A 1 698 ? 4.180 11.530 -18.320 1.00 92.62 698 PRO A O 1
ATOM 5016 N N . GLY A 1 699 ? 2.905 13.062 -19.375 1.00 89.56 699 GLY A N 1
ATOM 5017 C CA . GLY A 1 699 ? 2.733 13.996 -18.245 1.00 89.56 699 GLY A CA 1
ATOM 5018 C C . GLY A 1 699 ? 3.885 14.994 -18.033 1.00 89.56 699 GLY A C 1
ATOM 5019 O O . GLY A 1 699 ? 3.759 15.929 -17.240 1.00 89.56 699 GLY A O 1
ATOM 5020 N N . ALA A 1 700 ? 5.000 14.854 -18.755 1.00 94.44 700 ALA A N 1
ATOM 5021 C CA . ALA A 1 700 ? 6.084 15.829 -18.726 1.00 94.44 700 ALA A CA 1
ATOM 5022 C C . ALA A 1 700 ? 5.910 16.902 -19.817 1.00 94.44 700 ALA A C 1
ATOM 5024 O O . ALA A 1 700 ? 5.450 16.627 -20.927 1.00 94.44 700 ALA A O 1
ATOM 5025 N N . THR A 1 701 ? 6.305 18.141 -19.518 1.00 95.88 701 THR A N 1
ATOM 5026 C CA . THR A 1 701 ? 6.192 19.288 -20.434 1.00 95.88 701 THR A CA 1
ATOM 5027 C C . THR A 1 701 ? 7.492 20.082 -20.502 1.00 95.88 701 THR A C 1
ATOM 5029 O O . THR A 1 701 ? 8.170 20.271 -19.493 1.00 95.88 701 THR A O 1
ATOM 5032 N N . ILE A 1 702 ? 7.848 20.560 -21.698 1.00 96.88 702 ILE A N 1
ATOM 5033 C CA . ILE A 1 702 ? 8.986 21.469 -21.881 1.00 96.88 702 ILE A CA 1
ATOM 5034 C C . ILE A 1 702 ? 8.537 22.871 -21.474 1.00 96.88 702 ILE A C 1
ATOM 5036 O O . ILE A 1 702 ? 7.640 23.438 -22.096 1.00 96.88 702 ILE A O 1
ATOM 5040 N N . THR A 1 703 ? 9.172 23.443 -20.457 1.00 95.69 703 THR A N 1
ATOM 5041 C CA . THR A 1 703 ? 8.897 24.806 -19.983 1.00 95.69 703 THR A CA 1
ATOM 5042 C C . THR A 1 703 ? 9.840 25.842 -20.596 1.00 95.69 703 THR A C 1
ATOM 5044 O O . THR A 1 703 ? 9.480 27.015 -20.674 1.00 95.69 703 THR A O 1
ATOM 5047 N N . ALA A 1 704 ? 11.016 25.428 -21.084 1.00 95.31 704 ALA A N 1
ATOM 5048 C CA . ALA A 1 704 ? 11.947 26.274 -21.834 1.00 95.31 704 ALA A CA 1
ATOM 5049 C C . ALA A 1 704 ? 12.841 25.451 -22.781 1.00 95.31 704 ALA A C 1
ATOM 5051 O O . ALA A 1 704 ? 13.137 24.289 -22.512 1.00 95.31 704 ALA A O 1
ATOM 5052 N N . GLY A 1 705 ? 13.301 26.062 -23.880 1.00 94.50 705 GLY A N 1
ATOM 5053 C CA . GLY A 1 705 ? 14.302 25.465 -24.778 1.00 94.50 705 GLY A CA 1
ATOM 5054 C C . GLY A 1 705 ? 13.774 24.466 -25.816 1.00 94.50 705 GLY A C 1
ATOM 5055 O O . GLY A 1 705 ? 14.573 23.771 -26.436 1.00 94.50 705 GLY A O 1
ATOM 5056 N N . ALA A 1 706 ? 12.458 24.378 -26.044 1.00 86.31 706 ALA A N 1
ATOM 5057 C CA . ALA A 1 706 ? 11.905 23.562 -27.129 1.00 86.31 706 ALA A CA 1
ATOM 5058 C C . ALA A 1 706 ? 12.556 23.986 -28.463 1.00 86.31 706 ALA A C 1
ATOM 5060 O O . ALA A 1 706 ? 12.423 25.143 -28.857 1.00 86.31 706 ALA A O 1
ATOM 5061 N N . ASN A 1 707 ? 13.272 23.072 -29.124 1.00 91.38 707 ASN A N 1
ATOM 5062 C CA . ASN A 1 707 ? 14.121 23.266 -30.317 1.00 91.38 707 ASN A CA 1
ATOM 5063 C C . ASN A 1 707 ? 15.618 23.555 -30.099 1.00 91.38 707 ASN A C 1
ATOM 5065 O O . ASN A 1 707 ? 16.330 23.749 -31.085 1.00 91.38 707 ASN A O 1
ATOM 5069 N N . THR A 1 708 ? 16.137 23.529 -28.871 1.00 93.69 708 THR A N 1
ATOM 5070 C CA . THR A 1 708 ? 17.582 23.671 -28.604 1.00 93.69 708 THR A CA 1
ATOM 5071 C C . THR A 1 708 ? 18.196 22.361 -28.092 1.00 93.69 708 THR A C 1
ATOM 5073 O O . THR A 1 708 ? 17.493 21.398 -27.783 1.00 93.69 708 THR A O 1
ATOM 5076 N N . ASN A 1 709 ? 19.526 22.317 -27.963 1.00 92.31 709 ASN A N 1
ATOM 5077 C CA . ASN A 1 709 ? 20.245 21.182 -27.377 1.00 92.31 709 ASN A CA 1
ATOM 5078 C C . ASN A 1 709 ? 20.088 21.083 -25.843 1.00 92.31 709 ASN A C 1
ATOM 5080 O O . ASN A 1 709 ? 20.705 20.215 -25.228 1.00 92.31 709 ASN A O 1
ATOM 5084 N N . SER A 1 710 ? 19.303 21.970 -25.217 1.00 95.19 710 SER A N 1
ATOM 5085 C CA . SER A 1 710 ? 19.080 22.009 -23.772 1.00 95.19 710 SER A CA 1
ATOM 5086 C C . SER A 1 710 ? 17.657 22.456 -23.439 1.00 95.19 710 SER A C 1
ATOM 5088 O O . SER A 1 710 ? 17.284 23.600 -23.692 1.00 95.19 710 SER A O 1
ATOM 5090 N N . ILE A 1 711 ? 16.888 21.579 -22.799 1.00 97.31 711 ILE A N 1
ATOM 5091 C CA . ILE A 1 711 ? 15.507 21.843 -22.385 1.00 97.31 711 ILE A CA 1
ATOM 5092 C C . ILE A 1 711 ? 15.382 21.920 -20.865 1.00 97.31 711 ILE A C 1
ATOM 5094 O O . ILE A 1 711 ? 16.117 21.261 -20.130 1.00 97.31 711 ILE A O 1
ATOM 5098 N N . THR A 1 712 ? 14.407 22.697 -20.400 1.00 96.56 712 THR A N 1
ATOM 5099 C CA . THR A 1 712 ? 13.912 22.655 -19.019 1.00 96.56 712 THR A CA 1
ATOM 5100 C C . THR A 1 712 ? 12.543 21.990 -19.016 1.00 96.56 712 THR A C 1
ATOM 5102 O O . THR A 1 712 ? 11.691 22.327 -19.841 1.00 96.56 712 THR A O 1
ATOM 5105 N N . VAL A 1 713 ? 12.337 21.034 -18.115 1.00 97.12 713 VAL A N 1
ATOM 5106 C CA . VAL A 1 713 ? 11.171 20.148 -18.083 1.00 97.12 713 VAL A CA 1
ATOM 5107 C C . VAL A 1 713 ? 10.464 20.240 -16.732 1.00 97.12 713 VAL A C 1
ATOM 5109 O O . VAL A 1 713 ? 11.091 20.389 -15.681 1.00 97.12 713 VAL A O 1
ATOM 5112 N N . SER A 1 714 ? 9.137 20.151 -16.768 1.00 95.31 714 SER A N 1
ATOM 5113 C CA . SER A 1 714 ? 8.289 19.946 -15.596 1.00 95.31 714 SER A CA 1
ATOM 5114 C C . SER A 1 714 ? 7.575 18.605 -15.710 1.00 95.31 714 SER A C 1
ATOM 5116 O O . SER A 1 714 ? 7.004 18.305 -16.756 1.00 95.31 714 SER A O 1
ATOM 5118 N N . PHE A 1 715 ? 7.575 17.831 -14.630 1.00 94.38 715 PHE A N 1
ATOM 5119 C CA . PHE A 1 715 ? 6.864 16.563 -14.491 1.00 94.38 715 PHE A CA 1
ATOM 5120 C C . PHE A 1 715 ? 5.634 16.808 -13.627 1.00 94.38 715 PHE A C 1
ATOM 5122 O O . PHE A 1 715 ? 5.770 17.149 -12.457 1.00 94.38 715 PHE A O 1
ATOM 5129 N N . ASP A 1 716 ? 4.431 16.694 -14.178 1.00 91.00 716 ASP A N 1
ATOM 5130 C CA . ASP A 1 716 ? 3.201 16.895 -13.411 1.00 91.00 716 ASP A CA 1
ATOM 5131 C C . ASP A 1 716 ? 2.823 15.682 -12.527 1.00 91.00 716 ASP A C 1
ATOM 5133 O O . ASP A 1 716 ? 3.551 14.691 -12.420 1.00 91.00 716 ASP A O 1
ATOM 5137 N N . ALA A 1 717 ? 1.661 15.755 -11.869 1.00 85.31 717 ALA A N 1
ATOM 5138 C CA . ALA A 1 717 ? 1.142 14.687 -11.008 1.00 85.31 717 ALA A CA 1
ATOM 5139 C C . ALA A 1 717 ? 0.707 13.414 -11.767 1.00 85.31 717 ALA A C 1
ATOM 5141 O O . ALA A 1 717 ? 0.474 12.378 -11.147 1.00 85.31 717 ALA A O 1
ATOM 5142 N N . THR A 1 718 ? 0.577 13.483 -13.092 1.00 86.69 718 THR A N 1
ATOM 5143 C CA . THR A 1 718 ? 0.203 12.356 -13.959 1.00 86.69 718 THR A CA 1
ATOM 5144 C C . THR A 1 718 ? 1.403 11.722 -14.651 1.00 86.69 718 THR A C 1
ATOM 5146 O O . THR A 1 718 ? 1.246 10.715 -15.338 1.00 86.69 718 THR A O 1
ATOM 5149 N N . SER A 1 719 ? 2.600 12.282 -14.449 1.00 90.31 719 SER A N 1
ATOM 5150 C CA . SER A 1 719 ? 3.816 11.822 -15.105 1.00 90.31 719 SER A CA 1
ATOM 5151 C C . SER A 1 719 ? 4.129 10.366 -14.767 1.00 90.31 719 SER A C 1
ATOM 5153 O O . SER A 1 719 ? 4.146 9.981 -13.592 1.00 90.31 719 SER A O 1
ATOM 5155 N N . THR A 1 720 ? 4.396 9.560 -15.795 1.00 89.19 720 THR A N 1
ATOM 5156 C CA . THR A 1 720 ? 4.734 8.133 -15.668 1.00 89.19 720 THR A CA 1
ATOM 5157 C C . THR A 1 720 ? 6.159 7.853 -16.147 1.00 89.19 720 THR A C 1
ATOM 5159 O O . THR A 1 720 ? 6.630 8.552 -17.044 1.00 89.19 720 THR A O 1
ATOM 5162 N N . PRO A 1 721 ? 6.848 6.829 -15.603 1.00 92.25 721 PRO A N 1
ATOM 5163 C CA . PRO A 1 721 ? 8.155 6.415 -16.106 1.00 92.25 721 PRO A CA 1
ATOM 5164 C C . PRO A 1 721 ? 8.108 6.090 -17.600 1.00 92.25 721 PRO A C 1
ATOM 5166 O O . PRO A 1 721 ? 7.259 5.311 -18.032 1.00 92.25 721 PRO A O 1
ATOM 5169 N N . ASP A 1 722 ? 9.028 6.669 -18.367 1.00 94.94 722 ASP A N 1
ATOM 5170 C CA . ASP A 1 722 ? 9.193 6.387 -19.793 1.00 94.94 722 ASP A CA 1
ATOM 5171 C C . ASP A 1 722 ? 10.573 6.864 -20.279 1.00 94.94 722 ASP A C 1
ATOM 5173 O O . ASP A 1 722 ? 11.423 7.317 -19.502 1.00 94.94 722 ASP A O 1
ATOM 5177 N N . ILE A 1 723 ? 10.815 6.742 -21.577 1.00 92.75 723 ILE A N 1
ATOM 5178 C CA . ILE A 1 723 ? 12.039 7.156 -22.240 1.00 92.75 723 ILE A CA 1
ATOM 5179 C C . ILE A 1 723 ? 11.921 8.617 -22.676 1.00 92.75 723 ILE A C 1
ATOM 5181 O O . ILE A 1 723 ? 11.009 9.006 -23.400 1.00 92.75 723 ILE A O 1
ATOM 5185 N N . LEU A 1 724 ? 12.906 9.418 -22.285 1.00 95.12 724 LEU A N 1
ATOM 5186 C CA . LEU A 1 724 ? 13.147 10.741 -22.840 1.00 95.12 724 LEU A CA 1
ATOM 5187 C C . LEU A 1 724 ? 14.105 10.604 -24.028 1.00 95.12 724 LEU A C 1
ATOM 5189 O O . LEU A 1 724 ? 15.186 10.026 -23.887 1.00 95.12 724 LEU A O 1
ATOM 5193 N N . THR A 1 725 ? 13.714 11.110 -25.200 1.00 94.56 725 THR A N 1
ATOM 5194 C CA . THR A 1 725 ? 14.531 11.011 -26.421 1.00 94.56 725 THR A CA 1
ATOM 5195 C C . THR A 1 725 ? 14.816 12.369 -27.036 1.00 94.56 725 THR A C 1
ATOM 5197 O O . THR A 1 725 ? 13.951 13.245 -27.010 1.00 94.56 725 THR A O 1
ATOM 5200 N N . VAL A 1 726 ? 15.978 12.516 -27.669 1.00 94.69 726 VAL A N 1
ATOM 5201 C CA . VAL A 1 726 ? 16.320 13.698 -28.472 1.00 94.69 726 VAL A CA 1
ATOM 5202 C C . VAL A 1 726 ? 16.995 13.309 -29.776 1.00 94.69 726 VAL A C 1
ATOM 5204 O O . VAL A 1 726 ? 17.781 12.362 -29.817 1.00 94.69 726 VAL A O 1
ATOM 5207 N N . LYS A 1 727 ? 16.698 14.061 -30.836 1.00 90.94 727 LYS A N 1
ATOM 5208 C CA . LYS A 1 727 ? 17.349 13.976 -32.148 1.00 90.94 727 LYS A CA 1
ATOM 5209 C C . LYS A 1 727 ? 17.579 15.370 -32.735 1.00 90.94 727 LYS A C 1
ATOM 5211 O O . LYS A 1 727 ? 16.790 16.282 -32.488 1.00 90.94 727 LYS A O 1
ATOM 5216 N N . GLY A 1 728 ? 18.657 15.536 -33.500 1.00 90.94 728 GLY A N 1
ATOM 5217 C CA . GLY A 1 728 ? 18.881 16.729 -34.324 1.00 90.94 728 GLY A CA 1
ATOM 5218 C C . GLY A 1 728 ? 18.059 16.670 -35.614 1.00 90.94 728 GLY A C 1
ATOM 5219 O O . GLY A 1 728 ? 17.749 15.581 -36.092 1.00 90.94 728 GLY A O 1
ATOM 5220 N N . THR A 1 729 ? 17.718 17.825 -36.182 1.00 88.62 729 THR A N 1
ATOM 5221 C CA . THR A 1 729 ? 16.886 17.951 -37.394 1.00 88.62 729 THR A CA 1
ATOM 5222 C C . THR A 1 729 ? 17.481 18.952 -38.377 1.00 88.62 729 THR A C 1
ATOM 5224 O O . THR A 1 729 ? 18.090 19.938 -37.955 1.00 88.62 729 THR A O 1
ATOM 5227 N N . ASN A 1 730 ? 17.324 18.709 -39.681 1.00 87.00 730 ASN A N 1
ATOM 5228 C CA . ASN A 1 730 ? 17.781 19.606 -40.745 1.00 87.00 730 ASN A CA 1
ATOM 5229 C C . ASN A 1 730 ? 16.903 19.554 -42.003 1.00 87.00 730 ASN A C 1
ATOM 5231 O O . ASN A 1 730 ? 15.856 18.912 -42.007 1.00 87.00 730 ASN A O 1
ATOM 5235 N N . GLY A 1 731 ? 17.326 20.237 -43.074 1.00 82.19 731 GLY A N 1
ATOM 5236 C CA . GLY A 1 731 ? 16.590 20.293 -44.344 1.00 82.19 731 GLY A CA 1
ATOM 5237 C C . GLY A 1 731 ? 16.379 18.937 -45.035 1.00 82.19 731 GLY A C 1
ATOM 5238 O O . GLY A 1 731 ? 15.463 18.819 -45.844 1.00 82.19 731 GLY A O 1
ATOM 5239 N N . CYS A 1 732 ? 17.172 17.920 -44.689 1.00 82.31 732 CYS A N 1
ATOM 5240 C CA . CYS A 1 732 ? 17.043 16.551 -45.185 1.00 82.31 732 CYS A CA 1
ATOM 5241 C C . CYS A 1 732 ? 16.259 15.615 -44.261 1.00 82.31 732 CYS A C 1
ATOM 5243 O O . CYS A 1 732 ? 15.861 14.534 -44.698 1.00 82.31 732 CYS A O 1
ATOM 5245 N N . GLY A 1 733 ? 15.995 16.024 -43.017 1.00 82.81 733 GLY A N 1
ATOM 5246 C CA . GLY A 1 733 ? 15.161 15.293 -42.069 1.00 82.81 733 GLY A CA 1
ATOM 5247 C C . GLY A 1 733 ? 15.800 15.119 -40.694 1.00 82.81 733 GLY A C 1
ATOM 5248 O O . GLY A 1 733 ? 16.643 15.906 -40.259 1.00 82.81 733 GLY A O 1
ATOM 5249 N N . ASP A 1 734 ? 15.359 14.077 -39.994 1.00 87.62 734 ASP A N 1
ATOM 5250 C CA . ASP A 1 734 ? 15.745 13.808 -38.613 1.00 87.62 734 ASP A CA 1
ATOM 5251 C C . ASP A 1 734 ? 16.951 12.865 -38.531 1.00 87.62 734 ASP A C 1
ATOM 5253 O O . ASP A 1 734 ? 16.995 11.826 -39.192 1.00 87.62 734 ASP A O 1
ATOM 5257 N N . GLY A 1 735 ? 17.905 13.202 -37.664 1.00 86.50 735 GLY A N 1
ATOM 5258 C CA . GLY A 1 735 ? 19.002 12.313 -37.295 1.00 86.50 735 GLY A CA 1
ATOM 5259 C C . GLY A 1 735 ? 18.572 11.199 -36.335 1.00 86.50 735 GLY A C 1
ATOM 5260 O O . GLY A 1 735 ? 17.414 11.090 -35.918 1.00 86.50 735 GLY A O 1
ATOM 5261 N N . THR A 1 736 ? 19.535 10.371 -35.933 1.00 88.50 736 THR A N 1
ATOM 5262 C CA . THR A 1 736 ? 19.305 9.272 -34.983 1.00 88.50 736 THR A CA 1
ATOM 5263 C C . THR A 1 736 ? 18.974 9.800 -33.584 1.00 88.50 736 THR A C 1
ATOM 5265 O O . THR A 1 736 ? 19.670 10.674 -33.064 1.00 88.50 736 THR A O 1
ATOM 5268 N N . SER A 1 737 ? 17.943 9.234 -32.948 1.00 89.19 737 SER A N 1
ATOM 5269 C CA . SER A 1 737 ? 17.577 9.563 -31.569 1.00 89.19 737 SER A CA 1
ATOM 5270 C C . SER A 1 737 ? 18.489 8.891 -30.545 1.00 89.19 737 SER A C 1
ATOM 5272 O O . SER A 1 737 ? 18.841 7.719 -30.689 1.00 89.19 737 SER A O 1
ATOM 5274 N N . VAL A 1 738 ? 18.793 9.609 -29.468 1.00 92.19 738 VAL A N 1
ATOM 5275 C CA . VAL A 1 738 ? 19.369 9.049 -28.237 1.00 92.19 738 VAL A CA 1
ATOM 5276 C C . VAL A 1 738 ? 18.336 9.041 -27.125 1.00 92.19 738 VAL A C 1
ATOM 5278 O O . VAL A 1 738 ? 17.416 9.858 -27.127 1.00 92.19 738 VAL A O 1
ATOM 5281 N N . ASN A 1 739 ? 18.513 8.127 -26.172 1.00 94.19 739 ASN A N 1
ATOM 5282 C CA . ASN A 1 739 ? 17.514 7.793 -25.165 1.00 94.19 739 ASN A CA 1
ATOM 5283 C C . ASN A 1 739 ? 18.088 7.951 -23.752 1.00 94.19 739 ASN A C 1
ATOM 5285 O O . ASN A 1 739 ? 19.241 7.595 -23.504 1.00 94.19 739 ASN A O 1
ATOM 5289 N N . LEU A 1 740 ? 17.255 8.403 -22.818 1.00 94.31 740 LEU A N 1
ATOM 5290 C CA . LEU A 1 740 ? 17.494 8.357 -21.379 1.00 94.31 740 LEU A CA 1
ATOM 5291 C C . LEU A 1 740 ? 16.242 7.817 -20.687 1.00 94.31 740 LEU A C 1
ATOM 5293 O O . LEU A 1 740 ? 15.153 8.362 -20.848 1.00 94.31 740 LEU A O 1
ATOM 5297 N N . ASN A 1 741 ? 16.388 6.743 -19.915 1.00 93.88 741 ASN A N 1
ATOM 5298 C CA . ASN A 1 741 ? 15.298 6.213 -19.102 1.00 93.88 741 ASN A CA 1
ATOM 5299 C C . ASN A 1 741 ? 15.035 7.158 -17.926 1.00 93.88 741 ASN A C 1
ATOM 5301 O O . ASN A 1 741 ? 15.924 7.370 -17.099 1.00 93.88 741 ASN A O 1
ATOM 5305 N N . ILE A 1 742 ? 13.815 7.689 -17.841 1.00 95.19 742 ILE A N 1
ATOM 5306 C CA . ILE A 1 742 ? 13.379 8.535 -16.734 1.00 95.19 742 ILE A CA 1
ATOM 5307 C C . ILE A 1 742 ? 12.477 7.718 -15.816 1.00 95.19 742 ILE A C 1
ATOM 5309 O O . ILE A 1 742 ? 11.382 7.299 -16.193 1.00 95.19 742 ILE A O 1
ATOM 5313 N N . ASN A 1 743 ? 12.931 7.507 -14.585 1.00 91.56 743 ASN A N 1
ATOM 5314 C CA . ASN A 1 743 ? 12.119 6.921 -13.533 1.00 91.56 743 ASN A CA 1
ATOM 5315 C C . ASN A 1 743 ? 11.347 8.024 -12.798 1.00 91.56 743 ASN A C 1
ATOM 5317 O O . ASN A 1 743 ? 11.925 8.776 -12.012 1.00 91.56 743 ASN A O 1
ATOM 5321 N N . VAL A 1 744 ? 10.040 8.116 -13.048 1.00 91.31 744 VAL A N 1
ATOM 5322 C CA . VAL A 1 744 ? 9.155 9.054 -12.346 1.00 91.31 744 VAL A CA 1
ATOM 5323 C C . VAL A 1 744 ? 8.572 8.374 -11.110 1.00 91.31 744 VAL A C 1
ATOM 5325 O O . VAL A 1 744 ? 7.808 7.416 -11.216 1.00 91.31 744 VAL A O 1
ATOM 5328 N N . THR A 1 745 ? 8.924 8.873 -9.928 1.00 89.00 745 THR A N 1
ATOM 5329 C CA . THR A 1 745 ? 8.423 8.353 -8.651 1.00 89.00 745 THR A CA 1
ATOM 5330 C C . THR A 1 745 ? 7.259 9.218 -8.154 1.00 89.00 745 THR A C 1
ATOM 5332 O O . THR A 1 745 ? 7.381 10.446 -8.153 1.00 89.00 745 THR A O 1
ATOM 5335 N N . PRO A 1 746 ? 6.133 8.629 -7.714 1.00 86.81 746 PRO A N 1
ATOM 5336 C CA . PRO A 1 746 ? 5.037 9.396 -7.133 1.00 86.81 746 PRO A CA 1
ATOM 5337 C C . PRO A 1 746 ? 5.468 10.227 -5.919 1.00 86.81 746 PRO A C 1
ATOM 5339 O O . PRO A 1 746 ? 6.313 9.799 -5.129 1.00 86.81 746 PRO A O 1
ATOM 5342 N N . SER A 1 747 ? 4.880 11.415 -5.772 1.00 86.25 747 SER A N 1
ATOM 5343 C CA . SER A 1 747 ? 5.150 12.286 -4.624 1.00 86.25 747 SER A CA 1
ATOM 5344 C C . SER A 1 747 ? 4.545 11.730 -3.340 1.00 86.25 747 SER A C 1
ATOM 5346 O O . SER A 1 747 ? 3.479 11.108 -3.355 1.00 86.25 747 SER A O 1
ATOM 5348 N N . VAL A 1 748 ? 5.229 11.966 -2.219 1.00 90.44 748 VAL A N 1
ATOM 5349 C CA . VAL A 1 748 ? 4.767 11.529 -0.899 1.00 90.44 748 VAL A CA 1
ATOM 5350 C C . VAL A 1 748 ? 3.401 12.139 -0.571 1.00 90.44 748 VAL A C 1
ATOM 5352 O O . VAL A 1 748 ? 3.185 13.344 -0.684 1.00 90.44 748 VAL A O 1
ATOM 5355 N N . GLY A 1 749 ? 2.449 11.289 -0.190 1.00 86.25 749 GLY A N 1
ATOM 5356 C CA . GLY A 1 749 ? 1.106 11.699 0.207 1.00 86.25 749 GLY A CA 1
ATOM 5357 C C . GLY A 1 749 ? 1.072 12.272 1.622 1.00 86.25 749 GLY A C 1
ATOM 5358 O O . GLY A 1 749 ? 1.977 12.043 2.422 1.00 86.25 749 GLY A O 1
ATOM 5359 N N . THR A 1 750 ? 0.013 13.003 1.962 1.00 89.94 750 THR A N 1
ATOM 5360 C CA . THR A 1 750 ? -0.214 13.478 3.335 1.00 89.94 750 THR A CA 1
ATOM 5361 C C . THR A 1 750 ? -0.483 12.291 4.271 1.00 89.94 750 THR A C 1
ATOM 5363 O O . THR A 1 750 ? -1.286 11.426 3.907 1.00 89.94 750 THR A O 1
ATOM 5366 N N . PRO A 1 751 ? 0.150 12.218 5.458 1.00 93.31 751 PRO A N 1
ATOM 5367 C CA . PRO A 1 751 ? -0.152 11.173 6.430 1.00 93.31 751 PRO A CA 1
ATOM 5368 C C . PRO A 1 751 ? -1.615 11.199 6.882 1.00 93.31 751 PRO A C 1
ATOM 5370 O O . PRO A 1 751 ? -2.210 12.261 7.046 1.00 93.31 751 PRO A O 1
ATOM 5373 N N . VAL A 1 752 ? -2.182 10.022 7.130 1.00 86.75 752 VAL A N 1
ATOM 5374 C CA . VAL A 1 752 ? -3.532 9.833 7.668 1.00 86.75 752 VAL A CA 1
ATOM 5375 C C . VAL A 1 752 ? -3.442 8.922 8.884 1.00 86.75 752 VAL A C 1
ATOM 5377 O O . VAL A 1 752 ? -2.998 7.778 8.773 1.00 86.75 752 VAL A O 1
ATOM 5380 N N . PHE A 1 753 ? -3.847 9.438 10.043 1.00 88.25 753 PHE A N 1
ATOM 5381 C CA . PHE A 1 753 ? -3.907 8.681 11.291 1.00 88.25 753 PHE A CA 1
ATOM 5382 C C . PHE A 1 753 ? -5.065 7.679 11.275 1.00 88.25 753 PHE A C 1
ATOM 5384 O O . PHE A 1 753 ? -6.171 8.012 10.845 1.00 88.25 753 PHE A O 1
ATOM 5391 N N . ALA A 1 754 ? -4.814 6.464 11.770 1.00 71.75 754 ALA A N 1
ATOM 5392 C CA . ALA A 1 754 ? -5.821 5.401 11.854 1.00 71.75 754 ALA A CA 1
ATOM 5393 C C . ALA A 1 754 ? -7.029 5.803 12.722 1.00 71.75 754 ALA A C 1
ATOM 5395 O O . ALA A 1 754 ? -8.166 5.478 12.387 1.00 71.75 754 ALA A O 1
ATOM 5396 N N . ASP A 1 755 ? -6.780 6.585 13.774 1.00 70.00 755 ASP A N 1
ATOM 5397 C CA . ASP A 1 755 ? -7.791 7.071 14.720 1.00 70.00 755 ASP A CA 1
ATOM 5398 C C . ASP A 1 755 ? -8.459 8.389 14.276 1.00 70.00 755 ASP A C 1
ATOM 5400 O O . ASP A 1 755 ? -9.143 9.050 15.055 1.00 70.00 755 ASP A O 1
ATOM 5404 N N . GLY A 1 756 ? -8.256 8.810 13.022 1.00 73.06 756 GLY A N 1
ATOM 5405 C CA . GLY A 1 756 ? -8.773 10.076 12.496 1.00 73.06 756 GLY A CA 1
ATOM 5406 C C . GLY A 1 756 ? -7.972 11.296 12.964 1.00 73.06 756 GLY A C 1
ATOM 5407 O O . GLY A 1 756 ? -6.815 11.182 13.349 1.00 73.06 756 GLY A O 1
ATOM 5408 N N . ALA A 1 757 ? -8.561 12.493 12.900 1.00 69.56 757 ALA A N 1
ATOM 5409 C CA . ALA A 1 757 ? -7.874 13.741 13.268 1.00 69.56 757 ALA A CA 1
ATOM 5410 C C . ALA A 1 757 ? -7.805 13.985 14.790 1.00 69.56 757 ALA A C 1
ATOM 5412 O O . ALA A 1 757 ? -7.011 14.805 15.249 1.00 69.56 757 ALA A O 1
ATOM 5413 N N . SER A 1 758 ? -8.628 13.286 15.577 1.00 74.06 758 SER A N 1
ATOM 5414 C CA . SER A 1 758 ? -8.688 13.463 17.028 1.00 74.06 758 SER A CA 1
ATOM 5415 C C . SER A 1 758 ? -9.215 12.228 17.753 1.00 74.06 758 SER A C 1
ATOM 5417 O O . SER A 1 758 ? -10.086 11.540 17.224 1.00 74.06 758 SER A O 1
ATOM 5419 N N . SER A 1 759 ? -8.768 12.013 18.989 1.00 67.94 759 SER A N 1
ATOM 5420 C CA . SER A 1 759 ? -9.244 10.955 19.892 1.00 67.94 759 SER A CA 1
ATOM 5421 C C . SER A 1 759 ? -9.354 11.458 21.337 1.00 67.94 759 SER A C 1
ATOM 5423 O O . SER A 1 759 ? -8.835 12.523 21.679 1.00 67.94 759 SER A O 1
ATOM 5425 N N . SER A 1 760 ? -10.034 10.702 22.202 1.00 64.88 760 SER A N 1
ATOM 5426 C CA . SER A 1 760 ? -10.078 10.964 23.643 1.00 64.88 760 SER A CA 1
ATOM 5427 C C . SER A 1 760 ? -9.634 9.746 24.448 1.00 64.88 760 SER A C 1
ATOM 5429 O O . SER A 1 760 ? -9.827 8.602 24.032 1.00 64.88 760 SER A O 1
ATOM 5431 N N . ARG A 1 761 ? -9.021 9.988 25.613 1.00 71.69 761 ARG A N 1
ATOM 5432 C CA . ARG A 1 761 ? -8.563 8.933 26.530 1.00 71.69 761 ARG A CA 1
ATOM 5433 C C . ARG A 1 761 ? -8.747 9.323 28.002 1.00 71.69 761 ARG A C 1
ATOM 5435 O O . ARG A 1 761 ? -8.679 10.511 28.310 1.00 71.69 761 ARG A O 1
ATOM 5442 N N . PRO A 1 762 ? -8.922 8.363 28.926 1.00 54.31 762 PRO A N 1
ATOM 5443 C CA . PRO A 1 762 ? -8.953 8.646 30.360 1.00 54.31 762 PRO A CA 1
ATOM 5444 C C . PRO A 1 762 ? -7.548 8.938 30.923 1.00 54.31 762 PRO A C 1
ATOM 5446 O O . PRO A 1 762 ? -6.546 8.423 30.423 1.00 54.31 762 PRO A O 1
ATOM 5449 N N . GLN A 1 763 ? -7.471 9.731 31.995 1.00 65.62 763 GLN A N 1
ATOM 5450 C CA . GLN A 1 763 ? -6.257 10.078 32.752 1.00 65.62 763 GLN A CA 1
ATOM 5451 C C . GLN A 1 763 ? -5.759 8.869 33.558 1.00 65.62 763 GLN A C 1
ATOM 5453 O O . GLN A 1 763 ? -5.879 8.794 34.777 1.00 65.62 763 GLN A O 1
ATOM 5458 N N . LEU A 1 764 ? -5.204 7.895 32.848 1.00 50.75 764 LEU A N 1
ATOM 5459 C CA . LEU A 1 764 ? -4.486 6.745 33.396 1.00 50.75 764 LEU A CA 1
ATOM 5460 C C . LEU A 1 764 ? -3.054 6.751 32.845 1.00 50.75 764 LEU A C 1
ATOM 5462 O O . LEU A 1 764 ? -2.823 7.295 31.763 1.00 50.75 764 LEU A O 1
ATOM 5466 N N . ALA A 1 765 ? -2.090 6.145 33.541 1.00 54.31 765 ALA A N 1
ATOM 5467 C CA . ALA A 1 765 ? -0.807 5.827 32.908 1.00 54.31 765 ALA A CA 1
ATOM 5468 C C . ALA A 1 765 ? -1.043 4.763 31.834 1.00 54.31 765 ALA A C 1
ATOM 5470 O O . ALA A 1 765 ? -1.597 3.702 32.121 1.00 54.31 765 ALA A O 1
ATOM 5471 N N . GLN A 1 766 ? -0.671 5.060 30.591 1.00 61.41 766 GLN A N 1
ATOM 5472 C CA . GLN A 1 766 ? -0.905 4.154 29.471 1.00 61.41 766 GLN A CA 1
ATOM 5473 C C . GLN A 1 766 ? 0.051 4.464 28.324 1.00 61.41 766 GLN A C 1
ATOM 5475 O O . GLN A 1 766 ? 0.249 5.624 27.960 1.00 61.41 766 GLN A O 1
ATOM 5480 N N . LYS A 1 767 ? 0.566 3.406 27.705 1.00 75.88 767 LYS A N 1
ATOM 5481 C CA . LYS A 1 767 ? 1.167 3.468 26.376 1.00 75.88 767 LYS A CA 1
ATOM 5482 C C . LYS A 1 767 ? 0.068 3.317 25.335 1.00 75.88 767 LYS A C 1
ATOM 5484 O O . LYS A 1 767 ? -0.685 2.344 25.381 1.00 75.88 767 LYS A O 1
ATOM 5489 N N . VAL A 1 768 ? -0.048 4.283 24.432 1.00 73.94 768 VAL A N 1
ATOM 5490 C CA . VAL A 1 768 ? -1.048 4.278 23.359 1.00 73.94 768 VAL A CA 1
ATOM 5491 C C . VAL A 1 768 ? -0.337 4.481 22.031 1.00 73.94 768 VAL A C 1
ATOM 5493 O O . VAL A 1 768 ? 0.460 5.402 21.886 1.00 73.94 768 VAL A O 1
ATOM 5496 N N . LEU A 1 769 ? -0.612 3.604 21.073 1.00 85.06 769 LEU A N 1
ATOM 5497 C CA . LEU A 1 769 ? 0.017 3.618 19.760 1.00 85.06 769 LEU A CA 1
ATOM 5498 C C . LEU A 1 769 ? -0.822 4.433 18.772 1.00 85.06 769 LEU A C 1
ATOM 5500 O O . LEU A 1 769 ? -1.955 4.050 18.499 1.00 85.06 769 LEU A O 1
ATOM 5504 N N . TYR A 1 770 ? -0.247 5.494 18.198 1.00 86.81 770 TYR A N 1
ATOM 5505 C CA . TYR A 1 770 ? -0.887 6.308 17.161 1.00 86.81 770 TYR A CA 1
ATOM 5506 C C . TYR A 1 770 ? -0.148 6.159 15.837 1.00 86.81 770 TYR A C 1
ATOM 5508 O O . TYR A 1 770 ? 0.886 6.783 15.602 1.00 86.81 770 TYR A O 1
ATOM 5516 N N . THR A 1 771 ? -0.694 5.336 14.946 1.00 87.56 771 THR A N 1
ATOM 5517 C CA . THR A 1 771 ? -0.094 5.100 13.630 1.00 87.56 771 THR A CA 1
ATOM 5518 C C . THR A 1 771 ? -0.723 5.979 12.560 1.00 87.56 771 THR A C 1
ATOM 5520 O O . THR A 1 771 ? -1.950 6.070 12.460 1.00 87.56 771 THR A O 1
ATOM 5523 N N . ALA A 1 772 ? 0.116 6.548 11.700 1.00 91.25 772 ALA A N 1
ATOM 5524 C CA . ALA A 1 772 ? -0.282 7.198 10.465 1.00 91.25 772 ALA A CA 1
ATOM 5525 C C . ALA A 1 772 ? 0.262 6.443 9.249 1.00 91.25 772 ALA A C 1
ATOM 5527 O O . ALA A 1 772 ? 1.328 5.829 9.291 1.00 91.25 772 ALA A O 1
ATOM 5528 N N . THR A 1 773 ? -0.467 6.519 8.140 1.00 90.12 773 THR A N 1
ATOM 5529 C CA . THR A 1 773 ? -0.029 5.994 6.842 1.00 90.12 773 THR A CA 1
ATOM 5530 C C . THR A 1 773 ? -0.018 7.109 5.809 1.00 90.12 773 THR A C 1
ATOM 5532 O O . THR A 1 773 ? -0.911 7.948 5.784 1.00 90.12 773 THR A O 1
ATOM 5535 N N . ALA A 1 774 ? 1.006 7.139 4.964 1.00 90.12 774 ALA A N 1
ATOM 5536 C CA . ALA A 1 774 ? 1.146 8.089 3.869 1.00 90.12 774 ALA A CA 1
ATOM 5537 C C . ALA A 1 774 ? 1.540 7.312 2.613 1.00 90.12 774 ALA A C 1
ATOM 5539 O O . ALA A 1 774 ? 2.479 6.512 2.643 1.00 90.12 774 ALA A O 1
ATOM 5540 N N . ASN A 1 775 ? 0.835 7.540 1.505 1.00 85.88 775 ASN A N 1
ATOM 5541 C CA . ASN A 1 775 ? 1.191 6.914 0.233 1.00 85.88 775 ASN A CA 1
ATOM 5542 C C . ASN A 1 775 ? 2.601 7.355 -0.187 1.00 85.88 775 ASN A C 1
ATOM 5544 O O . ASN A 1 775 ? 2.936 8.531 -0.075 1.00 85.88 775 ASN A O 1
ATOM 5548 N N . TYR A 1 776 ? 3.416 6.421 -0.680 1.00 86.81 776 TYR A N 1
ATOM 5549 C CA . TYR A 1 776 ? 4.764 6.692 -1.209 1.00 86.81 776 TYR A CA 1
ATOM 5550 C C . TYR A 1 776 ? 5.757 7.320 -0.212 1.00 86.81 776 TYR A C 1
ATOM 5552 O O . TYR A 1 776 ? 6.795 7.848 -0.613 1.00 86.81 776 TYR A O 1
ATOM 5560 N N . ALA A 1 777 ? 5.475 7.249 1.092 1.00 86.81 777 ALA A N 1
ATOM 5561 C CA . ALA A 1 777 ? 6.441 7.622 2.113 1.00 86.81 777 ALA A CA 1
ATOM 5562 C C . ALA A 1 777 ? 7.534 6.550 2.219 1.00 86.81 777 ALA A C 1
ATOM 5564 O O . ALA A 1 777 ? 7.246 5.369 2.400 1.00 86.81 777 ALA A O 1
ATOM 5565 N N . SER A 1 778 ? 8.797 6.964 2.140 1.00 86.38 778 SER A N 1
ATOM 5566 C CA . SER A 1 778 ? 9.941 6.115 2.477 1.00 86.38 778 SER A CA 1
ATOM 5567 C C . SER A 1 778 ? 10.075 5.930 3.987 1.00 86.38 778 SER A C 1
ATOM 5569 O O . SER A 1 778 ? 10.551 4.897 4.444 1.00 86.38 778 SER A O 1
ATOM 5571 N N . THR A 1 779 ? 9.673 6.941 4.760 1.00 90.56 779 THR A N 1
ATOM 5572 C CA . THR A 1 779 ? 9.720 6.946 6.227 1.00 90.56 779 THR A CA 1
ATOM 5573 C C . THR A 1 779 ? 8.620 7.845 6.778 1.00 90.56 779 THR A C 1
ATOM 5575 O O . THR A 1 779 ? 8.370 8.915 6.218 1.00 90.56 779 THR A O 1
ATOM 5578 N N . ILE A 1 780 ? 8.023 7.454 7.902 1.00 92.50 780 ILE A N 1
ATOM 5579 C CA . ILE A 1 780 ? 7.138 8.308 8.699 1.00 92.50 780 ILE A CA 1
ATOM 5580 C C . ILE A 1 780 ? 7.752 8.423 10.088 1.00 92.50 780 ILE A C 1
ATOM 5582 O O . ILE A 1 780 ? 8.064 7.403 10.697 1.00 92.50 780 ILE A O 1
ATOM 5586 N N . THR A 1 781 ? 7.936 9.650 10.562 1.00 95.56 781 THR A N 1
ATOM 5587 C CA . THR A 1 781 ? 8.377 9.922 11.933 1.00 95.56 781 THR A CA 1
ATOM 5588 C C . THR A 1 781 ? 7.297 10.657 12.705 1.00 95.56 781 THR A C 1
ATOM 5590 O O . THR A 1 781 ? 6.526 11.412 12.115 1.00 95.56 781 THR A O 1
ATOM 5593 N N . TYR A 1 782 ? 7.274 10.482 14.019 1.00 97.12 782 TYR A N 1
ATOM 5594 C CA . TYR A 1 782 ? 6.292 11.092 14.902 1.00 97.12 782 TYR A CA 1
ATOM 5595 C C . TYR A 1 782 ? 6.952 12.062 15.871 1.00 97.12 782 TYR A C 1
ATOM 5597 O O . TYR A 1 782 ? 8.054 11.830 16.367 1.00 97.12 782 TYR A O 1
ATOM 5605 N N . THR A 1 783 ? 6.259 13.153 16.157 1.00 96.94 783 THR A N 1
ATOM 5606 C CA . THR A 1 783 ? 6.642 14.105 17.197 1.00 96.94 783 THR A CA 1
ATOM 5607 C C . THR A 1 783 ? 5.447 14.409 18.083 1.00 96.94 783 THR A C 1
ATOM 5609 O O . THR A 1 783 ? 4.295 14.267 17.667 1.00 96.94 783 THR A O 1
ATOM 5612 N N . LEU A 1 784 ? 5.737 14.799 19.318 1.00 96.19 784 LEU A N 1
ATOM 5613 C CA . LEU A 1 784 ? 4.755 15.198 20.312 1.00 96.19 784 LEU A CA 1
ATOM 5614 C C . LEU A 1 784 ? 4.983 16.672 20.630 1.00 96.19 784 LEU A C 1
ATOM 5616 O O . LEU A 1 784 ? 6.127 17.134 20.650 1.00 96.19 784 LEU A O 1
ATOM 5620 N N . ASP A 1 785 ? 3.906 17.414 20.848 1.00 94.81 785 ASP A N 1
ATOM 5621 C CA . ASP A 1 785 ? 3.997 18.832 21.159 1.00 94.81 785 ASP A CA 1
ATOM 5622 C C . ASP A 1 785 ? 4.795 19.110 22.437 1.00 94.81 785 ASP A C 1
ATOM 5624 O O . ASP A 1 785 ? 4.814 18.326 23.390 1.00 94.81 785 ASP A O 1
ATOM 5628 N N . ALA A 1 786 ? 5.435 20.279 22.458 1.00 89.00 786 ALA A N 1
ATOM 5629 C CA . ALA A 1 786 ? 6.326 20.675 23.538 1.00 89.00 786 ALA A CA 1
ATOM 5630 C C . ALA A 1 786 ? 5.628 20.712 24.907 1.00 89.00 786 ALA A C 1
ATOM 5632 O O . ALA A 1 786 ? 6.272 20.401 25.908 1.00 89.00 786 ALA A O 1
ATOM 5633 N N . ASN A 1 787 ? 4.331 21.041 24.970 1.00 82.50 787 ASN A N 1
ATOM 5634 C CA . ASN A 1 787 ? 3.602 21.101 26.238 1.00 82.50 787 ASN A CA 1
ATOM 5635 C C . ASN A 1 787 ? 3.435 19.698 26.824 1.00 82.50 787 ASN A C 1
ATOM 5637 O O . ASN A 1 787 ? 3.738 19.482 27.996 1.00 82.50 787 ASN A O 1
ATOM 5641 N N . SER A 1 788 ? 3.034 18.731 25.998 1.00 86.06 788 SER A N 1
ATOM 5642 C CA . SER A 1 788 ? 2.932 17.328 26.409 1.00 86.06 788 SER A CA 1
ATOM 5643 C C . SER A 1 788 ? 4.280 16.737 26.823 1.00 86.06 788 SER A C 1
ATOM 5645 O O . SER A 1 788 ? 4.335 15.988 27.797 1.00 86.06 788 SER A O 1
ATOM 5647 N N . VAL A 1 789 ? 5.365 17.081 26.118 1.00 89.12 789 VAL A N 1
ATOM 5648 C CA . VAL A 1 789 ? 6.726 16.631 26.466 1.00 89.12 789 VAL A CA 1
ATOM 5649 C C . VAL A 1 789 ? 7.203 17.251 27.781 1.00 89.12 789 VAL A C 1
ATOM 5651 O O . VAL A 1 789 ? 7.736 16.551 28.638 1.00 89.12 789 VAL A O 1
ATOM 5654 N N . THR A 1 790 ? 6.965 18.549 27.982 1.00 83.00 790 THR A N 1
ATOM 5655 C CA . THR A 1 790 ? 7.317 19.262 29.226 1.00 83.00 790 THR A CA 1
ATOM 5656 C C . THR A 1 790 ? 6.534 18.725 30.421 1.00 83.00 790 THR A C 1
ATOM 5658 O O . THR A 1 790 ? 7.061 18.649 31.528 1.00 83.00 790 THR A O 1
ATOM 5661 N N . ALA A 1 791 ? 5.299 18.278 30.190 1.00 72.56 791 ALA A N 1
ATOM 5662 C CA . ALA A 1 791 ? 4.491 17.592 31.188 1.00 72.56 791 ALA A CA 1
ATOM 5663 C C . ALA A 1 791 ? 4.946 16.151 31.478 1.00 72.56 791 ALA A C 1
ATOM 5665 O O . ALA A 1 791 ? 4.328 15.481 32.299 1.00 72.56 791 ALA A O 1
ATOM 5666 N N . GLY A 1 792 ? 6.013 15.679 30.823 1.00 78.94 792 GLY A N 1
ATOM 5667 C CA . GLY A 1 792 ? 6.666 14.396 31.066 1.00 78.94 792 GLY A CA 1
ATOM 5668 C C . GLY A 1 792 ? 6.133 13.223 30.239 1.00 78.94 792 GLY A C 1
ATOM 5669 O O . GLY A 1 792 ? 6.591 12.096 30.432 1.00 78.94 792 GLY A O 1
ATOM 5670 N N . ASN A 1 793 ? 5.211 13.460 29.299 1.00 87.00 793 ASN A N 1
ATOM 5671 C CA . ASN A 1 793 ? 4.855 12.449 28.304 1.00 87.00 793 ASN A CA 1
ATOM 5672 C C . ASN A 1 793 ? 5.997 12.284 27.292 1.00 87.00 793 ASN A C 1
ATOM 5674 O O . ASN A 1 793 ? 6.770 13.208 27.039 1.00 87.00 793 ASN A O 1
ATOM 5678 N N . SER A 1 794 ? 6.080 11.123 26.654 1.00 91.25 794 SER A N 1
ATOM 5679 C CA . SER A 1 794 ? 7.056 10.885 25.589 1.00 91.25 794 SER A CA 1
ATOM 5680 C C . SER A 1 794 ? 6.426 10.166 24.409 1.00 91.25 794 SER A C 1
ATOM 5682 O O . SER A 1 794 ? 5.402 9.506 24.557 1.00 91.25 794 SER A O 1
ATOM 5684 N N . ILE A 1 795 ? 7.027 10.307 23.229 1.00 96.12 795 ILE A N 1
ATOM 5685 C CA . ILE A 1 795 ? 6.642 9.571 22.025 1.00 96.12 795 ILE A CA 1
ATOM 5686 C C . ILE A 1 795 ? 7.859 8.855 21.452 1.00 96.12 795 ILE A C 1
ATOM 5688 O O . ILE A 1 795 ? 8.954 9.419 21.418 1.00 96.12 795 ILE A O 1
ATOM 5692 N N . ASP A 1 796 ? 7.671 7.626 20.985 1.00 92.00 796 ASP A N 1
ATOM 5693 C CA . ASP A 1 796 ? 8.647 6.964 20.129 1.00 92.00 796 ASP A CA 1
ATOM 5694 C C . ASP A 1 796 ? 8.505 7.508 18.694 1.00 92.00 796 ASP A C 1
ATOM 5696 O O . ASP A 1 796 ? 7.470 7.299 18.049 1.00 92.00 796 ASP A O 1
ATOM 5700 N N . PRO A 1 797 ? 9.535 8.191 18.164 1.00 92.31 797 PRO A N 1
ATOM 5701 C CA . PRO A 1 797 ? 9.458 8.845 16.867 1.00 92.31 797 PRO A CA 1
ATOM 5702 C C . PRO A 1 797 ? 9.347 7.877 15.687 1.00 92.31 797 PRO A C 1
ATOM 5704 O O . PRO A 1 797 ? 9.024 8.334 14.596 1.00 92.31 797 PRO A O 1
ATOM 5707 N N . ASN A 1 798 ? 9.592 6.574 15.857 1.00 90.62 798 ASN A N 1
ATOM 5708 C CA . ASN A 1 798 ? 9.504 5.590 14.771 1.00 90.62 798 ASN A CA 1
ATOM 5709 C C . ASN A 1 798 ? 8.183 4.819 14.779 1.00 90.62 798 ASN A C 1
ATOM 5711 O O . ASN A 1 798 ? 7.696 4.417 13.723 1.00 90.62 798 ASN A O 1
ATOM 5715 N N . THR A 1 799 ? 7.616 4.587 15.963 1.00 87.62 799 THR A N 1
ATOM 5716 C CA . THR A 1 799 ? 6.411 3.760 16.119 1.00 87.62 799 THR A CA 1
ATOM 5717 C C . THR A 1 799 ? 5.144 4.585 16.327 1.00 87.62 799 THR A C 1
ATOM 5719 O O . THR A 1 799 ? 4.062 4.113 15.990 1.00 87.62 799 THR A O 1
ATOM 5722 N N . GLY A 1 800 ? 5.260 5.818 16.834 1.00 88.69 800 GLY A N 1
ATOM 5723 C CA . GLY A 1 800 ? 4.110 6.637 17.223 1.00 88.69 800 GLY A CA 1
ATOM 5724 C C . GLY A 1 800 ? 3.500 6.220 18.566 1.00 88.69 800 GLY A C 1
ATOM 5725 O O . GLY A 1 800 ? 2.396 6.650 18.898 1.00 88.69 800 GLY A O 1
ATOM 5726 N N . GLU A 1 801 ? 4.187 5.372 19.346 1.00 91.00 801 GLU A N 1
ATOM 5727 C CA . GLU A 1 801 ? 3.772 5.021 20.707 1.00 91.00 801 GLU A CA 1
ATOM 5728 C C . GLU A 1 801 ? 3.996 6.209 21.639 1.00 91.00 801 GLU A C 1
ATOM 5730 O O . GLU A 1 801 ? 5.131 6.630 21.862 1.00 91.00 801 GLU A O 1
ATOM 5735 N N . VAL A 1 802 ? 2.913 6.734 22.204 1.00 89.25 802 VAL A N 1
ATOM 5736 C CA . VAL A 1 802 ? 2.950 7.778 23.224 1.00 89.25 802 VAL A CA 1
ATOM 5737 C C . VAL A 1 802 ? 2.826 7.138 24.599 1.00 89.25 802 VAL A C 1
ATOM 5739 O O . VAL A 1 802 ? 1.868 6.415 24.878 1.00 89.25 802 VAL A O 1
ATOM 5742 N N . ASN A 1 803 ? 3.782 7.425 25.474 1.00 82.12 803 ASN A N 1
ATOM 5743 C CA . ASN A 1 803 ? 3.750 7.061 26.881 1.00 82.12 803 ASN A CA 1
ATOM 5744 C C . ASN A 1 803 ? 3.191 8.235 27.692 1.00 82.12 803 ASN A C 1
ATOM 5746 O O . ASN A 1 803 ? 3.884 9.233 27.903 1.00 82.12 803 ASN A O 1
ATOM 5750 N N . PHE A 1 804 ? 1.936 8.118 28.125 1.00 77.06 804 PHE A N 1
ATOM 5751 C CA . PHE A 1 804 ? 1.287 9.134 28.948 1.00 77.06 804 PHE A CA 1
ATOM 5752 C C . PHE A 1 804 ? 1.549 8.897 30.435 1.00 77.06 804 PHE A C 1
ATOM 5754 O O . PHE A 1 804 ? 1.351 7.785 30.935 1.00 77.06 804 PHE A O 1
ATOM 5761 N N . LEU A 1 805 ? 1.930 9.950 31.158 1.00 75.94 805 LEU A N 1
ATOM 5762 C CA . LEU A 1 805 ? 2.113 9.889 32.607 1.00 75.94 805 LEU A CA 1
ATOM 5763 C C . LEU A 1 805 ? 0.784 9.745 33.360 1.00 75.94 805 LEU A C 1
ATOM 5765 O O . LEU A 1 805 ? -0.250 10.296 32.970 1.00 75.94 805 LEU A O 1
ATOM 5769 N N . ALA A 1 806 ? 0.839 9.034 34.493 1.00 51.78 806 ALA A N 1
ATOM 5770 C CA . ALA A 1 806 ? -0.253 8.973 35.461 1.00 51.78 806 ALA A CA 1
ATOM 5771 C C . ALA A 1 806 ? -0.556 10.392 35.963 1.00 51.78 806 ALA A C 1
ATOM 5773 O O . ALA A 1 806 ? 0.252 10.984 36.673 1.00 51.78 806 ALA A O 1
ATOM 5774 N N . GLY A 1 807 ? -1.706 10.941 35.572 1.00 52.75 807 GLY A N 1
ATOM 5775 C CA . GLY A 1 807 ? -2.112 12.298 35.941 1.00 52.75 807 GLY A CA 1
ATOM 5776 C C . GLY A 1 807 ? -2.038 13.332 34.816 1.00 52.75 807 GLY A C 1
ATOM 5777 O O . GLY A 1 807 ? -2.506 14.447 35.026 1.00 52.75 807 GLY A O 1
ATOM 5778 N N . TRP A 1 808 ? -1.554 12.997 33.613 1.00 65.62 808 TRP A N 1
ATOM 5779 C CA . TRP A 1 808 ? -1.672 13.918 32.475 1.00 65.62 808 TRP A CA 1
ATOM 5780 C C . TRP A 1 808 ? -3.142 14.141 32.106 1.00 65.62 808 TRP A C 1
ATOM 5782 O O . TRP A 1 808 ? -3.868 13.183 31.858 1.00 65.62 808 TRP A O 1
ATOM 5792 N N . SER A 1 809 ? -3.575 15.396 32.046 1.00 66.00 809 SER A N 1
ATOM 5793 C CA . SER A 1 809 ? -4.886 15.808 31.537 1.00 66.00 809 SER A CA 1
ATOM 5794 C C . SER A 1 809 ? -4.718 17.002 30.611 1.00 66.00 809 SER A C 1
ATOM 5796 O O . SER A 1 809 ? -3.822 17.818 30.814 1.00 66.00 809 SER A O 1
ATOM 5798 N N . GLY A 1 810 ? -5.597 17.131 29.622 1.00 73.06 810 GLY A N 1
ATOM 5799 C CA . GLY A 1 810 ? -5.498 18.167 28.598 1.00 73.06 810 GLY A CA 1
ATOM 5800 C C . GLY A 1 810 ? -5.206 17.587 27.220 1.00 73.06 810 GLY A C 1
ATOM 5801 O O . GLY A 1 810 ? -5.464 16.412 26.957 1.00 73.06 810 GLY A O 1
ATOM 5802 N N . THR A 1 811 ? -4.717 18.431 26.319 1.00 81.56 811 THR A N 1
ATOM 5803 C CA . THR A 1 811 ? -4.588 18.093 24.901 1.00 81.56 811 THR A CA 1
ATOM 5804 C C . THR A 1 811 ? -3.143 17.792 24.532 1.00 81.56 811 THR A C 1
ATOM 5806 O O . THR A 1 811 ? -2.268 18.618 24.771 1.00 81.56 811 THR A O 1
ATOM 5809 N N . SER A 1 812 ? -2.917 16.646 23.894 1.00 88.94 812 SER A N 1
ATOM 5810 C CA . SER A 1 812 ? -1.649 16.283 23.266 1.00 88.94 812 SER A CA 1
ATOM 5811 C C . SER A 1 812 ? -1.779 16.286 21.753 1.00 88.94 812 SER A C 1
ATOM 5813 O O . SER A 1 812 ? -2.757 15.784 21.205 1.00 88.94 812 SER A O 1
ATOM 5815 N N . VAL A 1 813 ? -0.794 16.847 21.066 1.00 94.81 813 VAL A N 1
ATOM 5816 C CA . VAL A 1 813 ? -0.783 16.981 19.612 1.00 94.81 813 VAL A CA 1
ATOM 5817 C C . VAL A 1 813 ? 0.360 16.147 19.059 1.00 94.81 813 VAL A C 1
ATOM 5819 O O . VAL A 1 813 ? 1.533 16.414 19.312 1.00 94.81 813 VAL A O 1
ATOM 5822 N N . ILE A 1 814 ? 0.000 15.122 18.297 1.00 96.94 814 ILE A N 1
ATOM 5823 C CA . ILE A 1 814 ? 0.933 14.213 17.642 1.00 96.94 814 ILE A CA 1
ATOM 5824 C C . ILE A 1 814 ? 1.049 14.650 16.191 1.00 96.94 814 ILE A C 1
ATOM 5826 O O . ILE A 1 814 ? 0.044 14.735 15.487 1.00 96.94 814 ILE A O 1
ATOM 5830 N N . THR A 1 815 ? 2.265 14.910 15.728 1.00 97.06 815 THR A N 1
ATOM 5831 C CA . THR A 1 815 ? 2.522 15.232 14.321 1.00 97.06 815 THR A CA 1
ATOM 5832 C C . THR A 1 815 ? 3.215 14.056 13.659 1.00 97.06 815 THR A C 1
ATOM 5834 O O . THR A 1 815 ? 4.275 13.632 14.111 1.00 97.06 815 THR A O 1
ATOM 5837 N N . ALA A 1 816 ? 2.621 13.539 12.586 1.00 96.44 816 ALA A N 1
ATOM 5838 C CA . ALA A 1 816 ? 3.264 12.585 11.697 1.00 96.44 816 ALA A CA 1
ATOM 5839 C C . ALA A 1 816 ? 3.922 13.349 10.544 1.00 96.44 816 ALA A C 1
ATOM 5841 O O . ALA A 1 816 ? 3.278 14.164 9.881 1.00 96.44 816 ALA A O 1
ATOM 5842 N N . ASN A 1 817 ? 5.195 13.070 10.290 1.00 95.00 817 ASN A N 1
ATOM 5843 C CA . ASN A 1 817 ? 5.985 13.646 9.210 1.00 95.00 817 ASN A CA 1
ATOM 5844 C C . ASN A 1 817 ? 6.329 12.534 8.219 1.00 95.00 817 ASN A C 1
ATOM 5846 O O . ASN A 1 817 ? 7.124 11.649 8.536 1.00 95.00 817 ASN A O 1
ATOM 5850 N N . ALA A 1 818 ? 5.745 12.571 7.022 1.00 93.88 818 ALA A N 1
ATOM 5851 C CA . ALA A 1 818 ? 6.083 11.645 5.952 1.00 93.88 818 ALA A CA 1
ATOM 5852 C C . ALA A 1 818 ? 7.152 12.249 5.042 1.00 93.88 818 ALA A C 1
ATOM 5854 O O . ALA A 1 818 ? 7.020 13.357 4.518 1.00 93.88 818 ALA A O 1
ATOM 5855 N N . LYS A 1 819 ? 8.217 11.480 4.828 1.00 91.25 819 LYS A N 1
ATOM 5856 C CA . LYS A 1 819 ? 9.270 11.784 3.862 1.00 91.25 819 LYS A CA 1
ATOM 5857 C C . LYS A 1 819 ? 9.209 10.761 2.738 1.00 91.25 819 LYS A C 1
ATOM 5859 O O . LYS A 1 819 ? 8.995 9.579 2.992 1.00 91.25 819 LYS A O 1
ATOM 5864 N N . GLY A 1 820 ? 9.407 11.216 1.511 1.00 87.00 820 GLY A N 1
ATOM 5865 C CA . GLY A 1 820 ? 9.467 10.397 0.304 1.00 87.00 820 GLY A CA 1
ATOM 5866 C C . GLY A 1 820 ? 9.965 11.251 -0.858 1.00 87.00 820 GLY A C 1
ATOM 5867 O O . GLY A 1 820 ? 10.697 12.216 -0.632 1.00 87.00 820 GLY A O 1
ATOM 5868 N N . CYS A 1 821 ? 9.577 10.915 -2.086 1.00 84.69 821 CYS A N 1
ATOM 5869 C CA . CYS A 1 821 ? 9.865 11.775 -3.234 1.00 84.69 821 CYS A CA 1
ATOM 5870 C C . CYS A 1 821 ? 9.081 13.094 -3.108 1.00 84.69 821 CYS A C 1
ATOM 5872 O O . CYS A 1 821 ? 7.896 13.071 -2.777 1.00 84.69 821 CYS A O 1
ATOM 5874 N N . GLY A 1 822 ? 9.725 14.229 -3.380 1.00 84.00 822 GLY A N 1
ATOM 5875 C CA . GLY A 1 822 ? 9.110 15.556 -3.319 1.00 84.00 822 GLY A CA 1
ATOM 5876 C C . GLY A 1 822 ? 9.264 16.236 -1.957 1.00 84.00 822 GLY A C 1
ATOM 5877 O O . GLY A 1 822 ? 10.165 15.926 -1.175 1.00 84.00 822 GLY A O 1
ATOM 5878 N N . VAL A 1 823 ? 8.403 17.217 -1.689 1.00 84.00 823 VAL A N 1
ATOM 5879 C CA . VAL A 1 823 ? 8.413 17.972 -0.427 1.00 84.00 823 VAL A CA 1
ATOM 5880 C C . VAL A 1 823 ? 7.816 17.103 0.690 1.00 84.00 823 VAL A C 1
ATOM 5882 O O . VAL A 1 823 ? 6.755 16.518 0.473 1.00 84.00 823 VAL A O 1
ATOM 5885 N N . PRO A 1 824 ? 8.445 17.008 1.880 1.00 87.94 824 PRO A N 1
ATOM 5886 C CA . PRO A 1 824 ? 7.865 16.292 3.012 1.00 87.94 824 PRO A CA 1
ATOM 5887 C C . PRO A 1 824 ? 6.480 16.825 3.385 1.00 87.94 824 PRO A C 1
ATOM 5889 O O . PRO A 1 824 ? 6.256 18.036 3.412 1.00 87.94 824 PRO A O 1
ATOM 5892 N N . THR A 1 825 ? 5.567 15.922 3.721 1.00 93.62 825 THR A N 1
ATOM 5893 C CA . THR A 1 825 ? 4.191 16.243 4.117 1.00 93.62 825 THR A CA 1
ATOM 5894 C C . THR A 1 825 ? 3.979 15.938 5.596 1.00 93.62 825 THR A C 1
ATOM 5896 O O . THR A 1 825 ? 4.657 15.092 6.188 1.00 93.62 825 THR A O 1
ATOM 5899 N N . THR A 1 826 ? 3.030 16.631 6.224 1.00 95.06 826 THR A N 1
ATOM 5900 C CA . THR A 1 826 ? 2.722 16.458 7.647 1.00 95.06 826 THR A CA 1
ATOM 5901 C C . THR A 1 826 ? 1.224 16.360 7.890 1.00 95.06 826 THR A C 1
ATOM 5903 O O . THR A 1 826 ? 0.419 16.892 7.125 1.00 95.06 826 THR A O 1
ATOM 5906 N N . ALA A 1 827 ? 0.849 15.667 8.961 1.00 93.94 827 ALA A N 1
ATOM 5907 C CA . ALA A 1 827 ? -0.511 15.646 9.480 1.00 93.94 827 ALA A CA 1
ATOM 5908 C C . ALA A 1 827 ? -0.491 15.638 11.005 1.00 93.94 827 ALA A C 1
ATOM 5910 O O . ALA A 1 827 ? 0.492 15.220 11.618 1.00 93.94 827 ALA A O 1
ATOM 5911 N N . ILE A 1 828 ? -1.589 16.084 11.606 1.00 94.00 828 ILE A N 1
ATOM 5912 C CA . ILE A 1 828 ? -1.726 16.237 13.051 1.00 94.00 828 ILE A CA 1
ATOM 5913 C C . ILE A 1 828 ? -2.880 15.367 13.559 1.00 94.00 828 ILE A C 1
ATOM 5915 O O . ILE A 1 828 ? -3.942 15.324 12.938 1.00 94.00 828 ILE A O 1
ATOM 5919 N N . HIS A 1 829 ? -2.669 14.716 14.702 1.00 87.94 829 HIS A N 1
ATOM 5920 C CA . HIS A 1 829 ? -3.696 14.067 15.507 1.00 87.94 829 HIS A CA 1
ATOM 5921 C C . HIS A 1 829 ? -3.754 14.708 16.893 1.00 87.94 829 HIS A C 1
ATOM 5923 O O . HIS A 1 829 ? -2.726 14.911 17.540 1.00 87.94 829 HIS A O 1
ATOM 5929 N N . THR A 1 830 ? -4.956 15.026 17.363 1.00 84.62 830 THR A N 1
ATOM 5930 C CA . THR A 1 830 ? -5.175 15.670 18.661 1.00 84.62 830 THR A CA 1
ATOM 5931 C C . THR A 1 830 ? -5.807 14.697 19.656 1.00 84.62 830 THR A C 1
ATOM 5933 O O . THR A 1 830 ? -6.932 14.249 19.462 1.00 84.62 830 THR A O 1
ATOM 5936 N N . VAL A 1 831 ? -5.103 14.391 20.742 1.00 83.00 831 VAL A N 1
ATOM 5937 C CA . VAL A 1 831 ? -5.562 13.511 21.824 1.00 83.00 831 VAL A CA 1
ATOM 5938 C C . VAL A 1 831 ? -6.036 14.356 22.999 1.00 83.00 831 VAL A C 1
ATOM 5940 O O . VAL A 1 831 ? -5.243 15.083 23.593 1.00 83.00 831 VAL A O 1
ATOM 5943 N N . THR A 1 832 ? -7.299 14.233 23.394 1.00 73.69 832 THR A N 1
ATOM 5944 C CA . THR A 1 832 ? -7.821 14.863 24.614 1.00 73.69 832 THR A CA 1
ATOM 5945 C C . THR A 1 832 ? -7.822 13.858 25.763 1.00 73.69 832 THR A C 1
ATOM 5947 O O . THR A 1 832 ? -8.579 12.888 25.756 1.00 73.69 832 THR A O 1
ATOM 5950 N N . THR A 1 833 ? -6.983 14.089 26.772 1.00 66.44 833 THR A N 1
ATOM 5951 C CA . THR A 1 833 ? -6.964 13.286 27.997 1.00 66.44 833 THR A CA 1
ATOM 5952 C C . THR A 1 833 ? -7.910 13.885 29.033 1.00 66.44 833 THR A C 1
ATOM 5954 O O . THR A 1 833 ? -7.667 14.985 29.537 1.00 66.44 833 THR A O 1
ATOM 5957 N N . VAL A 1 834 ? -8.986 13.162 29.343 1.00 51.72 834 VAL A N 1
ATOM 5958 C CA . VAL A 1 834 ? -10.001 13.553 30.332 1.00 51.72 834 VAL A CA 1
ATOM 5959 C C . VAL A 1 834 ? -9.626 13.025 31.714 1.00 51.72 834 VAL A C 1
ATOM 5961 O O . VAL A 1 834 ? -9.126 11.909 31.834 1.00 51.72 834 VAL A O 1
ATOM 5964 N N . THR A 1 835 ? -9.821 13.826 32.761 1.00 50.28 835 THR A N 1
ATOM 5965 C CA . THR A 1 835 ? -9.473 13.461 34.141 1.00 50.28 835 THR A CA 1
ATOM 5966 C C . THR A 1 835 ? -10.221 12.212 34.625 1.00 50.28 835 THR A C 1
ATOM 5968 O O . THR A 1 835 ? -11.316 11.904 34.160 1.00 50.28 835 THR A O 1
ATOM 5971 N N . SER A 1 836 ? -9.608 11.472 35.559 1.00 49.75 836 SER A N 1
ATOM 5972 C CA . SER A 1 836 ? -10.198 10.282 36.188 1.00 49.75 836 SER A CA 1
ATOM 5973 C C . SER A 1 836 ? -11.585 10.596 36.763 1.00 49.75 836 SER A C 1
ATOM 5975 O O . SER A 1 836 ? -11.780 11.558 37.506 1.00 49.75 836 SER A O 1
ATOM 5977 N N . THR A 1 837 ? -12.536 9.724 36.453 1.00 55.84 837 THR A N 1
ATOM 5978 C CA . THR A 1 837 ? -13.987 9.944 36.471 1.00 55.84 837 THR A CA 1
ATOM 5979 C C . THR A 1 837 ? -14.662 10.066 37.821 1.00 55.84 837 THR A C 1
ATOM 5981 O O . THR A 1 837 ? -15.861 10.297 37.874 1.00 55.84 837 THR A O 1
ATOM 5984 N N . ILE A 1 838 ? -13.921 9.949 38.919 1.00 60.38 838 ILE A N 1
ATOM 5985 C CA . ILE A 1 838 ? -14.478 10.130 40.262 1.00 60.38 838 ILE A CA 1
ATOM 5986 C C . ILE A 1 838 ? -14.423 11.584 40.758 1.00 60.38 838 ILE A C 1
ATOM 5988 O O . ILE A 1 838 ? -14.977 11.844 41.817 1.00 60.38 838 ILE A O 1
ATOM 5992 N N . GLY A 1 839 ? -13.843 12.537 40.014 1.00 64.00 839 GLY A N 1
ATOM 5993 C CA . GLY A 1 839 ? -14.031 13.990 40.216 1.00 64.00 839 GLY A CA 1
ATOM 5994 C C . GLY A 1 839 ? -14.127 14.467 41.680 1.00 64.00 839 GLY A C 1
ATOM 5995 O O . GLY A 1 839 ? -13.314 14.096 42.530 1.00 64.00 839 GLY A O 1
ATOM 5996 N N . ALA A 1 840 ? -15.157 15.252 42.001 1.00 63.59 840 ALA A N 1
ATOM 5997 C CA . ALA A 1 840 ? -15.500 15.718 43.346 1.00 63.59 840 ALA A CA 1
ATOM 5998 C C . ALA A 1 840 ? -15.812 14.574 44.331 1.00 63.59 840 ALA A C 1
ATOM 6000 O O . ALA A 1 840 ? -15.613 14.735 45.538 1.00 63.59 840 ALA A O 1
ATOM 6001 N N . THR A 1 841 ? -16.222 13.390 43.851 1.00 72.38 841 THR A N 1
ATOM 6002 C CA . THR A 1 841 ? -16.450 12.205 44.707 1.00 72.38 841 THR A CA 1
ATOM 6003 C C . THR A 1 841 ? -15.159 11.647 45.318 1.00 72.38 841 THR A C 1
ATOM 6005 O O . THR A 1 841 ? -15.218 10.865 46.268 1.00 72.38 841 THR A O 1
ATOM 6008 N N . TRP A 1 842 ? -13.977 12.087 44.858 1.00 74.06 842 TRP A N 1
ATOM 6009 C CA . TRP A 1 842 ? -12.685 11.663 45.407 1.00 74.06 842 TRP A CA 1
ATOM 6010 C C . TRP A 1 842 ? -12.571 11.869 46.924 1.00 74.06 842 TRP A C 1
ATOM 6012 O O . TRP A 1 842 ? -12.028 11.008 47.620 1.00 74.06 842 TRP A O 1
ATOM 6022 N N . CYS A 1 843 ? -13.096 12.969 47.465 1.00 72.31 843 CYS A N 1
ATOM 6023 C CA . CYS A 1 843 ? -13.024 13.227 48.907 1.00 72.31 843 CYS A CA 1
ATOM 6024 C C . CYS A 1 843 ? -14.204 12.664 49.703 1.00 72.31 843 CYS A C 1
ATOM 6026 O O . CYS A 1 843 ? -14.180 12.715 50.933 1.00 72.31 843 CYS A O 1
ATOM 6028 N N . PHE A 1 844 ? -15.190 12.058 49.038 1.00 84.44 844 PHE A N 1
ATOM 6029 C CA . PHE A 1 844 ? -16.279 11.359 49.706 1.00 84.44 844 PHE A CA 1
ATOM 6030 C C . PHE A 1 844 ? -15.862 9.939 50.087 1.00 84.44 844 PHE A C 1
ATOM 6032 O O . PHE A 1 844 ? -15.344 9.170 49.278 1.00 84.44 844 PHE A O 1
ATOM 6039 N N . ALA A 1 845 ? -16.091 9.583 51.346 1.00 90.06 845 ALA A N 1
ATOM 6040 C CA . ALA A 1 845 ? -16.169 8.196 51.776 1.00 90.06 845 ALA A CA 1
ATOM 6041 C C . ALA A 1 845 ? -17.511 7.588 51.354 1.00 90.06 845 ALA A C 1
ATOM 6043 O O . ALA A 1 845 ? -17.552 6.431 50.934 1.00 90.06 845 ALA A O 1
ATOM 6044 N N . LEU A 1 846 ? -18.585 8.378 51.446 1.00 96.31 846 LEU A N 1
ATOM 6045 C CA . LEU A 1 846 ? -19.954 7.969 51.150 1.00 96.31 846 LEU A CA 1
ATOM 6046 C C . LEU A 1 846 ? -20.633 9.038 50.298 1.00 96.31 846 LEU A C 1
ATOM 6048 O O . LEU A 1 846 ? -20.676 10.200 50.697 1.00 96.31 846 LEU A O 1
ATOM 6052 N N . PHE A 1 847 ? -21.199 8.657 49.160 1.00 96.25 847 PHE A N 1
ATOM 6053 C CA . PHE A 1 847 ? -22.000 9.582 48.365 1.00 96.25 847 PHE A CA 1
ATOM 6054 C C . PHE A 1 847 ? -23.136 8.860 47.649 1.00 96.25 847 PHE A C 1
ATOM 6056 O O . PHE A 1 847 ? -22.919 7.789 47.087 1.00 96.25 847 PHE A O 1
ATOM 6063 N N . THR A 1 848 ? -24.330 9.448 47.627 1.00 96.75 848 THR A N 1
ATOM 6064 C CA . THR A 1 848 ? -25.429 8.963 46.782 1.00 96.75 848 THR A CA 1
ATOM 6065 C C . THR A 1 848 ? -26.043 10.096 45.969 1.00 96.75 848 THR A C 1
ATOM 6067 O O . THR A 1 848 ? -26.361 11.157 46.503 1.00 96.75 848 THR A O 1
ATOM 6070 N N . GLN A 1 849 ? -26.228 9.897 44.662 1.00 94.88 849 GLN A N 1
ATOM 6071 C CA . GLN A 1 849 ? -26.942 10.881 43.847 1.00 94.88 849 GLN A CA 1
ATOM 6072 C C . GLN A 1 849 ? -28.416 10.965 44.280 1.00 94.88 849 GLN A C 1
ATOM 6074 O O . GLN A 1 849 ? -28.944 12.065 44.428 1.00 94.88 849 GLN A O 1
ATOM 6079 N N . THR A 1 850 ? -29.078 9.820 44.467 1.00 94.69 850 THR A N 1
ATOM 6080 C CA . THR A 1 850 ? -30.472 9.747 44.922 1.00 94.69 850 THR A CA 1
ATOM 6081 C C . THR A 1 850 ? -30.626 8.640 45.959 1.00 94.69 850 THR A C 1
ATOM 6083 O O . THR A 1 850 ? -30.697 7.457 45.622 1.00 94.69 850 THR A O 1
ATOM 6086 N N . GLY A 1 851 ? -30.721 9.024 47.228 1.00 95.38 851 GLY A N 1
ATOM 6087 C CA . GLY A 1 851 ? -30.902 8.123 48.357 1.00 95.38 851 GLY A CA 1
ATOM 6088 C C . GLY A 1 851 ? -30.627 8.791 49.704 1.00 95.38 851 GLY A C 1
ATOM 6089 O O . GLY A 1 851 ? -29.912 9.788 49.800 1.00 95.38 851 GLY A O 1
ATOM 6090 N N . ALA A 1 852 ? -31.193 8.224 50.769 1.00 96.19 852 ALA A N 1
ATOM 6091 C CA . ALA A 1 852 ? -30.831 8.597 52.134 1.00 96.19 852 ALA A CA 1
ATOM 6092 C C . ALA A 1 852 ? -29.500 7.944 52.541 1.00 96.19 852 ALA A C 1
ATOM 6094 O O . ALA A 1 852 ? -29.197 6.834 52.097 1.00 96.19 852 ALA A O 1
ATOM 6095 N N . ILE A 1 853 ? -28.736 8.603 53.414 1.00 98.06 853 ILE A N 1
ATOM 6096 C CA . ILE A 1 853 ? -27.577 8.004 54.085 1.00 98.06 853 ILE A CA 1
ATOM 6097 C C . ILE A 1 853 ? -27.889 7.878 55.576 1.00 98.06 853 ILE A C 1
ATOM 6099 O O . ILE A 1 853 ? -28.056 8.878 56.275 1.00 98.06 853 ILE A O 1
ATOM 6103 N N . THR A 1 854 ? -27.949 6.648 56.083 1.00 97.88 854 THR A N 1
ATOM 6104 C CA . THR A 1 854 ? -28.290 6.361 57.483 1.00 97.88 854 THR A CA 1
ATOM 6105 C C . THR A 1 854 ? -27.140 5.656 58.185 1.00 97.88 854 THR A C 1
ATOM 6107 O O . THR A 1 854 ? -26.708 4.583 57.765 1.00 97.88 854 THR A O 1
ATOM 6110 N N . ASN A 1 855 ? -26.666 6.246 59.283 1.00 97.81 855 ASN A N 1
ATOM 6111 C CA . ASN A 1 855 ? -25.618 5.684 60.123 1.00 97.81 855 ASN A CA 1
ATOM 6112 C C . ASN A 1 855 ? -26.162 5.185 61.476 1.00 97.81 855 ASN A C 1
ATOM 6114 O O . ASN A 1 855 ? -26.505 5.978 62.350 1.00 97.81 855 ASN A O 1
ATOM 6118 N N . ASN A 1 856 ? -26.159 3.867 61.679 1.00 96.62 856 ASN A N 1
ATOM 6119 C CA . ASN A 1 856 ? -26.513 3.189 62.927 1.00 96.62 856 ASN A CA 1
ATOM 6120 C C . ASN A 1 856 ? -25.239 2.716 63.656 1.00 96.62 856 ASN A C 1
ATOM 6122 O O . ASN A 1 856 ? -24.945 1.521 63.730 1.00 96.62 856 ASN A O 1
ATOM 6126 N N . GLY A 1 857 ? -24.446 3.663 64.168 1.00 92.69 857 GLY A N 1
ATOM 6127 C CA . GLY A 1 857 ? -23.291 3.374 65.035 1.00 92.69 857 GLY A CA 1
ATOM 6128 C C . GLY A 1 857 ? -21.978 3.016 64.324 1.00 92.69 857 GLY A C 1
ATOM 6129 O O . GLY A 1 857 ? -21.127 2.366 64.922 1.00 92.69 857 GLY A O 1
ATOM 6130 N N . SER A 1 858 ? -21.804 3.420 63.066 1.00 97.31 858 SER A N 1
ATOM 6131 C CA . SER A 1 858 ? -20.575 3.231 62.275 1.00 97.31 858 SER A CA 1
ATOM 6132 C C . SER A 1 858 ? -19.631 4.432 62.389 1.00 97.31 858 SER A C 1
ATOM 6134 O O . SER A 1 858 ? -20.092 5.550 62.633 1.00 97.31 858 SER A O 1
ATOM 6136 N N . THR A 1 859 ? -18.332 4.222 62.161 1.00 96.44 859 THR A N 1
ATOM 6137 C CA . THR A 1 859 ? -17.315 5.286 62.082 1.00 96.44 859 THR A CA 1
ATOM 6138 C C . THR A 1 859 ? -16.861 5.516 60.643 1.00 96.44 859 THR A C 1
ATOM 6140 O O . THR A 1 859 ? -16.624 4.571 59.887 1.00 96.44 859 THR A O 1
ATOM 6143 N N . VAL A 1 860 ? -16.745 6.782 60.244 1.00 95.00 860 VAL A N 1
ATOM 6144 C CA . VAL A 1 860 ? -16.426 7.182 58.869 1.00 95.00 860 VAL A CA 1
ATOM 6145 C C . VAL A 1 860 ? -15.310 8.213 58.863 1.00 95.00 860 VAL A C 1
ATOM 6147 O O . VAL A 1 860 ? -15.378 9.213 59.569 1.00 95.00 860 VAL A O 1
ATOM 6150 N N . LYS A 1 861 ? -14.300 7.981 58.026 1.00 87.88 861 LYS A N 1
ATOM 6151 C CA . LYS A 1 861 ? -13.252 8.944 57.694 1.00 87.88 861 LYS A CA 1
ATOM 6152 C C . LYS A 1 861 ? -13.309 9.283 56.205 1.00 87.88 861 LYS A C 1
ATOM 6154 O O . LYS A 1 861 ? -13.143 8.387 55.374 1.00 87.88 861 LYS A O 1
ATOM 6159 N N . GLY A 1 862 ? -13.551 10.556 55.896 1.00 82.81 862 GLY A N 1
ATOM 6160 C CA . GLY A 1 862 ? -13.867 11.108 54.573 1.00 82.81 862 GLY A CA 1
ATOM 6161 C C . GLY A 1 862 ? -15.268 11.735 54.514 1.00 82.81 862 GLY A C 1
ATOM 6162 O O . GLY A 1 862 ? -16.084 11.524 55.409 1.00 82.81 862 GLY A O 1
ATOM 6163 N N . ASN A 1 863 ? -15.554 12.517 53.467 1.00 86.31 863 ASN A N 1
ATOM 6164 C CA . ASN A 1 863 ? -16.812 13.269 53.364 1.00 86.31 863 ASN A CA 1
ATOM 6165 C C . ASN A 1 863 ? -18.025 12.351 53.141 1.00 86.31 863 ASN A C 1
ATOM 6167 O O . ASN A 1 863 ? -17.908 11.252 52.589 1.00 86.31 863 ASN A O 1
ATOM 6171 N N . VAL A 1 864 ? -19.201 12.829 53.532 1.00 93.69 864 VAL A N 1
ATOM 6172 C CA . VAL A 1 864 ? -20.490 12.149 53.365 1.00 93.69 864 VAL A CA 1
ATOM 6173 C C . VAL A 1 864 ? -21.439 13.087 52.635 1.00 93.69 864 VAL A C 1
ATOM 6175 O O . VAL A 1 864 ? -21.533 14.252 53.004 1.00 93.69 864 VAL A O 1
ATOM 6178 N N . GLY A 1 865 ? -22.151 12.618 51.611 1.00 93.94 865 GLY A N 1
ATOM 6179 C CA . GLY A 1 865 ? -23.089 13.499 50.917 1.00 93.94 865 GLY A CA 1
ATOM 6180 C C . GLY A 1 865 ? -24.203 12.822 50.143 1.00 93.94 865 GLY A C 1
ATOM 6181 O O . GLY A 1 865 ? -24.106 11.661 49.752 1.00 93.94 865 GLY A O 1
ATOM 6182 N N . THR A 1 866 ? -25.273 13.571 49.908 1.00 95.12 866 THR A N 1
ATOM 6183 C CA . THR A 1 866 ? -26.380 13.156 49.046 1.00 95.12 866 THR A CA 1
ATOM 6184 C C . THR A 1 866 ? -26.828 14.321 48.183 1.00 95.12 866 THR A C 1
ATOM 6186 O O . THR A 1 866 ? -26.891 15.453 48.654 1.00 95.12 866 THR A O 1
ATOM 6189 N N . ASN A 1 867 ? -27.150 14.063 46.916 1.00 93.25 867 ASN A N 1
ATOM 6190 C CA . ASN A 1 867 ? -27.748 15.083 46.052 1.00 93.25 867 ASN A CA 1
ATOM 6191 C C . ASN A 1 867 ? -29.287 15.081 46.117 1.00 93.25 867 ASN A C 1
ATOM 6193 O O . ASN A 1 867 ? -29.917 16.074 45.760 1.00 93.25 867 ASN A O 1
ATOM 6197 N N . ALA A 1 868 ? -29.894 14.002 46.618 1.00 92.69 868 ALA A N 1
ATOM 6198 C CA . ALA A 1 868 ? -31.326 13.902 46.871 1.00 92.69 868 ALA A CA 1
ATOM 6199 C C . ALA A 1 868 ? -31.611 12.828 47.935 1.00 92.69 868 ALA A C 1
ATOM 6201 O O . ALA A 1 868 ? -31.567 11.631 47.654 1.00 92.69 868 ALA A O 1
ATOM 6202 N N . GLY A 1 869 ? -31.934 13.248 49.158 1.00 92.25 869 GLY A N 1
ATOM 6203 C CA . GLY A 1 869 ? -32.220 12.369 50.295 1.00 92.25 869 GLY A CA 1
ATOM 6204 C C . GLY A 1 869 ? -31.822 13.018 51.618 1.00 92.25 869 GLY A C 1
ATOM 6205 O O . GLY A 1 869 ? -31.348 14.148 51.625 1.00 92.25 869 GLY A O 1
ATOM 6206 N N . ALA A 1 870 ? -32.034 12.319 52.734 1.00 93.06 870 ALA A N 1
ATOM 6207 C CA . ALA A 1 870 ? -31.638 12.794 54.061 1.00 93.06 870 ALA A CA 1
ATOM 6208 C C . ALA A 1 870 ? -30.372 12.080 54.550 1.00 93.06 870 ALA A C 1
ATOM 6210 O O . ALA A 1 870 ? -30.227 10.872 54.341 1.00 93.06 870 ALA A O 1
ATOM 6211 N N . ILE A 1 871 ? -29.498 12.804 55.248 1.00 96.38 871 ILE A N 1
ATOM 6212 C CA . ILE A 1 871 ? -28.345 12.249 55.964 1.00 96.38 871 ILE A CA 1
ATOM 6213 C C . ILE A 1 871 ? -28.677 12.202 57.463 1.00 96.38 871 ILE A C 1
ATOM 6215 O O . ILE A 1 871 ? -29.082 13.197 58.057 1.00 96.38 871 ILE A O 1
ATOM 6219 N N . THR A 1 872 ? -28.544 11.034 58.098 1.00 96.00 872 THR A N 1
ATOM 6220 C CA . THR A 1 872 ? -28.937 10.824 59.509 1.00 96.00 872 THR A CA 1
ATOM 6221 C C . THR A 1 872 ? -27.937 9.951 60.267 1.00 96.00 872 THR A C 1
ATOM 6223 O O . THR A 1 872 ? -27.380 9.015 59.695 1.00 96.00 872 THR A O 1
ATOM 6226 N N . GLY A 1 873 ? -27.753 10.206 61.568 1.00 93.88 873 GLY A N 1
ATOM 6227 C CA . GLY A 1 873 ? -26.949 9.359 62.467 1.00 93.88 873 GLY A CA 1
ATOM 6228 C C . GLY A 1 873 ? -25.446 9.682 62.529 1.00 93.88 873 GLY A C 1
ATOM 6229 O O . GLY A 1 873 ? -24.680 8.966 63.178 1.00 93.88 873 GLY A O 1
ATOM 6230 N N . PHE A 1 874 ? -25.007 10.765 61.882 1.00 95.12 874 PHE A N 1
ATOM 6231 C CA . PHE A 1 874 ? -23.628 11.257 61.955 1.00 95.12 874 PHE A CA 1
ATOM 6232 C C . PHE A 1 874 ? -23.455 12.289 63.076 1.00 95.12 874 PHE A C 1
ATOM 6234 O O . PHE A 1 874 ? -24.319 13.131 63.307 1.00 95.12 874 PHE A O 1
ATOM 6241 N N . THR A 1 875 ? -22.329 12.210 63.780 1.00 91.31 875 THR A N 1
ATOM 6242 C CA . THR A 1 875 ? -21.918 13.104 64.870 1.00 91.31 875 THR A CA 1
ATOM 6243 C C . THR A 1 875 ? -20.414 13.358 64.768 1.00 91.31 875 THR A C 1
ATOM 6245 O O . THR A 1 875 ? -19.691 12.561 64.174 1.00 91.31 875 THR A O 1
ATOM 6248 N N . ALA A 1 876 ? -19.903 14.405 65.419 1.00 82.38 876 ALA A N 1
ATOM 6249 C CA . ALA A 1 876 ? -18.461 14.682 65.445 1.00 82.38 876 ALA A CA 1
ATOM 6250 C C . ALA A 1 876 ? -17.613 13.540 66.053 1.00 82.38 876 ALA A C 1
ATOM 6252 O O . ALA A 1 876 ? -16.414 13.471 65.818 1.00 82.38 876 ALA A O 1
ATOM 6253 N N . ALA A 1 877 ? -18.221 12.633 66.829 1.00 86.81 877 ALA A N 1
ATOM 6254 C CA . ALA A 1 877 ? -17.532 11.475 67.398 1.00 86.81 877 ALA A CA 1
ATOM 6255 C C . ALA A 1 877 ? -17.370 10.310 66.405 1.00 86.81 877 ALA A C 1
ATOM 6257 O O . ALA A 1 877 ? -16.539 9.432 66.632 1.00 86.81 877 ALA A O 1
ATOM 6258 N N . ASN A 1 878 ? -18.178 10.265 65.340 1.00 90.50 878 ASN A N 1
ATOM 6259 C CA . ASN A 1 878 ? -18.218 9.138 64.405 1.00 90.50 878 ASN A CA 1
ATOM 6260 C C . ASN A 1 878 ? -17.948 9.519 62.939 1.00 90.50 878 ASN A C 1
ATOM 6262 O O . ASN A 1 878 ? -17.908 8.625 62.093 1.00 90.50 878 ASN A O 1
ATOM 6266 N N . LEU A 1 879 ? -17.718 10.802 62.649 1.00 92.56 879 LEU A N 1
ATOM 6267 C CA . LEU A 1 879 ? -17.361 11.316 61.331 1.00 92.56 879 LEU A CA 1
ATOM 6268 C C . LEU A 1 879 ? -16.112 12.207 61.408 1.00 92.56 879 LEU A C 1
ATOM 6270 O O . LEU A 1 879 ? -16.137 13.259 62.039 1.00 92.56 879 LEU A O 1
ATOM 6274 N N . ASP A 1 880 ? -15.050 11.796 60.716 1.00 85.12 880 ASP A N 1
ATOM 6275 C CA . ASP A 1 880 ? -13.846 12.583 60.416 1.00 85.12 880 ASP A CA 1
ATOM 6276 C C . ASP A 1 880 ? -13.908 13.023 58.941 1.00 85.12 880 ASP A C 1
ATOM 6278 O O . ASP A 1 880 ? -13.342 12.379 58.053 1.00 85.12 880 ASP A O 1
ATOM 6282 N N . GLY A 1 881 ? -14.715 14.052 58.663 1.00 82.25 881 GLY A N 1
ATOM 6283 C CA . GLY A 1 881 ? -15.012 14.557 57.319 1.00 82.25 881 GLY A CA 1
ATOM 6284 C C . GLY A 1 881 ? -16.181 15.549 57.303 1.00 82.25 881 GLY A C 1
ATOM 6285 O O . GLY A 1 881 ? -16.815 15.787 58.330 1.00 82.25 881 GLY A O 1
ATOM 6286 N N . ASN A 1 882 ? -16.476 16.121 56.134 1.00 82.81 882 ASN A N 1
ATOM 6287 C CA . ASN A 1 882 ? -17.579 17.074 55.959 1.00 82.81 882 ASN A CA 1
ATOM 6288 C C . ASN A 1 882 ? -18.868 16.389 55.485 1.00 82.81 882 ASN A C 1
ATOM 6290 O O . ASN A 1 882 ? -18.819 15.365 54.801 1.00 82.81 882 ASN A O 1
ATOM 6294 N N . ILE A 1 883 ? -20.012 16.993 55.814 1.00 88.06 883 ILE A N 1
ATOM 6295 C CA . ILE A 1 883 ? -21.330 16.607 55.297 1.00 88.06 883 ILE A CA 1
ATOM 6296 C C . ILE A 1 883 ? -21.742 17.592 54.198 1.00 88.06 883 ILE A C 1
ATOM 6298 O O . ILE A 1 883 ? -21.731 18.798 54.438 1.00 88.06 883 ILE A O 1
ATOM 6302 N N . SER A 1 884 ? -22.135 17.077 53.031 1.00 85.25 884 SER A N 1
ATOM 6303 C CA . SER A 1 884 ? -22.719 17.856 51.930 1.00 85.25 884 SER A CA 1
ATOM 6304 C C . SER A 1 884 ? -24.141 17.371 51.637 1.00 85.25 884 SER A C 1
ATOM 6306 O O . SER A 1 884 ? -24.359 16.248 51.183 1.00 85.25 884 SER A O 1
ATOM 6308 N N . GLU A 1 885 ? -25.125 18.217 51.925 1.00 85.94 885 GLU A N 1
ATOM 6309 C CA . GLU A 1 885 ? -26.553 17.903 51.786 1.00 85.94 885 GLU A CA 1
ATOM 6310 C C . GLU A 1 885 ? -27.060 18.128 50.349 1.00 85.94 885 GLU A C 1
ATOM 6312 O O . GLU A 1 885 ? -26.329 18.587 49.463 1.00 85.94 885 GLU A O 1
ATOM 6317 N N . ALA A 1 886 ? -28.335 17.810 50.113 1.00 80.12 886 ALA A N 1
ATOM 6318 C CA . ALA A 1 886 ? -28.970 17.997 48.814 1.00 80.12 886 ALA A CA 1
ATOM 6319 C C . ALA A 1 886 ? -28.912 19.469 48.361 1.00 80.12 886 ALA A C 1
ATOM 6321 O O . ALA A 1 886 ? -29.265 20.376 49.113 1.00 80.12 886 ALA A O 1
ATOM 6322 N N . SER A 1 887 ? -28.551 19.696 47.094 1.00 72.44 887 SER A N 1
ATOM 6323 C CA . SER A 1 887 ? -28.375 21.022 46.463 1.00 72.44 887 SER A CA 1
ATOM 6324 C C . SER A 1 887 ? -27.126 21.825 46.866 1.00 72.44 887 SER A C 1
ATOM 6326 O O . SER A 1 887 ? -26.952 22.932 46.356 1.00 72.44 887 SER A O 1
ATOM 6328 N N . ASP A 1 888 ? -26.232 21.300 47.714 1.00 74.44 888 ASP A N 1
ATOM 6329 C CA . ASP A 1 888 ? -24.875 21.854 47.867 1.00 74.44 888 ASP A CA 1
ATOM 6330 C C . ASP A 1 888 ? -24.154 21.789 46.500 1.00 74.44 888 ASP A C 1
ATOM 6332 O O . ASP A 1 888 ? -24.186 20.727 45.870 1.00 74.44 888 ASP A O 1
ATOM 6336 N N . PRO A 1 889 ? -23.500 22.863 46.009 1.00 70.81 889 PRO A N 1
ATOM 6337 C CA . PRO A 1 889 ? -22.695 22.815 44.786 1.00 70.81 889 PRO A CA 1
ATOM 6338 C C . PRO A 1 889 ? -21.727 21.624 44.722 1.00 70.81 889 PRO A C 1
ATOM 6340 O O . PRO A 1 889 ? -21.549 21.035 43.654 1.00 70.81 889 PRO A O 1
ATOM 6343 N N . VAL A 1 890 ? -21.151 21.222 45.862 1.00 70.69 890 VAL A N 1
ATOM 6344 C CA . VAL A 1 890 ? -20.270 20.049 45.953 1.00 70.69 890 VAL A CA 1
ATOM 6345 C C . VAL A 1 890 ? -21.054 18.753 45.729 1.00 70.69 890 VAL A C 1
ATOM 6347 O O . VAL A 1 890 ? -20.586 17.886 44.994 1.00 70.69 890 VAL A O 1
ATOM 6350 N N . SER A 1 891 ? -22.259 18.626 46.296 1.00 78.44 891 SER A N 1
ATOM 6351 C CA . SER A 1 891 ? -23.157 17.482 46.069 1.00 78.44 891 SER A CA 1
ATOM 6352 C C . SER A 1 891 ? -23.681 17.421 44.636 1.00 78.44 891 SER A C 1
ATOM 6354 O O . SER A 1 891 ? -23.783 16.333 44.073 1.00 78.44 891 SER A O 1
ATOM 6356 N N . VAL A 1 892 ? -23.979 18.568 44.018 1.00 74.69 892 VAL A N 1
ATOM 6357 C CA . VAL A 1 892 ? -24.417 18.646 42.614 1.00 74.69 892 VAL A CA 1
ATOM 6358 C C . VAL A 1 892 ? -23.298 18.185 41.681 1.00 74.69 892 VAL A C 1
ATOM 6360 O O . VAL A 1 892 ? -23.538 17.362 40.797 1.00 74.69 892 VAL A O 1
ATOM 6363 N N . GLN A 1 893 ? -22.065 18.645 41.907 1.00 73.00 893 GLN A N 1
ATOM 6364 C CA . GLN A 1 893 ? -20.919 18.203 41.114 1.00 73.00 893 GLN A CA 1
ATOM 6365 C C . GLN A 1 893 ? -20.590 16.725 41.369 1.00 73.00 893 GLN A C 1
ATOM 6367 O O . GLN A 1 893 ? -20.431 15.960 40.422 1.00 73.00 893 GLN A O 1
ATOM 6372 N N . ALA A 1 894 ? -20.588 16.280 42.629 1.00 78.19 894 ALA A N 1
ATOM 6373 C CA . ALA A 1 894 ? -20.391 14.874 42.984 1.00 78.19 894 ALA A CA 1
ATOM 6374 C C . ALA A 1 894 ? -21.467 13.952 42.372 1.00 78.19 894 ALA A C 1
ATOM 6376 O O . ALA A 1 894 ? -21.173 12.813 42.015 1.00 78.19 894 ALA A O 1
ATOM 6377 N N . SER A 1 895 ? -22.695 14.450 42.189 1.00 84.38 895 SER A N 1
ATOM 6378 C CA . SER A 1 895 ? -23.794 13.765 41.493 1.00 84.38 895 SER A CA 1
ATOM 6379 C C . SER A 1 895 ? -23.494 13.546 40.011 1.00 84.38 895 SER A C 1
ATOM 6381 O O . SER A 1 895 ? -23.692 12.446 39.496 1.00 84.38 895 SER A O 1
ATOM 6383 N N . ALA A 1 896 ? -22.972 14.564 39.324 1.00 76.94 896 ALA A N 1
ATOM 6384 C CA . ALA A 1 896 ? -22.532 14.426 37.939 1.00 76.94 896 ALA A CA 1
ATOM 6385 C C . ALA A 1 896 ? -21.336 13.465 37.825 1.00 76.94 896 ALA A C 1
ATOM 6387 O O . ALA A 1 896 ? -21.327 12.577 36.969 1.00 76.94 896 ALA A O 1
ATOM 6388 N N . ASP A 1 897 ? -20.371 13.590 38.735 1.00 78.06 897 ASP A N 1
ATOM 6389 C CA . ASP A 1 897 ? -19.140 12.804 38.713 1.00 78.06 897 ASP A CA 1
ATOM 6390 C C . ASP A 1 897 ? -19.388 11.324 39.046 1.00 78.06 897 ASP A C 1
ATOM 6392 O O . ASP A 1 897 ? -18.796 10.456 38.415 1.00 78.06 897 ASP A O 1
ATOM 6396 N N . VAL A 1 898 ? -20.308 10.984 39.962 1.00 86.44 898 VAL A N 1
ATOM 6397 C CA . VAL A 1 898 ? -20.638 9.569 40.236 1.00 86.44 898 VAL A CA 1
ATOM 6398 C C . VAL A 1 898 ? -21.326 8.892 39.044 1.00 86.44 898 VAL A C 1
ATOM 6400 O O . VAL A 1 898 ? -21.059 7.718 38.773 1.00 86.44 898 VAL A O 1
ATOM 6403 N N . ILE A 1 899 ? -22.167 9.620 38.292 1.00 84.62 899 ILE A N 1
ATOM 6404 C CA . ILE A 1 899 ? -22.755 9.108 37.044 1.00 84.62 899 ILE A CA 1
ATOM 6405 C C . ILE A 1 899 ? -21.656 8.862 36.010 1.00 84.62 899 ILE A C 1
ATOM 6407 O O . ILE A 1 899 ? -21.617 7.792 35.396 1.00 84.62 899 ILE A O 1
ATOM 6411 N N . ALA A 1 900 ? -20.762 9.838 35.826 1.00 75.81 900 ALA A N 1
ATOM 6412 C CA . ALA A 1 900 ? -19.648 9.730 34.892 1.00 75.81 900 ALA A CA 1
ATOM 6413 C C . ALA A 1 900 ? -18.724 8.558 35.262 1.00 75.81 900 ALA A C 1
ATOM 6415 O O . ALA A 1 900 ? -18.423 7.727 34.411 1.00 75.81 900 ALA A O 1
ATOM 6416 N N . ALA A 1 901 ? -18.372 8.403 36.543 1.00 78.75 901 ALA A N 1
ATOM 6417 C CA . ALA A 1 901 ? -17.598 7.270 37.055 1.00 78.75 901 ALA A CA 1
ATOM 6418 C C . ALA A 1 901 ? -18.204 5.924 36.670 1.00 78.75 901 ALA A C 1
ATOM 6420 O O . ALA A 1 901 ? -17.504 5.037 36.179 1.00 78.75 901 ALA A O 1
ATOM 6421 N N . TYR A 1 902 ? -19.508 5.764 36.869 1.00 87.44 902 TYR A N 1
ATOM 6422 C CA . TYR A 1 902 ? -20.188 4.527 36.522 1.00 87.44 902 TYR A CA 1
ATOM 6423 C C . TYR A 1 902 ? -20.245 4.286 35.014 1.00 87.44 902 TYR A C 1
ATOM 6425 O O . TYR A 1 902 ? -19.998 3.164 34.569 1.00 87.44 902 TYR A O 1
ATOM 6433 N N . SER A 1 903 ? -20.554 5.326 34.234 1.00 82.31 903 SER A N 1
ATOM 6434 C CA . SER A 1 903 ? -20.588 5.268 32.770 1.00 82.31 903 SER A CA 1
ATOM 6435 C C . SER A 1 903 ? -19.228 4.865 32.202 1.00 82.31 903 SER A C 1
ATOM 6437 O O . SER A 1 903 ? -19.146 3.962 31.369 1.00 82.31 903 SER A O 1
ATOM 6439 N N . ASP A 1 904 ? -18.151 5.448 32.714 1.00 77.56 904 ASP A N 1
ATOM 6440 C CA . ASP A 1 904 ? -16.799 5.188 32.236 1.00 77.56 904 ASP A CA 1
ATOM 6441 C C . ASP A 1 904 ? -16.328 3.789 32.630 1.00 77.56 904 ASP A C 1
ATOM 6443 O O . ASP A 1 904 ? -15.859 3.031 31.780 1.00 77.56 904 ASP A O 1
ATOM 6447 N N . LEU A 1 905 ? -16.566 3.365 33.878 1.00 82.12 905 LEU A N 1
ATOM 6448 C CA . LEU A 1 905 ? -16.324 1.977 34.292 1.00 82.12 905 LEU A CA 1
ATOM 6449 C C . LEU A 1 905 ? -17.164 0.978 33.477 1.00 82.12 905 LEU A C 1
ATOM 6451 O O . LEU A 1 905 ? -16.745 -0.160 33.238 1.00 82.12 905 LEU A O 1
ATOM 6455 N N . ASN A 1 906 ? -18.357 1.377 33.033 1.00 84.88 906 ASN A N 1
ATOM 6456 C CA . ASN A 1 906 ? -19.199 0.568 32.163 1.00 84.88 906 ASN A CA 1
ATOM 6457 C C . ASN A 1 906 ? -18.660 0.481 30.723 1.00 84.88 906 ASN A C 1
ATOM 6459 O O . ASN A 1 906 ? -18.732 -0.599 30.129 1.00 84.88 906 ASN A O 1
ATOM 6463 N N . ALA A 1 907 ? -18.100 1.567 30.190 1.00 78.25 907 ALA A N 1
ATOM 6464 C CA . ALA A 1 907 ? -17.571 1.652 28.829 1.00 78.25 907 ALA A CA 1
ATOM 6465 C C . ALA A 1 907 ? -16.270 0.857 28.627 1.00 78.25 907 ALA A C 1
ATOM 6467 O O . ALA A 1 907 ? -16.002 0.391 27.520 1.00 78.25 907 ALA A O 1
ATOM 6468 N N . ILE A 1 908 ? -15.484 0.645 29.689 1.00 75.25 908 ILE A N 1
ATOM 6469 C CA . ILE A 1 908 ? -14.242 -0.136 29.615 1.00 75.25 908 ILE A CA 1
ATOM 6470 C C . ILE A 1 908 ? -14.544 -1.576 29.170 1.00 75.25 908 ILE A C 1
ATOM 6472 O O . ILE A 1 908 ? -15.359 -2.282 29.780 1.00 75.25 908 ILE A O 1
ATOM 6476 N N . ALA A 1 909 ? -13.882 -2.016 28.096 1.00 80.62 909 ALA A N 1
ATOM 6477 C CA . ALA A 1 909 ? -14.040 -3.351 27.531 1.00 80.62 909 ALA A CA 1
ATOM 6478 C C . ALA A 1 909 ? -13.630 -4.446 28.531 1.00 80.62 909 ALA A C 1
ATOM 6480 O O . ALA A 1 909 ? -12.707 -4.280 29.325 1.00 80.62 909 ALA A O 1
ATOM 6481 N N . CYS A 1 910 ? -14.326 -5.582 28.488 1.00 84.19 910 CYS A N 1
ATOM 6482 C CA . CYS A 1 910 ? -14.004 -6.727 29.334 1.00 84.19 910 CYS A CA 1
ATOM 6483 C C . CYS A 1 910 ? -12.677 -7.357 28.908 1.00 84.19 910 CYS A C 1
ATOM 6485 O O . CYS A 1 910 ? -12.509 -7.676 27.733 1.00 84.19 910 CYS A O 1
ATOM 6487 N N . GLY A 1 911 ? -11.776 -7.588 29.862 1.00 84.81 911 GLY A N 1
ATOM 6488 C CA . GLY A 1 911 ? -10.558 -8.360 29.626 1.00 84.81 911 GLY A CA 1
ATOM 6489 C C . GLY A 1 911 ? -10.737 -9.832 29.992 1.00 84.81 911 GLY A C 1
ATOM 6490 O O . GLY A 1 911 ? -10.371 -10.714 29.219 1.00 84.81 911 GLY A O 1
ATOM 6491 N N . VAL A 1 912 ? -11.376 -10.111 31.132 1.00 91.44 912 VAL A N 1
ATOM 6492 C CA . VAL A 1 912 ? -11.645 -11.472 31.617 1.00 91.44 912 VAL A CA 1
ATOM 6493 C C . VAL A 1 912 ? -13.135 -11.646 31.879 1.00 91.44 912 VAL A C 1
ATOM 6495 O O . VAL A 1 912 ? -13.733 -10.901 32.653 1.00 91.44 912 VAL A O 1
ATOM 6498 N N . ILE A 1 913 ? -13.738 -12.665 31.267 1.00 92.62 913 ILE A N 1
ATOM 6499 C CA . ILE A 1 913 ? -15.104 -13.091 31.586 1.00 92.62 913 ILE A CA 1
ATOM 6500 C C . ILE A 1 913 ? -15.039 -14.133 32.701 1.00 92.62 913 ILE A C 1
ATOM 6502 O O . ILE A 1 913 ? -14.483 -15.215 32.513 1.00 92.62 913 ILE A O 1
ATOM 6506 N N . VAL A 1 914 ? -15.624 -13.824 33.856 1.00 89.38 914 VAL A N 1
ATOM 6507 C CA . VAL A 1 914 ? -15.733 -14.763 34.978 1.00 89.38 914 VAL A CA 1
ATOM 6508 C C . VAL A 1 914 ? -17.054 -15.515 34.843 1.00 89.38 914 VAL A C 1
ATOM 6510 O O . VAL A 1 914 ? -18.130 -14.920 34.871 1.00 89.38 914 VAL A O 1
ATOM 6513 N N . THR A 1 915 ? -16.983 -16.835 34.682 1.00 80.38 915 THR A N 1
ATOM 6514 C CA . THR A 1 915 ? -18.139 -17.704 34.395 1.00 80.38 915 THR A CA 1
ATOM 6515 C C . THR A 1 915 ? -18.817 -18.285 35.646 1.00 80.38 915 THR A C 1
ATOM 6517 O O . THR A 1 915 ? -19.678 -19.154 35.528 1.00 80.38 915 THR A O 1
ATOM 6520 N N . GLY A 1 916 ? -18.470 -17.798 36.842 1.00 77.31 916 GLY A N 1
ATOM 6521 C CA . GLY A 1 916 ? -19.044 -18.214 38.127 1.00 77.31 916 GLY A CA 1
ATOM 6522 C C . GLY A 1 916 ? -19.738 -17.075 38.882 1.00 77.31 916 GLY A C 1
ATOM 6523 O O . GLY A 1 916 ? -19.582 -15.903 38.549 1.00 77.31 916 GLY A O 1
ATOM 6524 N N . THR A 1 917 ? -20.492 -17.426 39.925 1.00 81.94 917 THR A N 1
ATOM 6525 C CA . THR A 1 917 ? -21.219 -16.479 40.797 1.00 81.94 917 THR A CA 1
ATOM 6526 C C . THR A 1 917 ? -20.461 -16.132 42.082 1.00 81.94 917 THR A C 1
ATOM 6528 O O . THR A 1 917 ? -21.023 -15.498 42.976 1.00 81.94 917 THR A O 1
ATOM 6531 N N . SER A 1 918 ? -19.208 -16.574 42.217 1.00 89.31 918 SER A N 1
ATOM 6532 C CA . SER A 1 918 ? -18.390 -16.340 43.405 1.00 89.31 918 SER A CA 1
ATOM 6533 C C . SER A 1 918 ? -16.934 -16.035 43.073 1.00 89.31 918 SER A C 1
ATOM 6535 O O . SER A 1 918 ? -16.368 -16.632 42.158 1.00 89.31 918 SER A O 1
ATOM 6537 N N . LEU A 1 919 ? -16.328 -15.150 43.862 1.00 93.50 919 LEU A N 1
ATOM 6538 C CA . LEU A 1 919 ? -14.884 -14.904 43.908 1.00 93.50 919 LEU A CA 1
ATOM 6539 C C . LEU A 1 919 ? -14.400 -15.050 45.355 1.00 93.50 919 LEU A C 1
ATOM 6541 O O . LEU A 1 919 ? -15.170 -14.840 46.289 1.00 93.50 919 LEU A O 1
ATOM 6545 N N . GLY A 1 920 ? -13.128 -15.387 45.551 1.00 92.00 920 GLY A N 1
ATOM 6546 C CA . GLY A 1 920 ? -12.514 -15.513 46.877 1.00 92.00 920 GLY A CA 1
ATOM 6547 C C . GLY A 1 920 ? -11.966 -16.913 47.150 1.00 92.00 920 GLY A C 1
ATOM 6548 O O . GLY A 1 920 ? -11.455 -17.569 46.252 1.00 92.00 920 GLY A O 1
ATOM 6549 N N . SER A 1 921 ? -12.053 -17.375 48.397 1.00 90.44 921 SER A N 1
ATOM 6550 C CA . SER A 1 921 ? -11.596 -18.694 48.863 1.00 90.44 921 SER A CA 1
ATOM 6551 C C . SER A 1 921 ? -10.115 -18.956 48.566 1.00 90.44 921 SER A C 1
ATOM 6553 O O . SER A 1 921 ? -9.723 -20.068 48.225 1.00 90.44 921 SER A O 1
ATOM 6555 N N . GLY A 1 922 ? -9.290 -17.915 48.697 1.00 91.06 922 GLY A N 1
ATOM 6556 C CA . GLY A 1 922 ? -7.854 -17.931 48.417 1.00 91.06 922 GLY A CA 1
ATOM 6557 C C . GLY A 1 922 ? -7.492 -17.625 46.962 1.00 91.06 922 GLY A C 1
ATOM 6558 O O . GLY A 1 922 ? -6.322 -17.718 46.604 1.00 91.06 922 GLY A O 1
ATOM 6559 N N . GLN A 1 923 ? -8.461 -17.276 46.111 1.00 96.06 923 GLN A N 1
ATOM 6560 C CA . GLN A 1 923 ? -8.202 -16.935 44.714 1.00 96.06 923 GLN A CA 1
ATOM 6561 C C . GLN A 1 923 ? -7.317 -15.688 44.596 1.00 96.06 923 GLN A C 1
ATOM 6563 O O . GLN A 1 923 ? -7.630 -14.650 45.179 1.00 96.06 923 GLN A O 1
ATOM 6568 N N . THR A 1 924 ? -6.269 -15.782 43.776 1.00 96.94 924 THR A N 1
ATOM 6569 C CA . THR A 1 924 ? -5.410 -14.652 43.400 1.00 96.94 924 THR A CA 1
ATOM 6570 C C . THR A 1 924 ? -5.745 -14.173 41.995 1.00 96.94 924 THR A C 1
ATOM 6572 O O . THR A 1 924 ? -5.754 -14.963 41.051 1.00 96.94 924 THR A O 1
ATOM 6575 N N . LEU A 1 925 ? -6.005 -12.877 41.857 1.00 96.62 925 LEU A N 1
ATOM 6576 C CA . LEU A 1 925 ? -6.270 -12.197 40.595 1.00 96.62 925 LEU A CA 1
ATOM 6577 C C . LEU A 1 925 ? -5.157 -11.191 40.299 1.00 96.62 925 LEU A C 1
ATOM 6579 O O . LEU A 1 925 ? -4.687 -10.500 41.200 1.00 96.62 925 LEU A O 1
ATOM 6583 N N . THR A 1 926 ? -4.761 -11.099 39.032 1.00 95.62 926 THR A N 1
ATOM 6584 C CA . THR A 1 926 ? -3.779 -10.129 38.516 1.00 95.62 926 THR A CA 1
ATOM 6585 C C . THR A 1 926 ? -4.486 -8.916 37.886 1.00 95.62 926 THR A C 1
ATOM 6587 O O . THR A 1 926 ? -5.718 -8.943 37.752 1.00 95.62 926 THR A O 1
ATOM 6590 N N . PRO A 1 927 ? -3.777 -7.829 37.525 1.00 91.00 927 PRO A N 1
ATOM 6591 C CA . PRO A 1 927 ? -4.415 -6.595 37.059 1.00 91.00 927 PRO A CA 1
ATOM 6592 C C . PRO A 1 927 ? -5.213 -6.835 35.770 1.00 91.00 927 PRO A C 1
ATOM 6594 O O . PRO A 1 927 ? -4.665 -7.300 34.769 1.00 91.00 927 PRO A O 1
ATOM 6597 N N . ASN A 1 928 ? -6.528 -6.592 35.804 1.00 90.25 928 ASN A N 1
ATOM 6598 C CA . ASN A 1 928 ? -7.425 -6.804 34.664 1.00 90.25 928 ASN A CA 1
ATOM 6599 C C . ASN A 1 928 ? -8.819 -6.174 34.874 1.00 90.25 928 ASN A C 1
ATOM 6601 O O . ASN A 1 928 ? -9.160 -5.706 35.965 1.00 90.25 928 ASN A O 1
ATOM 6605 N N . VAL A 1 929 ? -9.647 -6.229 33.825 1.00 91.44 929 VAL A N 1
ATOM 6606 C CA . VAL A 1 929 ? -11.079 -5.899 33.844 1.00 91.44 929 VAL A CA 1
ATOM 6607 C C . VAL A 1 929 ? -11.892 -7.195 33.867 1.00 91.44 929 VAL A C 1
ATOM 6609 O O . VAL A 1 929 ? -12.061 -7.860 32.841 1.00 91.44 929 VAL A O 1
ATOM 6612 N N . TYR A 1 930 ? -12.408 -7.545 35.041 1.00 95.25 930 TYR A N 1
ATOM 6613 C CA . TYR A 1 930 ? -13.194 -8.745 35.313 1.00 95.25 930 TYR A CA 1
ATOM 6614 C C . TYR A 1 930 ? -14.686 -8.470 35.139 1.00 95.25 930 TYR A C 1
ATOM 6616 O O . TYR A 1 930 ? -15.273 -7.678 35.874 1.00 95.25 930 TYR A O 1
ATOM 6624 N N . CYS A 1 931 ? -15.321 -9.147 34.190 1.00 94.62 931 CYS A N 1
ATOM 6625 C CA . CYS A 1 931 ? -16.744 -9.015 33.912 1.00 94.62 931 CYS A CA 1
ATOM 6626 C C . CYS A 1 931 ? -17.516 -10.244 34.377 1.00 94.62 931 CYS A C 1
ATOM 6628 O O . CYS A 1 931 ? -17.210 -11.370 33.981 1.00 94.62 931 CYS A O 1
ATOM 6630 N N . LEU A 1 932 ? -18.554 -10.006 35.177 1.00 94.56 932 LEU A N 1
ATOM 6631 C CA . LEU A 1 932 ? -19.459 -11.021 35.697 1.00 94.56 932 LEU A CA 1
ATOM 6632 C C . LEU A 1 932 ? -20.867 -10.732 35.181 1.00 94.56 932 LEU A C 1
ATOM 6634 O O . LEU A 1 932 ? -21.404 -9.653 35.410 1.00 94.56 932 LEU A O 1
ATOM 6638 N N . GLY A 1 933 ? -21.477 -11.692 34.487 1.00 88.12 933 GLY A N 1
ATOM 6639 C CA . GLY A 1 933 ? -22.791 -11.506 33.855 1.00 88.12 933 GLY A CA 1
ATOM 6640 C C . GLY A 1 933 ? -23.988 -11.472 34.816 1.00 88.12 933 GLY A C 1
ATOM 6641 O O . GLY A 1 933 ? -25.109 -11.273 34.363 1.00 88.12 933 GLY A O 1
ATOM 6642 N N . GLY A 1 934 ? -23.778 -11.684 36.119 1.00 89.44 934 GLY A N 1
ATOM 6643 C CA . GLY A 1 934 ? -24.835 -11.761 37.131 1.00 89.44 934 GLY A CA 1
ATOM 6644 C C . GLY A 1 934 ? -24.348 -11.362 38.525 1.00 89.44 934 GLY A C 1
ATOM 6645 O O . GLY A 1 934 ? -23.331 -10.682 38.657 1.00 89.44 934 GLY A O 1
ATOM 6646 N N . ALA A 1 935 ? -25.090 -11.771 39.559 1.00 93.12 935 ALA A N 1
ATOM 6647 C CA . ALA A 1 935 ? -24.751 -11.473 40.950 1.00 93.12 935 ALA A CA 1
ATOM 6648 C C . ALA A 1 935 ? -23.435 -12.145 41.387 1.00 93.12 935 ALA A C 1
ATOM 6650 O O . ALA A 1 935 ? -23.128 -13.265 40.968 1.00 93.12 935 ALA A O 1
ATOM 6651 N N . LEU A 1 936 ? -22.684 -11.461 42.250 1.00 96.62 936 LEU A N 1
ATOM 6652 C CA . LEU A 1 936 ? -21.385 -11.888 42.763 1.00 96.62 936 LEU A CA 1
ATOM 6653 C C . LEU A 1 936 ? -21.430 -12.056 44.283 1.00 96.62 936 LEU A C 1
ATOM 6655 O O . LEU A 1 936 ? -21.766 -11.122 45.005 1.00 96.62 936 LEU A O 1
ATOM 6659 N N . ASN A 1 937 ? -21.006 -13.227 44.758 1.00 94.88 937 ASN A N 1
ATOM 6660 C CA . ASN A 1 937 ? -20.716 -13.490 46.163 1.00 94.88 937 ASN A CA 1
ATOM 6661 C C . ASN A 1 937 ? -19.204 -13.545 46.419 1.00 94.88 937 ASN A C 1
ATOM 6663 O O . ASN A 1 937 ? -18.516 -14.391 45.850 1.00 94.88 937 ASN A O 1
ATOM 6667 N N . ILE A 1 938 ? -18.674 -12.707 47.311 1.00 96.38 938 ILE A N 1
ATOM 6668 C CA . ILE A 1 938 ? -17.294 -12.866 47.789 1.00 96.38 938 ILE A CA 1
ATOM 6669 C C . ILE A 1 938 ? -17.271 -13.894 48.924 1.00 96.38 938 ILE A C 1
ATOM 6671 O O . ILE A 1 938 ? -17.736 -13.630 50.036 1.00 96.38 938 ILE A O 1
ATOM 6675 N N . THR A 1 939 ? -16.744 -15.079 48.636 1.00 91.19 939 THR A N 1
ATOM 6676 C CA . THR A 1 939 ? -16.683 -16.228 49.545 1.00 91.19 939 THR A CA 1
ATOM 6677 C C . THR A 1 939 ? -15.276 -16.357 50.125 1.00 91.19 939 THR A C 1
ATOM 6679 O O . THR A 1 939 ? -14.418 -16.951 49.487 1.00 91.19 939 THR A O 1
ATOM 6682 N N . GLY A 1 940 ? -15.005 -15.836 51.325 1.00 91.31 940 GLY A N 1
ATOM 6683 C CA . GLY A 1 940 ? -13.669 -15.904 51.948 1.00 91.31 940 GLY A CA 1
ATOM 6684 C C . GLY A 1 940 ? -12.665 -14.894 51.370 1.00 91.31 940 GLY A C 1
ATOM 6685 O O . GLY A 1 940 ? -13.062 -13.812 50.943 1.00 91.31 940 GLY A O 1
ATOM 6686 N N . ASP A 1 941 ? -11.373 -15.231 51.382 1.00 95.38 941 ASP A N 1
ATOM 6687 C CA . ASP A 1 941 ? -10.296 -14.307 50.990 1.00 95.38 941 ASP A CA 1
ATOM 6688 C C . ASP A 1 941 ? -10.140 -14.214 49.460 1.00 95.38 941 ASP A C 1
ATOM 6690 O O . ASP A 1 941 ? -10.003 -15.229 48.783 1.00 95.38 941 ASP A O 1
ATOM 6694 N N . LEU A 1 942 ? -10.125 -13.000 48.913 1.00 97.38 942 LEU A N 1
ATOM 6695 C CA . LEU A 1 942 ? -9.785 -12.671 47.529 1.00 97.38 942 LEU A CA 1
ATOM 6696 C C . LEU A 1 942 ? -8.480 -11.870 47.523 1.00 97.38 942 LEU A C 1
ATOM 6698 O O . LEU A 1 942 ? -8.397 -10.821 48.159 1.00 97.38 942 LEU A O 1
ATOM 6702 N N . ILE A 1 943 ? -7.470 -12.346 46.804 1.00 97.94 943 ILE A N 1
ATOM 6703 C CA . ILE A 1 943 ? -6.139 -11.738 46.751 1.00 97.94 943 ILE A CA 1
ATOM 6704 C C . ILE A 1 943 ? -5.987 -10.993 45.421 1.00 97.94 943 ILE A C 1
ATOM 6706 O O . ILE A 1 943 ? -6.186 -11.574 44.357 1.00 97.94 943 ILE A O 1
ATOM 6710 N N . LEU A 1 944 ? -5.625 -9.712 45.470 1.00 97.50 944 LEU A N 1
ATOM 6711 C CA . LEU A 1 944 ? -5.299 -8.895 44.303 1.00 97.50 944 LEU A CA 1
ATOM 6712 C C . LEU A 1 944 ? -3.789 -8.657 44.277 1.00 97.50 944 LEU A C 1
ATOM 6714 O O . LEU A 1 944 ? -3.236 -8.007 45.169 1.00 97.50 944 LEU A O 1
ATOM 6718 N N . ASP A 1 945 ? -3.131 -9.215 43.268 1.00 95.88 945 ASP A N 1
ATOM 6719 C CA . ASP A 1 945 ? -1.682 -9.205 43.109 1.00 95.88 945 ASP A CA 1
ATOM 6720 C C . ASP A 1 945 ? -1.279 -8.265 41.977 1.00 95.88 945 ASP A C 1
ATOM 6722 O O . ASP A 1 945 ? -1.542 -8.537 40.807 1.00 95.88 945 ASP A O 1
ATOM 6726 N N . ALA A 1 946 ? -0.643 -7.148 42.324 1.00 76.81 946 ALA A N 1
ATOM 6727 C CA . ALA A 1 946 ? -0.168 -6.166 41.353 1.00 76.81 946 ALA A CA 1
ATOM 6728 C C . ALA A 1 946 ? 1.145 -6.550 40.653 1.00 76.81 946 ALA A C 1
ATOM 6730 O O . ALA A 1 946 ? 1.618 -5.809 39.795 1.00 76.81 946 ALA A O 1
ATOM 6731 N N . GLN A 1 947 ? 1.745 -7.689 41.010 1.00 85.88 947 GLN A N 1
ATOM 6732 C CA . GLN A 1 947 ? 2.957 -8.226 40.387 1.00 85.88 947 GLN A CA 1
ATOM 6733 C C . GLN A 1 947 ? 4.143 -7.241 40.377 1.00 85.88 947 GLN A C 1
ATOM 6735 O O . GLN A 1 947 ? 5.008 -7.308 39.506 1.00 85.88 947 GLN A O 1
ATOM 6740 N N . GLY A 1 948 ? 4.200 -6.338 41.363 1.00 69.19 948 GLY A N 1
ATOM 6741 C CA . GLY A 1 948 ? 5.245 -5.324 41.510 1.00 69.19 948 GLY A CA 1
ATOM 6742 C C . GLY A 1 948 ? 4.916 -3.956 40.905 1.00 69.19 948 GLY A C 1
ATOM 6743 O O . GLY A 1 948 ? 5.713 -3.038 41.086 1.00 69.19 948 GLY A O 1
ATOM 6744 N N . ASP A 1 949 ? 3.771 -3.785 40.232 1.00 61.38 949 ASP A N 1
ATOM 6745 C CA . ASP A 1 949 ? 3.356 -2.501 39.652 1.00 61.38 949 ASP A CA 1
ATOM 6746 C C . ASP A 1 949 ? 2.428 -1.709 40.601 1.00 61.38 949 ASP A C 1
ATOM 6748 O O . ASP A 1 949 ? 1.246 -2.034 40.724 1.00 61.38 949 ASP A O 1
ATOM 6752 N N . PRO A 1 950 ? 2.894 -0.623 41.248 1.00 57.69 950 PRO A N 1
ATOM 6753 C CA . PRO A 1 950 ? 2.048 0.185 42.129 1.00 57.69 950 PRO A CA 1
ATOM 6754 C C . PRO A 1 950 ? 0.871 0.878 41.414 1.00 57.69 950 PRO A C 1
ATOM 6756 O O . PRO A 1 950 ? -0.070 1.324 42.077 1.00 57.69 950 PRO A O 1
ATOM 6759 N N . ASN A 1 951 ? 0.893 0.955 40.078 1.00 62.31 951 ASN A N 1
ATOM 6760 C CA . ASN A 1 951 ? -0.169 1.536 39.254 1.00 62.31 951 ASN A CA 1
ATOM 6761 C C . ASN A 1 951 ? -1.150 0.490 38.695 1.00 62.31 951 ASN A C 1
ATOM 6763 O O . ASN A 1 951 ? -2.064 0.847 37.952 1.00 62.31 951 ASN A O 1
ATOM 6767 N N . ALA A 1 952 ? -0.993 -0.782 39.072 1.00 62.66 952 ALA A N 1
ATOM 6768 C CA . ALA A 1 952 ? -1.856 -1.878 38.654 1.00 62.66 952 ALA A CA 1
ATOM 6769 C C . ALA A 1 952 ? -3.344 -1.593 38.912 1.00 62.66 952 ALA A C 1
ATOM 6771 O O . ALA A 1 952 ? -3.740 -1.268 40.035 1.00 62.66 952 ALA A O 1
ATOM 6772 N N . LEU A 1 953 ? -4.166 -1.776 37.874 1.00 80.81 953 LEU A N 1
ATOM 6773 C CA . LEU A 1 953 ? -5.601 -1.497 37.889 1.00 80.81 953 LEU A CA 1
ATOM 6774 C C . LEU A 1 953 ? -6.432 -2.786 37.942 1.00 80.81 953 LEU A C 1
ATOM 6776 O O . LEU A 1 953 ? -6.249 -3.697 37.132 1.00 80.81 953 LEU A O 1
ATOM 6780 N N . PHE A 1 954 ? -7.393 -2.826 38.865 1.00 91.25 954 PHE A N 1
ATOM 6781 C CA . PHE A 1 954 ? -8.360 -3.911 39.013 1.00 91.25 954 PHE A CA 1
ATOM 6782 C C . PHE A 1 954 ? -9.773 -3.352 38.885 1.00 91.25 954 PHE A C 1
ATOM 6784 O O . PHE A 1 954 ? -10.206 -2.553 39.717 1.00 91.25 954 PHE A O 1
ATOM 6791 N N . ILE A 1 955 ? -10.508 -3.778 37.859 1.00 94.19 955 ILE A N 1
ATOM 6792 C CA . ILE A 1 955 ? -11.898 -3.360 37.649 1.00 94.19 955 ILE A CA 1
ATOM 6793 C C . ILE A 1 955 ? -12.798 -4.588 37.672 1.00 94.19 955 ILE A C 1
ATOM 6795 O O . ILE A 1 955 ? -12.604 -5.517 36.894 1.00 94.19 955 ILE A O 1
ATOM 6799 N N . PHE A 1 956 ? -13.821 -4.564 38.520 1.00 97.25 956 PHE A N 1
ATOM 6800 C CA . PHE A 1 956 ? -14.854 -5.588 38.605 1.00 97.25 956 PHE A CA 1
ATOM 6801 C C . PHE A 1 956 ? -16.181 -5.020 38.108 1.00 97.25 956 PHE A C 1
ATOM 6803 O O . PHE A 1 956 ? -16.757 -4.129 38.730 1.00 97.25 956 PHE A O 1
ATOM 6810 N N . LYS A 1 957 ? -16.676 -5.541 36.985 1.00 96.12 957 LYS A N 1
ATOM 6811 C CA . LYS A 1 957 ? -17.977 -5.202 36.400 1.00 96.12 957 LYS A CA 1
ATOM 6812 C C . LYS A 1 957 ? -18.973 -6.294 36.763 1.00 96.12 957 LYS A C 1
ATOM 6814 O O . LYS A 1 957 ? -19.049 -7.323 36.094 1.00 96.12 957 LYS A O 1
ATOM 6819 N N . VAL A 1 958 ? -19.725 -6.065 37.832 1.00 97.00 958 VAL A N 1
ATOM 6820 C CA . VAL A 1 958 ? -20.749 -6.982 38.335 1.00 97.00 958 VAL A CA 1
ATOM 6821 C C . VAL A 1 958 ? -22.078 -6.659 37.653 1.00 97.00 958 VAL A C 1
ATOM 6823 O O . VAL A 1 958 ? -22.591 -5.544 37.759 1.00 97.00 958 VAL A O 1
ATOM 6826 N N . GLY A 1 959 ? -22.627 -7.624 36.917 1.00 94.38 959 GLY A N 1
ATOM 6827 C CA . GLY A 1 959 ? -23.900 -7.516 36.193 1.00 94.38 959 GLY A CA 1
ATOM 6828 C C . GLY A 1 959 ? -25.152 -7.710 37.057 1.00 94.38 959 GLY A C 1
ATOM 6829 O O . GLY A 1 959 ? -26.251 -7.758 36.517 1.00 94.38 959 GLY A O 1
ATOM 6830 N N . GLY A 1 960 ? -24.997 -7.847 38.375 1.00 94.00 960 GLY A N 1
ATOM 6831 C CA . GLY A 1 960 ? -26.077 -8.004 39.350 1.00 94.00 960 GLY A CA 1
ATOM 6832 C C . GLY A 1 960 ? -25.668 -7.507 40.740 1.00 94.00 960 GLY A C 1
ATOM 6833 O O . GLY A 1 960 ? -24.724 -6.730 40.869 1.00 94.00 960 GLY A O 1
ATOM 6834 N N . ALA A 1 961 ? -26.357 -7.979 41.783 1.00 95.94 961 ALA A N 1
ATOM 6835 C CA . ALA A 1 961 ? -26.033 -7.639 43.171 1.00 95.94 961 ALA A CA 1
ATOM 6836 C C . ALA A 1 961 ? -24.650 -8.164 43.599 1.00 95.94 961 ALA A C 1
ATOM 6838 O O . ALA A 1 961 ? -24.208 -9.218 43.137 1.00 95.94 961 ALA A O 1
ATOM 6839 N N . LEU A 1 962 ? -23.990 -7.442 44.503 1.00 97.94 962 LEU A N 1
ATOM 6840 C CA . LEU A 1 962 ? -22.734 -7.837 45.138 1.00 97.94 962 LEU A CA 1
ATOM 6841 C C . LEU A 1 962 ? -22.982 -8.102 46.623 1.00 97.94 962 LEU A C 1
ATOM 6843 O O . LEU A 1 962 ? -23.404 -7.201 47.340 1.00 97.94 962 LEU A O 1
ATOM 6847 N N . SER A 1 963 ? -22.654 -9.295 47.100 1.00 96.88 963 SER A N 1
ATOM 6848 C CA . SER A 1 963 ? -22.703 -9.638 48.523 1.00 96.88 963 SER A CA 1
ATOM 6849 C C . SER A 1 963 ? -21.411 -10.299 48.983 1.00 96.88 963 SER A C 1
ATOM 6851 O O . SER A 1 963 ? -20.718 -10.959 48.210 1.00 96.88 963 SER A O 1
ATOM 6853 N N . THR A 1 964 ? -21.060 -10.143 50.255 1.00 97.75 964 THR A N 1
ATOM 6854 C CA . THR A 1 964 ? -19.942 -10.877 50.868 1.00 97.75 964 THR A CA 1
ATOM 6855 C C . THR A 1 964 ? -20.454 -11.899 51.870 1.00 97.75 964 THR A C 1
ATOM 6857 O O . THR A 1 964 ? -21.499 -11.701 52.481 1.00 97.75 964 THR A O 1
ATOM 6860 N N . LEU A 1 965 ? -19.739 -13.005 52.069 1.00 94.50 965 LEU A N 1
ATOM 6861 C CA . LEU A 1 965 ? -19.965 -13.850 53.244 1.00 94.50 965 LEU A CA 1
ATOM 6862 C C . LEU A 1 965 ? -19.342 -13.201 54.486 1.00 94.50 965 LEU A C 1
ATOM 6864 O O . LEU A 1 965 ? -18.459 -12.346 54.393 1.00 94.50 965 LEU A O 1
ATOM 6868 N N . THR A 1 966 ? -19.786 -13.638 55.663 1.00 94.38 966 THR A N 1
ATOM 6869 C CA . THR A 1 966 ? -19.225 -13.210 56.948 1.00 94.38 966 THR A CA 1
ATOM 6870 C C . THR A 1 966 ? -17.709 -13.441 56.965 1.00 94.38 966 THR A C 1
ATOM 6872 O O . THR A 1 966 ? -17.241 -14.523 56.609 1.00 94.38 966 THR A O 1
ATOM 6875 N N . ASN A 1 967 ? -16.940 -12.442 57.401 1.00 93.94 967 ASN A N 1
ATOM 6876 C CA . ASN A 1 967 ? -15.471 -12.462 57.479 1.00 93.94 967 ASN A CA 1
ATOM 6877 C C . ASN A 1 967 ? -14.702 -12.557 56.141 1.00 93.94 967 ASN A C 1
ATOM 6879 O O . ASN A 1 967 ? -13.512 -12.871 56.164 1.00 93.94 967 ASN A O 1
ATOM 6883 N N . ALA A 1 968 ? -15.328 -12.283 54.990 1.00 96.31 968 ALA A N 1
ATOM 6884 C CA . ALA A 1 968 ? -14.619 -12.222 53.705 1.00 96.31 968 ALA A CA 1
ATOM 6885 C C . ALA A 1 968 ? -13.568 -11.092 53.671 1.00 96.31 968 ALA A C 1
ATOM 6887 O O . ALA A 1 968 ? -13.768 -10.038 54.277 1.00 96.31 968 ALA A O 1
ATOM 6888 N N . LYS A 1 969 ? -12.461 -11.266 52.937 1.00 96.56 969 LYS A N 1
ATOM 6889 C CA . LYS A 1 969 ? -11.389 -10.255 52.858 1.00 96.56 969 LYS A CA 1
ATOM 6890 C C . LYS A 1 969 ? -10.931 -10.014 51.431 1.00 96.56 969 LYS A C 1
ATOM 6892 O O . LYS A 1 969 ? -10.746 -10.962 50.682 1.00 96.56 969 LYS A O 1
ATOM 6897 N N . ILE A 1 970 ? -10.669 -8.758 51.083 1.00 97.81 970 ILE A N 1
ATOM 6898 C CA . ILE A 1 970 ? -9.939 -8.382 49.869 1.00 97.81 970 ILE A CA 1
ATOM 6899 C C . ILE A 1 970 ? -8.528 -7.965 50.277 1.00 97.81 970 ILE A C 1
ATOM 6901 O O . ILE A 1 970 ? -8.330 -6.900 50.870 1.00 97.81 970 ILE A O 1
ATOM 6905 N N . ILE A 1 971 ? -7.561 -8.820 49.962 1.00 95.56 971 ILE A N 1
ATOM 6906 C CA . ILE A 1 971 ? -6.156 -8.688 50.342 1.00 95.56 971 ILE A CA 1
ATOM 6907 C C . ILE A 1 971 ? -5.382 -8.126 49.151 1.00 95.56 971 ILE A C 1
ATOM 6909 O O . ILE A 1 971 ? -5.430 -8.681 48.060 1.00 95.56 971 ILE A O 1
ATOM 6913 N N . LEU A 1 972 ? -4.655 -7.031 49.362 1.00 93.75 972 LEU A N 1
ATOM 6914 C CA . LEU A 1 972 ? -3.821 -6.395 48.344 1.00 93.75 972 LEU A CA 1
ATOM 6915 C C . LEU A 1 972 ? -2.356 -6.771 48.585 1.00 93.75 972 LEU A C 1
ATOM 6917 O O . LEU A 1 972 ? -1.860 -6.579 49.697 1.00 93.75 972 LEU A O 1
ATOM 6921 N N . ILE A 1 973 ? -1.668 -7.299 47.572 1.00 89.81 973 ILE A N 1
ATOM 6922 C CA . ILE A 1 973 ? -0.254 -7.699 47.667 1.00 89.81 973 ILE A CA 1
ATOM 6923 C C . ILE A 1 973 ? 0.586 -7.121 46.521 1.00 89.81 973 ILE A C 1
ATOM 6925 O O . ILE A 1 973 ? 0.059 -6.641 45.517 1.00 89.81 973 ILE A O 1
ATOM 6929 N N . ASN A 1 974 ? 1.911 -7.157 46.690 1.00 83.12 974 ASN A N 1
ATOM 6930 C CA . ASN A 1 974 ? 2.909 -6.815 45.667 1.00 83.12 974 ASN A CA 1
ATOM 6931 C C . ASN A 1 974 ? 2.696 -5.452 44.983 1.00 83.12 974 ASN A C 1
ATOM 6933 O O . ASN A 1 974 ? 2.853 -5.330 43.773 1.00 83.12 974 ASN A O 1
ATOM 6937 N N . GLY A 1 975 ? 2.338 -4.425 45.759 1.00 74.19 975 GLY A N 1
ATOM 6938 C CA . GLY A 1 975 ? 2.144 -3.059 45.260 1.00 74.19 975 GLY A CA 1
ATOM 6939 C C . GLY A 1 975 ? 0.696 -2.698 44.923 1.00 74.19 975 GLY A C 1
ATOM 6940 O O . GLY A 1 975 ? 0.431 -1.541 44.615 1.00 74.19 975 GLY A O 1
ATOM 6941 N N . ALA A 1 976 ? -0.256 -3.631 45.039 1.00 73.06 976 ALA A N 1
ATOM 6942 C CA . ALA A 1 976 ? -1.658 -3.345 44.758 1.00 73.06 976 ALA A CA 1
ATOM 6943 C C . ALA A 1 976 ? -2.188 -2.245 45.691 1.00 73.06 976 ALA A C 1
ATOM 6945 O O . ALA A 1 976 ? -2.124 -2.343 46.918 1.00 73.06 976 ALA A O 1
ATOM 6946 N N . SER A 1 977 ? -2.725 -1.185 45.089 1.00 79.94 977 SER A N 1
ATOM 6947 C CA . SER A 1 977 ? -3.251 -0.022 45.798 1.00 79.94 977 SER A CA 1
ATOM 6948 C C . SER A 1 977 ? -4.772 -0.054 45.829 1.00 79.94 977 SER A C 1
ATOM 6950 O O . SER A 1 977 ? -5.418 -0.216 44.797 1.00 79.94 977 SER A O 1
ATOM 6952 N N . LYS A 1 978 ? -5.367 0.204 47.000 1.00 76.12 978 LYS A N 1
ATOM 6953 C CA . LYS A 1 978 ? -6.829 0.320 47.160 1.00 76.12 978 LYS A CA 1
ATOM 6954 C C . LYS A 1 978 ? -7.450 1.429 46.302 1.00 76.12 978 LYS A C 1
ATOM 6956 O O . LYS A 1 978 ? -8.644 1.383 46.033 1.00 76.12 978 LYS A O 1
ATOM 6961 N N . TYR A 1 979 ? -6.664 2.420 45.877 1.00 77.31 979 TYR A N 1
ATOM 6962 C CA . TYR A 1 979 ? -7.143 3.490 44.998 1.00 77.31 979 TYR A CA 1
ATOM 6963 C C . TYR A 1 979 ? -7.298 3.045 43.542 1.00 77.31 979 TYR A C 1
ATOM 6965 O O . TYR A 1 979 ? -8.051 3.676 42.813 1.00 77.31 979 TYR A O 1
ATOM 6973 N N . ASN A 1 980 ? -6.665 1.933 43.157 1.00 79.31 980 ASN A N 1
ATOM 6974 C CA . ASN A 1 980 ? -6.716 1.374 41.807 1.00 79.31 980 ASN A CA 1
ATOM 6975 C C . ASN A 1 980 ? -7.614 0.123 41.733 1.00 79.31 980 ASN A C 1
ATOM 6977 O O . ASN A 1 980 ? -7.491 -0.686 40.815 1.00 79.31 980 ASN A O 1
ATOM 6981 N N . VAL A 1 981 ? -8.512 -0.059 42.707 1.00 90.94 981 VAL A N 1
ATOM 6982 C CA . VAL A 1 981 ? -9.496 -1.151 42.728 1.00 90.94 981 VAL A CA 1
ATOM 6983 C C . VAL A 1 981 ? -10.897 -0.557 42.624 1.00 90.94 981 VAL A C 1
ATOM 6985 O O . VAL A 1 981 ? -11.311 0.202 43.502 1.00 90.94 981 VAL A O 1
ATOM 6988 N N . TYR A 1 982 ? -11.637 -0.919 41.577 1.00 94.31 982 TYR A N 1
ATOM 6989 C CA . TYR A 1 982 ? -12.970 -0.390 41.283 1.00 94.31 982 TYR A CA 1
ATOM 6990 C C . TYR A 1 982 ? -14.004 -1.504 41.143 1.00 94.31 982 TYR A C 1
ATOM 6992 O O . TYR A 1 982 ? -13.778 -2.499 40.456 1.00 94.31 982 TYR A O 1
ATOM 7000 N N . TRP A 1 983 ? -15.171 -1.300 41.751 1.00 97.44 983 TRP A N 1
ATOM 7001 C CA . TRP A 1 983 ? -16.300 -2.226 41.732 1.00 97.44 983 TRP A CA 1
ATOM 7002 C C . TRP A 1 983 ? -17.517 -1.525 41.133 1.00 97.44 983 TRP A C 1
ATOM 7004 O O . TRP A 1 983 ? -18.206 -0.778 41.824 1.00 97.44 983 TRP A O 1
ATOM 7014 N N . ARG A 1 984 ? -17.787 -1.761 39.847 1.00 95.69 984 ARG A N 1
ATOM 7015 C CA . ARG A 1 984 ? -19.001 -1.296 39.168 1.00 95.69 984 ARG A CA 1
ATOM 7016 C C . ARG A 1 984 ? -20.095 -2.333 39.376 1.00 95.69 984 ARG A C 1
ATOM 7018 O O . ARG A 1 984 ? -19.976 -3.445 38.859 1.00 95.69 984 ARG A O 1
ATOM 7025 N N . VAL A 1 985 ? -21.166 -1.980 40.083 1.00 97.75 985 VAL A N 1
ATOM 7026 C CA . VAL A 1 985 ? -22.223 -2.931 40.471 1.00 97.75 985 VAL A CA 1
ATOM 7027 C C . VAL A 1 985 ? -23.578 -2.525 39.894 1.00 97.75 985 VAL A C 1
ATOM 7029 O O . VAL A 1 985 ? -24.134 -1.492 40.259 1.00 97.75 985 VAL A O 1
ATOM 7032 N N . TYR A 1 986 ? -24.127 -3.369 39.017 1.00 95.06 986 TYR A N 1
ATOM 7033 C CA . TYR A 1 986 ? -25.483 -3.235 38.472 1.00 95.06 986 TYR A CA 1
ATOM 7034 C C . TYR A 1 986 ? -26.504 -3.880 39.431 1.00 95.06 986 TYR A C 1
ATOM 7036 O O . TYR A 1 986 ? -27.104 -4.914 39.137 1.00 95.06 986 TYR A O 1
ATOM 7044 N N . GLY A 1 987 ? -26.637 -3.330 40.641 1.00 93.62 987 GLY A N 1
ATOM 7045 C CA . GLY A 1 987 ? -27.514 -3.872 41.681 1.00 93.62 987 GLY A CA 1
ATOM 7046 C C . GLY A 1 987 ? -27.163 -3.401 43.092 1.00 93.62 987 GLY A C 1
ATOM 7047 O O . GLY A 1 987 ? -26.313 -2.533 43.279 1.00 93.62 987 GLY A O 1
ATOM 7048 N N . ALA A 1 988 ? -27.835 -3.986 44.088 1.00 95.88 988 ALA A N 1
ATOM 7049 C CA . ALA A 1 988 ? -27.560 -3.715 45.496 1.00 95.88 988 ALA A CA 1
ATOM 7050 C C . ALA A 1 988 ? -26.199 -4.285 45.930 1.00 95.88 988 ALA A C 1
ATOM 7052 O O . ALA A 1 988 ? -25.745 -5.307 45.408 1.00 95.88 988 ALA A O 1
ATOM 7053 N N . VAL A 1 989 ? -25.577 -3.631 46.909 1.00 98.50 989 VAL A N 1
ATOM 7054 C CA . VAL A 1 989 ? -24.320 -4.057 47.530 1.00 98.50 989 VAL A CA 1
ATOM 7055 C C . VAL A 1 989 ? -24.567 -4.343 49.005 1.00 98.50 989 VAL A C 1
ATOM 7057 O O . VAL A 1 989 ? -25.079 -3.483 49.717 1.00 98.50 989 VAL A O 1
ATOM 7060 N N . GLU A 1 990 ? -24.166 -5.518 49.480 1.00 98.00 990 GLU A N 1
ATOM 7061 C CA . GLU A 1 990 ? -24.270 -5.909 50.885 1.00 98.00 990 GLU A CA 1
ATOM 7062 C C . GLU A 1 990 ? -22.939 -6.463 51.405 1.00 98.00 990 GLU A C 1
ATOM 7064 O O . GLU A 1 990 ? -22.507 -7.563 51.051 1.00 98.00 990 GLU A O 1
ATOM 7069 N N . LEU A 1 991 ? -22.274 -5.695 52.269 1.00 98.06 991 LEU A N 1
ATOM 7070 C CA . LEU A 1 991 ? -21.061 -6.133 52.956 1.00 98.06 991 LEU A CA 1
ATOM 7071 C C . LEU A 1 991 ? -21.438 -6.680 54.335 1.00 98.06 991 LEU A C 1
ATOM 7073 O O . LEU A 1 991 ? -21.824 -5.924 55.226 1.00 98.06 991 LEU A O 1
ATOM 7077 N N . ASN A 1 992 ? -21.334 -7.996 54.510 1.00 97.25 992 ASN A N 1
ATOM 7078 C CA . ASN A 1 992 ? -21.716 -8.686 55.743 1.00 97.25 992 ASN A CA 1
ATOM 7079 C C . ASN A 1 992 ? -20.663 -8.569 56.857 1.00 97.25 992 ASN A C 1
ATOM 7081 O O . ASN A 1 992 ? -19.525 -8.143 56.640 1.00 97.25 992 ASN A O 1
ATOM 7085 N N . THR A 1 993 ? -21.038 -8.988 58.067 1.00 96.88 993 THR A N 1
ATOM 7086 C CA . THR A 1 993 ? -20.241 -8.802 59.291 1.00 96.88 993 THR A CA 1
ATOM 7087 C C . THR A 1 993 ? -18.840 -9.388 59.197 1.00 96.88 993 THR A C 1
ATOM 7089 O O . THR A 1 993 ? -18.632 -10.471 58.656 1.00 96.88 993 THR A O 1
ATOM 7092 N N . GLY A 1 994 ? -17.857 -8.640 59.697 1.00 92.69 994 GLY A N 1
ATOM 7093 C CA . GLY A 1 994 ? -16.443 -9.012 59.683 1.00 92.69 994 GLY A CA 1
ATOM 7094 C C . GLY A 1 994 ? -15.755 -8.878 58.321 1.00 92.69 994 GLY A C 1
ATOM 7095 O O . GLY A 1 994 ? -14.559 -9.155 58.231 1.00 92.69 994 GLY A O 1
ATOM 7096 N N . THR A 1 995 ? -16.466 -8.461 57.266 1.00 98.06 995 THR A N 1
ATOM 7097 C CA . THR A 1 995 ? -15.869 -8.268 55.935 1.00 98.06 995 THR A CA 1
ATOM 7098 C C . THR A 1 995 ? -14.795 -7.181 55.969 1.00 98.06 995 THR A C 1
ATOM 7100 O O . THR A 1 995 ? -15.043 -6.103 56.499 1.00 98.06 995 THR A O 1
ATOM 7103 N N . GLN A 1 996 ? -13.637 -7.422 55.351 1.00 97.25 996 GLN A N 1
ATOM 7104 C CA . GLN A 1 996 ? -12.611 -6.407 55.084 1.00 97.25 996 GLN A CA 1
ATOM 7105 C C . GLN A 1 996 ? -12.533 -6.144 53.579 1.00 97.25 996 GLN A C 1
ATOM 7107 O O . GLN A 1 996 ? -11.941 -6.919 52.830 1.00 97.25 996 GLN A O 1
ATOM 7112 N N . PHE A 1 997 ? -13.157 -5.063 53.129 1.00 97.88 997 PHE A N 1
ATOM 7113 C CA . PHE A 1 997 ? -13.321 -4.731 51.719 1.00 97.88 997 PHE A CA 1
ATOM 7114 C C . PHE A 1 997 ? -12.346 -3.625 51.291 1.00 97.88 997 PHE A C 1
ATOM 7116 O O . PHE A 1 997 ? -12.124 -2.674 52.041 1.00 97.88 997 PHE A O 1
ATOM 7123 N N . SER A 1 998 ? -11.787 -3.718 50.081 1.00 94.19 998 SER A N 1
ATOM 7124 C CA . SER A 1 998 ? -10.839 -2.735 49.533 1.00 94.19 998 SER A CA 1
ATOM 7125 C C . SER A 1 998 ? -11.287 -2.255 48.152 1.00 94.19 998 SER A C 1
ATOM 7127 O O . SER A 1 998 ? -11.630 -3.070 47.293 1.00 94.19 998 SER A O 1
ATOM 7129 N N . GLY A 1 999 ? -11.251 -0.939 47.931 1.00 92.25 999 GLY A N 1
ATOM 7130 C CA . GLY A 1 999 ? -11.569 -0.323 46.639 1.00 92.25 999 GLY A CA 1
ATOM 7131 C C . GLY A 1 999 ? -12.727 0.673 46.659 1.00 92.25 999 GLY A C 1
ATOM 7132 O O . GLY A 1 999 ? -13.372 0.911 47.679 1.00 92.25 999 GLY A O 1
ATOM 7133 N N . THR A 1 1000 ? -12.986 1.268 45.500 1.00 93.50 1000 THR A N 1
ATOM 7134 C CA . THR A 1 1000 ? -14.100 2.194 45.266 1.00 93.50 1000 THR A CA 1
ATOM 7135 C C . THR A 1 1000 ? -15.290 1.427 44.702 1.00 93.50 1000 THR A C 1
ATOM 7137 O O . THR A 1 1000 ? -15.205 0.854 43.616 1.00 93.50 1000 THR A O 1
ATOM 7140 N N . ILE A 1 1001 ? -16.398 1.407 45.438 1.00 97.38 1001 ILE A N 1
ATOM 7141 C CA . ILE A 1 1001 ? -17.671 0.824 45.011 1.00 97.38 1001 ILE A CA 1
ATOM 7142 C C . ILE A 1 1001 ? -18.488 1.912 44.317 1.00 97.38 1001 ILE A C 1
ATOM 7144 O O . ILE A 1 1001 ? -18.698 2.972 44.901 1.00 97.38 1001 ILE A O 1
ATOM 7148 N N . VAL A 1 1002 ? -18.954 1.637 43.098 1.00 95.75 1002 VAL A N 1
ATOM 7149 C CA . VAL A 1 1002 ? -19.868 2.492 42.329 1.00 95.75 1002 VAL A CA 1
ATOM 7150 C C . VAL A 1 1002 ? -21.084 1.658 41.921 1.00 95.75 1002 VAL A C 1
ATOM 7152 O O . VAL A 1 1002 ? -21.001 0.817 41.020 1.00 95.75 1002 VAL A O 1
ATOM 7155 N N . GLY A 1 1003 ? -22.196 1.838 42.632 1.00 94.88 1003 GLY A N 1
ATOM 7156 C CA . GLY A 1 1003 ? -23.411 1.031 42.496 1.00 94.88 1003 GLY A CA 1
ATOM 7157 C C . GLY A 1 1003 ? -24.597 1.776 41.880 1.00 94.88 1003 GLY A C 1
ATOM 7158 O O . GLY A 1 1003 ? -24.790 2.967 42.112 1.00 94.88 1003 GLY A O 1
ATOM 7159 N N . GLU A 1 1004 ? -25.439 1.052 41.145 1.00 94.44 1004 GLU A N 1
ATOM 7160 C CA . GLU A 1 1004 ? -26.759 1.515 40.664 1.00 94.44 1004 GLU A CA 1
ATOM 7161 C C . GLU A 1 1004 ? -27.909 1.089 41.608 1.00 94.44 1004 GLU A C 1
ATOM 7163 O O . GLU A 1 1004 ? -29.084 1.156 41.258 1.00 94.44 1004 GLU A O 1
ATOM 7168 N N . GLY A 1 1005 ? -27.579 0.612 42.811 1.00 92.44 1005 GLY A N 1
ATOM 7169 C CA . GLY A 1 1005 ? -28.535 0.180 43.829 1.00 92.44 1005 GLY A CA 1
ATOM 7170 C C . GLY A 1 1005 ? -28.096 0.543 45.248 1.00 92.44 1005 GLY A C 1
ATOM 7171 O O . GLY A 1 1005 ? -27.020 1.096 45.470 1.00 92.44 1005 GLY A O 1
ATOM 7172 N N . ALA A 1 1006 ? -28.941 0.201 46.227 1.00 96.44 1006 ALA A N 1
ATOM 7173 C CA . ALA A 1 1006 ? -28.671 0.471 47.638 1.00 96.44 1006 ALA A CA 1
ATOM 7174 C C . ALA A 1 1006 ? -27.388 -0.225 48.121 1.00 96.44 1006 ALA A C 1
ATOM 7176 O O . ALA A 1 1006 ? -27.123 -1.373 47.755 1.00 96.44 1006 ALA A O 1
ATOM 7177 N N . ILE A 1 1007 ? -26.623 0.455 48.976 1.00 98.56 1007 ILE A N 1
ATOM 7178 C CA . ILE A 1 1007 ? -25.374 -0.056 49.548 1.00 98.56 1007 ILE A CA 1
ATOM 7179 C C . ILE A 1 1007 ? -25.553 -0.204 51.058 1.00 98.56 1007 ILE A C 1
ATOM 7181 O O . ILE A 1 1007 ? -25.794 0.774 51.761 1.00 98.56 1007 ILE A O 1
ATOM 7185 N N . THR A 1 1008 ? -25.414 -1.423 51.570 1.00 98.25 1008 THR A N 1
ATOM 7186 C CA . THR A 1 1008 ? -25.538 -1.738 52.997 1.00 98.25 1008 THR A CA 1
ATOM 7187 C C . THR A 1 1008 ? -24.230 -2.306 53.536 1.00 98.25 1008 THR A C 1
ATOM 7189 O O . THR A 1 1008 ? -23.680 -3.260 52.985 1.00 98.25 1008 THR A O 1
ATOM 7192 N N . LEU A 1 1009 ? -23.726 -1.725 54.626 1.00 98.31 1009 LEU A N 1
ATOM 7193 C CA . LEU A 1 1009 ? -22.511 -2.155 55.316 1.00 98.31 1009 LEU A CA 1
ATOM 7194 C C . LEU A 1 1009 ? -22.863 -2.621 56.734 1.00 98.31 1009 LEU A C 1
ATOM 7196 O O . LEU A 1 1009 ? -23.142 -1.800 57.611 1.00 98.31 1009 LEU A O 1
ATOM 7200 N N . ASN A 1 1010 ? -22.813 -3.931 56.979 1.00 96.81 1010 ASN A N 1
ATOM 7201 C CA . ASN A 1 1010 ? -23.238 -4.576 58.223 1.00 96.81 1010 ASN A CA 1
ATOM 7202 C C . ASN A 1 1010 ? -22.039 -5.083 59.030 1.00 96.81 1010 ASN A C 1
ATOM 7204 O O . ASN A 1 1010 ? -21.612 -6.212 58.830 1.00 96.81 1010 ASN A O 1
ATOM 7208 N N . GLY A 1 1011 ? -21.495 -4.300 59.963 1.00 95.38 1011 GLY A N 1
ATOM 7209 C CA . GLY A 1 1011 ? -20.349 -4.693 60.792 1.00 95.38 1011 GLY A CA 1
ATOM 7210 C C . GLY A 1 1011 ? -19.086 -4.972 59.974 1.00 95.38 1011 GLY A C 1
ATOM 7211 O O . GLY A 1 1011 ? -18.336 -5.894 60.295 1.00 95.38 1011 GLY A O 1
ATOM 7212 N N . SER A 1 1012 ? -18.908 -4.246 58.870 1.00 97.62 1012 SER A N 1
ATOM 7213 C CA . SER A 1 1012 ? -17.838 -4.439 57.884 1.00 97.62 1012 SER A CA 1
ATOM 7214 C C . SER A 1 1012 ? -16.812 -3.303 57.937 1.00 97.62 1012 SER A C 1
ATOM 7216 O O . SER A 1 1012 ? -17.115 -2.209 58.409 1.00 97.62 1012 SER A O 1
ATOM 7218 N N . THR A 1 1013 ? -15.612 -3.542 57.417 1.00 97.88 1013 THR A N 1
ATOM 7219 C CA . THR A 1 1013 ? -14.571 -2.527 57.230 1.00 97.88 1013 THR A CA 1
ATOM 7220 C C . THR A 1 1013 ? -14.377 -2.259 55.742 1.00 97.88 1013 THR A C 1
ATOM 7222 O O . THR A 1 1013 ? -14.003 -3.169 55.005 1.00 97.88 1013 THR A O 1
ATOM 7225 N N . LEU A 1 1014 ? -14.576 -1.017 55.300 1.00 97.19 1014 LEU A N 1
ATOM 7226 C CA . LEU A 1 1014 ? -14.326 -0.576 53.927 1.00 97.19 1014 LEU A CA 1
ATOM 7227 C C . LEU A 1 1014 ? -13.111 0.358 53.869 1.00 97.19 1014 LEU A C 1
ATOM 7229 O O . LEU A 1 1014 ? -13.152 1.500 54.327 1.00 97.19 1014 LEU A O 1
ATOM 7233 N N . ASN A 1 1015 ? -12.039 -0.115 53.239 1.00 91.38 1015 ASN A N 1
ATOM 7234 C CA . ASN A 1 1015 ? -10.870 0.676 52.869 1.00 91.38 1015 ASN A CA 1
ATOM 7235 C C . ASN A 1 1015 ? -11.047 1.224 51.449 1.00 91.38 1015 ASN A C 1
ATOM 7237 O O . ASN A 1 1015 ? -10.512 0.680 50.479 1.00 91.38 1015 ASN A O 1
ATOM 7241 N N . GLY A 1 1016 ? -11.809 2.307 51.332 1.00 90.25 1016 GLY A N 1
ATOM 7242 C CA . GLY A 1 1016 ? -12.164 2.907 50.053 1.00 90.25 1016 GLY A CA 1
ATOM 7243 C C . GLY A 1 1016 ? -13.426 3.752 50.154 1.00 90.25 1016 GLY A C 1
ATOM 7244 O O . GLY A 1 1016 ? -13.575 4.504 51.115 1.00 90.25 1016 GLY A O 1
ATOM 7245 N N . ARG A 1 1017 ? -14.310 3.654 49.157 1.00 93.31 1017 ARG A N 1
ATOM 7246 C CA . ARG A 1 1017 ? -15.494 4.522 49.025 1.00 93.31 1017 ARG A CA 1
ATOM 7247 C C . ARG A 1 1017 ? -16.737 3.720 48.673 1.00 93.31 1017 ARG A C 1
ATOM 7249 O O . ARG A 1 1017 ? -16.633 2.736 47.943 1.00 93.31 1017 ARG A O 1
ATOM 7256 N N . ALA A 1 1018 ? -17.892 4.171 49.147 1.00 97.00 1018 ALA A N 1
ATOM 7257 C CA . ALA A 1 1018 ? -19.198 3.673 48.734 1.00 97.00 1018 ALA A CA 1
ATOM 7258 C C . ALA A 1 1018 ? -19.968 4.789 48.024 1.00 97.00 1018 ALA A C 1
ATOM 7260 O O . ALA A 1 1018 ? -20.420 5.746 48.653 1.00 97.00 1018 ALA A O 1
ATOM 7261 N N . LEU A 1 1019 ? -20.084 4.665 46.705 1.00 96.44 1019 LEU A N 1
ATOM 7262 C CA . LEU A 1 1019 ? -20.720 5.641 45.832 1.00 96.44 1019 LEU A CA 1
ATOM 7263 C C . LEU A 1 1019 ? -21.937 4.990 45.164 1.00 96.44 1019 LEU A C 1
ATOM 7265 O O . LEU A 1 1019 ? -21.819 3.912 44.581 1.00 96.44 1019 LEU A O 1
ATOM 7269 N N . ALA A 1 1020 ? -23.099 5.630 45.243 1.00 96.81 1020 ALA A N 1
ATOM 7270 C CA . ALA A 1 1020 ? -24.335 5.145 44.640 1.00 96.81 1020 ALA A CA 1
ATOM 7271 C C . ALA A 1 1020 ? -24.922 6.183 43.676 1.00 96.81 1020 ALA A C 1
ATOM 7273 O O . ALA A 1 1020 ? -24.987 7.372 43.979 1.00 96.81 1020 ALA A O 1
ATOM 7274 N N . ILE A 1 1021 ? -25.389 5.737 42.513 1.00 95.38 1021 ILE A N 1
ATOM 7275 C CA . ILE A 1 1021 ? -26.194 6.577 41.612 1.00 95.38 1021 ILE A CA 1
ATOM 7276 C C . ILE A 1 1021 ? -27.647 6.589 42.094 1.00 95.38 1021 ILE A C 1
ATOM 7278 O O . ILE A 1 1021 ? -28.296 7.631 42.166 1.00 95.38 1021 ILE A O 1
ATOM 7282 N N . LEU A 1 1022 ? -28.143 5.413 42.477 1.00 90.75 1022 LEU A N 1
ATOM 7283 C CA . LEU A 1 1022 ? -29.516 5.180 42.903 1.00 90.75 1022 LEU A CA 1
ATOM 7284 C C . LEU A 1 1022 ? -29.509 4.276 44.134 1.00 90.75 1022 LEU A C 1
ATOM 7286 O O . LEU A 1 1022 ? -28.900 3.212 44.119 1.00 90.75 1022 LEU A O 1
ATOM 7290 N N . GLY A 1 1023 ? -30.223 4.674 45.183 1.00 92.44 1023 GLY A N 1
ATOM 7291 C CA . GLY A 1 1023 ? -30.422 3.867 46.383 1.00 92.44 1023 GLY A CA 1
ATOM 7292 C C . GLY A 1 1023 ? -29.800 4.461 47.645 1.00 92.44 1023 GLY A C 1
ATOM 7293 O O . GLY A 1 1023 ? -28.884 5.285 47.614 1.00 92.44 1023 GLY A O 1
ATOM 7294 N N . ALA A 1 1024 ? -30.348 4.039 48.785 1.00 96.31 1024 ALA A N 1
ATOM 7295 C CA . ALA A 1 1024 ? -29.873 4.453 50.098 1.00 96.31 1024 ALA A CA 1
ATOM 7296 C C . ALA A 1 1024 ? -28.522 3.809 50.443 1.00 96.31 1024 ALA A C 1
ATOM 7298 O O . ALA A 1 1024 ? -28.239 2.681 50.029 1.00 96.31 1024 ALA A O 1
ATOM 7299 N N . ILE A 1 1025 ? -27.725 4.511 51.247 1.00 98.38 1025 ILE A N 1
ATOM 7300 C CA . ILE A 1 1025 ? -26.514 3.974 51.868 1.00 98.38 1025 ILE A CA 1
ATOM 7301 C C . ILE A 1 1025 ? -26.792 3.778 53.359 1.00 98.38 1025 ILE A C 1
ATOM 7303 O O . ILE A 1 1025 ? -27.059 4.741 54.075 1.00 98.38 1025 ILE A O 1
ATOM 7307 N N . VAL A 1 1026 ? -26.740 2.536 53.835 1.00 98.25 1026 VAL A N 1
ATOM 7308 C CA . VAL A 1 1026 ? -27.052 2.180 55.227 1.00 98.25 1026 VAL A CA 1
ATOM 7309 C C . VAL A 1 1026 ? -25.831 1.560 55.891 1.00 98.25 1026 VAL A C 1
ATOM 7311 O O . VAL A 1 1026 ? -25.261 0.591 55.392 1.00 98.25 1026 VAL A O 1
ATOM 7314 N N . LEU A 1 1027 ? -25.433 2.105 57.038 1.00 98.19 1027 LEU A N 1
ATOM 7315 C CA . LEU A 1 1027 ? -24.291 1.632 57.814 1.00 98.19 1027 LEU A CA 1
ATOM 7316 C C . LEU A 1 1027 ? -24.767 1.107 59.169 1.00 98.19 1027 LEU A C 1
ATOM 7318 O O . LEU A 1 1027 ? -25.390 1.848 59.924 1.00 98.19 1027 LEU A O 1
ATOM 7322 N N . ASN A 1 1028 ? -24.420 -0.128 59.518 1.00 97.19 1028 ASN A N 1
ATOM 7323 C CA . ASN A 1 1028 ? -24.730 -0.743 60.809 1.00 97.19 1028 ASN A CA 1
ATOM 7324 C C . ASN A 1 1028 ? -23.423 -1.191 61.478 1.00 97.19 1028 ASN A C 1
ATOM 7326 O O . ASN A 1 1028 ? -22.875 -2.220 61.095 1.00 97.19 1028 ASN A O 1
ATOM 7330 N N . GLY A 1 1029 ? -22.896 -0.427 62.442 1.00 95.56 1029 GLY A N 1
ATOM 7331 C CA . GLY A 1 1029 ? -21.664 -0.773 63.175 1.00 95.56 1029 GLY A CA 1
ATOM 7332 C C . GLY A 1 1029 ? -20.407 -1.021 62.319 1.00 95.56 1029 GLY A C 1
ATOM 7333 O O . GLY A 1 1029 ? -19.577 -1.847 62.690 1.00 95.56 1029 GLY A O 1
ATOM 7334 N N . SER A 1 1030 ? -20.281 -0.371 61.160 1.00 97.88 1030 SER A N 1
ATOM 7335 C CA . SER A 1 1030 ? -19.170 -0.542 60.208 1.00 97.88 1030 SER A CA 1
ATOM 7336 C C . SER A 1 1030 ? -18.051 0.499 60.399 1.00 97.88 1030 SER A C 1
ATOM 7338 O O . SER A 1 1030 ? -18.229 1.498 61.092 1.00 97.88 1030 SER A O 1
ATOM 7340 N N . VAL A 1 1031 ? -16.896 0.291 59.762 1.00 97.06 1031 VAL A N 1
ATOM 7341 C CA . VAL A 1 1031 ? -15.765 1.238 59.745 1.00 97.06 1031 VAL A CA 1
ATOM 7342 C C . VAL A 1 1031 ? -15.400 1.568 58.302 1.00 97.06 1031 VAL A C 1
ATOM 7344 O O . VAL A 1 1031 ? -15.096 0.672 57.518 1.00 97.06 1031 VAL A O 1
ATOM 7347 N N . ILE A 1 1032 ? -15.396 2.846 57.932 1.00 96.50 1032 ILE A N 1
ATOM 7348 C CA . ILE A 1 1032 ? -15.081 3.291 56.571 1.00 96.50 1032 ILE A CA 1
ATOM 7349 C C . ILE A 1 1032 ? -13.902 4.252 56.613 1.00 96.50 1032 ILE A C 1
ATOM 7351 O O . ILE A 1 1032 ? -13.913 5.228 57.357 1.00 96.50 1032 ILE A O 1
ATOM 7355 N N . THR A 1 1033 ? -12.874 3.975 55.812 1.00 88.81 1033 THR A N 1
ATOM 7356 C CA . THR A 1 1033 ? -11.673 4.811 55.714 1.00 88.81 1033 THR A CA 1
ATOM 7357 C C . THR A 1 1033 ? -11.355 5.152 54.263 1.00 88.81 1033 THR A C 1
ATOM 7359 O O . THR A 1 1033 ? -10.799 4.336 53.519 1.00 88.81 1033 THR A O 1
ATOM 7362 N N . SER A 1 1034 ? -11.633 6.402 53.896 1.00 78.81 1034 SER A N 1
ATOM 7363 C CA . SER A 1 1034 ? -11.179 7.049 52.668 1.00 78.81 1034 SER A CA 1
ATOM 7364 C C . SER A 1 1034 ? -10.193 8.154 53.043 1.00 78.81 1034 SER A C 1
ATOM 7366 O O . SER A 1 1034 ? -10.549 9.091 53.756 1.00 78.81 1034 SER A O 1
ATOM 7368 N N . ASN A 1 1035 ? -8.934 8.068 52.601 1.00 62.34 1035 ASN A N 1
ATOM 7369 C CA . ASN A 1 1035 ? -8.009 9.178 52.823 1.00 62.34 1035 ASN A CA 1
ATOM 7370 C C . ASN A 1 1035 ? -8.194 10.178 51.678 1.00 62.34 1035 ASN A C 1
ATOM 7372 O O . ASN A 1 1035 ? -7.661 9.980 50.587 1.00 62.34 1035 ASN A O 1
ATOM 7376 N N . CYS A 1 1036 ? -8.919 11.265 51.933 1.00 55.66 1036 CYS A N 1
ATOM 7377 C CA . CYS A 1 1036 ? -8.755 12.488 51.155 1.00 55.66 1036 CYS A CA 1
ATOM 7378 C C . CYS A 1 1036 ? -7.424 13.104 51.611 1.00 55.66 1036 CYS A C 1
ATOM 7380 O O . CYS A 1 1036 ? -7.356 13.819 52.605 1.00 55.66 1036 CYS A O 1
ATOM 7382 N N . SER A 1 1037 ? -6.328 12.751 50.942 1.00 39.12 1037 SER A N 1
ATOM 7383 C CA . SER A 1 1037 ? -5.193 13.667 50.882 1.00 39.12 1037 SER A CA 1
ATOM 7384 C C . SER A 1 1037 ? -5.449 14.542 49.657 1.00 39.12 1037 SER A C 1
ATOM 7386 O O . SER A 1 1037 ? -5.743 13.972 48.598 1.00 39.12 1037 SER A O 1
ATOM 7388 N N . PRO A 1 1038 ? -5.438 15.882 49.770 1.00 29.31 1038 PRO A N 1
ATOM 7389 C CA . PRO A 1 1038 ? -5.558 16.727 48.596 1.00 29.31 1038 PRO A CA 1
ATOM 7390 C C . PRO A 1 1038 ? -4.400 16.381 47.662 1.00 29.31 1038 PRO A C 1
ATOM 7392 O O . PRO A 1 1038 ? -3.236 16.637 47.962 1.00 29.31 1038 PRO A O 1
ATOM 7395 N N . MET A 1 1039 ? -4.717 15.763 46.529 1.00 26.05 1039 MET A N 1
ATOM 7396 C CA . MET A 1 1039 ? -3.803 15.757 45.404 1.00 26.05 1039 MET A CA 1
ATOM 7397 C C . MET A 1 1039 ? -3.796 17.200 44.903 1.00 26.05 1039 MET A C 1
ATOM 7399 O O . MET A 1 1039 ? -4.792 17.669 44.353 1.00 26.05 1039 MET A O 1
ATOM 7403 N N . ILE A 1 1040 ? -2.711 17.934 45.150 1.00 24.00 1040 ILE A N 1
ATOM 7404 C CA . ILE A 1 1040 ? -2.465 19.178 44.426 1.00 24.00 1040 ILE A CA 1
ATOM 7405 C C . ILE A 1 1040 ? -2.234 18.765 42.970 1.00 24.00 1040 ILE A C 1
ATOM 7407 O O . ILE A 1 1040 ? -1.154 18.307 42.603 1.00 24.00 1040 ILE A O 1
ATOM 7411 N N . VAL A 1 1041 ? -3.269 18.900 42.146 1.00 24.58 1041 VAL A N 1
ATOM 7412 C CA . VAL A 1 1041 ? -3.121 18.963 40.694 1.00 24.58 1041 VAL A CA 1
ATOM 7413 C C . VAL A 1 1041 ? -2.642 20.380 40.387 1.00 24.58 1041 VAL A C 1
ATOM 7415 O O . VAL A 1 1041 ? -3.443 21.308 40.313 1.00 24.58 1041 VAL A O 1
ATOM 7418 N N . VAL A 1 1042 ? -1.330 20.575 40.242 1.00 27.20 1042 VAL A N 1
ATOM 7419 C CA . VAL A 1 1042 ? -0.822 21.768 39.551 1.00 27.20 1042 VAL A CA 1
ATOM 7420 C C . VAL A 1 1042 ? -0.994 21.495 38.062 1.00 27.20 1042 VAL A C 1
ATOM 7422 O O . VAL A 1 1042 ? -0.206 20.761 37.474 1.00 27.20 1042 VAL A O 1
ATOM 7425 N N . GLY A 1 1043 ? -2.071 22.006 37.464 1.00 29.53 1043 GLY A N 1
ATOM 7426 C CA . GLY A 1 1043 ? -2.348 21.708 36.060 1.00 29.53 1043 GLY A CA 1
ATOM 7427 C C . GLY A 1 1043 ? -3.634 22.279 35.474 1.00 29.53 1043 GLY A C 1
ATOM 7428 O O . GLY A 1 1043 ? -4.347 21.554 34.799 1.00 29.53 1043 GLY A O 1
ATOM 7429 N N . SER A 1 1044 ? -3.955 23.550 35.713 1.00 27.36 1044 SER A N 1
ATOM 7430 C CA . SER A 1 1044 ? -4.572 24.422 34.698 1.00 27.36 1044 SER A CA 1
ATOM 7431 C C . SER A 1 1044 ? -4.572 25.865 35.197 1.00 27.36 1044 SER A C 1
ATOM 7433 O O . SER A 1 1044 ? -4.633 26.132 36.393 1.00 27.36 1044 SER A O 1
ATOM 7435 N N . THR A 1 1045 ? -4.496 26.807 34.270 1.00 27.14 1045 THR A N 1
ATOM 7436 C CA . THR A 1 1045 ? -4.498 28.259 34.479 1.00 27.14 1045 THR A CA 1
ATOM 7437 C C . THR A 1 1045 ? -5.848 28.838 34.936 1.00 27.14 1045 THR A C 1
ATOM 7439 O O . THR A 1 1045 ? -6.062 30.037 34.792 1.00 27.14 1045 THR A O 1
ATOM 7442 N N . ASN A 1 1046 ? -6.739 28.045 35.543 1.00 28.34 1046 ASN A N 1
ATOM 7443 C CA . ASN A 1 1046 ? -7.951 28.551 36.191 1.00 28.34 1046 ASN A CA 1
ATOM 7444 C C . ASN A 1 1046 ? -7.869 28.359 37.712 1.00 28.34 1046 ASN A C 1
ATOM 7446 O O . ASN A 1 1046 ? -7.748 27.246 38.219 1.00 28.34 1046 ASN A O 1
ATOM 7450 N N . LYS A 1 1047 ? -7.926 29.488 38.424 1.00 24.47 1047 LYS A N 1
ATOM 7451 C CA . LYS A 1 1047 ? -7.937 29.609 39.887 1.00 24.47 1047 LYS A CA 1
ATOM 7452 C C . LYS A 1 1047 ? -9.057 28.791 40.550 1.00 24.47 1047 LYS A C 1
ATOM 7454 O O . LYS A 1 1047 ? -10.159 28.744 40.007 1.00 24.47 1047 LYS A O 1
ATOM 7459 N N . PRO A 1 1048 ? -8.848 28.279 41.778 1.00 24.39 1048 PRO A N 1
ATOM 7460 C CA . PRO A 1 1048 ? -9.954 27.912 42.655 1.00 24.39 1048 PRO A CA 1
ATOM 7461 C C . PRO A 1 1048 ? -10.714 29.180 43.085 1.00 24.39 1048 PRO A C 1
ATOM 7463 O O . PRO A 1 1048 ? -10.128 30.099 43.657 1.00 24.39 1048 PRO A O 1
ATOM 7466 N N . THR A 1 1049 ? -12.017 29.241 42.814 1.00 23.52 1049 THR A N 1
ATOM 7467 C CA . THR A 1 1049 ? -12.925 30.251 43.375 1.00 23.52 1049 THR A CA 1
ATOM 7468 C C . THR A 1 1049 ? -13.471 29.763 44.717 1.00 23.52 1049 THR A C 1
ATOM 7470 O O . THR A 1 1049 ? -14.023 28.669 44.822 1.00 23.52 1049 THR A O 1
ATOM 7473 N N . PHE A 1 1050 ? -13.328 30.581 45.762 1.00 25.55 1050 PHE A N 1
ATOM 7474 C CA . PHE A 1 1050 ? -13.959 30.355 47.062 1.00 25.55 1050 PHE A CA 1
ATOM 7475 C C . PHE A 1 1050 ? -15.222 31.218 47.158 1.00 25.55 1050 PHE A C 1
ATOM 7477 O O . PHE A 1 1050 ? -15.131 32.436 47.275 1.00 25.55 1050 PHE A O 1
ATOM 7484 N N . ASN A 1 1051 ? -16.400 30.591 47.129 1.00 23.70 1051 ASN A N 1
ATOM 7485 C CA . ASN A 1 1051 ? -17.665 31.256 47.442 1.00 23.70 1051 ASN A CA 1
ATOM 7486 C C . ASN A 1 1051 ? -17.921 31.178 48.951 1.00 23.70 1051 ASN A C 1
ATOM 7488 O O . ASN A 1 1051 ? -18.121 30.091 49.489 1.00 23.70 1051 ASN A O 1
ATOM 7492 N N . THR A 1 1052 ? -17.970 32.321 49.634 1.00 25.95 1052 THR A N 1
ATOM 7493 C CA . THR A 1 1052 ? -18.515 32.412 50.997 1.00 25.95 1052 THR A CA 1
ATOM 7494 C C . THR A 1 1052 ? -19.888 33.068 50.952 1.00 25.95 1052 THR A C 1
ATOM 7496 O O . THR A 1 1052 ? -20.004 34.255 50.654 1.00 25.95 1052 THR A O 1
ATOM 7499 N N . SER A 1 1053 ? -20.937 32.315 51.272 1.00 26.12 1053 SER A N 1
ATOM 7500 C CA . SER A 1 1053 ? -22.277 32.851 51.514 1.00 26.12 1053 SER A CA 1
ATOM 7501 C C . SER A 1 1053 ? -22.370 33.423 52.936 1.00 26.12 1053 SER A C 1
ATOM 7503 O O . SER A 1 1053 ? -22.395 32.669 53.908 1.00 26.12 1053 SER A O 1
ATOM 7505 N N . GLY A 1 1054 ? -22.442 34.750 53.054 1.00 28.25 1054 GLY A N 1
ATOM 7506 C CA . GLY A 1 1054 ? -22.766 35.498 54.276 1.00 28.25 1054 GLY A CA 1
ATOM 7507 C C . GLY A 1 1054 ? -23.475 36.818 53.918 1.00 28.25 1054 GLY A C 1
ATOM 7508 O O . GLY A 1 1054 ? -23.315 37.288 52.793 1.00 28.25 1054 GLY A O 1
ATOM 7509 N N . PRO A 1 1055 ? -24.293 37.416 54.807 1.00 31.22 1055 PRO A N 1
ATOM 7510 C CA . PRO A 1 1055 ? -25.431 38.262 54.418 1.00 31.22 1055 PRO A CA 1
ATOM 7511 C C . PRO A 1 1055 ? -25.108 39.706 53.984 1.00 31.22 1055 PRO A C 1
ATOM 7513 O O . PRO A 1 1055 ? -26.018 40.524 53.905 1.00 31.22 1055 PRO A O 1
ATOM 7516 N N . PHE A 1 1056 ? -23.861 40.032 53.640 1.00 31.80 1056 PHE A N 1
ATOM 7517 C CA . PHE A 1 1056 ? -23.525 41.306 52.998 1.00 31.80 1056 PHE A CA 1
ATOM 7518 C C . PHE A 1 1056 ? -22.522 41.051 51.874 1.00 31.80 1056 PHE A C 1
ATOM 7520 O O . PHE A 1 1056 ? -21.354 40.763 52.119 1.00 31.80 1056 PHE A O 1
ATOM 7527 N N . GLY A 1 1057 ? -23.015 41.091 50.635 1.00 32.66 1057 GLY A N 1
ATOM 7528 C CA . GLY A 1 1057 ? -22.219 40.841 49.442 1.00 32.66 1057 GLY A CA 1
ATOM 7529 C C . GLY A 1 1057 ? -21.205 41.954 49.194 1.00 32.66 1057 GLY A C 1
ATOM 7530 O O . GLY A 1 1057 ? -21.586 43.099 48.971 1.00 32.66 1057 GLY A O 1
ATOM 7531 N N . PHE A 1 1058 ? -19.927 41.587 49.172 1.00 28.88 1058 PHE A N 1
ATOM 7532 C CA . PHE A 1 1058 ? -18.866 42.345 48.519 1.00 28.88 1058 PHE A CA 1
ATOM 7533 C C . PHE A 1 1058 ? -18.028 41.373 47.688 1.00 28.88 1058 PHE A C 1
ATOM 7535 O O . PHE A 1 1058 ? -17.539 40.369 48.204 1.00 28.88 1058 PHE A O 1
ATOM 7542 N N . CYS A 1 1059 ? -17.880 41.666 46.396 1.00 27.64 1059 CYS A N 1
ATOM 7543 C CA . CYS A 1 1059 ? -16.959 40.955 45.518 1.00 27.64 1059 CYS A CA 1
ATOM 7544 C C . CYS A 1 1059 ? -15.552 41.512 45.746 1.00 27.64 1059 CYS A C 1
ATOM 7546 O O . CYS A 1 1059 ? -15.261 42.640 45.357 1.00 27.64 1059 CYS A O 1
ATOM 7548 N N . VAL A 1 1060 ? -14.678 40.722 46.362 1.00 27.80 1060 VAL A N 1
ATOM 7549 C CA . VAL A 1 1060 ? -13.229 40.914 46.262 1.00 27.80 1060 VAL A CA 1
ATOM 7550 C C . VAL A 1 1060 ? -12.670 39.612 45.713 1.00 27.80 1060 VAL A C 1
ATOM 7552 O O . VAL A 1 1060 ? -12.398 38.678 46.463 1.00 27.80 1060 VAL A O 1
ATOM 7555 N N . GLU A 1 1061 ? -12.534 39.518 44.391 1.00 29.91 1061 GLU A N 1
ATOM 7556 C CA . GLU A 1 1061 ? -11.681 38.482 43.820 1.00 29.91 1061 GLU A CA 1
ATOM 7557 C C . GLU A 1 1061 ? -10.226 38.952 43.896 1.00 29.91 1061 GLU A C 1
ATOM 7559 O O . GLU A 1 1061 ? -9.880 40.013 43.380 1.00 29.91 1061 GLU A O 1
ATOM 7564 N N . ASN A 1 1062 ? -9.371 38.088 44.444 1.00 29.16 1062 ASN A N 1
ATOM 7565 C CA . ASN A 1 1062 ? -7.928 38.038 44.206 1.00 29.16 1062 ASN A CA 1
ATOM 7566 C C . ASN A 1 1062 ? -7.049 39.086 44.913 1.00 29.16 1062 ASN A C 1
ATOM 7568 O O . ASN A 1 1062 ? -6.639 40.077 44.319 1.00 29.16 1062 ASN A O 1
ATOM 7572 N N . ILE A 1 1063 ? -6.558 38.735 46.105 1.00 28.19 1063 ILE A N 1
ATOM 7573 C CA . ILE A 1 1063 ? -5.151 39.015 46.422 1.00 28.19 1063 ILE A CA 1
ATOM 7574 C C . ILE A 1 1063 ? -4.347 37.932 45.689 1.00 28.19 1063 ILE A C 1
ATOM 7576 O O . ILE A 1 1063 ? -4.520 36.745 45.961 1.00 28.19 1063 ILE A O 1
ATOM 7580 N N . HIS A 1 1064 ? -3.553 38.309 44.685 1.00 29.72 1064 HIS A N 1
ATOM 7581 C CA . HIS A 1 1064 ? -2.580 37.394 44.085 1.00 29.72 1064 HIS A CA 1
ATOM 7582 C C . HIS A 1 1064 ? -1.499 37.095 45.128 1.00 29.72 1064 HIS A C 1
ATOM 7584 O O . HIS A 1 1064 ? -0.804 38.002 45.578 1.00 29.72 1064 HIS A O 1
ATOM 7590 N N . GLU A 1 1065 ? -1.365 35.830 45.519 1.00 25.17 1065 GLU A N 1
ATOM 7591 C CA . GLU A 1 1065 ? -0.161 35.354 46.194 1.00 25.17 1065 GLU A CA 1
ATOM 7592 C C . GLU A 1 1065 ? 1.000 35.392 45.191 1.00 25.17 1065 GLU A C 1
ATOM 7594 O O . GLU A 1 1065 ? 0.841 35.008 44.028 1.00 25.17 1065 GLU A O 1
ATOM 7599 N N . ALA A 1 1066 ? 2.144 35.919 45.625 1.00 27.25 1066 ALA A N 1
ATOM 7600 C CA . ALA A 1 1066 ? 3.338 36.053 44.805 1.00 27.25 1066 ALA A CA 1
ATOM 7601 C C . ALA A 1 1066 ? 3.789 34.693 44.256 1.00 27.25 1066 ALA A C 1
ATOM 7603 O O . ALA A 1 1066 ? 3.939 33.721 44.996 1.00 27.25 1066 ALA A O 1
ATOM 7604 N N . VAL A 1 1067 ? 4.017 34.642 42.945 1.00 26.17 1067 VAL A N 1
ATOM 7605 C CA . VAL A 1 1067 ? 4.565 33.475 42.254 1.00 26.17 1067 VAL A CA 1
ATOM 7606 C C . VAL A 1 1067 ? 6.044 33.345 42.619 1.00 26.17 1067 VAL A C 1
ATOM 7608 O O . VAL A 1 1067 ? 6.825 34.262 42.383 1.00 26.17 1067 VAL A O 1
ATOM 7611 N N . TYR A 1 1068 ? 6.425 32.203 43.190 1.00 27.33 1068 TYR A N 1
ATOM 7612 C CA . TYR A 1 1068 ? 7.820 31.801 43.360 1.00 27.33 1068 TYR A CA 1
ATOM 7613 C C . TYR A 1 1068 ? 8.273 31.051 42.098 1.00 27.33 1068 TYR A C 1
ATOM 7615 O O . TYR A 1 1068 ? 7.777 29.958 41.819 1.00 27.33 1068 TYR A O 1
ATOM 7623 N N . ASP A 1 1069 ? 9.190 31.644 41.333 1.00 29.77 1069 ASP A N 1
ATOM 7624 C CA . ASP A 1 1069 ? 9.920 30.986 40.243 1.00 29.77 1069 ASP A CA 1
ATOM 7625 C C . ASP A 1 1069 ? 11.109 30.202 40.841 1.00 29.77 1069 ASP A C 1
ATOM 7627 O O . ASP A 1 1069 ? 11.949 30.799 41.517 1.00 29.77 1069 ASP A O 1
ATOM 7631 N N . PRO A 1 1070 ? 11.217 28.872 40.660 1.00 28.62 1070 PRO A N 1
ATOM 7632 C CA . PRO A 1 1070 ? 12.333 28.105 41.199 1.00 28.62 1070 PRO A CA 1
ATOM 7633 C C . PRO A 1 1070 ? 13.616 28.174 40.348 1.00 28.62 1070 PRO A C 1
ATOM 7635 O O . PRO A 1 1070 ? 14.537 27.400 40.626 1.00 28.62 1070 PRO A O 1
ATOM 7638 N N . ILE A 1 1071 ? 13.724 29.050 39.339 1.00 31.20 1071 ILE A N 1
ATOM 7639 C CA . ILE A 1 1071 ? 14.917 29.148 38.476 1.00 31.20 1071 ILE A CA 1
ATOM 7640 C C . ILE A 1 1071 ? 15.555 30.545 38.525 1.00 31.20 1071 ILE A C 1
ATOM 7642 O O . ILE A 1 1071 ? 15.696 31.212 37.510 1.00 31.20 1071 ILE A O 1
ATOM 7646 N N . ALA A 1 1072 ? 16.019 30.960 39.706 1.00 30.66 1072 ALA A N 1
ATOM 7647 C CA . ALA A 1 1072 ? 17.145 31.896 39.835 1.00 30.66 1072 ALA A CA 1
ATOM 7648 C C . ALA A 1 1072 ? 17.716 31.889 41.267 1.00 30.66 1072 ALA A C 1
ATOM 7650 O O . ALA A 1 1072 ? 17.608 32.863 42.005 1.00 30.66 1072 ALA A O 1
ATOM 7651 N N . ILE A 1 1073 ? 18.349 30.788 41.684 1.00 31.44 1073 ILE A N 1
ATOM 7652 C CA . ILE A 1 1073 ? 19.291 30.825 42.813 1.00 31.44 1073 ILE A CA 1
ATOM 7653 C C . ILE A 1 1073 ? 20.655 30.435 42.266 1.00 31.44 1073 ILE A C 1
ATOM 7655 O O . ILE A 1 1073 ? 20.971 29.256 42.125 1.00 31.44 1073 ILE A O 1
ATOM 7659 N N . ASP A 1 1074 ? 21.452 31.447 41.946 1.00 30.22 1074 ASP A N 1
ATOM 7660 C CA . ASP A 1 1074 ? 22.878 31.273 41.708 1.00 30.22 1074 ASP A CA 1
ATOM 7661 C C . ASP A 1 1074 ? 23.574 31.299 43.076 1.00 30.22 1074 ASP A C 1
ATOM 7663 O O . ASP A 1 1074 ? 23.601 32.326 43.762 1.00 30.22 1074 ASP A O 1
ATOM 7667 N N . ILE A 1 1075 ? 24.104 30.153 43.507 1.00 29.81 1075 ILE A N 1
ATOM 7668 C CA . ILE A 1 1075 ? 24.951 30.057 44.699 1.00 29.81 1075 ILE A CA 1
ATOM 7669 C C . ILE A 1 1075 ? 26.256 30.786 44.374 1.00 29.81 1075 ILE A C 1
ATOM 7671 O O . ILE A 1 1075 ? 27.128 30.237 43.704 1.00 29.81 1075 ILE A O 1
ATOM 7675 N N . ILE A 1 1076 ? 26.422 32.017 44.857 1.00 33.38 1076 ILE A N 1
ATOM 7676 C CA . ILE A 1 1076 ? 27.719 32.696 44.806 1.00 33.38 1076 ILE A CA 1
ATOM 7677 C C . ILE A 1 1076 ? 28.321 32.697 46.212 1.00 33.38 1076 ILE A C 1
ATOM 7679 O O . ILE A 1 1076 ? 28.080 33.612 46.996 1.00 33.38 1076 ILE A O 1
ATOM 7683 N N . SER A 1 1077 ? 29.139 31.666 46.467 1.00 27.95 1077 SER A N 1
ATOM 7684 C CA . SER A 1 1077 ? 30.228 31.554 47.462 1.00 27.95 1077 SER A CA 1
ATOM 7685 C C . SER A 1 1077 ? 30.066 30.407 48.487 1.00 27.95 1077 SER A C 1
ATOM 7687 O O . SER A 1 1077 ? 29.006 30.306 49.103 1.00 27.95 1077 SER A O 1
ATOM 7689 N N . PRO A 1 1078 ? 31.103 29.570 48.738 1.00 33.28 1078 PRO A N 1
ATOM 7690 C CA . PRO A 1 1078 ? 31.010 28.369 49.585 1.00 33.28 1078 PRO A CA 1
ATOM 7691 C C . PRO A 1 1078 ? 30.941 28.611 51.105 1.00 33.28 1078 PRO A C 1
ATOM 7693 O O . PRO A 1 1078 ? 30.828 27.644 51.853 1.00 33.28 1078 PRO A O 1
ATOM 7696 N N . ASP A 1 1079 ? 31.013 29.855 51.591 1.00 35.09 1079 ASP A N 1
ATOM 7697 C CA . ASP A 1 1079 ? 31.391 30.090 52.995 1.00 35.09 1079 ASP A CA 1
ATOM 7698 C C . ASP A 1 1079 ? 30.248 30.457 53.969 1.00 35.09 1079 ASP A C 1
ATOM 7700 O O . ASP A 1 1079 ? 30.525 30.607 55.160 1.00 35.09 1079 ASP A O 1
ATOM 7704 N N . ARG A 1 1080 ? 28.970 30.562 53.546 1.00 34.94 1080 ARG A N 1
ATOM 7705 C CA . ARG A 1 1080 ? 27.793 30.662 54.458 1.00 34.94 1080 ARG A CA 1
ATOM 7706 C C . ARG A 1 1080 ? 26.481 30.143 53.821 1.00 34.94 1080 ARG A C 1
ATOM 7708 O O . ARG A 1 1080 ? 25.929 30.859 52.992 1.00 34.94 1080 ARG A O 1
ATOM 7715 N N . PRO A 1 1081 ? 25.917 28.986 54.234 1.00 33.62 1081 PRO A N 1
ATOM 7716 C CA . PRO A 1 1081 ? 24.728 28.391 53.599 1.00 33.62 1081 PRO A CA 1
ATOM 7717 C C . PRO A 1 1081 ? 23.365 28.947 54.065 1.00 33.62 1081 PRO A C 1
ATOM 7719 O O . PRO A 1 1081 ? 22.335 28.495 53.575 1.00 33.62 1081 PRO A O 1
ATOM 7722 N N . ASP A 1 1082 ? 23.328 29.909 54.995 1.00 30.80 1082 ASP A N 1
ATOM 7723 C CA . ASP A 1 1082 ? 22.100 30.225 55.752 1.00 30.80 1082 ASP A CA 1
ATOM 7724 C C . ASP A 1 1082 ? 21.408 31.552 55.354 1.00 30.80 1082 ASP A C 1
ATOM 7726 O O . ASP A 1 1082 ? 20.596 32.080 56.117 1.00 30.80 1082 ASP A O 1
ATOM 7730 N N . TYR A 1 1083 ? 21.717 32.126 54.182 1.00 32.94 1083 TYR A N 1
ATOM 7731 C CA . TYR A 1 1083 ? 21.128 33.394 53.715 1.00 32.94 1083 TYR A CA 1
ATOM 7732 C C . TYR A 1 1083 ? 20.682 33.327 52.244 1.00 32.94 1083 TYR A C 1
ATOM 7734 O O . TYR A 1 1083 ? 21.450 32.907 51.384 1.00 32.94 1083 TYR A O 1
ATOM 7742 N N . TYR A 1 1084 ? 19.466 33.808 51.952 1.00 36.56 1084 TYR A N 1
ATOM 7743 C CA . TYR A 1 1084 ? 18.925 33.979 50.595 1.00 36.56 1084 TYR A CA 1
ATOM 7744 C C . TYR A 1 1084 ? 18.742 35.476 50.286 1.00 36.56 1084 TYR A C 1
ATOM 7746 O O . TYR A 1 1084 ? 18.180 36.203 51.108 1.00 36.56 1084 TYR A O 1
ATOM 7754 N N . THR A 1 1085 ? 19.182 35.938 49.112 1.00 33.19 1085 THR A N 1
ATOM 7755 C CA . THR A 1 1085 ? 18.955 37.306 48.602 1.00 33.19 1085 THR A CA 1
ATOM 7756 C C . THR A 1 1085 ? 18.382 37.265 47.184 1.00 33.19 1085 THR A C 1
ATOM 7758 O O . THR A 1 1085 ? 18.867 36.512 46.344 1.00 33.19 1085 THR A O 1
ATOM 7761 N N . LEU A 1 1086 ? 17.361 38.085 46.915 1.00 32.75 1086 LEU A N 1
ATOM 7762 C CA . LEU A 1 1086 ? 16.809 38.322 45.572 1.00 32.75 1086 LEU A CA 1
ATOM 7763 C C . LEU A 1 1086 ? 17.658 39.402 44.870 1.00 32.75 1086 LEU A C 1
ATOM 7765 O O . LEU A 1 1086 ? 18.086 40.350 45.529 1.00 32.75 1086 LEU A O 1
ATOM 7769 N N . LYS A 1 1087 ? 17.959 39.271 43.568 1.00 28.39 1087 LYS A N 1
ATOM 7770 C CA . LYS A 1 1087 ? 18.796 40.245 42.831 1.00 28.39 1087 LYS A CA 1
ATOM 7771 C C . LYS A 1 1087 ? 17.952 41.237 42.023 1.00 28.39 1087 LYS A C 1
ATOM 7773 O O . LYS A 1 1087 ? 16.882 40.925 41.519 1.00 28.39 1087 LYS A O 1
ATOM 7778 N N . ALA A 1 1088 ? 18.491 42.445 41.848 1.00 28.59 1088 ALA A N 1
ATOM 7779 C CA . ALA A 1 1088 ? 17.889 43.505 41.042 1.00 28.59 1088 ALA A CA 1
ATOM 7780 C C . ALA A 1 1088 ? 17.767 43.093 39.561 1.00 28.59 1088 ALA A C 1
ATOM 7782 O O . ALA A 1 1088 ? 18.777 42.941 38.873 1.00 28.59 1088 ALA A O 1
ATOM 7783 N N . GLY A 1 1089 ? 16.528 42.942 39.087 1.00 32.50 1089 GLY A N 1
ATOM 7784 C CA . GLY A 1 1089 ? 16.192 42.531 37.719 1.00 32.50 1089 GLY A CA 1
ATOM 7785 C C . GLY A 1 1089 ? 15.020 41.549 37.640 1.00 32.50 1089 GLY A C 1
ATOM 7786 O O . GLY A 1 1089 ? 14.387 41.468 36.590 1.00 32.50 1089 GLY A O 1
ATOM 7787 N N . ASP A 1 1090 ? 14.696 40.870 38.743 1.00 32.09 1090 ASP A N 1
ATOM 7788 C CA . ASP A 1 1090 ? 13.519 40.002 38.843 1.00 32.09 1090 ASP A CA 1
ATOM 7789 C C . ASP A 1 1090 ? 12.223 40.833 38.947 1.00 32.09 1090 ASP A C 1
ATOM 7791 O O . ASP A 1 1090 ? 12.253 41.951 39.481 1.00 32.09 1090 ASP A O 1
ATOM 7795 N N . PRO A 1 1091 ? 11.084 40.343 38.411 1.00 29.91 1091 PRO A N 1
ATOM 7796 C CA . PRO A 1 1091 ? 9.838 41.097 38.405 1.00 29.91 1091 PRO A CA 1
ATOM 7797 C C . PRO A 1 1091 ? 9.436 41.466 39.843 1.00 29.91 1091 PRO A C 1
ATOM 7799 O O . PRO A 1 1091 ? 9.450 40.602 40.723 1.00 29.91 1091 PRO A O 1
ATOM 7802 N N . PRO A 1 1092 ? 9.099 42.743 40.106 1.00 29.64 1092 PRO A N 1
ATOM 7803 C CA . PRO A 1 1092 ? 8.709 43.188 41.434 1.00 29.64 1092 PRO A CA 1
ATOM 7804 C C . PRO A 1 1092 ? 7.507 42.385 41.938 1.00 29.64 1092 PRO A C 1
ATOM 7806 O O . PRO A 1 1092 ? 6.660 41.944 41.160 1.00 29.64 1092 PRO A O 1
ATOM 7809 N N . LEU A 1 1093 ? 7.428 42.224 43.258 1.00 30.98 1093 LEU A N 1
ATOM 7810 C CA . LEU A 1 1093 ? 6.273 41.676 43.966 1.00 30.98 1093 LEU A CA 1
ATOM 7811 C C . LEU A 1 1093 ? 5.138 42.710 43.870 1.00 30.98 1093 LEU A C 1
ATOM 7813 O O . LEU A 1 1093 ? 4.906 43.507 44.775 1.00 30.98 1093 LEU A O 1
ATOM 7817 N N . ASP A 1 1094 ? 4.528 42.777 42.690 1.00 30.47 1094 ASP A N 1
ATOM 7818 C CA . ASP A 1 1094 ? 3.609 43.831 42.290 1.00 30.47 1094 ASP A CA 1
ATOM 7819 C C . ASP A 1 1094 ? 2.185 43.405 42.669 1.00 30.47 1094 ASP A C 1
ATOM 7821 O O . ASP A 1 1094 ? 1.591 42.513 42.057 1.00 30.47 1094 ASP A O 1
ATOM 7825 N N . ILE A 1 1095 ? 1.624 44.014 43.718 1.00 31.20 1095 ILE A N 1
ATOM 7826 C CA . ILE A 1 1095 ? 0.191 43.905 44.022 1.00 31.20 1095 ILE A CA 1
ATOM 7827 C C . ILE A 1 1095 ? -0.533 44.812 43.019 1.00 31.20 1095 ILE A C 1
ATOM 7829 O O . ILE A 1 1095 ? -0.929 45.932 43.338 1.00 31.20 1095 ILE A O 1
ATOM 7833 N N . ILE A 1 1096 ? -0.659 44.355 41.770 1.00 27.73 1096 ILE A N 1
ATOM 7834 C CA . ILE A 1 1096 ? -1.386 45.092 40.732 1.00 27.73 1096 ILE A CA 1
ATOM 7835 C C . ILE A 1 1096 ? -2.889 44.904 40.960 1.00 27.73 1096 ILE A C 1
ATOM 7837 O O . ILE A 1 1096 ? -3.412 43.788 40.980 1.00 27.73 1096 ILE A O 1
ATOM 7841 N N . THR A 1 1097 ? -3.586 46.026 41.116 1.00 30.84 1097 THR A N 1
ATOM 7842 C CA . THR A 1 1097 ? -5.042 46.135 41.199 1.00 30.84 1097 THR A CA 1
ATOM 7843 C C . THR A 1 1097 ? -5.704 45.675 39.895 1.00 30.84 1097 THR A C 1
ATOM 7845 O O . THR A 1 1097 ? -5.381 46.141 38.802 1.00 30.84 1097 THR A O 1
ATOM 7848 N N . ALA A 1 1098 ? -6.646 44.736 40.005 1.00 28.09 1098 ALA A N 1
ATOM 7849 C CA . ALA A 1 1098 ? -7.395 44.200 38.874 1.00 28.09 1098 ALA A CA 1
ATOM 7850 C C . ALA A 1 1098 ? -8.222 45.293 38.171 1.00 28.09 1098 ALA A C 1
ATOM 7852 O O . ALA A 1 1098 ? -8.974 46.027 38.810 1.00 28.09 1098 ALA A O 1
ATOM 7853 N N . THR A 1 1099 ? -8.127 45.371 36.842 1.00 27.94 1099 THR A N 1
ATOM 7854 C CA . THR A 1 1099 ? -9.051 46.157 36.011 1.00 27.94 1099 THR A CA 1
ATOM 7855 C C . THR A 1 1099 ? -10.277 45.296 35.707 1.00 27.94 1099 THR A C 1
ATOM 7857 O O . THR A 1 1099 ? -10.148 44.243 35.086 1.00 27.94 1099 THR A O 1
ATOM 7860 N N . TYR A 1 1100 ? -11.460 45.719 36.154 1.00 27.94 1100 TYR A N 1
ATOM 7861 C CA . TYR A 1 1100 ? -12.721 45.014 35.910 1.00 27.94 1100 TYR A CA 1
ATOM 7862 C C . TYR A 1 1100 ? -13.456 45.575 34.690 1.00 27.94 1100 TYR A C 1
ATOM 7864 O O . TYR A 1 1100 ? -13.613 46.786 34.549 1.00 27.94 1100 TYR A O 1
ATOM 7872 N N . ALA A 1 1101 ? -13.984 44.676 33.860 1.00 28.38 1101 ALA A N 1
ATOM 7873 C CA . ALA A 1 1101 ? -15.050 44.965 32.910 1.00 28.38 1101 ALA A CA 1
ATOM 7874 C C . ALA A 1 1101 ? -16.182 43.949 33.126 1.00 28.38 1101 ALA A C 1
ATOM 7876 O O . ALA A 1 1101 ? -16.151 42.838 32.605 1.00 28.38 1101 ALA A O 1
ATOM 7877 N N . SER A 1 1102 ? -17.175 44.331 33.927 1.00 27.59 1102 SER A N 1
ATOM 7878 C CA . SER A 1 1102 ? -18.500 43.705 33.987 1.00 27.59 1102 SER A CA 1
ATOM 7879 C C . SER A 1 1102 ? -19.529 44.799 34.339 1.00 27.59 1102 SER A C 1
ATOM 7881 O O . SER A 1 1102 ? -19.170 45.721 35.075 1.00 27.59 1102 SER A O 1
ATOM 7883 N N . PRO A 1 1103 ? -20.770 44.767 33.810 1.00 34.31 1103 PRO A N 1
ATOM 7884 C CA . PRO A 1 1103 ? -21.701 45.897 33.905 1.00 34.31 1103 PRO A CA 1
ATOM 7885 C C . PRO A 1 1103 ? -22.414 46.074 35.260 1.00 34.31 1103 PRO A C 1
ATOM 7887 O O . PRO A 1 1103 ? -23.155 47.042 35.394 1.00 34.31 1103 PRO A O 1
ATOM 7890 N N . ASP A 1 1104 ? -22.207 45.200 36.256 1.00 32.69 1104 ASP A N 1
ATOM 7891 C CA . ASP A 1 1104 ? -23.124 45.085 37.412 1.00 32.69 1104 ASP A CA 1
ATOM 7892 C C . ASP A 1 1104 ? -22.536 45.413 38.807 1.00 32.69 1104 ASP A C 1
ATOM 7894 O O . ASP A 1 1104 ? -23.064 44.955 39.819 1.00 32.69 1104 ASP A O 1
ATOM 7898 N N . CYS A 1 1105 ? -21.489 46.239 38.940 1.00 29.95 1105 CYS A N 1
ATOM 7899 C CA . CYS A 1 1105 ? -21.046 46.709 40.270 1.00 29.95 1105 CYS A CA 1
ATOM 7900 C C . CYS A 1 1105 ? -20.664 48.196 40.304 1.00 29.95 1105 CYS A C 1
ATOM 7902 O O . CYS A 1 1105 ? -19.811 48.661 39.552 1.00 29.95 1105 CYS A O 1
ATOM 7904 N N . ALA A 1 1106 ? -21.295 48.939 41.219 1.00 32.09 1106 ALA A N 1
ATOM 7905 C CA . ALA A 1 1106 ? -21.010 50.343 41.497 1.00 32.09 1106 ALA A CA 1
ATOM 7906 C C . ALA A 1 1106 ? -19.727 50.509 42.336 1.00 32.09 1106 ALA A C 1
ATOM 7908 O O . ALA A 1 1106 ? -19.423 49.709 43.217 1.00 32.09 1106 ALA A O 1
ATOM 7909 N N . ILE A 1 1107 ? -18.991 51.577 42.039 1.00 33.22 1107 ILE A N 1
ATOM 7910 C CA . ILE A 1 1107 ? -17.650 51.916 42.530 1.00 33.22 1107 ILE A CA 1
ATOM 7911 C C . ILE A 1 1107 ? -17.688 52.282 44.029 1.00 33.22 1107 ILE A C 1
ATOM 7913 O O . ILE A 1 1107 ? -18.459 53.157 44.421 1.00 33.22 1107 ILE A O 1
ATOM 7917 N N . ALA A 1 1108 ? -16.817 51.684 44.850 1.00 35.00 1108 ALA A N 1
ATOM 7918 C CA . ALA A 1 1108 ? -16.549 52.117 46.227 1.00 35.00 1108 ALA A CA 1
ATOM 7919 C C . ALA A 1 1108 ? -15.100 52.631 46.343 1.00 35.00 1108 ALA A C 1
ATOM 7921 O O . ALA A 1 1108 ? -14.154 51.875 46.137 1.00 35.00 1108 ALA A O 1
ATOM 7922 N N . VAL A 1 1109 ? -14.928 53.921 46.651 1.00 42.47 1109 VAL A N 1
ATOM 7923 C CA . VAL A 1 1109 ? -13.631 54.624 46.762 1.00 42.47 1109 VAL A CA 1
ATOM 7924 C C . VAL A 1 1109 ? -13.359 54.956 48.240 1.00 42.47 1109 VAL A C 1
ATOM 7926 O O . VAL A 1 1109 ? -14.277 55.417 48.917 1.00 42.47 1109 VAL A O 1
ATOM 7929 N N . GLY A 1 1110 ? -12.123 54.768 48.738 1.00 48.97 1110 GLY A N 1
ATOM 7930 C CA . GLY A 1 1110 ? -11.655 55.361 50.011 1.00 48.97 1110 GLY A CA 1
ATOM 7931 C C . GLY A 1 1110 ? -11.207 54.433 51.160 1.00 48.97 1110 GLY A C 1
ATOM 7932 O O . GLY A 1 1110 ? -11.112 54.909 52.286 1.00 48.97 1110 GLY A O 1
ATOM 7933 N N . TYR A 1 1111 ? 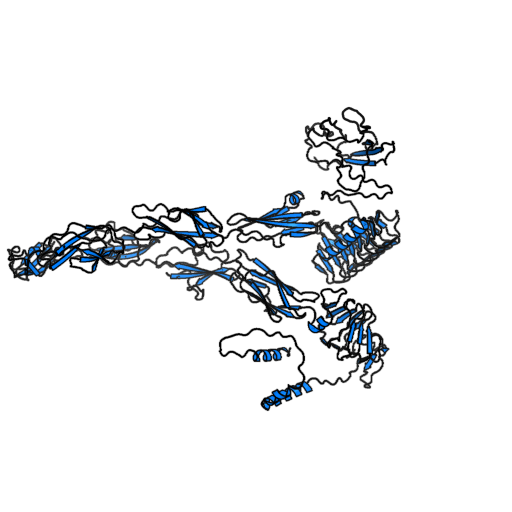-10.918 53.149 50.926 1.00 49.09 1111 TYR A N 1
ATOM 7934 C CA . TYR A 1 1111 ? -10.450 52.216 51.971 1.00 49.09 1111 TYR A CA 1
ATOM 7935 C C . TYR A 1 1111 ? -8.916 52.260 52.180 1.00 49.09 1111 TYR A C 1
ATOM 7937 O O . TYR A 1 1111 ? -8.157 52.512 51.240 1.00 49.09 1111 TYR A O 1
ATOM 7945 N N . ILE A 1 1112 ? -8.456 51.979 53.405 1.00 49.28 1112 ILE A N 1
ATOM 7946 C CA . ILE A 1 1112 ? -7.048 51.878 53.832 1.00 49.28 1112 ILE A CA 1
ATOM 7947 C C . ILE A 1 1112 ? -6.718 50.412 54.148 1.00 49.28 1112 ILE A C 1
ATOM 7949 O O . ILE A 1 1112 ? -7.442 49.765 54.897 1.00 49.28 1112 ILE A O 1
ATOM 7953 N N . LEU A 1 1113 ? -5.616 49.878 53.611 1.00 49.72 1113 LEU A N 1
ATOM 7954 C CA . LEU A 1 1113 ? -5.146 48.518 53.910 1.00 49.72 1113 LEU A CA 1
ATOM 7955 C C . LEU A 1 1113 ? -4.077 48.529 55.006 1.00 49.72 1113 LEU A C 1
ATOM 7957 O O . LEU A 1 1113 ? -3.042 49.177 54.865 1.00 49.72 1113 LEU A O 1
ATOM 7961 N N . HIS A 1 1114 ? -4.302 47.741 56.055 1.00 54.41 1114 HIS A N 1
ATOM 7962 C CA . HIS A 1 1114 ? -3.349 47.486 57.134 1.00 54.41 1114 HIS A CA 1
ATOM 7963 C C . HIS A 1 1114 ? -2.801 46.063 57.034 1.00 54.41 1114 HIS A C 1
ATOM 7965 O O . HIS A 1 1114 ? -3.554 45.132 56.744 1.00 54.41 1114 HIS A O 1
ATOM 7971 N N . TRP A 1 1115 ? -1.506 45.875 57.313 1.00 53.91 1115 TRP A N 1
ATOM 7972 C CA . TRP A 1 1115 ? -0.882 44.548 57.336 1.00 53.91 1115 TRP A CA 1
ATOM 7973 C C . TRP A 1 1115 ? 0.338 44.448 58.270 1.00 53.91 1115 TRP A C 1
ATOM 7975 O O . TRP A 1 1115 ? 0.977 45.449 58.604 1.00 53.91 1115 TRP A O 1
ATOM 7985 N N . SER A 1 1116 ? 0.670 43.224 58.692 1.00 51.91 1116 SER A N 1
ATOM 7986 C CA . SER A 1 1116 ? 1.879 42.882 59.451 1.00 51.91 1116 SER A CA 1
ATOM 7987 C C . SER A 1 1116 ? 2.372 41.465 59.137 1.00 51.91 1116 SER A C 1
ATOM 7989 O O . SER A 1 1116 ? 1.602 40.605 58.707 1.00 51.91 1116 SER A O 1
ATOM 7991 N N . ILE A 1 1117 ? 3.670 41.216 59.346 1.00 52.47 1117 ILE A N 1
ATOM 7992 C CA . ILE A 1 1117 ? 4.290 39.897 59.162 1.00 52.47 1117 ILE A CA 1
ATOM 7993 C C . ILE A 1 1117 ? 5.008 39.502 60.447 1.00 52.47 1117 ILE A C 1
ATOM 7995 O O . ILE A 1 1117 ? 5.823 40.259 60.980 1.00 52.47 1117 ILE A O 1
ATOM 7999 N N . THR A 1 1118 ? 4.714 38.299 60.926 1.00 54.09 1118 THR A N 1
ATOM 8000 C CA . THR A 1 1118 ? 5.293 37.731 62.144 1.00 54.09 1118 THR A CA 1
ATOM 8001 C C . THR A 1 1118 ? 5.866 36.345 61.881 1.00 54.09 1118 THR A C 1
ATOM 8003 O O . THR A 1 1118 ? 5.422 35.635 60.976 1.00 54.09 1118 THR A O 1
ATOM 8006 N N . ASP A 1 1119 ? 6.870 35.954 62.657 1.00 57.03 1119 ASP A N 1
ATOM 8007 C CA . ASP A 1 1119 ? 7.342 34.571 62.681 1.00 57.03 1119 ASP A CA 1
ATOM 8008 C C . ASP A 1 1119 ? 6.359 33.642 63.421 1.00 57.03 1119 ASP A C 1
ATOM 8010 O O . ASP A 1 1119 ? 5.337 34.068 63.967 1.00 57.03 1119 ASP A O 1
ATOM 8014 N N . ASN A 1 1120 ? 6.664 32.344 63.455 1.00 56.41 1120 ASN A N 1
ATOM 8015 C CA . ASN A 1 1120 ? 5.850 31.350 64.159 1.00 56.41 1120 ASN A CA 1
ATOM 8016 C C . ASN A 1 1120 ? 5.703 31.602 65.676 1.00 56.41 1120 ASN A C 1
ATOM 8018 O O . ASN A 1 1120 ? 4.795 31.033 66.284 1.00 56.41 1120 ASN A O 1
ATOM 8022 N N . ALA A 1 1121 ? 6.557 32.436 66.282 1.00 51.22 1121 ALA A N 1
ATOM 8023 C CA . ALA A 1 1121 ? 6.464 32.852 67.681 1.00 51.22 1121 ALA A CA 1
ATOM 8024 C C . ALA A 1 1121 ? 5.662 34.159 67.867 1.00 51.22 1121 ALA A C 1
ATOM 8026 O O . ALA A 1 1121 ? 5.448 34.588 69.002 1.00 51.22 1121 ALA A O 1
ATOM 8027 N N . GLY A 1 1122 ? 5.181 34.772 66.779 1.00 51.25 1122 GLY A N 1
ATOM 8028 C CA . GLY A 1 1122 ? 4.391 36.003 66.793 1.00 51.25 1122 GLY A CA 1
ATOM 8029 C C . GLY A 1 1122 ? 5.225 37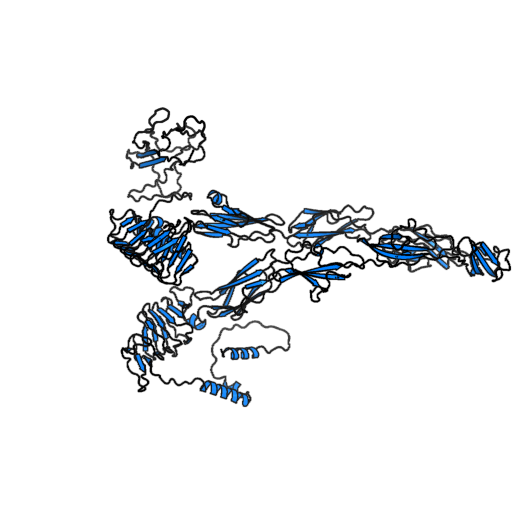.285 66.884 1.00 51.25 1122 GLY A C 1
ATOM 8030 O O . GLY A 1 1122 ? 4.663 38.348 67.148 1.00 51.25 1122 GLY A O 1
ATOM 8031 N N . LEU A 1 1123 ? 6.545 37.215 66.677 1.00 53.53 1123 LEU A N 1
ATOM 8032 C CA . LEU A 1 1123 ? 7.430 38.382 66.706 1.00 53.53 1123 LEU A CA 1
ATOM 8033 C C . LEU A 1 1123 ? 7.541 39.025 65.307 1.00 53.53 1123 LEU A C 1
ATOM 8035 O O . LEU A 1 1123 ? 7.611 38.302 64.312 1.00 53.53 1123 LEU A O 1
ATOM 8039 N N . PRO A 1 1124 ? 7.561 40.370 65.193 1.00 50.38 1124 PRO A N 1
ATOM 8040 C CA . PRO A 1 1124 ? 7.659 41.059 63.905 1.00 50.38 1124 PRO A CA 1
ATOM 8041 C C . PRO A 1 1124 ? 9.018 40.835 63.228 1.00 50.38 1124 PRO A C 1
ATOM 8043 O O . PRO A 1 1124 ? 10.073 40.935 63.863 1.00 50.38 1124 PRO A O 1
ATOM 8046 N N . VAL A 1 1125 ? 8.985 40.565 61.920 1.00 49.38 1125 VAL A N 1
ATOM 8047 C CA . VAL A 1 1125 ? 10.178 40.272 61.109 1.00 49.38 1125 VAL A CA 1
ATOM 8048 C C . VAL A 1 1125 ? 11.001 41.552 60.873 1.00 49.38 1125 VAL A C 1
ATOM 8050 O O . VAL A 1 1125 ? 10.453 42.614 60.567 1.00 49.38 1125 VAL A O 1
ATOM 8053 N N . LYS A 1 1126 ? 12.329 41.468 61.037 1.00 44.84 1126 LYS A N 1
ATOM 8054 C CA . LYS A 1 1126 ? 13.271 42.596 60.890 1.00 44.84 1126 LYS A CA 1
ATOM 8055 C C . LYS A 1 1126 ? 13.888 42.633 59.491 1.00 44.84 1126 LYS A C 1
ATOM 8057 O O . LYS A 1 1126 ? 14.269 41.590 58.970 1.00 44.84 1126 LYS A O 1
ATOM 8062 N N . SER A 1 1127 ? 14.052 43.827 58.913 1.00 40.75 1127 SER A N 1
ATOM 8063 C CA . SER A 1 1127 ? 14.846 44.006 57.686 1.00 40.75 1127 SER A CA 1
ATOM 8064 C C . SER A 1 1127 ? 16.354 44.034 57.979 1.00 40.75 1127 SER A C 1
ATOM 8066 O O . SER A 1 1127 ? 16.777 44.183 59.129 1.00 40.75 1127 SER A O 1
ATOM 8068 N N . VAL A 1 1128 ? 17.181 43.957 56.930 1.00 37.44 1128 VAL A N 1
ATOM 8069 C CA . VAL A 1 1128 ? 18.661 43.968 57.014 1.00 37.44 1128 VAL A CA 1
ATOM 8070 C C . VAL A 1 1128 ? 19.226 45.233 57.682 1.00 37.44 1128 VAL A C 1
ATOM 8072 O O . VAL A 1 1128 ? 20.364 45.243 58.141 1.00 37.44 1128 VAL A O 1
ATOM 8075 N N . SER A 1 1129 ? 18.419 46.293 57.793 1.00 38.00 1129 SER A N 1
ATOM 8076 C CA . SER A 1 1129 ? 18.766 47.550 58.468 1.00 38.00 1129 SER A CA 1
ATOM 8077 C C . SER A 1 1129 ? 18.254 47.640 59.915 1.00 38.00 1129 SER A C 1
ATOM 8079 O O . SER A 1 1129 ? 18.266 48.724 60.492 1.00 38.00 1129 SER A O 1
ATOM 8081 N N . ASN A 1 1130 ? 17.810 46.528 60.521 1.00 36.94 1130 ASN A N 1
ATOM 8082 C CA . ASN A 1 1130 ? 17.243 46.462 61.880 1.00 36.94 1130 ASN A CA 1
ATOM 8083 C C . ASN A 1 1130 ? 15.958 47.293 62.093 1.00 36.94 1130 ASN A C 1
ATOM 8085 O O . ASN A 1 1130 ? 15.595 47.599 63.230 1.00 36.94 1130 ASN A O 1
ATOM 8089 N N . VAL A 1 1131 ? 15.236 47.620 61.019 1.00 38.72 1131 VAL A N 1
ATOM 8090 C CA . VAL A 1 1131 ? 13.942 48.315 61.092 1.00 38.72 1131 VAL A CA 1
ATOM 8091 C C . VAL A 1 1131 ? 12.820 47.277 61.193 1.00 38.72 1131 VAL A C 1
ATOM 8093 O O . VAL A 1 1131 ? 12.811 46.292 60.451 1.00 38.72 1131 VAL A O 1
ATOM 8096 N N . PHE A 1 1132 ? 11.887 47.476 62.127 1.00 40.22 1132 PHE A N 1
ATOM 8097 C CA . PHE A 1 1132 ? 10.694 46.636 62.255 1.00 40.22 1132 PHE A CA 1
ATOM 8098 C C . PHE A 1 1132 ? 9.739 46.916 61.089 1.00 40.22 1132 PHE A C 1
ATOM 8100 O O . PHE A 1 1132 ? 9.373 48.068 60.855 1.00 40.22 1132 PHE A O 1
ATOM 8107 N N . LEU A 1 1133 ? 9.331 45.875 60.360 1.00 41.03 1133 LEU A N 1
ATOM 8108 C CA . LEU A 1 1133 ? 8.319 45.993 59.311 1.00 41.03 1133 LEU A CA 1
ATOM 8109 C C . LEU A 1 1133 ? 6.936 46.120 59.961 1.00 41.03 1133 LEU A C 1
ATOM 8111 O O . LEU A 1 1133 ? 6.244 45.129 60.184 1.00 41.03 1133 LEU A O 1
ATOM 8115 N N . THR A 1 1134 ? 6.540 47.345 60.302 1.00 44.50 1134 THR A N 1
ATOM 8116 C CA . THR A 1 1134 ? 5.182 47.642 60.770 1.00 44.50 1134 THR A CA 1
ATOM 8117 C C . THR A 1 1134 ? 4.637 48.910 60.124 1.00 44.50 1134 THR A C 1
ATOM 8119 O O . THR A 1 1134 ? 5.255 49.965 60.228 1.00 44.50 1134 THR A O 1
ATOM 8122 N N . ASN A 1 1135 ? 3.446 48.765 59.535 1.00 41.28 1135 ASN A N 1
ATOM 8123 C CA . ASN A 1 1135 ? 2.487 49.785 59.106 1.00 41.28 1135 ASN A CA 1
ATOM 8124 C C . ASN A 1 1135 ? 2.999 50.857 58.118 1.00 41.28 1135 ASN A C 1
ATOM 8126 O O . ASN A 1 1135 ? 3.410 51.947 58.512 1.00 41.28 1135 ASN A O 1
ATOM 8130 N N . ILE A 1 1136 ? 2.904 50.561 56.817 1.00 42.88 1136 ILE A N 1
ATOM 8131 C CA . ILE A 1 1136 ? 2.887 51.584 55.761 1.00 42.88 1136 ILE A CA 1
ATOM 8132 C C . ILE A 1 1136 ? 1.423 51.760 55.346 1.00 42.88 1136 ILE A C 1
ATOM 8134 O O . ILE A 1 1136 ? 0.879 50.945 54.604 1.00 42.88 1136 ILE A O 1
ATOM 8138 N N . THR A 1 1137 ? 0.776 52.805 55.852 1.00 39.00 1137 THR A N 1
ATOM 8139 C CA . THR A 1 1137 ? -0.601 53.186 55.517 1.00 39.00 1137 THR A CA 1
ATOM 8140 C C . THR A 1 1137 ? -0.649 53.793 54.112 1.00 39.00 1137 THR A C 1
ATOM 8142 O O . THR A 1 1137 ? -0.374 54.976 53.921 1.00 39.00 1137 THR A O 1
ATOM 8145 N N . GLY A 1 1138 ? -0.983 52.985 53.105 1.00 42.66 1138 GLY A N 1
ATOM 8146 C CA . GLY A 1 1138 ? -1.276 53.463 51.752 1.00 42.66 1138 GLY A CA 1
ATOM 8147 C C . GLY A 1 1138 ? -2.774 53.720 51.576 1.00 42.66 1138 GLY A C 1
ATOM 8148 O O . GLY A 1 1138 ? -3.569 52.792 51.706 1.00 42.66 1138 GLY A O 1
ATOM 8149 N N . GLN A 1 1139 ? -3.177 54.961 51.282 1.00 32.06 1139 GLN A N 1
ATOM 8150 C CA . GLN A 1 1139 ? -4.542 55.253 50.826 1.00 32.06 1139 GLN A CA 1
ATOM 8151 C C . GLN A 1 1139 ? -4.712 54.798 49.372 1.00 32.06 1139 GLN A C 1
ATOM 8153 O O . GLN A 1 1139 ? -3.946 55.214 48.503 1.00 32.06 1139 GLN A O 1
ATOM 8158 N N . VAL A 1 1140 ? -5.732 53.983 49.086 1.00 33.28 1140 VAL A N 1
ATOM 8159 C CA . VAL A 1 1140 ? -6.093 53.630 47.706 1.00 33.28 1140 VAL A CA 1
ATOM 8160 C C . VAL A 1 1140 ? -6.981 54.743 47.146 1.00 33.28 1140 VAL A C 1
ATOM 8162 O O . VAL A 1 1140 ? -8.203 54.720 47.284 1.00 33.28 1140 VAL A O 1
ATOM 8165 N N . SER A 1 1141 ? -6.357 55.754 46.546 1.00 28.33 1141 SER A N 1
ATOM 8166 C CA . SER A 1 1141 ? -7.046 56.761 45.731 1.00 28.33 1141 SER A CA 1
ATOM 8167 C C . SER A 1 1141 ? -6.315 56.923 44.400 1.00 28.33 1141 SER A C 1
ATOM 8169 O O . SER A 1 1141 ? -5.087 56.967 44.386 1.00 28.33 1141 SER A O 1
ATOM 8171 N N . ASP A 1 1142 ? -7.092 56.922 43.315 1.00 34.41 1142 ASP A N 1
ATOM 8172 C CA . ASP A 1 1142 ? -6.716 56.931 41.895 1.00 34.41 1142 ASP A CA 1
ATOM 8173 C C . ASP A 1 1142 ? -5.278 57.366 41.571 1.00 34.41 1142 ASP A C 1
ATOM 8175 O O . ASP A 1 1142 ? -4.947 58.547 41.661 1.00 34.41 1142 ASP A O 1
ATOM 8179 N N . TYR A 1 1143 ? -4.443 56.436 41.090 1.00 26.80 1143 TYR A N 1
ATOM 8180 C CA . TYR A 1 1143 ? -3.172 56.786 40.451 1.00 26.80 1143 TYR A CA 1
ATOM 8181 C C . TYR A 1 1143 ? -2.849 55.882 39.256 1.00 26.80 1143 TYR A C 1
ATOM 8183 O O . TYR A 1 1143 ? -2.431 54.732 39.369 1.00 26.80 1143 TYR A O 1
ATOM 8191 N N . THR A 1 1144 ? -2.998 56.465 38.070 1.00 27.03 1144 THR A N 1
ATOM 8192 C CA . THR A 1 1144 ? -2.321 56.081 36.832 1.00 27.03 1144 THR A CA 1
ATOM 8193 C C . THR A 1 1144 ? -0.802 55.994 37.037 1.00 27.03 1144 THR A C 1
ATOM 8195 O O . THR A 1 1144 ? -0.167 56.992 37.361 1.00 27.03 1144 THR A O 1
ATOM 8198 N N . LYS A 1 1145 ? -0.240 54.805 36.781 1.00 32.88 1145 LYS A N 1
ATOM 8199 C CA . LYS A 1 1145 ? 1.141 54.509 36.341 1.00 32.88 1145 LYS A CA 1
ATOM 8200 C C . LYS A 1 1145 ? 2.260 55.354 36.994 1.00 32.88 1145 LYS A C 1
ATOM 8202 O O . LYS A 1 1145 ? 2.685 56.362 36.437 1.00 32.88 1145 LYS A O 1
ATOM 8207 N N . ALA A 1 1146 ? 2.813 54.882 38.114 1.00 22.03 1146 ALA A N 1
ATOM 8208 C CA . ALA A 1 1146 ? 4.053 55.409 38.691 1.00 22.03 1146 ALA A CA 1
ATOM 8209 C C . ALA A 1 1146 ? 5.238 54.468 38.409 1.00 22.03 1146 ALA A C 1
ATOM 8211 O O . ALA A 1 1146 ? 5.333 53.366 38.939 1.00 22.03 1146 ALA A O 1
ATOM 8212 N N . THR A 1 1147 ? 6.149 54.920 37.551 1.00 28.73 1147 THR A N 1
ATOM 8213 C CA . THR A 1 1147 ? 7.504 54.386 37.382 1.00 28.73 1147 THR A CA 1
ATOM 8214 C C . THR A 1 1147 ? 8.417 54.863 38.521 1.00 28.73 1147 THR A C 1
ATOM 8216 O O . THR A 1 1147 ? 8.455 56.054 38.810 1.00 28.73 1147 THR A O 1
ATOM 8219 N N . SER A 1 1148 ? 9.206 53.931 39.069 1.00 32.69 1148 SER A N 1
ATOM 8220 C CA . SER A 1 1148 ? 10.356 54.085 39.986 1.00 32.69 1148 SER A CA 1
ATOM 8221 C C . SER A 1 1148 ? 10.093 54.478 41.453 1.00 32.69 1148 SER A C 1
ATOM 8223 O O . SER A 1 1148 ? 9.822 55.638 41.747 1.00 32.69 1148 SER A O 1
ATOM 8225 N N . ALA A 1 1149 ? 10.325 53.532 42.378 1.00 24.81 1149 ALA A N 1
ATOM 8226 C CA . ALA A 1 1149 ? 10.933 53.768 43.696 1.00 24.81 1149 ALA A CA 1
ATOM 8227 C C . ALA A 1 1149 ? 11.428 52.440 44.321 1.00 24.81 1149 ALA A C 1
ATOM 8229 O O . ALA A 1 1149 ? 10.658 51.515 44.546 1.00 24.81 1149 ALA A O 1
ATOM 8230 N N . THR A 1 1150 ? 12.742 52.385 44.546 1.00 29.62 1150 THR A N 1
ATOM 8231 C CA . THR A 1 1150 ? 13.559 51.507 45.412 1.00 29.62 1150 THR A CA 1
ATOM 8232 C C . THR A 1 1150 ? 12.838 50.493 46.321 1.00 29.62 1150 THR A C 1
ATOM 8234 O O . THR A 1 1150 ? 12.284 50.867 47.354 1.00 29.62 1150 THR A O 1
ATOM 8237 N N . THR A 1 1151 ? 12.951 49.200 46.010 1.00 27.73 1151 THR A N 1
ATOM 8238 C CA . THR A 1 1151 ? 12.567 48.088 46.895 1.00 27.73 1151 THR A CA 1
ATOM 8239 C C . THR A 1 1151 ? 13.703 47.737 47.859 1.00 27.73 1151 THR A C 1
ATOM 8241 O O . THR A 1 1151 ? 14.816 47.438 47.437 1.00 27.73 1151 THR A O 1
ATOM 8244 N N . THR A 1 1152 ? 13.423 47.795 49.159 1.00 32.53 1152 THR A N 1
ATOM 8245 C CA . THR A 1 1152 ? 14.301 47.352 50.252 1.00 32.53 1152 THR A CA 1
ATOM 8246 C C . THR A 1 1152 ? 14.198 45.830 50.408 1.00 32.53 1152 THR A C 1
ATOM 8248 O O . THR A 1 1152 ? 13.097 45.321 50.609 1.00 32.53 1152 THR A O 1
ATOM 8251 N N . ASP A 1 1153 ? 15.317 45.106 50.345 1.00 34.50 1153 ASP A N 1
ATOM 8252 C CA . ASP A 1 1153 ? 15.338 43.637 50.434 1.00 34.50 1153 ASP A CA 1
ATOM 8253 C C . ASP A 1 1153 ? 14.905 43.122 51.825 1.00 34.50 1153 ASP A C 1
ATOM 8255 O O . ASP A 1 1153 ? 15.349 43.624 52.865 1.00 34.50 1153 ASP A O 1
ATOM 8259 N N . ILE A 1 1154 ? 14.057 42.086 51.859 1.00 37.62 1154 ILE A N 1
ATOM 8260 C CA . ILE A 1 1154 ? 13.639 41.383 53.085 1.00 37.62 1154 ILE A CA 1
ATOM 8261 C C . ILE A 1 1154 ? 14.373 40.039 53.140 1.00 37.62 1154 ILE A C 1
ATOM 8263 O O . ILE A 1 1154 ? 14.234 39.219 52.237 1.00 37.62 1154 ILE A O 1
ATOM 8267 N N . ILE A 1 1155 ? 15.147 39.805 54.203 1.00 40.31 1155 ILE A N 1
ATOM 8268 C CA . ILE A 1 1155 ? 15.899 38.558 54.409 1.00 40.31 1155 ILE A CA 1
ATOM 8269 C C . ILE A 1 1155 ? 15.182 37.697 55.454 1.00 40.31 1155 ILE A C 1
ATOM 8271 O O . ILE A 1 1155 ? 14.929 38.153 56.569 1.00 40.31 1155 ILE A O 1
ATOM 8275 N N . PHE A 1 1156 ? 14.908 36.436 55.115 1.00 41.88 1156 PHE A N 1
ATOM 8276 C CA . PHE A 1 1156 ? 14.340 35.438 56.025 1.00 41.88 1156 PHE A CA 1
ATOM 8277 C C . PHE A 1 1156 ? 15.461 34.548 56.585 1.00 41.88 1156 PHE A C 1
ATOM 8279 O O . PHE A 1 1156 ? 16.202 33.937 55.820 1.00 41.88 1156 PHE A O 1
ATOM 8286 N N . GLN A 1 1157 ? 15.610 34.480 57.913 1.00 39.53 1157 GLN A N 1
ATOM 8287 C CA . GLN A 1 1157 ? 16.572 33.582 58.567 1.00 39.53 1157 GLN A CA 1
ATOM 8288 C C . GLN A 1 1157 ? 15.916 32.232 58.878 1.00 39.53 1157 GLN A C 1
ATOM 8290 O O . GLN A 1 1157 ? 14.898 32.186 59.570 1.00 39.53 1157 GLN A O 1
ATOM 8295 N N . GLY A 1 1158 ? 16.523 31.135 58.421 1.00 41.84 1158 GLY A N 1
ATOM 8296 C CA . GLY A 1 1158 ? 16.144 29.771 58.791 1.00 41.84 1158 GLY A CA 1
ATOM 8297 C C . GLY A 1 1158 ? 17.386 28.911 59.009 1.00 41.84 1158 GLY A C 1
ATOM 8298 O O . GLY A 1 1158 ? 18.322 28.972 58.220 1.00 41.84 1158 GLY A O 1
ATOM 8299 N N . ALA A 1 1159 ? 17.412 28.125 60.088 1.00 41.50 1159 ALA A N 1
ATOM 8300 C CA . ALA A 1 1159 ? 18.473 27.148 60.319 1.00 41.50 1159 ALA A CA 1
ATOM 8301 C C . ALA A 1 1159 ? 18.343 25.987 59.318 1.00 41.50 1159 ALA A C 1
ATOM 8303 O O . ALA A 1 1159 ? 17.231 25.502 59.077 1.00 41.50 1159 ALA A O 1
ATOM 8304 N N . ALA A 1 1160 ? 19.468 25.533 58.758 1.00 40.75 1160 ALA A N 1
ATOM 8305 C CA . ALA A 1 1160 ? 19.506 24.411 57.826 1.00 40.75 1160 ALA A CA 1
ATOM 8306 C C . ALA A 1 1160 ? 18.710 23.202 58.369 1.00 40.75 1160 ALA A C 1
ATOM 8308 O O . ALA A 1 1160 ? 18.912 22.764 59.502 1.00 40.75 1160 ALA A O 1
ATOM 8309 N N . ASN A 1 1161 ? 17.803 22.672 57.540 1.00 46.78 1161 ASN A N 1
ATOM 8310 C CA . ASN A 1 1161 ? 16.950 21.492 57.772 1.00 46.78 1161 ASN A CA 1
ATOM 8311 C C . ASN A 1 1161 ? 15.684 21.656 58.637 1.00 46.78 1161 ASN A C 1
ATOM 8313 O O . ASN A 1 1161 ? 15.126 20.647 59.066 1.00 46.78 1161 ASN A O 1
ATOM 8317 N N . SER A 1 1162 ? 15.167 22.869 58.854 1.00 43.84 1162 SER A N 1
ATOM 8318 C CA . SER A 1 1162 ? 13.857 23.057 59.510 1.00 43.84 1162 SER A CA 1
ATOM 8319 C C . SER A 1 1162 ? 12.848 23.781 58.617 1.00 43.84 1162 SER A C 1
ATOM 8321 O O . SER A 1 1162 ? 13.179 24.768 57.969 1.00 43.84 1162 SER A O 1
ATOM 8323 N N . VAL A 1 1163 ? 11.601 23.296 58.599 1.00 45.94 1163 VAL A N 1
ATOM 8324 C CA . VAL A 1 1163 ? 10.460 23.986 57.978 1.00 45.94 1163 VAL A CA 1
ATOM 8325 C C . VAL A 1 1163 ? 10.152 25.244 58.789 1.00 45.94 1163 VAL A C 1
ATOM 8327 O O . VAL A 1 1163 ? 9.855 25.144 59.981 1.00 45.94 1163 VAL A O 1
ATOM 8330 N N . VAL A 1 1164 ? 10.195 26.422 58.164 1.00 46.72 1164 VAL A N 1
ATOM 8331 C CA . VAL A 1 1164 ? 9.869 27.691 58.837 1.00 46.72 1164 VAL A CA 1
ATOM 8332 C C . VAL A 1 1164 ? 8.556 28.227 58.280 1.00 46.72 1164 VAL A C 1
ATOM 8334 O O . VAL A 1 1164 ? 8.368 28.285 57.068 1.00 46.72 1164 VAL A O 1
ATOM 8337 N N . THR A 1 1165 ? 7.623 28.588 59.164 1.00 48.34 1165 THR A N 1
ATOM 8338 C CA . THR A 1 1165 ? 6.337 29.194 58.786 1.00 48.34 1165 THR A CA 1
ATOM 8339 C C . THR A 1 1165 ? 6.257 30.625 59.316 1.00 48.34 1165 THR A C 1
ATOM 8341 O O . THR A 1 1165 ? 6.658 30.894 60.448 1.00 48.34 1165 THR A O 1
ATOM 8344 N N . TYR A 1 1166 ? 5.754 31.536 58.487 1.00 52.72 1166 TYR A N 1
ATOM 8345 C CA . TYR A 1 1166 ? 5.503 32.940 58.812 1.00 52.72 1166 TYR A CA 1
ATOM 8346 C C . TYR A 1 1166 ? 4.012 33.237 58.687 1.00 52.72 1166 TYR A C 1
ATOM 8348 O O . TYR A 1 1166 ? 3.333 32.661 57.837 1.00 52.72 1166 TYR A O 1
ATOM 8356 N N . LYS A 1 1167 ? 3.498 34.146 59.516 1.00 52.12 1167 LYS A N 1
ATOM 8357 C CA . LYS A 1 1167 ? 2.104 34.601 59.493 1.00 52.12 1167 LYS A CA 1
ATOM 8358 C C . LYS A 1 1167 ? 2.014 36.020 58.957 1.00 52.12 1167 LYS A C 1
ATOM 8360 O O . LYS A 1 1167 ? 2.640 36.925 59.506 1.00 52.12 1167 LYS A O 1
ATOM 8365 N N . ILE A 1 1168 ? 1.190 36.208 57.935 1.00 53.50 1168 ILE A N 1
ATOM 8366 C CA . ILE A 1 1168 ? 0.818 37.511 57.388 1.00 53.50 1168 ILE A CA 1
ATOM 8367 C C . ILE A 1 1168 ? -0.589 37.830 57.866 1.00 53.50 1168 ILE A C 1
ATOM 8369 O O . ILE A 1 1168 ? -1.514 37.054 57.639 1.00 53.50 1168 ILE A O 1
ATOM 8373 N N . ILE A 1 1169 ? -0.750 38.970 58.521 1.00 54.38 1169 ILE A N 1
ATOM 8374 C CA . ILE A 1 1169 ? -2.023 39.442 59.057 1.00 54.38 1169 ILE A CA 1
ATOM 8375 C C . ILE A 1 1169 ? -2.399 40.715 58.306 1.00 54.38 1169 ILE A C 1
ATOM 8377 O O . ILE A 1 1169 ? -1.555 41.596 58.184 1.00 54.38 1169 ILE A O 1
ATOM 8381 N N . TYR A 1 1170 ? -3.631 40.837 57.814 1.00 55.22 1170 TYR A N 1
ATOM 8382 C CA . TYR A 1 1170 ? -4.099 42.054 57.143 1.00 55.22 1170 TYR A CA 1
ATOM 8383 C C . TYR A 1 1170 ? -5.600 42.307 57.332 1.00 55.22 1170 TYR A C 1
ATOM 8385 O O . TYR A 1 1170 ? -6.373 41.382 57.586 1.00 55.22 1170 TYR A O 1
ATOM 8393 N N . TRP A 1 1171 ? -6.009 43.572 57.228 1.00 58.28 1171 TRP A N 1
ATOM 8394 C CA . TRP A 1 1171 ? -7.406 44.015 57.284 1.00 58.28 1171 TRP A CA 1
ATOM 8395 C C . TRP A 1 1171 ? -7.576 45.370 56.585 1.00 58.28 1171 TRP A C 1
ATOM 8397 O O . TRP A 1 1171 ? -6.620 46.128 56.428 1.00 58.28 1171 TRP A O 1
ATOM 8407 N N . LEU A 1 1172 ? -8.797 45.678 56.159 1.00 49.66 1172 LEU A N 1
ATOM 8408 C CA . LEU A 1 1172 ? -9.159 46.954 55.549 1.00 49.66 1172 LEU A CA 1
ATOM 8409 C C . LEU A 1 1172 ? -9.849 47.851 56.577 1.00 49.66 1172 LEU A C 1
ATOM 8411 O O . LEU A 1 1172 ? -10.598 47.375 57.425 1.00 49.66 1172 LEU A O 1
ATOM 8415 N N . GLU A 1 1173 ? -9.625 49.150 56.478 1.00 53.16 1173 GLU A N 1
ATOM 8416 C CA . GLU A 1 1173 ? -10.344 50.196 57.194 1.00 53.16 1173 GLU A CA 1
ATOM 8417 C C . GLU A 1 1173 ? -11.092 51.044 56.167 1.00 53.16 1173 GLU A C 1
ATOM 8419 O O . GLU A 1 1173 ? -10.513 51.490 55.178 1.00 53.16 1173 GLU A O 1
ATOM 8424 N N . ASP A 1 1174 ? -12.394 51.221 56.348 1.00 56.66 1174 ASP A N 1
ATOM 8425 C CA . ASP A 1 1174 ? -13.201 52.066 55.470 1.00 56.66 1174 ASP A CA 1
ATOM 8426 C C . ASP A 1 1174 ? -12.944 53.569 55.732 1.00 56.66 1174 ASP A C 1
ATOM 8428 O O . ASP A 1 1174 ? -12.369 53.930 56.763 1.00 56.66 1174 ASP A O 1
ATOM 8432 N N . PRO A 1 1175 ? -13.367 54.488 54.840 1.00 49.66 1175 PRO A N 1
ATOM 8433 C CA . PRO A 1 1175 ? -13.152 55.924 55.051 1.00 49.66 1175 PRO A CA 1
ATOM 8434 C C . PRO A 1 1175 ? -13.907 56.504 56.266 1.00 49.66 1175 PRO A C 1
ATOM 8436 O O . PRO A 1 1175 ? -13.738 57.680 56.589 1.00 49.66 1175 PRO A O 1
ATOM 8439 N N . CYS A 1 1176 ? -14.738 55.709 56.948 1.00 51.97 1176 CYS A N 1
ATOM 8440 C CA . CYS A 1 1176 ? -15.422 56.052 58.193 1.00 51.97 1176 CYS A CA 1
ATOM 8441 C C . CYS A 1 1176 ? -14.749 55.440 59.443 1.00 51.97 1176 CYS A C 1
ATOM 8443 O O . CYS A 1 1176 ? -15.271 55.610 60.547 1.00 51.97 1176 CYS A O 1
ATOM 8445 N N . GLY A 1 1177 ? -13.602 54.763 59.295 1.00 51.81 1177 GLY A N 1
ATOM 8446 C CA . GLY A 1 1177 ? -12.814 54.173 60.383 1.00 51.81 1177 GLY A CA 1
ATOM 8447 C C . GLY A 1 1177 ? -13.263 52.775 60.825 1.00 51.81 1177 GLY A C 1
ATOM 8448 O O . GLY A 1 1177 ? -12.894 52.315 61.909 1.00 51.81 1177 GLY A O 1
ATOM 8449 N N . LYS A 1 1178 ? -14.102 52.089 60.038 1.00 53.84 1178 LYS A N 1
ATOM 8450 C CA . LYS A 1 1178 ? -14.624 50.757 60.372 1.00 53.84 1178 LYS A CA 1
ATOM 8451 C C . LYS A 1 1178 ? -13.731 49.664 59.788 1.00 53.84 1178 LYS A C 1
ATOM 8453 O O . LYS A 1 1178 ? -13.449 49.653 58.592 1.00 53.84 1178 LYS A O 1
ATOM 8458 N N . LEU A 1 1179 ? -13.303 48.730 60.639 1.00 48.25 1179 LEU A N 1
ATOM 8459 C CA . LEU A 1 1179 ? -12.378 47.657 60.267 1.00 48.25 1179 LEU A CA 1
ATOM 8460 C C . LEU A 1 1179 ? -13.117 46.438 59.695 1.00 48.25 1179 LEU A C 1
ATOM 8462 O O . LEU A 1 1179 ? -14.162 46.038 60.214 1.00 48.25 1179 LEU A O 1
ATOM 8466 N N . SER A 1 1180 ? -12.551 45.833 58.651 1.00 52.72 1180 SER A N 1
ATOM 8467 C CA . SER A 1 1180 ? -12.944 44.516 58.155 1.00 52.72 1180 SER A CA 1
ATOM 8468 C C . SER A 1 1180 ? -12.471 43.411 59.099 1.00 52.72 1180 SER A C 1
ATOM 8470 O O . SER A 1 1180 ? -11.596 43.622 59.940 1.00 52.72 1180 SER A O 1
ATOM 8472 N N . ASP A 1 1181 ? -12.976 42.194 58.893 1.00 49.91 1181 ASP A N 1
ATOM 8473 C CA . ASP A 1 1181 ? -12.425 41.015 59.560 1.00 49.91 1181 ASP A CA 1
ATOM 8474 C C . ASP A 1 1181 ? -10.920 40.897 59.297 1.00 49.91 1181 ASP A C 1
ATOM 8476 O O . ASP A 1 1181 ? -10.462 41.039 58.158 1.00 49.91 1181 ASP A O 1
ATOM 8480 N N . ILE A 1 1182 ? -10.164 40.601 60.355 1.00 50.81 1182 ILE A N 1
ATOM 8481 C CA . ILE A 1 1182 ? -8.730 40.340 60.270 1.00 50.81 1182 ILE A CA 1
ATOM 8482 C C . ILE A 1 1182 ? -8.519 39.013 59.548 1.00 50.81 1182 ILE A C 1
ATOM 8484 O O . ILE A 1 1182 ? -9.036 37.970 59.959 1.00 50.81 1182 ILE A O 1
ATOM 8488 N N . LYS A 1 1183 ? -7.736 39.045 58.473 1.00 50.00 1183 LYS A N 1
ATOM 8489 C CA . LYS A 1 1183 ? -7.331 37.861 57.720 1.00 50.00 1183 LYS A CA 1
ATOM 8490 C C . LYS A 1 1183 ? -5.902 37.493 58.082 1.00 50.00 1183 LYS A C 1
ATOM 8492 O O . LYS A 1 1183 ? -5.044 38.359 58.219 1.00 50.00 1183 LYS A O 1
ATOM 8497 N N . VAL A 1 1184 ? -5.666 36.196 58.259 1.00 48.97 1184 VAL A N 1
ATOM 8498 C CA . VAL A 1 1184 ? -4.353 35.638 58.586 1.00 48.97 1184 VAL A CA 1
ATOM 8499 C C . VAL A 1 1184 ? -4.023 34.566 57.561 1.00 48.97 1184 VAL A C 1
ATOM 8501 O O . VAL A 1 1184 ? -4.727 33.562 57.489 1.00 48.97 1184 VAL A O 1
ATOM 8504 N N . ASN A 1 1185 ? -2.944 34.767 56.813 1.00 48.88 1185 ASN A N 1
ATOM 8505 C CA . ASN A 1 1185 ? -2.356 33.756 55.942 1.00 48.88 1185 ASN A CA 1
ATOM 8506 C C . ASN A 1 1185 ? -1.037 33.258 56.530 1.00 48.88 1185 ASN A C 1
ATOM 8508 O O . ASN A 1 1185 ? -0.352 33.970 57.264 1.00 48.88 1185 ASN A O 1
ATOM 8512 N N . THR A 1 1186 ? -0.672 32.027 56.194 1.00 44.91 1186 THR A N 1
ATOM 8513 C CA . THR A 1 1186 ? 0.599 31.416 56.587 1.00 44.91 1186 THR A CA 1
ATOM 8514 C C . THR A 1 1186 ? 1.405 31.046 55.359 1.00 44.91 1186 THR A C 1
ATOM 8516 O O . THR A 1 1186 ? 0.886 30.363 54.482 1.00 44.91 1186 THR A O 1
ATOM 8519 N N . ILE A 1 1187 ? 2.677 31.432 55.334 1.00 46.66 1187 ILE A N 1
ATOM 8520 C CA . ILE A 1 1187 ? 3.640 30.999 54.319 1.00 46.66 1187 ILE A CA 1
ATOM 8521 C C . ILE A 1 1187 ? 4.594 30.011 54.975 1.00 46.66 1187 ILE A C 1
ATOM 8523 O O . ILE A 1 1187 ? 5.233 30.349 55.969 1.00 46.66 1187 ILE A O 1
ATOM 8527 N N . THR A 1 1188 ? 4.706 28.809 54.413 1.00 43.00 1188 THR A N 1
ATOM 8528 C CA . THR A 1 1188 ? 5.583 27.745 54.915 1.00 43.00 1188 THR A CA 1
ATOM 8529 C C . THR A 1 1188 ? 6.689 27.454 53.909 1.00 43.00 1188 THR A C 1
ATOM 8531 O O . THR A 1 1188 ? 6.414 27.098 52.766 1.00 43.00 1188 THR A O 1
ATOM 8534 N N . ILE A 1 1189 ? 7.944 27.578 54.341 1.00 44.69 1189 ILE A N 1
ATOM 8535 C CA . ILE A 1 1189 ? 9.130 27.295 53.528 1.00 44.69 1189 ILE A CA 1
ATOM 8536 C C . ILE A 1 1189 ? 9.679 25.924 53.936 1.00 44.69 1189 ILE A C 1
ATOM 8538 O O . ILE A 1 1189 ? 10.105 25.736 55.078 1.00 44.69 1189 ILE A O 1
ATOM 8542 N N . ASN A 1 1190 ? 9.666 24.969 53.001 1.00 37.78 1190 ASN A N 1
ATOM 8543 C CA . ASN A 1 1190 ? 10.160 23.605 53.212 1.00 37.78 1190 ASN A CA 1
ATOM 8544 C C . ASN A 1 1190 ? 11.573 23.425 52.622 1.00 37.78 1190 ASN A C 1
ATOM 8546 O O . ASN A 1 1190 ? 11.784 23.792 51.464 1.00 37.78 1190 ASN A O 1
ATOM 8550 N N . PRO A 1 1191 ? 12.528 22.806 53.343 1.00 41.25 1191 PRO A N 1
ATOM 8551 C CA . PRO A 1 1191 ? 13.815 22.434 52.761 1.00 41.25 1191 PRO A CA 1
ATOM 8552 C C . PRO A 1 1191 ? 13.677 21.228 51.809 1.00 41.25 1191 PRO A C 1
ATOM 8554 O O . PRO A 1 1191 ? 12.885 20.315 52.057 1.00 41.25 1191 PRO A O 1
ATOM 8557 N N . ARG A 1 1192 ? 14.463 21.199 50.719 1.00 32.78 1192 ARG A N 1
ATOM 8558 C CA . ARG A 1 1192 ? 14.540 20.036 49.810 1.00 32.78 1192 ARG A CA 1
ATOM 8559 C C . ARG A 1 1192 ? 15.249 18.859 50.501 1.00 32.78 1192 ARG A C 1
ATOM 8561 O O . ARG A 1 1192 ? 16.312 19.072 51.082 1.00 32.78 1192 ARG A O 1
ATOM 8568 N N . PRO A 1 1193 ? 14.750 17.615 50.389 1.00 31.30 1193 PRO A N 1
ATOM 8569 C CA . PRO A 1 1193 ? 15.515 16.440 50.778 1.00 31.30 1193 PRO A CA 1
ATOM 8570 C C . PRO A 1 1193 ? 16.520 16.076 49.670 1.00 31.30 1193 PRO A C 1
ATOM 8572 O O . PRO A 1 1193 ? 16.137 15.953 48.509 1.00 31.30 1193 PRO A O 1
ATOM 8575 N N . ASN A 1 1194 ? 17.780 15.857 50.064 1.00 33.25 1194 ASN A N 1
ATOM 8576 C CA . ASN A 1 1194 ? 18.920 15.350 49.276 1.00 33.25 1194 ASN A CA 1
ATOM 8577 C C . ASN A 1 1194 ? 19.728 16.364 48.445 1.00 33.25 1194 ASN A C 1
ATOM 8579 O O . ASN A 1 1194 ? 19.726 16.325 47.216 1.00 33.25 1194 ASN A O 1
ATOM 8583 N N . ILE A 1 1195 ? 20.543 17.165 49.135 1.00 32.38 1195 ILE A N 1
ATOM 8584 C CA . ILE A 1 1195 ? 21.846 17.601 48.615 1.00 32.38 1195 ILE A CA 1
ATOM 8585 C C . ILE A 1 1195 ? 22.900 17.060 49.593 1.00 32.38 1195 ILE A C 1
ATOM 8587 O O . ILE A 1 1195 ? 22.929 17.475 50.751 1.00 32.38 1195 ILE A O 1
ATOM 8591 N N . GLN A 1 1196 ? 23.695 16.085 49.144 1.00 29.92 1196 GLN A N 1
ATOM 8592 C CA . GLN A 1 1196 ? 25.056 15.871 49.642 1.00 29.92 1196 GLN A CA 1
ATOM 8593 C C . GLN A 1 1196 ? 26.017 16.514 48.656 1.00 29.92 1196 GLN A C 1
ATOM 8595 O O . GLN A 1 1196 ? 25.761 16.358 47.438 1.00 29.92 1196 GLN A O 1
#